Protein 2XCM (pdb70)

Organism: Hordeum vulgare (NCBI:txid4513)

CATH classification: 3.30.565.10

Nearest PDB structures (foldseek):
  2xcm-assembly2_F  TM=1.013E+00  e=5.645E-15  Arabidopsis thaliana
  2yrt-assembly1_A  TM=7.240E-01  e=7.867E-07  Homo sapiens
  4d5l-assembly1_f  TM=3.684E-01  e=8.548E+00  Oryctolagus cuniculus
  2xcm-assembly2_B  TM=1.004E+00  e=1.797E-41  Hordeum vulgare
  2jki-assembly3_C  TM=9.952E-01  e=3.901E-39  Hordeum vulgare

Structure (mmCIF, N/CA/C/O backbone):
data_2XCM
#
_entry.id   2XCM
#
_cell.length_a   88.890
_cell.length_b   88.890
_cell.length_c   117.820
_cell.angle_alpha   90.00
_cell.angle_beta   90.00
_cell.angle_gamma   120.00
#
_symmetry.space_group_name_H-M   'P 32'
#
loop_
_entity.id
_entity.type
_entity.pdbx_description
1 polymer 'CYTOSOLIC HEAT SHOCK PROTEIN 90'
2 polymer 'SGT1-LIKE PROTEIN'
3 polymer RAR1
4 non-polymer "ADENOSINE-5'-DIPHOSPHATE"
5 non-polymer 'MAGNESIUM ION'
6 non-polymer 'ZINC ION'
7 water water
#
loop_
_atom_site.group_PDB
_atom_site.id
_atom_site.type_symbol
_atom_site.label_atom_id
_atom_site.label_alt_id
_atom_site.label_comp_id
_atom_site.label_asym_id
_atom_site.label_entity_id
_atom_site.label_seq_id
_atom_site.pdbx_PDB_ins_code
_atom_site.Cartn_x
_atom_site.Cartn_y
_atom_site.Cartn_z
_atom_site.occupancy
_atom_site.B_iso_or_equiv
_atom_site.auth_seq_id
_atom_site.auth_comp_id
_atom_site.auth_asym_id
_atom_site.auth_atom_id
_atom_site.pdbx_PDB_model_num
ATOM 1 N N . HIS A 1 1 ? -22.029 -70.725 151.840 1.00 48.78 -2 HIS A N 1
ATOM 2 C CA . HIS A 1 1 ? -23.082 -70.522 152.840 1.00 52.24 -2 HIS A CA 1
ATOM 3 C C . HIS A 1 1 ? -22.585 -70.640 154.283 1.00 54.91 -2 HIS A C 1
ATOM 4 O O . HIS A 1 1 ? -22.386 -71.747 154.795 1.00 56.92 -2 HIS A O 1
ATOM 11 N N . HIS A 1 2 ? -22.394 -69.492 154.930 1.00 57.63 -1 HIS A N 1
ATOM 12 C CA . HIS A 1 2 ? -22.057 -69.439 156.351 1.00 61.16 -1 HIS A CA 1
ATOM 13 C C . HIS A 1 2 ? -23.329 -69.195 157.169 1.00 62.54 -1 HIS A C 1
ATOM 14 O O . HIS A 1 2 ? -23.784 -68.055 157.299 1.00 60.24 -1 HIS A O 1
ATOM 21 N N . ALA A 1 3 ? -23.903 -70.269 157.711 1.00 62.32 0 ALA A N 1
ATOM 22 C CA . ALA A 1 3 ? -25.204 -70.199 158.382 1.00 62.93 0 ALA A CA 1
ATOM 23 C C . ALA A 1 3 ? -25.133 -69.676 159.820 1.00 68.61 0 ALA A C 1
ATOM 24 O O . ALA A 1 3 ? -25.638 -70.322 160.747 1.00 74.02 0 ALA A O 1
ATOM 26 N N . ALA A 1 4 ? -24.517 -68.508 160.000 1.00 65.02 1 ALA A N 1
ATOM 27 C CA . ALA A 1 4 ? -24.462 -67.859 161.311 1.00 70.38 1 ALA A CA 1
ATOM 28 C C . ALA A 1 4 ? -23.897 -66.433 161.249 1.00 68.88 1 ALA A C 1
ATOM 29 O O . ALA A 1 4 ? -23.657 -65.806 162.284 1.00 71.15 1 ALA A O 1
ATOM 31 N N . ALA A 1 5 ? -23.692 -65.926 160.036 1.00 66.29 2 ALA A N 1
ATOM 32 C CA . ALA A 1 5 ? -23.068 -64.617 159.836 1.00 67.95 2 ALA A CA 1
ATOM 33 C C . ALA A 1 5 ? -23.961 -63.436 160.242 1.00 68.40 2 ALA A C 1
ATOM 34 O O . ALA A 1 5 ? -24.270 -62.568 159.425 1.00 68.65 2 ALA A O 1
ATOM 36 N N . THR A 1 6 ? -24.377 -63.406 161.504 1.00 71.41 3 THR A N 1
ATOM 37 C CA . THR A 1 6 ? -25.043 -62.226 162.052 1.00 70.74 3 THR A CA 1
ATOM 38 C C . THR A 1 6 ? -24.373 -61.802 163.355 1.00 66.46 3 THR A C 1
ATOM 39 O O . THR A 1 6 ? -24.804 -62.152 164.455 1.00 65.89 3 THR A O 1
ATOM 43 N N . GLU A 1 7 ? -23.298 -61.041 163.189 1.00 65.04 4 GLU A N 1
ATOM 44 C CA . GLU A 1 7 ? -22.417 -60.651 164.271 1.00 60.34 4 GLU A CA 1
ATOM 45 C C . GLU A 1 7 ? -22.684 -59.199 164.666 1.00 59.78 4 GLU A C 1
ATOM 46 O O . GLU A 1 7 ? -23.834 -58.774 164.863 1.00 56.19 4 GLU A O 1
ATOM 52 N N . THR A 1 8 ? -21.598 -58.449 164.789 1.00 52.41 5 THR A N 1
ATOM 53 C CA . THR A 1 8 ? -21.648 -57.007 164.869 1.00 40.12 5 THR A CA 1
ATOM 54 C C . THR A 1 8 ? -20.645 -56.518 163.843 1.00 39.39 5 THR A C 1
ATOM 55 O O . THR A 1 8 ? -19.489 -56.916 163.872 1.00 38.93 5 THR A O 1
ATOM 59 N N . GLU A 1 9 ? -21.082 -55.676 162.917 1.00 31.48 6 GLU A N 1
ATOM 60 C CA . GLU A 1 9 ? -20.170 -55.137 161.923 1.00 33.18 6 GLU A CA 1
ATOM 61 C C . GLU A 1 9 ? -19.696 -53.753 162.361 1.00 32.75 6 GLU A C 1
ATOM 62 O O . GLU A 1 9 ? -20.489 -52.954 162.854 1.00 32.57 6 GLU A O 1
ATOM 68 N N . THR A 1 10 ? -18.403 -53.483 162.195 1.00 30.00 7 THR A N 1
ATOM 69 C CA . THR A 1 10 ? -17.829 -52.175 162.504 1.00 28.82 7 THR A CA 1
ATOM 70 C C . THR A 1 10 ? -17.413 -51.490 161.203 1.00 31.19 7 THR A C 1
ATOM 71 O O . THR A 1 10 ? -16.816 -52.119 160.335 1.00 33.26 7 THR A O 1
ATOM 75 N N . PHE A 1 11 ? -17.729 -50.206 161.071 1.00 27.76 8 PHE A N 1
ATOM 76 C CA . PHE A 1 11 ? -17.409 -49.443 159.867 1.00 24.02 8 PHE A CA 1
ATOM 77 C C . PHE A 1 11 ? -16.661 -48.177 160.238 1.00 28.62 8 PHE A C 1
ATOM 78 O O . PHE A 1 11 ? -16.912 -47.583 161.288 1.00 31.12 8 PHE A O 1
ATOM 86 N N . ALA A 1 12 ? -15.741 -47.755 159.386 1.00 26.36 9 ALA A N 1
ATOM 87 C CA . ALA A 1 12 ? -15.127 -46.442 159.537 1.00 31.78 9 ALA A CA 1
ATOM 88 C C . ALA A 1 12 ? -15.993 -45.381 158.859 1.00 31.46 9 ALA A C 1
ATOM 89 O O . ALA A 1 12 ? -16.507 -45.612 157.770 1.00 28.91 9 ALA A O 1
ATOM 91 N N . PHE A 1 13 ? -16.154 -44.221 159.486 1.00 26.71 10 PHE A N 1
ATOM 92 C CA . PHE A 1 13 ? -16.783 -43.115 158.782 1.00 28.39 10 PHE A CA 1
ATOM 93 C C . PHE A 1 13 ? -15.876 -42.722 157.627 1.00 31.05 10 PHE A C 1
ATOM 94 O O . PHE A 1 13 ? -14.670 -42.941 157.690 1.00 31.36 10 PHE A O 1
ATOM 102 N N . GLN A 1 14 ? -16.459 -42.145 156.580 1.00 30.13 11 GLN A N 1
ATOM 103 C CA . GLN A 1 14 ? -15.692 -41.486 155.531 1.00 28.27 11 GLN A CA 1
ATOM 104 C C . GLN A 1 14 ? -14.943 -40.320 156.148 1.00 31.70 11 GLN A C 1
ATOM 105 O O . GLN A 1 14 ? -15.474 -39.640 157.028 1.00 28.93 11 GLN A O 1
ATOM 111 N N . ALA A 1 15 ? -13.722 -40.081 155.677 1.00 28.03 12 ALA A N 1
ATOM 112 C CA . ALA A 1 15 ? -12.917 -38.966 156.153 1.00 28.66 12 ALA A CA 1
ATOM 113 C C . ALA A 1 15 ? -13.729 -37.676 156.339 1.00 29.22 12 ALA A C 1
ATOM 114 O O . ALA A 1 15 ? -13.603 -37.005 157.364 1.00 28.61 12 ALA A O 1
ATOM 116 N N . GLU A 1 16 ? -14.548 -37.323 155.350 1.00 26.72 13 GLU A N 1
ATOM 117 C CA . GLU A 1 16 ? -15.223 -36.024 155.358 1.00 29.54 13 GLU A CA 1
ATOM 118 C C . GLU A 1 16 ? -16.275 -35.940 156.464 1.00 27.17 13 GLU A C 1
ATOM 119 O O . GLU A 1 16 ? -16.568 -34.871 156.992 1.00 24.27 13 GLU A O 1
ATOM 125 N N . ILE A 1 17 ? -16.792 -37.095 156.841 1.00 26.15 14 ILE A N 1
ATOM 126 C CA . ILE A 1 17 ? -17.758 -37.178 157.908 1.00 26.09 14 ILE A CA 1
ATOM 127 C C . ILE A 1 17 ? -17.052 -37.122 159.255 1.00 28.95 14 ILE A C 1
ATOM 128 O O . ILE A 1 17 ? -17.565 -36.498 160.197 1.00 24.03 14 ILE A O 1
ATOM 133 N N . ASN A 1 18 ? -15.871 -37.746 159.345 1.00 27.70 15 ASN A N 1
ATOM 134 C CA . ASN A 1 18 ? -15.022 -37.578 160.534 1.00 27.33 15 ASN A CA 1
ATOM 135 C C . ASN A 1 18 ? -14.688 -36.100 160.723 1.00 23.33 15 ASN A C 1
ATOM 136 O O . ASN A 1 18 ? -14.797 -35.569 161.824 1.00 23.45 15 ASN A O 1
ATOM 141 N N . GLN A 1 19 ? -14.314 -35.424 159.642 1.00 21.52 16 GLN A N 1
ATOM 142 C CA . GLN A 1 19 ? -14.069 -33.981 159.725 1.00 24.23 16 GLN A CA 1
ATOM 143 C C . GLN A 1 19 ? -15.326 -33.213 160.172 1.00 23.59 16 GLN A C 1
ATOM 144 O O . GLN A 1 19 ? -15.282 -32.421 161.117 1.00 24.39 16 GLN A O 1
ATOM 150 N N . LEU A 1 20 ? -16.442 -33.455 159.497 1.00 23.53 17 LEU A N 1
ATOM 151 C CA . LEU A 1 20 ? -17.707 -32.838 159.892 1.00 27.42 17 LEU A CA 1
ATOM 152 C C . LEU A 1 20 ? -17.983 -33.044 161.389 1.00 24.66 17 LEU A C 1
ATOM 153 O O . LEU A 1 20 ? -18.261 -32.095 162.115 1.00 24.53 17 LEU A O 1
ATOM 158 N N . LEU A 1 21 ? -17.930 -34.295 161.837 1.00 23.47 18 LEU A N 1
ATOM 159 C CA . LEU A 1 21 ? -18.129 -34.597 163.240 1.00 21.63 18 LEU A CA 1
ATOM 160 C C . LEU A 1 21 ? -17.197 -33.777 164.145 1.00 25.35 18 LEU A C 1
ATOM 161 O O . LEU A 1 21 ? -17.655 -33.183 165.110 1.00 25.15 18 LEU A O 1
ATOM 166 N N . SER A 1 22 ? -15.904 -33.734 163.829 1.00 22.06 19 SER A N 1
ATOM 167 C CA . SER A 1 22 ? -14.948 -33.006 164.664 1.00 26.03 19 SER A CA 1
ATOM 168 C C . SER A 1 22 ? -15.307 -31.524 164.723 1.00 27.30 19 SER A C 1
ATOM 169 O O . SER A 1 22 ? -15.222 -30.898 165.777 1.00 29.32 19 SER A O 1
ATOM 172 N N . LEU A 1 23 ? -15.733 -30.977 163.594 1.00 24.14 20 LEU A N 1
ATOM 173 C CA . LEU A 1 23 ? -16.126 -29.574 163.526 1.00 28.50 20 LEU A CA 1
ATOM 174 C C . LEU A 1 23 ? -17.332 -29.308 164.434 1.00 30.02 20 LEU A C 1
ATOM 175 O O . LEU A 1 23 ? -17.383 -28.323 165.170 1.00 29.72 20 LEU A O 1
ATOM 180 N N . ILE A 1 24 ? -18.298 -30.215 164.372 1.00 28.67 21 ILE A N 1
ATOM 181 C CA . ILE A 1 24 ? -19.515 -30.143 165.179 1.00 27.09 21 ILE A CA 1
ATOM 182 C C . ILE A 1 24 ? -19.221 -30.287 166.680 1.00 27.25 21 ILE A C 1
ATOM 183 O O . ILE A 1 24 ? -19.816 -29.611 167.515 1.00 27.82 21 ILE A O 1
ATOM 188 N N . ILE A 1 25 ? -18.289 -31.164 167.020 1.00 27.89 22 ILE A N 1
ATOM 189 C CA . ILE A 1 25 ? -18.049 -31.485 168.412 1.00 27.10 22 ILE A CA 1
ATOM 190 C C . ILE A 1 25 ? -17.052 -30.539 169.088 1.00 32.66 22 ILE A C 1
ATOM 191 O O . ILE A 1 25 ? -17.135 -30.319 170.292 1.00 33.16 22 ILE A O 1
ATOM 196 N N . ASN A 1 26 ? -16.136 -29.961 168.317 1.00 31.03 23 ASN A N 1
ATOM 197 C CA . ASN A 1 26 ? -15.045 -29.183 168.901 1.00 37.37 23 ASN A CA 1
ATOM 198 C C . ASN A 1 26 ? -15.132 -27.667 168.768 1.00 41.87 23 ASN A C 1
ATOM 199 O O . ASN A 1 26 ? -14.169 -26.963 169.086 1.00 43.18 23 ASN A O 1
ATOM 204 N N . THR A 1 27 ? -16.251 -27.151 168.282 1.00 38.95 24 THR A N 1
ATOM 205 C CA . THR A 1 27 ? -16.381 -25.701 168.192 1.00 44.22 24 THR A CA 1
ATOM 206 C C . THR A 1 27 ? -17.605 -25.237 168.976 1.00 45.08 24 THR A C 1
ATOM 207 O O . THR A 1 27 ? -18.529 -26.011 169.199 1.00 44.07 24 THR A O 1
ATOM 211 N N . PHE A 1 28 ? -17.594 -23.987 169.428 1.00 46.08 25 PHE A N 1
ATOM 212 C CA . PHE A 1 28 ? -18.708 -23.485 170.219 1.00 45.57 25 PHE A CA 1
ATOM 213 C C . PHE A 1 28 ? -19.820 -22.942 169.329 1.00 43.55 25 PHE A C 1
ATOM 214 O O . PHE A 1 28 ? -19.565 -22.197 168.383 1.00 47.52 25 PHE A O 1
ATOM 222 N N . TYR A 1 29 ? -21.052 -23.339 169.637 1.00 42.85 26 TYR A N 1
ATOM 223 C CA . TYR A 1 29 ? -22.238 -22.843 168.951 1.00 43.63 26 TYR A CA 1
ATOM 224 C C . TYR A 1 29 ? -23.234 -22.407 169.997 1.00 42.05 26 TYR A C 1
ATOM 225 O O . TYR A 1 29 ? -23.449 -23.111 170.977 1.00 42.35 26 TYR A O 1
ATOM 234 N N . SER A 1 30 ? -23.849 -21.250 169.792 1.00 44.14 27 SER A N 1
ATOM 235 C CA . SER A 1 30 ? -24.810 -20.733 170.760 1.00 44.47 27 SER A CA 1
ATOM 236 C C . SER A 1 30 ? -26.232 -21.251 170.510 1.00 45.26 27 SER A C 1
ATOM 237 O O . SER A 1 30 ? -27.109 -21.129 171.365 1.00 47.73 27 SER A O 1
ATOM 240 N N . ASN A 1 31 ? -26.461 -21.823 169.334 1.00 44.83 28 ASN A N 1
ATOM 241 C CA . ASN A 1 31 ? -27.769 -22.375 169.015 1.00 44.00 28 ASN A CA 1
ATOM 242 C C . ASN A 1 31 ? -27.748 -23.887 168.798 1.00 38.90 28 ASN A C 1
ATOM 243 O O . ASN A 1 31 ? -28.101 -24.371 167.728 1.00 35.95 28 ASN A O 1
ATOM 248 N N . LYS A 1 32 ? -27.338 -24.633 169.819 1.00 36.32 29 LYS A N 1
ATOM 249 C CA . LYS A 1 32 ? -27.255 -26.085 169.702 1.00 31.74 29 LYS A CA 1
ATOM 250 C C . LYS A 1 32 ? -28.644 -26.717 169.643 1.00 31.56 29 LYS A C 1
ATOM 251 O O . LYS A 1 32 ? -28.809 -27.820 169.131 1.00 27.55 29 LYS A O 1
ATOM 257 N N . GLU A 1 33 ? -29.637 -25.994 170.155 1.00 29.87 30 GLU A N 1
ATOM 258 C CA . GLU A 1 33 ? -31.014 -26.464 170.218 1.00 26.78 30 GLU A CA 1
ATOM 259 C C . GLU A 1 33 ? -31.604 -26.836 168.848 1.00 27.39 30 GLU A C 1
ATOM 260 O O . GLU A 1 33 ? -32.643 -27.497 168.785 1.00 26.25 30 GLU A O 1
ATOM 266 N N . ILE A 1 34 ? -30.974 -26.389 167.762 1.00 25.13 31 ILE A N 1
ATOM 267 C CA . ILE A 1 34 ? -31.465 -26.719 166.434 1.00 27.95 31 ILE A CA 1
ATOM 268 C C . ILE A 1 34 ? -31.411 -28.220 166.143 1.00 25.94 31 ILE A C 1
ATOM 269 O O . ILE A 1 34 ? -32.027 -28.667 165.192 1.00 25.86 31 ILE A O 1
ATOM 274 N N . PHE A 1 35 ? -30.675 -28.987 166.949 1.00 21.91 32 PHE A N 1
ATOM 275 C CA . PHE A 1 35 ? -30.616 -30.434 166.755 1.00 25.34 32 PHE A CA 1
ATOM 276 C C . PHE A 1 35 ? -32.020 -31.061 166.754 1.00 23.51 32 PHE A C 1
ATOM 277 O O . PHE A 1 35 ? -32.326 -31.917 165.930 1.00 24.93 32 PHE A O 1
ATOM 285 N N . LEU A 1 36 ? -32.871 -30.642 167.685 1.00 24.27 33 LEU A N 1
ATOM 286 C CA . LEU A 1 36 ? -34.215 -31.204 167.767 1.00 23.65 33 LEU A CA 1
ATOM 287 C C . LEU A 1 36 ? -35.007 -30.983 166.475 1.00 21.08 33 LEU A C 1
ATOM 288 O O . LEU A 1 36 ? -35.687 -31.887 166.004 1.00 21.68 33 LEU A O 1
ATOM 293 N N . ARG A 1 37 ? -34.921 -29.786 165.908 1.00 22.11 34 ARG A N 1
ATOM 294 C CA . ARG A 1 37 ? -35.612 -29.506 164.648 1.00 24.53 34 ARG A CA 1
ATOM 295 C C . ARG A 1 37 ? -35.124 -30.450 163.535 1.00 25.12 34 ARG A C 1
ATOM 296 O O . ARG A 1 37 ? -35.925 -30.966 162.742 1.00 22.72 34 ARG A O 1
ATOM 304 N N . GLU A 1 38 ? -33.811 -30.667 163.476 1.00 23.00 35 GLU A N 1
ATOM 305 C CA . GLU A 1 38 ? -33.225 -31.548 162.456 1.00 24.88 35 GLU A CA 1
ATOM 306 C C . GLU A 1 38 ? -33.721 -32.987 162.559 1.00 22.13 35 GLU A C 1
ATOM 307 O O . GLU A 1 38 ? -33.937 -33.635 161.538 1.00 23.00 35 GLU A O 1
ATOM 313 N N . LEU A 1 39 ? -33.909 -33.478 163.782 1.00 20.76 36 LEU A N 1
ATOM 314 C CA . LEU A 1 39 ? -34.361 -34.861 163.973 1.00 26.32 36 LEU A CA 1
ATOM 315 C C . LEU A 1 39 ? -35.836 -35.016 163.671 1.00 22.13 36 LEU A C 1
ATOM 316 O O . LEU A 1 39 ? -36.258 -36.021 163.095 1.00 22.47 36 LEU A O 1
ATOM 321 N N . ILE A 1 40 ? -36.617 -34.025 164.079 1.00 22.99 37 ILE A N 1
ATOM 322 C CA . ILE A 1 40 ? -38.022 -33.972 163.706 1.00 21.64 37 ILE A CA 1
ATOM 323 C C . ILE A 1 40 ? -38.174 -33.891 162.176 1.00 17.54 37 ILE A C 1
ATOM 324 O O . ILE A 1 40 ? -39.030 -34.553 161.607 1.00 18.97 37 ILE A O 1
ATOM 329 N N . SER A 1 41 ? -37.332 -33.114 161.506 1.00 18.39 38 SER A N 1
ATOM 330 C CA . SER A 1 41 ? -37.421 -33.044 160.046 1.00 20.97 38 SER A CA 1
ATOM 331 C C . SER A 1 41 ? -37.185 -34.427 159.418 1.00 20.37 38 SER A C 1
ATOM 332 O O . SER A 1 41 ? -37.931 -34.850 158.533 1.00 17.38 38 SER A O 1
ATOM 335 N N . ASN A 1 42 ? -36.146 -35.117 159.881 1.00 20.04 39 ASN A N 1
ATOM 336 C CA . ASN A 1 42 ? -35.830 -36.445 159.364 1.00 20.62 39 ASN A CA 1
ATOM 337 C C . ASN A 1 42 ? -36.977 -37.426 159.608 1.00 18.03 39 ASN A C 1
ATOM 338 O O . ASN A 1 42 ? -37.293 -38.241 158.747 1.00 17.79 39 ASN A O 1
ATOM 343 N N . SER A 1 43 ? -37.614 -37.346 160.772 1.00 15.90 40 SER A N 1
ATOM 344 C CA . SER A 1 43 ? -38.778 -38.191 161.039 1.00 16.20 40 SER A CA 1
ATOM 345 C C . SER A 1 43 ? -39.914 -37.833 160.087 1.00 16.87 40 SER A C 1
ATOM 346 O O . SER A 1 43 ? -40.596 -38.697 159.568 1.00 15.95 40 SER A O 1
ATOM 349 N N . SER A 1 44 ? -40.130 -36.542 159.887 1.00 17.89 41 SER A N 1
ATOM 350 C CA . SER A 1 44 ? -41.205 -36.078 159.011 1.00 20.04 41 SER A CA 1
ATOM 351 C C . SER A 1 44 ? -40.983 -36.586 157.589 1.00 18.68 41 SER A C 1
ATOM 352 O O . SER A 1 44 ? -41.903 -37.028 156.909 1.00 19.37 41 SER A O 1
ATOM 355 N N . ASP A 1 45 ? -39.742 -36.508 157.143 1.00 18.51 42 ASP A N 1
ATOM 356 C CA . ASP A 1 45 ? -39.378 -37.009 155.829 1.00 19.93 42 ASP A CA 1
ATOM 357 C C . ASP A 1 45 ? -39.643 -38.510 155.710 1.00 17.92 42 ASP A C 1
ATOM 358 O O . ASP A 1 45 ? -40.162 -38.984 154.693 1.00 14.76 42 ASP A O 1
ATOM 363 N N . ALA A 1 46 ? -39.270 -39.257 156.744 1.00 15.32 43 ALA A N 1
ATOM 364 C CA . ALA A 1 46 ? -39.471 -40.700 156.729 1.00 16.98 43 ALA A CA 1
ATOM 365 C C . ALA A 1 46 ? -40.966 -41.077 156.780 1.00 18.49 43 ALA A C 1
ATOM 366 O O . ALA A 1 46 ? -41.392 -42.076 156.191 1.00 17.04 43 ALA A O 1
ATOM 368 N N . LEU A 1 47 ? -41.756 -40.300 157.507 1.00 16.99 44 LEU A N 1
ATOM 369 C CA . LEU A 1 47 ? -43.199 -40.532 157.529 1.00 18.02 44 LEU A CA 1
ATOM 370 C C . LEU A 1 47 ? -43.808 -40.232 156.145 1.00 20.37 44 LEU A C 1
ATOM 371 O O . LEU A 1 47 ? -44.648 -40.986 155.655 1.00 23.05 44 LEU A O 1
ATOM 376 N N . ASP A 1 48 ? -43.373 -39.148 155.509 1.00 17.37 45 ASP A N 1
ATOM 377 C CA . ASP A 1 48 ? -43.801 -38.847 154.147 1.00 18.59 45 ASP A CA 1
ATOM 378 C C . ASP A 1 48 ? -43.581 -40.041 153.206 1.00 21.25 45 ASP A C 1
ATOM 379 O O . ASP A 1 48 ? -44.460 -40.400 152.419 1.00 19.90 45 ASP A O 1
ATOM 384 N N . LYS A 1 49 ? -42.390 -40.625 153.261 1.00 17.67 46 LYS A N 1
ATOM 385 C CA . LYS A 1 49 ? -42.052 -41.733 152.363 1.00 20.98 46 LYS A CA 1
ATOM 386 C C . LYS A 1 49 ? -42.996 -42.931 152.479 1.00 22.19 46 LYS A C 1
ATOM 387 O O . LYS A 1 49 ? -43.512 -43.412 151.469 1.00 25.55 46 LYS A O 1
ATOM 393 N N . ILE A 1 50 ? -43.226 -43.411 153.701 1.00 19.67 47 ILE A N 1
ATOM 394 C CA . ILE A 1 50 ? -44.129 -44.548 153.883 1.00 23.62 47 ILE A CA 1
ATOM 395 C C . ILE A 1 50 ? -45.587 -44.162 153.551 1.00 24.96 47 ILE A C 1
ATOM 396 O O . ILE A 1 50 ? -46.349 -44.980 153.027 1.00 24.21 47 ILE A O 1
ATOM 401 N N . ARG A 1 51 ? -45.954 -42.909 153.822 1.00 22.24 48 ARG A N 1
ATOM 402 C CA . ARG A 1 51 ? -47.268 -42.401 153.443 1.00 22.82 48 ARG A CA 1
ATOM 403 C C . ARG A 1 51 ? -47.450 -42.480 151.935 1.00 24.80 48 ARG A C 1
ATOM 404 O O . ARG A 1 51 ? -48.461 -42.991 151.440 1.00 24.54 48 ARG A O 1
ATOM 412 N N . PHE A 1 52 ? -46.456 -41.979 151.211 1.00 22.91 49 PHE A N 1
ATOM 413 C CA . PHE A 1 52 ? -46.498 -41.972 149.760 1.00 24.12 49 PHE A CA 1
ATOM 414 C C . PHE A 1 52 ? -46.600 -43.393 149.234 1.00 25.06 49 PHE A C 1
ATOM 415 O O . PHE A 1 52 ? -47.491 -43.713 148.458 1.00 27.46 49 PHE A O 1
ATOM 423 N N . GLU A 1 53 ? -45.687 -44.254 149.673 1.00 27.01 50 GLU A N 1
ATOM 424 C CA . GLU A 1 53 ? -45.751 -45.657 149.297 1.00 26.89 50 GLU A CA 1
ATOM 425 C C . GLU A 1 53 ? -47.150 -46.218 149.546 1.00 32.17 50 GLU A C 1
ATOM 426 O O . GLU A 1 53 ? -47.693 -46.923 148.699 1.00 36.04 50 GLU A O 1
ATOM 432 N N . SER A 1 54 ? -47.746 -45.892 150.688 1.00 26.72 51 SER A N 1
ATOM 433 C CA . SER A 1 54 ? -49.052 -46.472 151.022 1.00 33.16 51 SER A CA 1
ATOM 434 C C . SER A 1 54 ? -50.206 -46.051 150.092 1.00 35.19 51 SER A C 1
ATOM 435 O O . SER A 1 54 ? -51.219 -46.737 150.020 1.00 34.46 51 SER A O 1
ATOM 438 N N . LEU A 1 55 ? -50.050 -44.945 149.371 1.00 35.49 52 LEU A N 1
ATOM 439 C CA . LEU A 1 55 ? -51.082 -44.515 148.429 1.00 36.71 52 LEU A CA 1
ATOM 440 C C . LEU A 1 55 ? -51.370 -45.553 147.339 1.00 41.55 52 LEU A C 1
ATOM 441 O O . LEU A 1 55 ? -52.473 -45.603 146.802 1.00 44.62 52 LEU A O 1
ATOM 446 N N . THR A 1 56 ? -50.385 -46.380 147.011 1.00 41.72 53 THR A N 1
ATOM 447 C CA . THR A 1 56 ? -50.569 -47.370 145.957 1.00 43.67 53 THR A CA 1
ATOM 448 C C . THR A 1 56 ? -50.567 -48.799 146.504 1.00 46.46 53 THR A C 1
ATOM 449 O O . THR A 1 56 ? -50.680 -49.763 145.743 1.00 48.69 53 THR A O 1
ATOM 453 N N . ASP A 1 57 ? -50.440 -48.928 147.821 1.00 41.14 54 ASP A N 1
ATOM 454 C CA . ASP A 1 57 ? -50.417 -50.232 148.468 1.00 42.39 54 ASP A CA 1
ATOM 455 C C . ASP A 1 57 ? -50.734 -50.088 149.955 1.00 42.53 54 ASP A C 1
ATOM 456 O O . ASP A 1 57 ? -49.839 -49.858 150.764 1.00 42.57 54 ASP A O 1
ATOM 461 N N . LYS A 1 58 ? -52.004 -50.245 150.313 1.00 44.14 55 LYS A N 1
ATOM 462 C CA . LYS A 1 58 ? -52.458 -49.969 151.674 1.00 43.72 55 LYS A CA 1
ATOM 463 C C . LYS A 1 58 ? -51.824 -50.889 152.721 1.00 48.52 55 LYS A C 1
ATOM 464 O O . LYS A 1 58 ? -51.730 -50.525 153.904 1.00 47.55 55 LYS A O 1
ATOM 466 N N . SER A 1 59 ? -51.383 -52.069 152.284 1.00 44.23 56 SER A N 1
ATOM 467 C CA . SER A 1 59 ? -50.761 -53.043 153.180 1.00 44.17 56 SER A CA 1
ATOM 468 C C . SER A 1 59 ? -49.387 -52.580 153.686 1.00 40.91 56 SER A C 1
ATOM 469 O O . SER A 1 59 ? -48.811 -53.185 154.595 1.00 39.00 56 SER A O 1
ATOM 472 N N . LYS A 1 60 ? -48.872 -51.508 153.091 1.00 40.32 57 LYS A N 1
ATOM 473 C CA . LYS A 1 60 ? -47.586 -50.932 153.493 1.00 36.47 57 LYS A CA 1
ATOM 474 C C . LYS A 1 60 ? -47.572 -50.502 154.952 1.00 32.49 57 LYS A C 1
ATOM 475 O O . LYS A 1 60 ? -46.513 -50.452 155.567 1.00 34.70 57 LYS A O 1
ATOM 481 N N . LEU A 1 61 ? -48.740 -50.180 155.504 1.00 34.07 58 LEU A N 1
ATOM 482 C CA . LEU A 1 61 ? -48.839 -49.689 156.885 1.00 33.91 58 LEU A CA 1
ATOM 483 C C . LEU A 1 61 ? -49.086 -50.761 157.948 1.00 33.50 58 LEU A C 1
ATOM 484 O O . LEU A 1 61 ? -49.061 -50.472 159.153 1.00 33.43 58 LEU A O 1
ATOM 489 N N . ASP A 1 62 ? -49.298 -51.995 157.505 1.00 34.95 59 ASP A N 1
ATOM 490 C CA . ASP A 1 62 ? -49.731 -53.070 158.393 1.00 34.90 59 ASP A CA 1
ATOM 491 C C . ASP A 1 62 ? -48.983 -53.196 159.727 1.00 38.77 59 ASP A C 1
ATOM 492 O O . ASP A 1 62 ? -49.612 -53.374 160.767 1.00 39.42 59 ASP A O 1
ATOM 497 N N . ALA A 1 63 ? -47.656 -53.098 159.709 1.00 35.26 60 ALA A N 1
ATOM 498 C CA . ALA A 1 63 ? -46.875 -53.311 160.929 1.00 36.95 60 ALA A CA 1
ATOM 499 C C . ALA A 1 63 ? -47.020 -52.184 161.952 1.00 36.87 60 ALA A C 1
ATOM 500 O O . ALA A 1 63 ? -46.544 -52.309 163.085 1.00 40.73 60 ALA A O 1
ATOM 502 N N . GLN A 1 64 ? -47.676 -51.095 161.551 1.00 36.21 61 GLN A N 1
ATOM 503 C CA . GLN A 1 64 ? -47.881 -49.917 162.409 1.00 33.58 61 GLN A CA 1
ATOM 504 C C . GLN A 1 64 ? -48.810 -48.942 161.686 1.00 36.59 61 GLN A C 1
ATOM 505 O O . GLN A 1 64 ? -48.337 -48.090 160.928 1.00 35.53 61 GLN A O 1
ATOM 511 N N . PRO A 1 65 ? -50.128 -49.062 161.900 1.00 34.42 62 PRO A N 1
ATOM 512 C CA . PRO A 1 65 ? -51.058 -48.286 161.068 1.00 38.00 62 PRO A CA 1
ATOM 513 C C . PRO A 1 65 ? -51.015 -46.783 161.343 1.00 32.46 62 PRO A C 1
ATOM 514 O O . PRO A 1 65 ? -51.442 -45.995 160.502 1.00 38.24 62 PRO A O 1
ATOM 518 N N . GLU A 1 66 ? -50.487 -46.388 162.491 1.00 32.71 63 GLU A N 1
ATOM 519 C CA . GLU A 1 66 ? -50.462 -44.973 162.850 1.00 34.87 63 GLU A CA 1
ATOM 520 C C . GLU A 1 66 ? -49.157 -44.278 162.448 1.00 33.93 63 GLU A C 1
ATOM 521 O O . GLU A 1 66 ? -48.082 -44.853 162.604 1.00 31.07 63 GLU A O 1
ATOM 527 N N . LEU A 1 67 ? -49.277 -43.050 161.933 1.00 30.65 64 LEU A N 1
ATOM 528 C CA . LEU A 1 67 ? -48.152 -42.170 161.613 1.00 27.78 64 LEU A CA 1
ATOM 529 C C . LEU A 1 67 ? -47.920 -41.139 162.718 1.00 30.50 64 LEU A C 1
ATOM 530 O O . LEU A 1 67 ? -48.749 -40.235 162.900 1.00 28.14 64 LEU A O 1
ATOM 535 N N . PHE A 1 68 ? -46.794 -41.248 163.434 1.00 23.98 65 PHE A N 1
ATOM 536 C CA . PHE A 1 68 ? -46.555 -40.388 164.590 1.00 26.93 65 PHE A CA 1
ATOM 537 C C . PHE A 1 68 ? -45.095 -40.126 164.887 1.00 27.33 65 PHE A C 1
ATOM 538 O O . PHE A 1 68 ? -44.208 -40.776 164.344 1.00 22.47 65 PHE A O 1
ATOM 546 N N . ILE A 1 69 ? -44.874 -39.196 165.809 1.00 27.51 66 ILE A N 1
ATOM 547 C CA . ILE A 1 69 ? -43.557 -38.905 166.343 1.00 27.48 66 ILE A CA 1
ATOM 548 C C . ILE A 1 69 ? -43.689 -38.796 167.860 1.00 30.35 66 ILE A C 1
ATOM 549 O O . ILE A 1 69 ? -44.491 -38.001 168.355 1.00 28.86 66 ILE A O 1
ATOM 554 N N . HIS A 1 70 ? -42.912 -39.602 168.585 1.00 26.41 67 HIS A N 1
ATOM 555 C CA . HIS A 1 70 ? -42.902 -39.567 170.046 1.00 28.40 67 HIS A CA 1
ATOM 556 C C . HIS A 1 70 ? -41.558 -39.080 170.566 1.00 27.85 67 HIS A C 1
ATOM 557 O O . HIS A 1 70 ? -40.500 -39.493 170.082 1.00 25.11 67 HIS A O 1
ATOM 564 N N . ILE A 1 71 ? -41.604 -38.190 171.549 1.00 28.23 68 ILE A N 1
ATOM 565 C CA . ILE A 1 71 ? -40.402 -37.677 172.172 1.00 25.02 68 ILE A CA 1
ATOM 566 C C . ILE A 1 71 ? -40.452 -38.088 173.628 1.00 32.53 68 ILE A C 1
ATOM 567 O O . ILE A 1 71 ? -41.453 -37.859 174.303 1.00 32.06 68 ILE A O 1
ATOM 572 N N . ILE A 1 72 ? -39.384 -38.718 174.105 1.00 28.82 69 ILE A N 1
ATOM 573 C CA . ILE A 1 72 ? -39.361 -39.254 175.465 1.00 32.38 69 ILE A CA 1
ATOM 574 C C . ILE A 1 72 ? -38.063 -38.908 176.193 1.00 31.15 69 ILE A C 1
ATOM 575 O O . ILE A 1 72 ? -37.025 -39.514 175.935 1.00 30.68 69 ILE A O 1
ATOM 580 N N . PRO A 1 73 ? -38.112 -37.917 177.093 1.00 33.84 70 PRO A N 1
ATOM 581 C CA . PRO A 1 73 ? -36.947 -37.604 177.927 1.00 33.56 70 PRO A CA 1
ATOM 582 C C . PRO A 1 73 ? -36.898 -38.548 179.124 1.00 38.15 70 PRO A C 1
ATOM 583 O O . PRO A 1 73 ? -37.949 -38.961 179.621 1.00 40.61 70 PRO A O 1
ATOM 587 N N . ASP A 1 74 ? -35.696 -38.880 179.579 1.00 37.33 71 ASP A N 1
ATOM 588 C CA . ASP A 1 74 ? -35.524 -39.754 180.735 1.00 36.24 71 ASP A CA 1
ATOM 589 C C . ASP A 1 74 ? -34.380 -39.248 181.598 1.00 37.16 71 ASP A C 1
ATOM 590 O O . ASP A 1 74 ? -33.218 -39.337 181.211 1.00 34.37 71 ASP A O 1
ATOM 595 N N . LYS A 1 75 ? -34.717 -38.710 182.765 1.00 38.70 72 LYS A N 1
ATOM 596 C CA . LYS A 1 75 ? -33.718 -38.102 183.638 1.00 39.29 72 LYS A CA 1
ATOM 597 C C . LYS A 1 75 ? -32.851 -39.170 184.297 1.00 38.00 72 LYS A C 1
ATOM 598 O O . LYS A 1 75 ? -31.652 -38.964 184.517 1.00 42.59 72 LYS A O 1
ATOM 604 N N . ALA A 1 76 ? -33.456 -40.324 184.563 1.00 40.45 73 ALA A N 1
ATOM 605 C CA . ALA A 1 76 ? -32.739 -41.461 185.133 1.00 43.32 73 ALA A CA 1
ATOM 606 C C . ALA A 1 76 ? -31.524 -41.879 184.294 1.00 45.49 73 ALA A C 1
ATOM 607 O O . ALA A 1 76 ? -30.443 -42.107 184.838 1.00 45.67 73 ALA A O 1
ATOM 609 N N . THR A 1 77 ? -31.693 -41.984 182.978 1.00 41.42 74 THR A N 1
ATOM 610 C CA . THR A 1 77 ? -30.573 -42.378 182.114 1.00 40.22 74 THR A CA 1
ATOM 611 C C . THR A 1 77 ? -29.894 -41.202 181.420 1.00 37.04 74 THR A C 1
ATOM 612 O O . THR A 1 77 ? -28.909 -41.380 180.712 1.00 38.76 74 THR A O 1
ATOM 616 N N . SER A 1 78 ? -30.416 -40.000 181.621 1.00 35.57 75 SER A N 1
ATOM 617 C CA . SER A 1 78 ? -29.913 -38.845 180.888 1.00 37.42 75 SER A CA 1
ATOM 618 C C . SER A 1 78 ? -30.024 -39.013 179.352 1.00 32.15 75 SER A C 1
ATOM 619 O O . SER A 1 78 ? -29.105 -38.681 178.607 1.00 28.62 75 SER A O 1
ATOM 622 N N . THR A 1 79 ? -31.149 -39.529 178.882 1.00 30.55 76 THR A N 1
ATOM 623 C CA . THR A 1 79 ? -31.332 -39.692 177.443 1.00 32.25 76 THR A CA 1
ATOM 624 C C . THR A 1 79 ? -32.576 -38.979 176.933 1.00 33.23 76 THR A C 1
ATOM 625 O O . THR A 1 79 ? -33.596 -38.894 177.633 1.00 29.80 76 THR A O 1
ATOM 629 N N . LEU A 1 80 ? -32.470 -38.460 175.712 1.00 29.23 77 LEU A N 1
ATOM 630 C CA . LEU A 1 80 ? -33.606 -37.904 174.987 1.00 24.99 77 LEU A CA 1
ATOM 631 C C . LEU A 1 80 ? -33.871 -38.819 173.796 1.00 29.21 77 LEU A C 1
ATOM 632 O O . LEU A 1 80 ? -33.002 -38.999 172.938 1.00 28.48 77 LEU A O 1
ATOM 637 N N . THR A 1 81 ? -35.059 -39.402 173.744 1.00 27.97 78 THR A N 1
ATOM 638 C CA . THR A 1 81 ? -35.381 -40.359 172.706 1.00 25.99 78 THR A CA 1
ATOM 639 C C . THR A 1 81 ? -36.425 -39.779 171.751 1.00 28.84 78 THR A C 1
ATOM 640 O O . THR A 1 81 ? -37.364 -39.090 172.179 1.00 25.32 78 THR A O 1
ATOM 644 N N . ILE A 1 82 ? -36.245 -40.039 170.462 1.00 20.99 79 ILE A N 1
ATOM 645 C CA . ILE A 1 82 ? -37.221 -39.647 169.457 1.00 22.76 79 ILE A CA 1
ATOM 646 C C . ILE A 1 82 ? -37.591 -40.846 168.616 1.00 22.77 79 ILE A C 1
ATOM 647 O O . ILE A 1 82 ? -36.719 -41.499 168.033 1.00 23.05 79 ILE A O 1
ATOM 652 N N . VAL A 1 83 ? -38.889 -41.132 168.556 1.00 23.56 80 VAL A N 1
ATOM 653 C CA . VAL A 1 83 ? -39.398 -42.290 167.830 1.00 22.55 80 VAL A CA 1
ATOM 654 C C . VAL A 1 83 ? -40.403 -41.873 166.765 1.00 23.71 80 VAL A C 1
ATOM 655 O O . VAL A 1 83 ? -41.265 -41.038 167.013 1.00 25.27 80 VAL A O 1
ATOM 659 N N . ASP A 1 84 ? -40.298 -42.463 165.582 1.00 21.04 81 ASP A N 1
ATOM 660 C CA . ASP A 1 84 ? -41.263 -42.207 164.530 1.00 19.88 81 ASP A CA 1
ATOM 661 C C . ASP A 1 84 ? -41.694 -43.511 163.887 1.00 22.71 81 ASP A C 1
ATOM 662 O O . ASP A 1 84 ? -40.993 -44.524 163.986 1.00 22.52 81 ASP A O 1
ATOM 667 N N . SER A 1 85 ? -42.848 -43.492 163.229 1.00 21.29 82 SER A N 1
ATOM 668 C CA . SER A 1 85 ? -43.311 -44.670 162.499 1.00 22.70 82 SER A CA 1
ATOM 669 C C . SER A 1 85 ? -43.115 -44.468 160.992 1.00 21.95 82 SER A C 1
ATOM 670 O O . SER A 1 85 ? -43.941 -44.888 160.176 1.00 18.60 82 SER A O 1
ATOM 673 N N . GLY A 1 86 ? -42.012 -43.811 160.632 1.00 22.00 83 GLY A N 1
ATOM 674 C CA . GLY A 1 86 ? -41.688 -43.578 159.240 1.00 20.54 83 GLY A CA 1
ATOM 675 C C . GLY A 1 86 ? -41.289 -44.857 158.521 1.00 20.78 83 GLY A C 1
ATOM 676 O O . GLY A 1 86 ? -41.507 -45.958 159.031 1.00 19.52 83 GLY A O 1
ATOM 677 N N . ILE A 1 87 ? -40.698 -44.706 157.339 1.00 20.06 84 ILE A N 1
ATOM 678 C CA . ILE A 1 87 ? -40.375 -45.841 156.475 1.00 18.04 84 ILE A CA 1
ATOM 679 C C . ILE A 1 87 ? -39.273 -46.721 157.065 1.00 19.43 84 ILE A C 1
ATOM 680 O O . ILE A 1 87 ? -39.105 -47.882 156.679 1.00 19.54 84 ILE A O 1
ATOM 685 N N . GLY A 1 88 ? -38.518 -46.170 158.007 1.00 18.28 85 GLY A N 1
ATOM 686 C CA . GLY A 1 88 ? -37.446 -46.939 158.611 1.00 20.71 85 GLY A CA 1
ATOM 687 C C . GLY A 1 88 ? -36.315 -47.183 157.633 1.00 20.84 85 GLY A C 1
ATOM 688 O O . GLY A 1 88 ? -36.346 -46.717 156.497 1.00 18.82 85 GLY A O 1
ATOM 689 N N . MET A 1 89 ? -35.304 -47.912 158.074 1.00 21.33 86 MET A N 1
ATOM 690 C CA . MET A 1 89 ? -34.132 -48.131 157.241 1.00 21.49 86 MET A CA 1
ATOM 691 C C . MET A 1 89 ? -33.709 -49.572 157.246 1.00 22.07 86 MET A C 1
ATOM 692 O O . MET A 1 89 ? -33.658 -50.238 158.276 1.00 22.93 86 MET A O 1
ATOM 697 N N . THR A 1 90 ? -33.382 -50.018 156.054 1.00 20.82 87 THR A N 1
ATOM 698 C CA . THR A 1 90 ? -32.823 -51.314 155.798 1.00 23.39 87 THR A CA 1
ATOM 699 C C . THR A 1 90 ? -31.382 -51.337 156.401 1.00 26.77 87 THR A C 1
ATOM 700 O O . THR A 1 90 ? -30.787 -50.275 156.661 1.00 20.16 87 THR A O 1
ATOM 704 N N . LYS A 1 91 ? -30.825 -52.519 156.672 1.00 25.08 88 LYS A N 1
ATOM 705 C CA . LYS A 1 91 ? -29.429 -52.583 157.129 1.00 23.61 88 LYS A CA 1
ATOM 706 C C . LYS A 1 91 ? -28.508 -51.837 156.161 1.00 23.28 88 LYS A C 1
ATOM 707 O O . LYS A 1 91 ? -27.632 -51.068 156.578 1.00 21.09 88 LYS A O 1
ATOM 713 N N . SER A 1 92 ? -28.719 -52.066 154.866 1.00 21.56 89 SER A N 1
ATOM 714 C CA . SER A 1 92 ? -27.960 -51.370 153.823 1.00 22.53 89 SER A CA 1
ATOM 715 C C . SER A 1 92 ? -28.130 -49.858 153.912 1.00 20.53 89 SER A C 1
ATOM 716 O O . SER A 1 92 ? -27.177 -49.122 153.721 1.00 18.04 89 SER A O 1
ATOM 719 N N . ASP A 1 93 ? -29.352 -49.405 154.170 1.00 20.26 90 ASP A N 1
ATOM 720 C CA . ASP A 1 93 ? -29.636 -47.974 154.322 1.00 21.75 90 ASP A CA 1
ATOM 721 C C . ASP A 1 93 ? -28.762 -47.372 155.430 1.00 22.07 90 ASP A C 1
ATOM 722 O O . ASP A 1 93 ? -28.159 -46.302 155.257 1.00 20.60 90 ASP A O 1
ATOM 727 N N . LEU A 1 94 ? -28.676 -48.069 156.564 1.00 21.20 91 LEU A N 1
ATOM 728 C CA . LEU A 1 94 ? -27.879 -47.586 157.693 1.00 20.88 91 LEU A CA 1
ATOM 729 C C . LEU A 1 94 ? -26.424 -47.332 157.309 1.00 20.05 91 LEU A C 1
ATOM 730 O O . LEU A 1 94 ? -25.870 -46.246 157.547 1.00 18.13 91 LEU A O 1
ATOM 735 N N . VAL A 1 95 ? -25.814 -48.351 156.718 1.00 20.57 92 VAL A N 1
ATOM 736 C CA . VAL A 1 95 ? -24.419 -48.289 156.354 1.00 19.65 92 VAL A CA 1
ATOM 737 C C . VAL A 1 95 ? -24.208 -47.211 155.301 1.00 22.68 92 VAL A C 1
ATOM 738 O O . VAL A 1 95 ? -23.295 -46.396 155.413 1.00 20.58 92 VAL A O 1
ATOM 742 N N . ASN A 1 96 ? -25.065 -47.210 154.284 1.00 20.66 93 ASN A N 1
ATOM 743 C CA . ASN A 1 96 ? -24.951 -46.276 153.166 1.00 20.32 93 ASN A CA 1
ATOM 744 C C . ASN A 1 96 ? -25.237 -44.817 153.562 1.00 22.36 93 ASN A C 1
ATOM 745 O O . ASN A 1 96 ? -24.512 -43.901 153.171 1.00 24.00 93 ASN A O 1
ATOM 750 N N . ASN A 1 97 ? -26.307 -44.611 154.324 1.00 19.08 94 ASN A N 1
ATOM 751 C CA . ASN A 1 97 ? -26.810 -43.272 154.571 1.00 23.61 94 ASN A CA 1
ATOM 752 C C . ASN A 1 97 ? -26.219 -42.607 155.823 1.00 23.79 94 ASN A C 1
ATOM 753 O O . ASN A 1 97 ? -26.155 -41.375 155.894 1.00 26.89 94 ASN A O 1
ATOM 758 N N . LEU A 1 98 ? -25.792 -43.413 156.797 1.00 23.08 95 LEU A N 1
ATOM 759 C CA . LEU A 1 98 ? -25.284 -42.883 158.070 1.00 24.91 95 LEU A CA 1
ATOM 760 C C . LEU A 1 98 ? -23.809 -43.219 158.357 1.00 25.96 95 LEU A C 1
ATOM 761 O O . LEU A 1 98 ? -23.481 -43.720 159.441 1.00 24.28 95 LEU A O 1
ATOM 766 N N . GLY A 1 99 ? -22.920 -42.943 157.406 1.00 25.03 96 GLY A N 1
ATOM 767 C CA . GLY A 1 99 ? -21.503 -42.933 157.733 1.00 23.70 96 GLY A CA 1
ATOM 768 C C . GLY A 1 99 ? -20.522 -43.274 156.635 1.00 25.29 96 GLY A C 1
ATOM 769 O O . GLY A 1 99 ? -19.411 -42.757 156.570 1.00 29.79 96 GLY A O 1
ATOM 770 N N . THR A 1 100 ? -20.943 -44.158 155.753 1.00 27.42 97 THR A N 1
ATOM 771 C CA . THR A 1 100 ? -20.029 -44.793 154.827 1.00 27.98 97 THR A CA 1
ATOM 772 C C . THR A 1 100 ? -19.977 -44.107 153.452 1.00 28.80 97 THR A C 1
ATOM 773 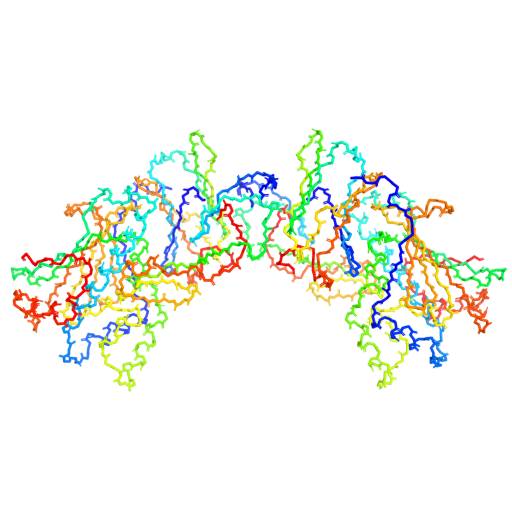O O . THR A 1 100 ? -19.066 -44.350 152.649 1.00 28.94 97 THR A O 1
ATOM 777 N N . ILE A 1 101 ? -20.935 -43.221 153.191 1.00 28.76 98 ILE A N 1
ATOM 778 C CA . ILE A 1 101 ? -20.893 -42.409 151.968 1.00 28.25 98 ILE A CA 1
ATOM 779 C C . ILE A 1 101 ? -20.928 -40.914 152.270 1.00 31.67 98 ILE A C 1
ATOM 780 O O . ILE A 1 101 ? -21.874 -40.416 152.883 1.00 27.04 98 ILE A O 1
ATOM 785 N N . ALA A 1 102 ? -19.889 -40.201 151.840 1.00 32.06 99 ALA A N 1
ATOM 786 C CA . ALA A 1 102 ? -19.873 -38.748 151.952 1.00 34.75 99 ALA A CA 1
ATOM 787 C C . ALA A 1 102 ? -20.737 -38.155 150.840 1.00 35.25 99 ALA A C 1
ATOM 788 O O . ALA A 1 102 ? -20.355 -38.185 149.679 1.00 34.62 99 ALA A O 1
ATOM 790 N N . ARG A 1 103 ? -21.905 -37.641 151.202 1.00 34.62 100 ARG A N 1
ATOM 791 C CA . ARG A 1 103 ? -22.776 -36.965 150.252 1.00 40.64 100 ARG A CA 1
ATOM 792 C C . ARG A 1 103 ? -22.146 -35.618 149.866 1.00 45.96 100 ARG A C 1
ATOM 793 O O . ARG A 1 103 ? -21.390 -35.039 150.647 1.00 42.24 100 ARG A O 1
ATOM 801 N N . SER A 1 104 ? -22.461 -35.128 148.667 1.00 45.20 101 SER A N 1
ATOM 802 C CA . SER A 1 104 ? -21.841 -33.911 148.114 1.00 46.14 101 SER A CA 1
ATOM 803 C C . SER A 1 104 ? -21.957 -32.651 148.989 1.00 46.11 101 SER A C 1
ATOM 804 O O . SER A 1 104 ? -21.061 -31.788 148.994 1.00 45.67 101 SER A O 1
ATOM 807 N N . GLY A 1 105 ? -23.065 -32.535 149.712 1.00 42.30 102 GLY A N 1
ATOM 808 C CA . GLY A 1 105 ? -23.275 -31.396 150.591 1.00 46.70 102 GLY A CA 1
ATOM 809 C C . GLY A 1 105 ? -22.332 -31.332 151.788 1.00 46.44 102 GLY A C 1
ATOM 810 O O . GLY A 1 105 ? -22.180 -30.275 152.400 1.00 45.48 102 GLY A O 1
ATOM 811 N N . THR A 1 106 ? -21.699 -32.456 152.123 1.00 42.56 103 THR A N 1
ATOM 812 C CA . THR A 1 106 ? -20.829 -32.531 153.298 1.00 40.76 103 THR A CA 1
ATOM 813 C C . THR A 1 106 ? -19.653 -31.568 153.205 1.00 42.13 103 THR A C 1
ATOM 814 O O . THR A 1 106 ? -19.485 -30.707 154.060 1.00 43.53 103 THR A O 1
ATOM 818 N N . LYS A 1 107 ? -18.846 -31.722 152.161 1.00 43.82 104 LYS A N 1
ATOM 819 C CA . LYS A 1 107 ? -17.692 -30.856 151.951 1.00 49.60 104 LYS A CA 1
ATOM 820 C C . LYS A 1 107 ? -18.130 -29.416 151.706 1.00 49.00 104 LYS A C 1
ATOM 821 O O . LYS A 1 107 ? -17.415 -28.473 152.043 1.00 49.83 104 LYS A O 1
ATOM 827 N N . GLU A 1 108 ? -19.289 -29.257 151.106 1.00 46.86 105 GLU A N 1
ATOM 828 C CA . GLU A 1 108 ? -19.873 -27.965 150.838 1.00 52.87 105 GLU A CA 1
ATOM 829 C C . GLU A 1 108 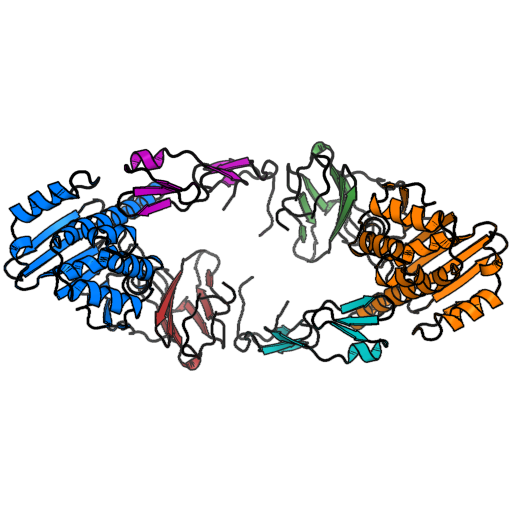? -20.307 -27.241 152.090 1.00 46.94 105 GLU A C 1
ATOM 830 O O . GLU A 1 108 ? -20.129 -26.066 152.189 1.00 47.28 105 GLU A O 1
ATOM 836 N N . PHE A 1 109 ? -20.881 -27.970 153.028 1.00 45.93 106 PHE A N 1
ATOM 837 C CA . PHE A 1 109 ? -21.320 -27.415 154.308 1.00 43.49 106 PHE A CA 1
ATOM 838 C C . PHE A 1 109 ? -20.142 -26.985 155.151 1.00 43.23 106 PHE A C 1
ATOM 839 O O . PHE A 1 109 ? -20.203 -25.969 155.840 1.00 46.61 106 PHE A O 1
ATOM 847 N N . MET A 1 110 ? -19.068 -27.763 155.098 1.00 40.75 107 MET A N 1
ATOM 848 C CA . MET A 1 110 ? -17.862 -27.422 155.845 1.00 48.24 107 MET A CA 1
ATOM 849 C C . MET A 1 110 ? -17.252 -26.125 155.330 1.00 49.65 107 MET A C 1
ATOM 850 O O . MET A 1 110 ? -16.845 -25.274 156.114 1.00 50.92 107 MET A O 1
ATOM 855 N N . GLU A 1 111 ? -17.213 -25.965 154.013 1.00 51.79 108 GLU A N 1
ATOM 856 C CA . GLU A 1 111 ? -16.698 -24.732 153.434 1.00 53.56 108 GLU A CA 1
ATOM 857 C C . GLU A 1 111 ? -17.601 -23.546 153.778 1.00 54.48 108 GLU A C 1
ATOM 858 O O . GLU A 1 111 ? -17.114 -22.478 154.150 1.00 55.57 108 GLU A O 1
ATOM 864 N N . ALA A 1 112 ? -18.914 -23.743 153.676 1.00 50.20 109 ALA A N 1
ATOM 865 C CA . ALA A 1 112 ? -19.875 -22.701 154.040 1.00 50.07 109 ALA A CA 1
ATOM 866 C C . ALA A 1 112 ? -19.715 -22.236 155.497 1.00 56.39 109 ALA A C 1
ATOM 867 O O . ALA A 1 112 ? -19.874 -21.053 155.799 1.00 56.73 109 ALA A O 1
ATOM 869 N N . LEU A 1 113 ? -19.401 -23.170 156.393 1.00 55.67 110 LEU A N 1
ATOM 870 C CA . LEU A 1 113 ? -19.187 -22.855 157.807 1.00 56.41 110 LEU A CA 1
ATOM 871 C C . LEU A 1 113 ? -17.920 -22.034 158.024 1.00 57.44 110 LEU A C 1
ATOM 872 O O . LEU A 1 113 ? -17.894 -21.109 158.846 1.00 55.39 110 LEU A O 1
ATOM 877 N N . ALA A 1 114 ? -16.869 -22.391 157.294 1.00 55.50 111 ALA A N 1
ATOM 878 C CA . ALA A 1 114 ? -15.589 -21.701 157.401 1.00 58.98 111 ALA A CA 1
ATOM 879 C C . ALA A 1 114 ? -15.678 -20.284 156.836 1.00 61.44 111 ALA A C 1
ATOM 880 O O . ALA A 1 114 ? -14.948 -19.391 157.269 1.00 59.37 111 ALA A O 1
ATOM 882 N N . ALA A 1 115 ? -16.575 -20.086 155.871 1.00 60.53 112 ALA A N 1
ATOM 883 C CA . ALA A 1 115 ? -16.784 -18.767 155.266 1.00 64.42 112 ALA A CA 1
ATOM 884 C C . ALA A 1 115 ? -17.676 -17.844 156.108 1.00 63.50 112 ALA A C 1
ATOM 885 O O . ALA A 1 115 ? -17.710 -16.634 155.880 1.00 67.94 112 ALA A O 1
ATOM 887 N N . GLY A 1 116 ? -18.401 -18.415 157.067 1.00 56.93 113 GLY A N 1
ATOM 888 C CA . GLY A 1 116 ? -19.204 -17.621 157.980 1.00 58.35 113 GLY A CA 1
ATOM 889 C C . GLY A 1 116 ? -20.642 -18.062 158.200 1.00 58.24 113 GLY A C 1
ATOM 890 O O . GLY A 1 116 ? -21.355 -17.455 158.998 1.00 57.20 113 GLY A O 1
ATOM 891 N N . ALA A 1 117 ? -21.076 -19.111 157.503 1.00 58.43 114 ALA A N 1
ATOM 892 C CA . ALA A 1 117 ? -22.460 -19.581 157.608 1.00 54.97 114 ALA A CA 1
ATOM 893 C C . ALA A 1 117 ? -22.760 -20.219 158.965 1.00 54.83 114 ALA A C 1
ATOM 894 O O . ALA A 1 117 ? -21.887 -20.834 159.580 1.00 55.11 114 ALA A O 1
ATOM 896 N N . ASP A 1 118 ? -24.005 -20.071 159.413 1.00 54.45 115 ASP A N 1
ATOM 897 C CA . ASP A 1 118 ? -24.448 -20.581 160.707 1.00 48.43 115 ASP A CA 1
ATOM 898 C C . ASP A 1 118 ? -24.755 -22.079 160.650 1.00 46.80 115 ASP A C 1
ATOM 899 O O . ASP A 1 118 ? -25.283 -22.580 159.657 1.00 46.07 115 ASP A O 1
ATOM 904 N N . VAL A 1 119 ? -24.426 -22.782 161.732 1.00 49.24 116 VAL A N 1
ATOM 905 C CA . VAL A 1 119 ? -24.600 -24.228 161.815 1.00 43.86 116 VAL A CA 1
ATOM 906 C C . VAL A 1 119 ? -26.052 -24.637 161.585 1.00 43.78 116 VAL A C 1
ATOM 907 O O . VAL A 1 119 ? -26.335 -25.786 161.254 1.00 40.37 116 VAL A O 1
ATOM 911 N N . SER A 1 120 ? -26.965 -23.689 161.760 1.00 42.54 117 SER A N 1
ATOM 912 C CA . SER A 1 120 ? -28.387 -23.936 161.550 1.00 42.84 117 SER A CA 1
ATOM 913 C C . SER A 1 120 ? -28.705 -24.389 160.123 1.00 41.94 117 SER A C 1
ATOM 914 O O . SER A 1 120 ? -29.755 -24.980 159.877 1.00 41.09 117 SER A O 1
ATOM 917 N N . MET A 1 121 ? -27.797 -24.105 159.192 1.00 40.85 118 MET A N 1
ATOM 918 C CA . MET A 1 121 ? -27.982 -24.460 157.781 1.00 46.07 118 MET A CA 1
ATOM 919 C C . MET A 1 121 ? -27.782 -25.952 157.504 1.00 42.77 118 MET A C 1
ATOM 920 O O . MET A 1 121 ? -27.998 -26.407 156.378 1.00 41.84 118 MET A O 1
ATOM 925 N N . ILE A 1 122 ? -27.346 -26.699 158.516 1.00 35.99 119 ILE A N 1
ATOM 926 C CA . ILE A 1 122 ? -26.912 -28.084 158.332 1.00 38.32 119 ILE A CA 1
ATOM 927 C C . ILE A 1 122 ? -27.938 -28.973 157.595 1.00 39.22 119 ILE A C 1
ATOM 928 O O . ILE A 1 122 ? -27.566 -29.804 156.752 1.00 37.06 119 ILE A O 1
ATOM 933 N N . GLY A 1 123 ? -29.223 -28.777 157.886 1.00 35.18 120 GLY A N 1
ATOM 934 C CA . GLY A 1 123 ? -30.276 -29.517 157.213 1.00 36.84 120 GLY A CA 1
ATOM 935 C C . GLY A 1 123 ? -30.289 -29.357 155.697 1.00 43.53 120 GLY A C 1
ATOM 936 O O . GLY A 1 123 ? -30.598 -30.299 154.960 1.00 42.23 120 GLY A O 1
ATOM 937 N N . GLN A 1 124 ? -29.939 -28.167 155.221 1.00 41.14 121 GLN A N 1
ATOM 938 C CA . GLN A 1 124 ? -29.997 -27.882 153.793 1.00 43.59 121 GLN A CA 1
ATOM 939 C C . GLN A 1 124 ? -28.867 -28.560 153.018 1.00 44.83 121 GLN A C 1
ATOM 940 O O . GLN A 1 124 ? -28.952 -28.721 151.797 1.00 41.93 121 GLN A O 1
ATOM 946 N N . PHE A 1 125 ? -27.807 -28.947 153.724 1.00 43.08 122 PHE A N 1
ATOM 947 C CA . PHE A 1 125 ? -26.630 -29.532 153.072 1.00 44.52 122 PHE A CA 1
ATOM 948 C C . PHE A 1 125 ? -26.611 -31.062 153.096 1.00 41.58 122 PHE A C 1
ATOM 949 O O . PHE A 1 125 ? -25.590 -31.682 152.782 1.00 45.19 122 PHE A O 1
ATOM 957 N N . GLY A 1 126 ? -27.737 -31.665 153.468 1.00 36.80 123 GLY A N 1
ATOM 958 C CA . GLY A 1 126 ? -27.875 -33.108 153.421 1.00 36.46 123 GLY A CA 1
ATOM 959 C C . GLY A 1 126 ? -27.139 -33.877 154.509 1.00 36.64 123 GLY A C 1
ATOM 960 O O . GLY A 1 126 ? -26.800 -35.046 154.311 1.00 37.65 123 GLY A O 1
ATOM 961 N N . VAL A 1 127 ? -26.911 -33.241 155.657 1.00 31.39 124 VAL A N 1
ATOM 962 C CA . VAL A 1 127 ? -26.169 -33.868 156.750 1.00 30.82 124 VAL A CA 1
ATOM 963 C C . VAL A 1 127 ? -26.762 -33.574 158.142 1.00 28.85 124 VAL A C 1
ATOM 964 O O . VAL A 1 127 ? -26.075 -33.710 159.165 1.00 26.88 124 VAL A O 1
ATOM 968 N N . GLY A 1 128 ? -28.031 -33.178 158.175 1.00 28.01 125 GLY A N 1
ATOM 969 C CA . GLY A 1 128 ? -28.685 -32.780 159.417 1.00 26.27 125 GLY A CA 1
ATOM 970 C C . GLY A 1 128 ? -28.587 -33.769 160.572 1.00 23.27 125 GLY A C 1
ATOM 971 O O . GLY A 1 128 ? -28.576 -33.372 161.737 1.00 22.26 125 GLY A O 1
ATOM 972 N N . PHE A 1 129 ? -28.512 -35.056 160.259 1.00 20.03 126 PHE A N 1
ATOM 973 C CA . PHE A 1 129 ? -28.483 -36.080 161.301 1.00 21.69 126 PHE A CA 1
ATOM 974 C C . PHE A 1 129 ? -27.341 -35.906 162.309 1.00 21.42 126 PHE A C 1
ATOM 975 O O . PHE A 1 129 ? -27.506 -36.193 163.487 1.00 21.69 126 PHE A O 1
ATOM 983 N N . TYR A 1 130 ? -26.187 -35.438 161.839 1.00 20.35 127 TYR A N 1
ATOM 984 C CA . TYR A 1 130 ? -24.989 -35.391 162.671 1.00 22.90 127 TYR A CA 1
ATOM 985 C C . TYR A 1 130 ? -25.037 -34.262 163.702 1.00 23.30 127 TYR A C 1
ATOM 986 O O . TYR A 1 130 ? -24.228 -34.208 164.625 1.00 22.86 127 TYR A O 1
ATOM 995 N N . SER A 1 131 ? -26.020 -33.385 163.546 1.00 22.30 128 SER A N 1
ATOM 996 C CA . SER A 1 131 ? -26.262 -32.305 164.491 1.00 22.26 128 SER A CA 1
ATOM 997 C C . SER A 1 131 ? -26.631 -32.867 165.861 1.00 23.48 128 SER A C 1
ATOM 998 O O . SER A 1 131 ? -26.516 -32.175 166.876 1.00 23.72 128 SER A O 1
ATOM 1001 N N . ALA A 1 132 ? -27.044 -34.129 165.903 1.00 20.24 129 ALA A N 1
ATOM 1002 C CA . ALA A 1 132 ? -27.298 -34.753 167.190 1.00 19.53 129 ALA A CA 1
ATOM 1003 C C . ALA A 1 132 ? -26.059 -34.679 168.080 1.00 23.69 129 ALA A C 1
ATOM 1004 O O . ALA A 1 132 ? -26.171 -34.656 169.305 1.00 22.49 129 ALA A O 1
ATOM 1006 N N . TYR A 1 133 ? -24.881 -34.646 167.467 1.00 21.34 130 TYR A N 1
ATOM 1007 C CA . TYR A 1 133 ? -23.644 -34.611 168.239 1.00 24.80 130 TYR A CA 1
ATOM 1008 C C . TYR A 1 133 ? -23.346 -33.234 168.813 1.00 24.79 130 TYR A C 1
ATOM 1009 O O . TYR A 1 133 ? -22.370 -33.061 169.525 1.00 25.39 130 TYR A O 1
ATOM 1018 N N . LEU A 1 134 ? -24.204 -32.265 168.506 1.00 24.89 131 LEU A N 1
ATOM 1019 C CA . LEU A 1 134 ? -24.164 -30.969 169.178 1.00 26.01 131 LEU A CA 1
ATOM 1020 C C . LEU A 1 134 ? -24.470 -31.145 170.661 1.00 24.14 131 LEU A C 1
ATOM 1021 O O . LEU A 1 134 ? -23.888 -30.479 171.497 1.00 23.86 131 LEU A O 1
ATOM 1026 N N . VAL A 1 135 ? -25.381 -32.052 170.984 1.00 23.23 132 VAL A N 1
ATOM 1027 C CA . VAL A 1 135 ? -25.798 -32.210 172.375 1.00 25.70 132 VAL A CA 1
ATOM 1028 C C . VAL A 1 135 ? -25.524 -33.606 172.952 1.00 28.17 132 VAL A C 1
ATOM 1029 O O . VAL A 1 135 ? -25.519 -33.791 174.170 1.00 27.96 132 VAL A O 1
ATOM 1033 N N . ALA A 1 136 ? -25.295 -34.593 172.092 1.00 22.48 133 ALA A N 1
ATOM 1034 C CA . ALA A 1 136 ? -25.098 -35.949 172.586 1.00 25.30 133 ALA A CA 1
ATOM 1035 C C . ALA A 1 136 ? -23.657 -36.411 172.416 1.00 29.17 133 ALA A C 1
ATOM 1036 O O . ALA A 1 136 ? -22.971 -35.997 171.477 1.00 28.12 133 ALA A O 1
ATOM 1038 N N . GLU A 1 137 ? -23.207 -37.267 173.329 1.00 30.10 134 GLU A N 1
ATOM 1039 C CA . GLU A 1 137 ? -21.856 -37.820 173.268 1.00 33.80 134 GLU A CA 1
ATOM 1040 C C . GLU A 1 137 ? -21.913 -39.191 172.600 1.00 28.41 134 GLU A C 1
ATOM 1041 O O . GLU A 1 137 ? -20.901 -39.712 172.119 1.00 28.34 134 GLU A O 1
ATOM 1047 N N . ARG A 1 138 ? -23.115 -39.749 172.577 1.00 24.46 135 ARG A N 1
ATOM 1048 C CA . ARG A 1 138 ? -23.364 -41.077 172.046 1.00 28.29 135 ARG A CA 1
ATOM 1049 C C . ARG A 1 138 ? -24.785 -41.142 171.482 1.00 27.41 135 ARG A C 1
ATOM 1050 O O . ARG A 1 138 ? -25.725 -40.612 172.083 1.00 24.38 135 ARG A O 1
ATOM 1058 N N . VAL A 1 139 ? -24.940 -41.778 170.323 1.00 27.46 136 VAL A N 1
ATOM 1059 C CA . VAL A 1 139 ? -26.252 -41.944 169.715 1.00 20.39 136 VAL A CA 1
ATOM 1060 C C . VAL A 1 139 ? -26.451 -43.410 169.324 1.00 25.34 136 VAL A C 1
ATOM 1061 O O . VAL A 1 139 ? -25.568 -44.038 168.717 1.00 22.06 136 VAL A O 1
ATOM 1065 N N . VAL A 1 140 ? -27.594 -43.970 169.697 1.00 23.76 137 VAL A N 1
ATOM 1066 C CA . VAL A 1 140 ? -27.970 -45.260 169.156 1.00 22.72 137 VAL A CA 1
ATOM 1067 C C . VAL A 1 140 ? -29.310 -45.175 168.444 1.00 23.28 137 VAL A C 1
ATOM 1068 O O . VAL A 1 140 ? -30.289 -44.594 168.948 1.00 22.64 137 VAL A O 1
ATOM 1072 N N . VAL A 1 141 ? -29.318 -45.731 167.242 1.00 22.45 138 VAL A N 1
ATOM 1073 C CA . VAL A 1 141 ? -30.451 -45.669 166.353 1.00 19.73 138 VAL A CA 1
ATOM 1074 C C . VAL A 1 141 ? -30.963 -47.092 166.179 1.00 21.71 138 VAL A C 1
ATOM 1075 O O . VAL A 1 141 ? -30.242 -47.945 165.683 1.00 23.34 138 VAL A O 1
ATOM 1079 N N . THR A 1 142 ? -32.194 -47.377 166.577 1.00 22.09 139 THR A N 1
ATOM 1080 C CA . THR A 1 142 ? -32.757 -48.655 166.170 1.00 21.97 139 THR A CA 1
ATOM 1081 C C . THR A 1 142 ? -33.820 -48.434 165.101 1.00 21.05 139 THR A C 1
ATOM 1082 O O . THR A 1 142 ? -34.531 -47.432 165.096 1.00 24.15 139 THR A O 1
ATOM 1086 N N . THR A 1 143 ? -33.897 -49.334 164.141 1.00 20.13 140 THR A N 1
ATOM 1087 C CA . THR A 1 143 ? -34.726 -49.035 162.995 1.00 18.98 140 THR A CA 1
ATOM 1088 C C . THR A 1 143 ? -35.310 -50.300 162.378 1.00 21.60 140 THR A C 1
ATOM 1089 O O . THR A 1 143 ? -34.706 -51.376 162.429 1.00 24.00 140 THR A O 1
ATOM 1093 N N . LYS A 1 144 ? -36.503 -50.171 161.824 1.00 20.30 141 LYS A N 1
ATOM 1094 C CA . LYS A 1 144 ? -37.183 -51.295 161.214 1.00 23.45 141 LYS A CA 1
ATOM 1095 C C . LYS A 1 144 ? -37.883 -50.857 159.941 1.00 23.32 141 LYS A C 1
ATOM 1096 O O . LYS A 1 144 ? -38.782 -50.016 159.977 1.00 21.02 141 LYS A O 1
ATOM 1102 N N . HIS A 1 145 ? -37.441 -51.440 158.827 1.00 23.49 142 HIS A N 1
ATOM 1103 C CA . HIS A 1 145 ? -37.994 -51.230 157.486 1.00 22.86 142 HIS A CA 1
ATOM 1104 C C . HIS A 1 145 ? -38.833 -52.462 157.105 1.00 23.30 142 HIS A C 1
ATOM 1105 O O . HIS A 1 145 ? -38.508 -53.577 157.501 1.00 23.68 142 HIS A O 1
ATOM 1112 N N . ASN A 1 146 ? -39.893 -52.278 156.322 1.00 21.90 143 ASN A N 1
ATOM 1113 C CA . ASN A 1 146 ? -40.727 -53.412 155.917 1.00 23.52 143 ASN A CA 1
ATOM 1114 C C . ASN A 1 146 ? -39.944 -54.564 155.301 1.00 28.23 143 ASN A C 1
ATOM 1115 O O . ASN A 1 146 ? -40.315 -55.726 155.474 1.00 28.53 143 ASN A O 1
ATOM 1120 N N . ASP A 1 147 ? -38.866 -54.242 154.583 1.00 28.01 144 ASP A N 1
ATOM 1121 C CA . ASP A 1 147 ? -38.120 -55.243 153.817 1.00 27.55 144 ASP A CA 1
ATOM 1122 C C . ASP A 1 147 ? -37.057 -56.003 154.611 1.00 28.01 144 ASP A C 1
ATOM 1123 O O . ASP A 1 147 ? -36.500 -56.986 154.120 1.00 28.67 144 ASP A O 1
ATOM 1128 N N . ASP A 1 148 ? -36.768 -55.569 155.832 1.00 25.88 145 ASP A N 1
ATOM 1129 C CA . ASP A 1 148 ? -35.601 -56.111 156.531 1.00 26.87 145 ASP A CA 1
ATOM 1130 C C . ASP A 1 148 ? -35.920 -56.384 157.989 1.00 27.60 145 ASP A C 1
ATOM 1131 O O . ASP A 1 148 ? -37.049 -56.165 158.440 1.00 27.99 145 ASP A O 1
ATOM 1136 N N . GLU A 1 149 ? -34.929 -56.867 158.730 1.00 26.58 146 GLU A N 1
ATOM 1137 C CA . GLU A 1 149 ? -35.113 -57.083 160.152 1.00 29.48 146 GLU A CA 1
ATOM 1138 C C . GLU A 1 149 ? -34.676 -55.833 160.888 1.00 28.08 146 GLU A C 1
ATOM 1139 O O . GLU A 1 149 ? -34.071 -54.927 160.311 1.00 25.13 146 GLU A O 1
ATOM 1145 N N . GLN A 1 150 ? -34.973 -55.792 162.174 1.00 27.22 147 GLN A N 1
ATOM 1146 C CA . GLN A 1 150 ? -34.601 -54.657 163.004 1.00 29.95 147 GLN A CA 1
ATOM 1147 C C . GLN A 1 150 ? -33.103 -54.628 163.305 1.00 28.12 147 GLN A C 1
ATOM 1148 O O . GLN A 1 150 ? -32.520 -55.624 163.723 1.00 28.22 147 GLN A O 1
ATOM 1154 N N . TYR A 1 151 ? -32.498 -53.467 163.083 1.00 26.38 148 TYR A N 1
ATOM 1155 C CA . TYR A 1 151 ? -31.080 -53.258 163.310 1.00 25.75 148 TYR A CA 1
ATOM 1156 C C . TYR A 1 151 ? -30.840 -52.040 164.186 1.00 25.78 148 TYR A C 1
ATOM 1157 O O . TYR A 1 151 ? -31.695 -51.151 164.275 1.00 22.96 148 TYR A O 1
ATOM 1166 N N . VAL A 1 152 ? -29.667 -52.022 164.820 1.00 25.68 149 VAL A N 1
ATOM 1167 C CA . VAL A 1 152 ? -29.233 -50.950 165.697 1.00 21.29 149 VAL A CA 1
ATOM 1168 C C . VAL A 1 152 ? -27.874 -50.434 165.235 1.00 25.14 149 VAL A C 1
ATOM 1169 O O . VAL A 1 152 ? -26.937 -51.212 165.057 1.00 24.69 149 VAL A O 1
ATOM 1173 N N . TRP A 1 153 ? -27.790 -49.119 165.032 1.00 22.79 150 TRP A N 1
ATOM 1174 C CA . TRP A 1 153 ? -26.566 -48.426 164.654 1.00 22.10 150 TRP A CA 1
ATOM 1175 C C . TRP A 1 153 ? -26.143 -47.656 165.887 1.00 21.79 150 TRP A C 1
ATOM 1176 O O . TRP A 1 153 ? -26.992 -47.118 166.594 1.00 20.68 150 TRP A O 1
ATOM 1187 N N . GLU A 1 154 ? -24.840 -47.577 166.137 1.00 19.91 151 GLU A N 1
ATOM 1188 C CA . GLU A 1 154 ? -24.349 -46.895 167.325 1.00 20.27 151 GLU A CA 1
ATOM 1189 C C . GLU A 1 154 ? -23.000 -46.259 167.076 1.00 23.25 151 GLU A C 1
ATOM 1190 O O . GLU A 1 154 ? -22.137 -46.840 166.405 1.00 20.72 151 GLU A O 1
ATOM 1196 N N . SER A 1 155 ? -22.813 -45.059 167.610 1.00 21.73 152 SER A N 1
ATOM 1197 C CA . SER A 1 155 ? -21.530 -44.383 167.489 1.00 21.51 152 SER A CA 1
ATOM 1198 C C . SER A 1 155 ? -21.304 -43.302 168.553 1.00 26.94 152 SER A C 1
ATOM 1199 O O . SER A 1 155 ? -22.245 -42.636 168.998 1.00 24.83 152 SER A O 1
ATOM 1202 N N . GLN A 1 156 ? -20.048 -43.154 168.959 1.00 25.70 153 GLN A N 1
ATOM 1203 C CA . GLN A 1 156 ? -19.647 -42.083 169.861 1.00 29.56 153 GLN A CA 1
ATOM 1204 C C . GLN A 1 156 ? -18.809 -41.080 169.095 1.00 30.46 153 GLN A C 1
ATOM 1205 O O . GLN A 1 156 ? -18.123 -40.238 169.682 1.00 30.42 153 GLN A O 1
ATOM 1211 N N . ALA A 1 157 ? -18.864 -41.186 167.771 1.00 26.32 154 ALA A N 1
ATOM 1212 C CA . ALA A 1 157 ? -18.176 -40.248 166.907 1.00 31.46 154 ALA A CA 1
ATOM 1213 C C . ALA A 1 157 ? -16.654 -40.275 167.117 1.00 32.93 154 ALA A C 1
ATOM 1214 O O . ALA A 1 157 ? -15.987 -39.234 167.122 1.00 33.86 154 ALA A O 1
ATOM 1216 N N . GLY A 1 158 ? -16.103 -41.473 167.268 1.00 29.96 155 GLY A N 1
ATOM 1217 C CA . GLY A 1 158 ? -14.669 -41.610 167.421 1.00 34.60 155 GLY A CA 1
ATOM 1218 C C . GLY A 1 158 ? -13.988 -42.193 166.192 1.00 30.86 155 GLY A C 1
ATOM 1219 O O . GLY A 1 158 ? -12.956 -42.858 166.306 1.00 30.88 155 GLY A O 1
ATOM 1220 N N . GLY A 1 159 ? -14.559 -41.945 165.015 1.00 27.40 156 GLY A N 1
ATOM 1221 C CA . GLY A 1 159 ? -14.029 -42.509 163.781 1.00 24.69 156 GLY A CA 1
ATOM 1222 C C . GLY A 1 159 ? -14.755 -43.745 163.257 1.00 27.08 156 GLY A C 1
ATOM 1223 O O . GLY A 1 159 ? -14.532 -44.166 162.116 1.00 31.07 156 GLY A O 1
ATOM 1224 N N . SER A 1 160 ? -15.624 -44.340 164.063 1.00 22.64 157 SER A N 1
ATOM 1225 C CA . SER A 1 160 ? -16.322 -45.546 163.621 1.00 27.80 157 SER A CA 1
ATOM 1226 C C . SER A 1 160 ? -17.754 -45.660 164.158 1.00 26.27 157 SER A C 1
ATOM 1227 O O . SER A 1 160 ? -18.141 -44.933 165.068 1.00 26.24 157 SER A O 1
ATOM 1230 N N . PHE A 1 161 ? -18.536 -46.561 163.565 1.00 24.95 158 PHE A N 1
ATOM 1231 C CA . PHE A 1 161 ? -19.852 -46.918 164.083 1.00 22.22 158 PHE A CA 1
ATOM 1232 C C . PHE A 1 161 ? -20.095 -48.412 163.898 1.00 24.62 158 PHE A C 1
ATOM 1233 O O . PHE A 1 161 ? -19.454 -49.044 163.054 1.00 24.35 158 PHE A O 1
ATOM 1241 N N . THR A 1 162 ? -21.026 -48.973 164.664 1.00 20.59 159 THR A N 1
ATOM 1242 C CA . THR A 1 162 ? -21.405 -50.369 164.461 1.00 23.31 159 THR A CA 1
ATOM 1243 C C . THR A 1 162 ? -22.849 -50.543 164.011 1.00 24.57 159 THR A C 1
ATOM 1244 O O . THR A 1 162 ? -23.694 -49.666 164.213 1.00 22.19 159 THR A O 1
ATOM 1248 N N . VAL A 1 163 ? -23.116 -51.688 163.394 1.00 24.01 160 VAL A N 1
ATOM 1249 C CA . VAL A 1 163 ? -24.462 -52.079 163.016 1.00 23.93 160 VAL A CA 1
ATOM 1250 C C . VAL A 1 163 ? -24.691 -53.512 163.475 1.00 28.13 160 VAL A C 1
ATOM 1251 O O . VAL A 1 163 ? -23.921 -54.403 163.141 1.00 32.75 160 VAL A O 1
ATOM 1255 N N . THR A 1 164 ? -25.761 -53.734 164.223 1.00 26.49 161 THR A N 1
ATOM 1256 C CA . THR A 1 164 ? -25.999 -55.013 164.872 1.00 28.83 161 THR A CA 1
ATOM 1257 C C . THR A 1 164 ? -27.449 -55.425 164.686 1.00 31.52 161 THR A C 1
ATOM 1258 O O . THR A 1 164 ? -28.354 -54.618 164.913 1.00 28.65 161 THR A O 1
ATOM 1262 N N . ARG A 1 165 ? -27.686 -56.667 164.272 1.00 32.44 162 ARG A N 1
ATOM 1263 C CA . ARG A 1 165 ? -29.056 -57.159 164.214 1.00 35.18 162 ARG A CA 1
ATOM 1264 C C . ARG A 1 165 ? -29.628 -57.120 165.613 1.00 37.56 162 ARG A C 1
ATOM 1265 O O . ARG A 1 165 ? -28.990 -57.572 166.555 1.00 39.17 162 ARG A O 1
ATOM 1273 N N . ASP A 1 166 ? -30.820 -56.556 165.757 1.00 37.38 163 ASP A N 1
ATOM 1274 C CA . ASP A 1 166 ? -31.384 -56.352 167.082 1.00 41.24 163 ASP A CA 1
ATOM 1275 C 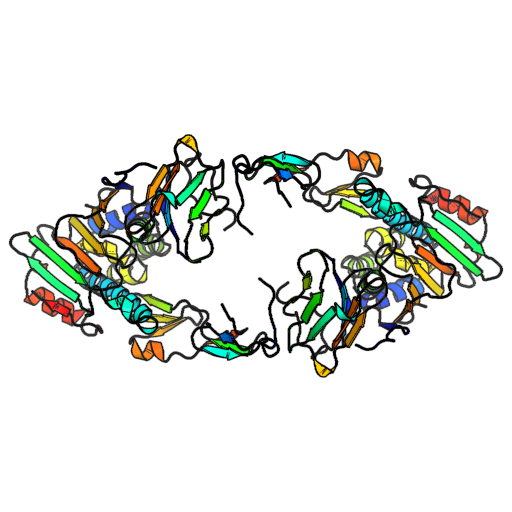C . ASP A 1 166 ? -32.470 -57.380 167.413 1.00 51.04 163 ASP A C 1
ATOM 1276 O O . ASP A 1 166 ? -33.665 -57.121 167.260 1.00 45.56 163 ASP A O 1
ATOM 1281 N N . THR A 1 167 ? -32.041 -58.549 167.873 1.00 55.04 164 THR A N 1
ATOM 1282 C CA . THR A 1 167 ? -32.970 -59.585 168.297 1.00 60.07 164 THR A CA 1
ATOM 1283 C C . THR A 1 167 ? -33.013 -59.646 169.817 1.00 64.74 164 THR A C 1
ATOM 1284 O O . THR A 1 167 ? -32.345 -60.491 170.420 1.00 68.92 164 THR A O 1
ATOM 1288 N N . SER A 1 168 ? -33.785 -58.747 170.428 1.00 58.45 165 SER A N 1
ATOM 1289 C CA . SER A 1 168 ? -33.967 -58.726 171.882 1.00 58.89 165 SER A CA 1
ATOM 1290 C C . SER A 1 168 ? -34.526 -57.385 172.349 1.00 61.69 165 SER A C 1
ATOM 1291 O O . SER A 1 168 ? -35.188 -57.298 173.393 1.00 55.51 165 SER A O 1
ATOM 1294 N N . GLY A 1 169 ? -34.247 -56.336 171.579 1.00 58.26 166 GLY A N 1
ATOM 1295 C CA . GLY A 1 169 ? -34.804 -55.026 171.861 1.00 52.32 166 GLY A CA 1
ATOM 1296 C C . GLY A 1 169 ? -36.322 -55.035 171.763 1.00 50.60 166 GLY A C 1
ATOM 1297 O O . GLY A 1 169 ? -36.929 -56.025 171.335 1.00 48.63 166 GLY A O 1
ATOM 1298 N N . GLU A 1 170 ? -36.927 -53.914 172.140 1.00 50.57 167 GLU A N 1
ATOM 1299 C CA . GLU A 1 170 ? -38.380 -53.764 172.194 1.00 52.50 167 GLU A CA 1
ATOM 1300 C C . GLU A 1 170 ? -39.140 -54.301 170.967 1.00 54.87 167 GLU A C 1
ATOM 1301 O O . GLU A 1 170 ? -40.107 -55.052 171.124 1.00 62.33 167 GLU A O 1
ATOM 1307 N N . GLN A 1 171 ? -38.710 -53.909 169.768 1.00 40.62 168 GLN A N 1
ATOM 1308 C CA . GLN A 1 171 ? -39.355 -54.301 168.494 1.00 44.79 168 GLN A CA 1
ATOM 1309 C C . GLN A 1 171 ? -40.341 -53.260 167.962 1.00 40.50 168 GLN A C 1
ATOM 1310 O O . GLN A 1 171 ? -41.533 -53.292 168.263 1.00 42.36 168 GLN A O 1
ATOM 1316 N N . LEU A 1 172 ? -39.812 -52.357 167.144 1.00 33.66 169 LEU A N 1
ATOM 1317 C CA . LEU A 1 172 ? -40.522 -51.182 166.642 1.00 31.72 169 LEU A CA 1
ATOM 1318 C C . LEU A 1 172 ? -41.778 -51.452 165.818 1.00 29.21 169 LEU A C 1
ATOM 1319 O O . LEU A 1 172 ? -42.726 -50.656 165.847 1.00 27.92 169 LEU A O 1
ATOM 1324 N N . GLY A 1 173 ? -41.781 -52.542 165.056 1.00 28.11 170 GLY A N 1
ATOM 1325 C CA . GLY A 1 173 ? -42.857 -52.776 164.102 1.00 28.35 170 GLY A CA 1
ATOM 1326 C C . GLY A 1 173 ? -42.577 -52.150 162.736 1.00 27.05 170 GLY A C 1
ATOM 1327 O O . GLY A 1 173 ? -42.573 -52.844 161.725 1.00 27.52 170 GLY A O 1
ATOM 1328 N N . ARG A 1 174 ? -42.363 -50.834 162.715 1.00 25.67 171 ARG A N 1
ATOM 1329 C CA . ARG A 1 174 ? -41.856 -50.117 161.541 1.00 23.55 171 ARG A CA 1
ATOM 1330 C C . ARG A 1 174 ? -41.455 -48.722 162.007 1.00 23.28 171 ARG A C 1
ATOM 1331 O O . ARG A 1 174 ? -42.184 -48.091 162.763 1.00 21.90 171 ARG A O 1
ATOM 1339 N N . GLY A 1 175 ? -40.295 -48.239 161.575 1.00 22.86 172 GLY A N 1
ATOM 1340 C CA . GLY A 1 175 ? -39.885 -46.888 161.911 1.00 23.33 172 GLY A CA 1
ATOM 1341 C C . GLY A 1 175 ? -38.497 -46.798 162.504 1.00 24.12 172 GLY A C 1
ATOM 1342 O O . GLY A 1 175 ? -37.684 -47.710 162.368 1.00 22.32 172 GLY A O 1
ATOM 1343 N N . THR A 1 176 ? -38.186 -45.674 163.131 1.00 22.78 173 THR A N 1
ATOM 1344 C CA . THR A 1 176 ? -36.879 -45.578 163.757 1.00 21.66 173 THR A CA 1
ATOM 1345 C C . THR A 1 176 ? -36.901 -44.829 165.083 1.00 23.42 173 THR A C 1
ATOM 1346 O O . THR A 1 176 ? -37.694 -43.909 165.299 1.00 22.28 173 THR A O 1
ATOM 1350 N N . LYS A 1 177 ? -36.032 -45.286 165.974 1.00 22.75 174 LYS A N 1
ATOM 1351 C CA . LYS A 1 177 ? -35.842 -44.700 167.276 1.00 21.95 174 LYS A CA 1
ATOM 1352 C C . LYS A 1 177 ? -34.409 -44.203 167.404 1.00 22.08 174 LYS A C 1
ATOM 1353 O O . LYS A 1 177 ? -33.462 -44.934 167.151 1.00 24.18 174 LYS A O 1
ATOM 1359 N N . MET A 1 178 ? -34.257 -42.946 167.783 1.00 20.44 175 MET A N 1
ATOM 1360 C CA . MET A 1 178 ? -32.950 -42.392 168.079 1.00 19.72 175 MET A CA 1
ATOM 1361 C C . MET A 1 178 ? -32.861 -42.065 169.571 1.00 22.81 175 MET A C 1
ATOM 1362 O O . MET A 1 178 ? -33.695 -41.336 170.110 1.00 20.75 175 MET A O 1
ATOM 1367 N N . VAL A 1 179 ? -31.855 -42.617 170.234 1.00 22.86 176 VAL A N 1
ATOM 1368 C CA . VAL A 1 179 ? -31.628 -42.326 171.638 1.00 21.66 176 VAL A CA 1
ATOM 1369 C C . VAL A 1 179 ? -30.369 -41.476 171.744 1.00 23.83 176 VAL A C 1
ATOM 1370 O O . VAL A 1 179 ? -29.285 -41.937 171.394 1.00 26.36 176 VAL A O 1
ATOM 1374 N N . LEU A 1 180 ? -30.509 -40.238 172.214 1.00 23.33 177 LEU A N 1
ATOM 1375 C CA . LEU A 1 180 ? -29.356 -39.367 172.403 1.00 21.31 177 LEU A CA 1
ATOM 1376 C C . LEU A 1 180 ? -28.890 -39.362 173.863 1.00 25.25 177 LEU A C 1
ATOM 1377 O O . LEU A 1 180 ? -29.656 -39.022 174.765 1.00 24.74 177 LEU A O 1
ATOM 1382 N N . TYR A 1 181 ? -27.631 -39.718 174.086 1.00 24.17 178 TYR A N 1
ATOM 1383 C CA . TYR A 1 181 ? -27.028 -39.643 175.423 1.00 28.84 178 TYR A CA 1
ATOM 1384 C C . TYR A 1 181 ? -26.406 -38.267 175.631 1.00 24.75 178 TYR A C 1
ATOM 1385 O O . TYR A 1 181 ? -25.332 -37.986 175.131 1.00 25.25 178 TYR A O 1
ATOM 1394 N N . LEU A 1 182 ? -27.111 -37.405 176.357 1.00 23.95 179 LEU A N 1
ATOM 1395 C CA . LEU A 1 182 ? -26.735 -36.005 176.442 1.00 24.65 179 LEU A CA 1
ATOM 1396 C C . LEU A 1 182 ? -25.446 -35.800 177.238 1.00 29.88 179 LEU A C 1
ATOM 1397 O O . LEU A 1 182 ? -25.195 -36.491 178.234 1.00 29.56 179 LEU A O 1
ATOM 1402 N N . LYS A 1 183 ? -24.623 -34.869 176.767 1.00 28.57 180 LYS A N 1
ATOM 1403 C CA . LYS A 1 183 ? -23.435 -34.427 177.488 1.00 32.36 180 LYS A CA 1
ATOM 1404 C C . LYS A 1 183 ? -23.816 -33.702 178.787 1.00 35.68 180 LYS A C 1
ATOM 1405 O O . LYS A 1 183 ? -24.938 -33.195 178.914 1.00 33.25 180 LYS A O 1
ATOM 1411 N N . ASP A 1 184 ? -22.876 -33.645 179.735 1.00 37.95 181 ASP A N 1
ATOM 1412 C CA . ASP A 1 184 ? -23.129 -33.117 181.086 1.00 37.57 181 ASP A CA 1
ATOM 1413 C C . ASP A 1 184 ? -23.789 -31.748 181.106 1.00 32.03 181 ASP A C 1
ATOM 1414 O O . ASP A 1 184 ? -24.699 -31.505 181.881 1.00 34.80 181 ASP A O 1
ATOM 1419 N N . ASP A 1 185 ? -23.327 -30.849 180.256 1.00 33.80 182 ASP A N 1
ATOM 1420 C CA . ASP A 1 185 ? -23.867 -29.496 180.243 1.00 33.75 182 ASP A CA 1
ATOM 1421 C C . ASP A 1 185 ? -25.068 -29.297 179.295 1.00 36.56 182 ASP A C 1
ATOM 1422 O O . ASP A 1 185 ? -25.348 -28.168 178.885 1.00 32.04 182 ASP A O 1
ATOM 1427 N N . GLN A 1 186 ? -25.777 -30.373 178.953 1.00 31.47 183 GLN A N 1
ATOM 1428 C CA . GLN A 1 186 ? -26.870 -30.265 177.981 1.00 34.45 183 GLN A CA 1
ATOM 1429 C C . GLN A 1 186 ? -28.165 -30.856 178.517 1.00 32.35 183 GLN A C 1
ATOM 1430 O O . GLN A 1 186 ? -29.086 -31.148 177.752 1.00 30.12 183 GLN A O 1
ATOM 1436 N N . MET A 1 187 ? -28.220 -31.021 179.833 1.00 30.91 184 MET A N 1
ATOM 1437 C CA . MET A 1 187 ? -29.361 -31.626 180.520 1.00 32.65 184 MET A CA 1
ATOM 1438 C C . MET A 1 187 ? -30.666 -30.833 180.391 1.00 29.53 184 MET A C 1
ATOM 1439 O O . MET A 1 187 ? -31.741 -31.339 180.712 1.00 29.05 184 MET A O 1
ATOM 1444 N N . GLU A 1 188 ? -30.574 -29.591 179.934 1.00 26.07 185 GLU A N 1
ATOM 1445 C CA . GLU A 1 188 ? -31.774 -28.785 179.768 1.00 33.38 185 GLU A CA 1
ATOM 1446 C C . GLU A 1 188 ? -32.793 -29.413 178.798 1.00 34.97 185 GLU A C 1
ATOM 1447 O O . GLU A 1 188 ? -33.980 -29.093 178.863 1.00 30.33 185 GLU A O 1
ATOM 1453 N N . TYR A 1 189 ? -32.341 -30.319 177.925 1.00 30.82 186 TYR A N 1
ATOM 1454 C CA . TYR A 1 189 ? -33.234 -30.897 176.907 1.00 30.00 186 TYR A CA 1
ATOM 1455 C C . TYR A 1 189 ? -34.049 -32.062 177.426 1.00 29.40 186 TYR A C 1
ATOM 1456 O O . TYR A 1 189 ? -34.725 -32.747 176.670 1.00 32.64 186 TYR A O 1
ATOM 1465 N N . LEU A 1 190 ? -33.995 -32.271 178.735 1.00 34.39 187 LEU A N 1
ATOM 1466 C CA . LEU A 1 190 ? -34.830 -33.275 179.385 1.00 33.12 187 LEU A CA 1
ATOM 1467 C C . LEU A 1 190 ? -36.071 -32.652 180.041 1.00 32.51 187 LEU A C 1
ATOM 1468 O O . LEU A 1 190 ? -36.980 -33.362 180.465 1.00 35.36 187 LEU A O 1
ATOM 1473 N N . GLU A 1 191 ? -36.105 -31.328 180.113 1.00 35.57 188 GLU A N 1
ATOM 1474 C CA . GLU A 1 191 ? -37.224 -30.618 180.731 1.00 38.32 188 GLU A CA 1
ATOM 1475 C C . GLU A 1 191 ? -38.414 -30.484 179.774 1.00 38.42 188 GLU A C 1
ATOM 1476 O O . GLU A 1 191 ? -38.245 -30.092 178.612 1.00 33.40 188 GLU A O 1
ATOM 1482 N N . GLU A 1 192 ? -39.602 -30.848 180.268 1.00 36.36 189 GLU A N 1
ATOM 1483 C CA . GLU A 1 192 ? -40.833 -30.860 179.474 1.00 41.59 189 GLU A CA 1
ATOM 1484 C C . GLU A 1 192 ? -41.074 -29.532 178.775 1.00 39.06 189 GLU A C 1
ATOM 1485 O O . GLU A 1 192 ? -41.475 -29.492 177.607 1.00 36.76 189 GLU A O 1
ATOM 1491 N N . ARG A 1 193 ? -40.834 -28.447 179.500 1.00 35.13 190 ARG A N 1
ATOM 1492 C CA . ARG A 1 193 ? -41.148 -27.126 178.993 1.00 37.37 190 ARG A CA 1
ATOM 1493 C C . ARG A 1 193 ? -40.166 -26.691 177.919 1.00 35.10 190 ARG A C 1
ATOM 1494 O O . ARG A 1 193 ? -40.547 -26.039 176.948 1.00 33.49 190 ARG A O 1
ATOM 1502 N N . ARG A 1 194 ? -38.904 -27.059 178.102 1.00 35.48 191 ARG A N 1
ATOM 1503 C CA . ARG A 1 194 ? -37.860 -26.734 177.140 1.00 32.68 191 ARG A CA 1
ATOM 1504 C C . ARG A 1 194 ? -38.190 -27.402 175.812 1.00 29.59 191 ARG A C 1
ATOM 1505 O O . ARG A 1 194 ? -38.094 -26.790 174.754 1.00 30.05 191 ARG A O 1
ATOM 1513 N N . ILE A 1 195 ? -38.612 -28.657 175.881 1.00 31.42 192 ILE A N 1
ATOM 1514 C CA . ILE A 1 195 ? -38.952 -29.413 174.686 1.00 31.85 192 ILE A CA 1
ATOM 1515 C C . ILE A 1 195 ? -40.182 -28.819 174.019 1.00 33.48 192 ILE A C 1
ATOM 1516 O O . ILE A 1 195 ? -40.207 -28.621 172.790 1.00 30.59 192 ILE A O 1
ATOM 1521 N N . LYS A 1 196 ? -41.197 -28.538 174.839 1.00 31.48 193 LYS A N 1
ATOM 1522 C CA . LYS A 1 196 ? -42.450 -27.964 174.355 1.00 32.36 193 LYS A CA 1
ATOM 1523 C C . LYS A 1 196 ? -42.213 -26.663 173.620 1.00 29.85 193 LYS A C 1
ATOM 1524 O O . LYS A 1 196 ? -42.658 -26.496 172.492 1.00 31.46 193 LYS A O 1
ATOM 1530 N N . ASP A 1 197 ? -41.501 -25.742 174.253 1.00 26.49 194 ASP A N 1
ATOM 1531 C CA . ASP A 1 197 ? -41.226 -24.471 173.607 1.00 31.80 194 ASP A CA 1
ATOM 1532 C C . ASP A 1 197 ? -40.432 -24.693 172.316 1.00 31.05 194 ASP A C 1
ATOM 1533 O O . ASP A 1 197 ? -40.629 -23.993 171.316 1.00 30.86 194 ASP A O 1
ATOM 1538 N N . LEU A 1 198 ? -39.531 -25.670 172.341 1.00 28.06 195 LEU A N 1
ATOM 1539 C CA . LEU A 1 198 ? -38.620 -25.892 171.217 1.00 29.57 195 LEU A CA 1
ATOM 1540 C C . LEU A 1 198 ? -39.382 -26.442 170.014 1.00 29.78 195 LEU A C 1
ATOM 1541 O O . LEU A 1 198 ? -39.203 -25.991 168.880 1.00 28.33 195 LEU A O 1
ATOM 1546 N N . VAL A 1 199 ? -40.248 -27.411 170.284 1.00 27.97 196 VAL A N 1
ATOM 1547 C CA . VAL A 1 199 ? -41.103 -27.979 169.266 1.00 28.86 196 VAL A CA 1
ATOM 1548 C C . VAL A 1 199 ? -41.963 -26.869 168.672 1.00 36.96 196 VAL A C 1
ATOM 1549 O O . VAL A 1 199 ? -42.160 -26.798 167.456 1.00 32.27 196 VAL A O 1
ATOM 1553 N N . LYS A 1 200 ? -42.452 -25.984 169.538 1.00 33.56 197 LYS A N 1
ATOM 1554 C CA . LYS A 1 200 ? -43.303 -24.887 169.102 1.00 33.31 197 LYS A CA 1
ATOM 1555 C C . LYS A 1 200 ? -42.495 -23.852 168.313 1.00 36.38 197 LYS A C 1
ATOM 1556 O O . LYS A 1 200 ? -42.975 -23.280 167.334 1.00 37.10 197 LYS A O 1
ATOM 1562 N N . LYS A 1 201 ? -41.269 -23.620 168.721 1.00 32.05 198 LYS A N 1
ATOM 1563 C CA . LYS A 1 201 ? -40.410 -22.670 168.063 1.00 35.96 198 LYS A CA 1
ATOM 1564 C C . LYS A 1 201 ? -39.990 -23.031 166.648 1.00 42.38 198 LYS A C 1
ATOM 1565 O O . LYS A 1 201 ? -40.073 -22.217 165.759 1.00 39.77 198 LYS A O 1
ATOM 1571 N N . HIS A 1 202 ? -39.538 -24.248 166.448 1.00 37.84 199 HIS A N 1
ATOM 1572 C CA . HIS A 1 202 ? -38.890 -24.631 165.191 1.00 38.65 199 HIS A CA 1
ATOM 1573 C C . HIS A 1 202 ? -39.700 -25.605 164.355 1.00 38.42 199 HIS A C 1
ATOM 1574 O O . HIS A 1 202 ? -39.450 -25.766 163.161 1.00 36.74 199 HIS A O 1
ATOM 1581 N N . SER A 1 203 ? -40.657 -26.269 164.983 1.00 38.76 200 SER A N 1
ATOM 1582 C CA . SER A 1 203 ? -41.483 -27.224 164.265 1.00 38.65 200 SER A CA 1
ATOM 1583 C C . SER A 1 203 ? -42.886 -26.674 164.081 1.00 45.26 200 SER A C 1
ATOM 1584 O O . SER A 1 203 ? -43.187 -26.027 163.058 1.00 56.28 200 SER A O 1
ATOM 1587 N N . GLU A 1 204 ? -43.741 -26.928 165.058 1.00 36.65 201 GLU A N 1
ATOM 1588 C CA . GLU A 1 204 ? -45.045 -26.268 165.142 1.00 40.72 201 GLU A CA 1
ATOM 1589 C C . GLU A 1 204 ? -46.028 -26.686 164.068 1.00 37.83 201 GLU A C 1
ATOM 1590 O O . GLU A 1 204 ? -47.128 -27.119 164.386 1.00 38.55 201 GLU A O 1
ATOM 1596 N N . PHE A 1 205 ? -45.652 -26.540 162.796 1.00 37.89 202 PHE A N 1
ATOM 1597 C CA . PHE A 1 205 ? -46.576 -26.879 161.722 1.00 41.03 202 PHE A CA 1
ATOM 1598 C C . PHE A 1 205 ? -46.191 -28.157 160.967 1.00 41.02 202 PHE A C 1
ATOM 1599 O O . PHE A 1 205 ? -46.258 -28.204 159.735 1.00 36.39 202 PHE A O 1
ATOM 1607 N N . ILE A 1 206 ? -45.794 -29.194 161.701 1.00 37.16 203 ILE A N 1
ATOM 1608 C CA . ILE A 1 206 ? -45.514 -30.462 161.045 1.00 30.99 203 ILE A CA 1
ATOM 1609 C C . ILE A 1 206 ? -46.803 -31.275 160.921 1.00 30.23 203 ILE A C 1
ATOM 1610 O O . ILE A 1 206 ? -47.737 -31.103 161.701 1.00 29.58 203 ILE A O 1
ATOM 1615 N N . SER A 1 207 ? -46.859 -32.142 159.918 1.00 25.38 204 SER A N 1
ATOM 1616 C CA . SER A 1 207 ? -48.132 -32.693 159.469 1.00 27.68 204 SER A CA 1
ATOM 1617 C C . SER A 1 207 ? -48.512 -33.984 160.172 1.00 28.97 204 SER A C 1
ATOM 1618 O O . SER A 1 207 ? -49.494 -34.630 159.800 1.00 28.40 204 SER A O 1
ATOM 1621 N N . TYR A 1 208 ? -47.722 -34.368 161.170 1.00 28.95 205 TYR A N 1
ATOM 1622 C CA . TYR A 1 208 ? -47.937 -35.609 161.907 1.00 25.15 205 TYR A CA 1
ATOM 1623 C C . TYR A 1 208 ? -47.961 -35.290 163.404 1.00 27.78 205 TYR A C 1
ATOM 1624 O O . TYR A 1 208 ? -47.248 -34.398 163.854 1.00 27.73 205 TYR A O 1
ATOM 1633 N N . PRO A 1 209 ? -48.783 -36.015 164.181 1.00 24.48 206 PRO A N 1
ATOM 1634 C CA . PRO A 1 209 ? -48.896 -35.666 165.606 1.00 27.05 206 PRO A CA 1
ATOM 1635 C C . PRO A 1 209 ? -47.606 -35.953 166.378 1.00 28.38 206 PRO A C 1
ATOM 1636 O O . PRO A 1 209 ? -47.048 -37.054 166.313 1.00 26.16 206 PRO A O 1
ATOM 1640 N N . ILE A 1 210 ? -47.128 -34.957 167.101 1.00 24.54 207 ILE A N 1
ATOM 1641 C CA . ILE A 1 210 ? -45.970 -35.148 167.961 1.00 29.03 207 ILE A CA 1
ATOM 1642 C C . ILE A 1 210 ? -46.455 -35.207 169.406 1.00 32.01 207 ILE A C 1
ATOM 1643 O O . ILE A 1 210 ? -47.114 -34.283 169.877 1.00 30.98 207 ILE A O 1
ATOM 1648 N N . SER A 1 211 ? -46.164 -36.293 170.111 1.00 31.36 208 SER A N 1
ATOM 1649 C CA . SER A 1 211 ? -46.507 -36.326 171.524 1.00 33.81 208 SER A CA 1
ATOM 1650 C C . SER A 1 211 ? -45.295 -36.548 172.448 1.00 37.62 208 SER A C 1
ATOM 1651 O O . SER A 1 211 ? -44.271 -37.103 172.034 1.00 33.52 208 SER A O 1
ATOM 1654 N N . LEU A 1 212 ? -45.423 -36.086 173.691 1.00 35.87 209 LEU A N 1
ATOM 1655 C CA . LEU A 1 212 ? -44.269 -35.852 174.562 1.00 42.81 209 LEU A CA 1
ATOM 1656 C C . LEU A 1 212 ? -43.985 -36.895 175.644 1.00 46.97 209 LEU A C 1
ATOM 1657 O O . LEU A 1 212 ? -42.830 -37.106 175.988 1.00 53.37 209 LEU A O 1
ATOM 1662 N N . TRP A 1 213 ? -44.998 -37.538 176.204 1.00 49.87 210 TRP A N 1
ATOM 1663 C CA . TRP A 1 213 ? -44.721 -38.612 177.173 1.00 57.66 210 TRP A CA 1
ATOM 1664 C C . TRP A 1 213 ? -43.807 -38.144 178.302 1.00 57.01 210 TRP A C 1
ATOM 1665 O O . TRP A 1 213 ? -42.591 -38.084 178.120 1.00 52.63 210 TRP A O 1
ATOM 1676 N N . HIS B 1 1 ? -50.374 -54.923 101.687 1.00 46.37 -2 HIS B N 1
ATOM 1677 C CA . HIS B 1 1 ? -49.531 -55.587 100.690 1.00 52.49 -2 HIS B CA 1
ATOM 1678 C C . HIS B 1 1 ? -49.900 -55.202 99.253 1.00 55.83 -2 HIS B C 1
ATOM 1679 O O . HIS B 1 1 ? -51.022 -55.445 98.799 1.00 58.14 -2 HIS B O 1
ATOM 1686 N N . HIS B 1 2 ? -48.943 -54.605 98.546 1.00 55.84 -1 HIS B N 1
ATOM 1687 C CA . HIS B 1 2 ? -49.093 -54.320 97.120 1.00 60.59 -1 HIS B CA 1
ATOM 1688 C C . HIS B 1 2 ? -48.133 -55.163 96.289 1.00 62.18 -1 HIS B C 1
ATOM 1689 O O . HIS B 1 2 ? -46.921 -54.931 96.307 1.00 57.43 -1 HIS B O 1
ATOM 1696 N N . ALA B 1 3 ? -48.673 -56.149 95.574 1.00 63.60 0 ALA B N 1
ATOM 1697 C CA . ALA B 1 3 ? -47.887 -56.882 94.593 1.00 62.45 0 ALA B CA 1
ATOM 1698 C C . ALA B 1 3 ? -47.598 -55.945 93.424 1.00 66.36 0 ALA B C 1
ATOM 1699 O O . ALA B 1 3 ? -48.462 -55.157 93.023 1.00 65.59 0 ALA B O 1
ATOM 1701 N N . ALA B 1 4 ? -46.375 -56.018 92.904 1.00 67.94 1 ALA B N 1
ATOM 1702 C CA . ALA B 1 4 ? -45.951 -55.220 91.750 1.00 70.79 1 ALA B CA 1
ATOM 1703 C C . ALA B 1 4 ? -45.470 -53.808 92.106 1.00 69.61 1 ALA B C 1
ATOM 1704 O O . ALA B 1 4 ? -45.358 -52.944 91.231 1.00 72.96 1 ALA B O 1
ATOM 1706 N N . ALA B 1 5 ? -45.189 -53.574 93.385 1.00 66.05 2 ALA B N 1
ATOM 1707 C CA . ALA B 1 5 ? -44.542 -52.333 93.799 1.00 68.30 2 ALA B CA 1
ATOM 1708 C C . ALA B 1 5 ? -43.064 -52.359 93.398 1.00 69.30 2 ALA B C 1
ATOM 1709 O O . ALA B 1 5 ? -42.179 -52.340 94.252 1.00 70.95 2 ALA B O 1
ATOM 1711 N N . THR B 1 6 ? -42.796 -52.417 92.096 1.00 71.15 3 THR B N 1
ATOM 1712 C CA . THR B 1 6 ? -41.415 -52.426 91.616 1.00 70.10 3 THR B CA 1
ATOM 1713 C C . THR B 1 6 ? -41.272 -51.841 90.196 1.00 67.04 3 THR B C 1
ATOM 1714 O O . THR B 1 6 ? -40.996 -52.547 89.221 1.00 66.75 3 THR B O 1
ATOM 1718 N N . GLU B 1 7 ? -41.462 -50.530 90.099 1.00 63.85 4 GLU B N 1
ATOM 1719 C CA . GLU B 1 7 ? -41.297 -49.821 88.838 1.00 58.55 4 GLU B CA 1
ATOM 1720 C C . GLU B 1 7 ? -39.874 -49.272 88.706 1.00 54.77 4 GLU B C 1
ATOM 1721 O O . GLU B 1 7 ? -38.886 -50.021 88.676 1.00 52.59 4 GLU B O 1
ATOM 1723 N N . THR B 1 8 ? -39.794 -47.952 88.615 1.00 47.27 5 THR B N 1
ATOM 1724 C CA . THR B 1 8 ? -38.536 -47.232 88.604 1.00 40.10 5 THR B CA 1
ATOM 1725 C C . THR B 1 8 ? -38.646 -46.183 89.688 1.00 40.33 5 THR B C 1
ATOM 1726 O O . THR B 1 8 ? -39.650 -45.487 89.762 1.00 41.39 5 THR B O 1
ATOM 1730 N N . GLU B 1 9 ? -37.634 -46.075 90.541 1.00 34.41 6 GLU B N 1
ATOM 1731 C CA . GLU B 1 9 ? -37.624 -45.034 91.556 1.00 34.00 6 GLU B CA 1
ATOM 1732 C C . GLU B 1 9 ? -36.668 -43.917 91.135 1.00 33.67 6 GLU B C 1
ATOM 1733 O O . GLU B 1 9 ? -35.565 -44.193 90.680 1.00 31.49 6 GLU B O 1
ATOM 1739 N N . THR B 1 10 ? -37.097 -42.665 91.279 1.00 32.26 7 THR B N 1
ATOM 1740 C CA . THR B 1 10 ? -36.257 -41.507 90.975 1.00 28.95 7 THR B CA 1
ATOM 1741 C C . THR B 1 10 ? -35.866 -40.793 92.269 1.00 30.98 7 THR B C 1
ATOM 1742 O O . THR B 1 10 ? -36.703 -40.548 93.135 1.00 34.40 7 THR B O 1
ATOM 1746 N N . PHE B 1 11 ? -34.591 -40.461 92.400 1.00 26.75 8 PHE B N 1
ATOM 1747 C CA . PHE B 1 11 ? -34.095 -39.801 93.597 1.00 26.11 8 PHE B CA 1
ATOM 1748 C C . PHE B 1 11 ? -33.377 -38.535 93.197 1.00 26.86 8 PHE B C 1
ATOM 1749 O O . PHE B 1 11 ? -32.727 -38.485 92.161 1.00 28.95 8 PHE B O 1
ATOM 1757 N N . ALA B 1 12 ? -33.485 -37.508 94.019 1.00 26.58 9 ALA B N 1
ATOM 1758 C CA . ALA B 1 12 ? -32.651 -36.335 93.861 1.00 27.17 9 ALA B CA 1
ATOM 1759 C C . ALA B 1 12 ? -31.315 -36.586 94.555 1.00 31.04 9 ALA B C 1
ATOM 1760 O O . ALA B 1 12 ? -31.266 -37.264 95.585 1.00 30.24 9 ALA B O 1
ATOM 1762 N N . PHE B 1 13 ? -30.235 -36.055 93.988 1.00 24.71 10 PHE B N 1
ATOM 1763 C CA . PHE B 1 13 ? -28.957 -36.049 94.677 1.00 27.70 10 PHE B CA 1
ATOM 1764 C C . PHE B 1 13 ? -29.039 -35.053 95.820 1.00 29.78 10 PHE B C 1
ATOM 1765 O O . PHE B 1 13 ? -29.780 -34.079 95.740 1.00 30.22 10 PHE B O 1
ATOM 1773 N N . GLN B 1 14 ? -28.263 -35.285 96.871 1.00 27.31 11 GLN B N 1
ATOM 1774 C CA . GLN B 1 14 ? -28.100 -34.296 97.919 1.00 24.62 11 GLN B CA 1
ATOM 1775 C C . GLN B 1 14 ? -27.462 -33.047 97.335 1.00 30.37 11 GLN B C 1
ATOM 1776 O O . GLN B 1 14 ? -26.598 -33.125 96.452 1.00 29.07 11 GLN B O 1
ATOM 1782 N N . ALA B 1 15 ? -27.883 -31.899 97.848 1.00 28.13 12 ALA B N 1
ATOM 1783 C CA . ALA B 1 15 ? -27.314 -30.610 97.488 1.00 28.15 12 ALA B CA 1
ATOM 1784 C C . ALA B 1 15 ? -25.802 -30.672 97.261 1.00 28.28 12 ALA B C 1
ATOM 1785 O O . ALA B 1 15 ? -25.302 -30.170 96.247 1.00 28.99 12 ALA B O 1
ATOM 1787 N N . GLU B 1 16 ? -25.076 -31.274 98.205 1.00 24.59 13 GLU B N 1
ATOM 1788 C CA . GLU B 1 16 ? -23.616 -31.224 98.169 1.00 29.98 13 GLU B CA 1
ATOM 1789 C C . GLU B 1 16 ? -23.037 -32.087 97.050 1.00 26.99 13 GLU B C 1
ATOM 1790 O O . GLU B 1 16 ? -21.950 -31.818 96.544 1.00 23.86 13 GLU B O 1
ATOM 1796 N N . ILE B 1 17 ? -23.792 -33.097 96.644 1.00 25.82 14 ILE B N 1
ATOM 1797 C CA . ILE B 1 17 ? -23.346 -33.964 95.577 1.00 25.55 14 ILE B CA 1
ATOM 1798 C C . ILE B 1 17 ? -23.618 -33.323 94.226 1.00 26.33 14 ILE B C 1
ATOM 1799 O O . ILE B 1 17 ? -22.789 -33.444 93.315 1.00 22.52 14 ILE B O 1
ATOM 1804 N N . ASN B 1 18 ? -24.748 -32.615 94.101 1.00 26.74 15 ASN B N 1
ATOM 1805 C CA . ASN B 1 18 ? -24.992 -31.815 92.890 1.00 26.04 15 ASN B CA 1
ATOM 1806 C C . ASN B 1 18 ? -23.858 -30.808 92.748 1.00 23.21 15 ASN B C 1
ATOM 1807 O O . ASN B 1 18 ? -23.307 -30.629 91.666 1.00 23.85 15 ASN B O 1
ATOM 1812 N N . GLN B 1 19 ? -23.483 -30.169 93.848 1.00 21.07 16 GLN B N 1
ATOM 1813 C CA . GLN B 1 19 ? -22.383 -29.211 93.786 1.00 23.50 16 GLN B CA 1
ATOM 1814 C C . GLN B 1 19 ? -21.082 -29.876 93.324 1.00 23.70 16 GLN B C 1
ATOM 1815 O O . GLN B 1 19 ? -20.430 -29.403 92.393 1.00 24.43 16 GLN B O 1
ATOM 1821 N N . LEU B 1 20 ? -20.716 -30.975 93.976 1.00 24.64 17 LEU B N 1
ATOM 1822 C CA . LEU B 1 20 ? -19.530 -31.739 93.596 1.00 27.24 17 LEU B CA 1
ATOM 1823 C C . LEU B 1 20 ? -19.539 -32.069 92.110 1.00 25.38 17 LEU B C 1
ATOM 1824 O O . LEU B 1 20 ? -18.562 -31.844 91.399 1.00 25.54 17 LEU B O 1
ATOM 1829 N N . LEU B 1 21 ? -20.652 -32.635 91.660 1.00 23.38 18 LEU B N 1
ATOM 1830 C CA . LEU B 1 21 ? -20.826 -32.986 90.270 1.00 22.72 18 LEU B CA 1
ATOM 1831 C C . LEU B 1 21 ? -20.613 -31.771 89.366 1.00 25.41 18 LEU B C 1
ATOM 1832 O O . LEU B 1 21 ? -19.930 -31.863 88.356 1.00 24.72 18 LEU B O 1
ATOM 1837 N N . SER B 1 22 ? -21.191 -30.631 89.723 1.00 22.58 19 SER B N 1
ATOM 1838 C CA . SER B 1 22 ? -21.081 -29.464 88.853 1.00 26.38 19 SER B CA 1
ATOM 1839 C C . SER B 1 22 ? -19.624 -29.023 88.762 1.00 26.36 19 SER B C 1
ATOM 1840 O O . SER B 1 22 ? -19.146 -28.655 87.692 1.00 27.78 19 SER B O 1
ATOM 1843 N N . LEU B 1 23 ? -18.920 -29.101 89.886 1.00 24.39 20 LEU B N 1
ATOM 1844 C CA . LEU B 1 23 ? -17.507 -28.746 89.940 1.00 28.69 20 LEU B CA 1
ATOM 1845 C C . LEU B 1 23 ? -16.728 -29.663 89.005 1.00 30.17 20 LEU B C 1
ATOM 1846 O O . LEU B 1 23 ? -15.874 -29.228 88.241 1.00 28.69 20 LEU B O 1
ATOM 1851 N N . ILE B 1 24 ? -17.057 -30.946 89.066 1.00 27.84 21 ILE B N 1
ATOM 1852 C CA . ILE B 1 24 ? -16.387 -31.954 88.265 1.00 28.15 21 ILE B CA 1
ATOM 1853 C C . ILE B 1 24 ? -16.676 -31.786 86.770 1.00 28.52 21 ILE B C 1
ATOM 1854 O O . ILE B 1 24 ? -15.809 -32.025 85.937 1.00 23.83 21 ILE B O 1
ATOM 1859 N N . ILE B 1 25 ? -17.897 -31.385 86.430 1.00 29.19 22 ILE B N 1
ATOM 1860 C CA . ILE B 1 25 ? -18.300 -31.336 85.034 1.00 26.61 22 ILE B CA 1
ATOM 1861 C C . ILE B 1 25 ? -17.842 -30.048 84.360 1.00 31.78 22 ILE B C 1
ATOM 1862 O O . ILE B 1 25 ? -17.494 -30.061 83.185 1.00 33.92 22 ILE B O 1
ATOM 1867 N N . ASN B 1 26 ? -17.854 -28.941 85.100 1.00 32.46 23 ASN B N 1
ATOM 1868 C CA . ASN B 1 26 ? -17.706 -27.619 84.497 1.00 34.34 23 ASN B CA 1
ATOM 1869 C C . ASN B 1 26 ? -16.364 -26.929 84.690 1.00 40.28 23 ASN B C 1
ATOM 1870 O O . ASN B 1 26 ? -16.230 -25.754 84.346 1.00 42.00 23 ASN B O 1
ATOM 1875 N N . THR B 1 27 ? -15.375 -27.610 85.257 1.00 39.52 24 THR B N 1
ATOM 1876 C CA . THR B 1 27 ? -14.057 -26.990 85.330 1.00 39.89 24 THR B CA 1
ATOM 1877 C C . THR B 1 27 ? -13.027 -27.816 84.561 1.00 43.26 24 THR B C 1
ATOM 1878 O O . THR B 1 27 ? -13.209 -29.018 84.374 1.00 42.60 24 THR B O 1
ATOM 1882 N N . PHE B 1 28 ? -11.970 -27.168 84.076 1.00 41.84 25 PHE B N 1
ATOM 1883 C CA . PHE B 1 28 ? -10.996 -27.875 83.258 1.00 40.44 25 PHE B CA 1
ATOM 1884 C C . PHE B 1 28 ? -9.970 -28.593 84.117 1.00 40.93 25 PHE B C 1
ATOM 1885 O O . PHE B 1 28 ? -9.406 -28.018 85.048 1.00 42.95 25 PHE B O 1
ATOM 1893 N N . TYR B 1 29 ? -9.751 -29.864 83.802 1.00 39.10 26 TYR B N 1
ATOM 1894 C CA . TYR B 1 29 ? -8.731 -30.664 84.459 1.00 39.95 26 TYR B CA 1
ATOM 1895 C C . TYR B 1 29 ? -7.904 -31.314 83.369 1.00 40.67 26 TYR B C 1
ATOM 1896 O O . TYR B 1 29 ? -8.458 -31.892 82.435 1.00 40.00 26 TYR B O 1
ATOM 1905 N N . SER B 1 30 ? -6.583 -31.204 83.469 1.00 39.81 27 SER B N 1
ATOM 1906 C CA . SER B 1 30 ? -5.694 -31.812 82.480 1.00 40.85 27 SER B CA 1
ATOM 1907 C C . SER B 1 30 ? -5.437 -33.270 82.853 1.00 43.95 27 SER B C 1
ATOM 1908 O O . SER B 1 30 ? -4.687 -33.986 82.194 1.00 44.06 27 SER B O 1
ATOM 1911 N N . ASN B 1 31 ? -6.115 -33.699 83.907 1.00 43.55 28 ASN B N 1
ATOM 1912 C CA . ASN B 1 31 ? -5.751 -34.881 84.651 1.00 42.92 28 ASN B CA 1
ATOM 1913 C C . ASN B 1 31 ? -6.907 -35.879 84.701 1.00 42.69 28 ASN B C 1
ATOM 1914 O O . ASN B 1 31 ? -7.089 -36.560 85.710 1.00 39.36 28 ASN B O 1
ATOM 1919 N N . LYS B 1 32 ? -7.691 -35.958 83.626 1.00 34.35 29 LYS B N 1
ATOM 1920 C CA . LYS B 1 32 ? -8.964 -36.679 83.665 1.00 31.82 29 LYS B CA 1
ATOM 1921 C C . LYS B 1 32 ? -8.813 -38.195 83.740 1.00 30.47 29 LYS B C 1
ATOM 1922 O O . LYS B 1 32 ? -9.727 -38.897 84.174 1.00 27.57 29 LYS B O 1
ATOM 1928 N N . GLU B 1 33 ? -7.653 -38.684 83.321 1.00 28.69 30 GLU B N 1
ATOM 1929 C CA . GLU B 1 33 ? -7.359 -40.107 83.265 1.00 27.82 30 GLU B CA 1
ATOM 1930 C C . GLU B 1 33 ? -7.420 -40.822 84.633 1.00 27.94 30 GLU B C 1
ATOM 1931 O O . GLU B 1 33 ? -7.495 -42.053 84.682 1.00 26.56 30 GLU B O 1
ATOM 1937 N N . ILE B 1 34 ? -7.370 -40.069 85.732 1.00 24.10 31 ILE B N 1
ATOM 1938 C CA . ILE B 1 34 ? -7.431 -40.677 87.053 1.00 26.42 31 ILE B CA 1
ATOM 1939 C C . ILE B 1 34 ? -8.767 -41.368 87.338 1.00 25.84 31 ILE B C 1
ATOM 1940 O O . ILE B 1 34 ? -8.869 -42.109 88.314 1.00 26.14 31 ILE B O 1
ATOM 1945 N N . PHE B 1 35 ? -9.790 -41.110 86.519 1.00 21.50 32 PHE B N 1
ATOM 1946 C CA . PHE B 1 35 ? -11.082 -41.761 86.722 1.00 24.75 32 PHE B CA 1
ATOM 1947 C C . PHE B 1 35 ? -10.921 -43.286 86.719 1.00 23.64 32 PHE B C 1
ATOM 1948 O O . PHE B 1 35 ? -11.533 -43.987 87.524 1.00 22.83 32 PHE B O 1
ATOM 1956 N N . LEU B 1 36 ? -10.100 -43.794 85.805 1.00 23.18 33 LEU B N 1
ATOM 1957 C CA . LEU B 1 36 ? -9.897 -45.232 85.699 1.00 23.24 33 LEU B CA 1
ATOM 1958 C C . LEU B 1 36 ? -9.352 -45.799 87.009 1.00 20.01 33 LEU B C 1
ATOM 1959 O O . LEU B 1 36 ? -9.854 -46.803 87.506 1.00 19.84 33 LEU B O 1
ATOM 1964 N N . ARG B 1 37 ? -8.334 -45.151 87.567 1.00 19.31 34 ARG B N 1
ATOM 1965 C CA . ARG B 1 37 ? -7.747 -45.605 88.839 1.00 22.56 34 ARG B CA 1
ATOM 1966 C C . ARG B 1 37 ? -8.806 -45.678 89.953 1.00 25.69 34 ARG B C 1
ATOM 1967 O O . ARG B 1 37 ? -8.868 -46.656 90.719 1.00 22.17 34 ARG B O 1
ATOM 1975 N N . GLU B 1 38 ? -9.635 -44.638 90.036 1.00 21.39 35 GLU B N 1
ATOM 1976 C CA . GLU B 1 38 ? -10.681 -44.561 91.058 1.00 23.92 35 GLU B CA 1
ATOM 1977 C C . GLU B 1 38 ? -11.689 -45.700 90.971 1.00 21.27 35 GLU B C 1
ATOM 1978 O O . GLU B 1 38 ? -12.155 -46.192 92.002 1.00 20.96 35 GLU B O 1
ATOM 1984 N N . LEU B 1 39 ? -12.017 -46.121 89.748 1.00 20.14 36 LEU B N 1
ATOM 1985 C CA . LEU B 1 39 ? -12.991 -47.201 89.545 1.00 25.17 36 LEU B CA 1
ATOM 1986 C C . LEU B 1 39 ? -12.399 -48.571 89.812 1.00 20.35 36 LEU B C 1
ATOM 1987 O O . LEU B 1 39 ? -13.071 -49.450 90.353 1.00 23.75 36 LEU B O 1
ATOM 1992 N N . ILE B 1 40 ? -11.150 -48.759 89.408 1.00 21.54 37 ILE B N 1
ATOM 1993 C CA . ILE B 1 40 ? -10.436 -49.993 89.725 1.00 21.12 37 ILE B CA 1
ATOM 1994 C C . ILE B 1 40 ? -10.268 -50.087 91.250 1.00 18.73 37 ILE B C 1
ATOM 1995 O O . ILE B 1 40 ? -10.418 -51.150 91.851 1.00 19.76 37 ILE B O 1
ATOM 2000 N N . SER B 1 41 ? -9.985 -48.956 91.870 1.00 16.16 38 SER B N 1
ATOM 2001 C CA . SER B 1 41 ? -9.856 -48.919 93.312 1.00 20.83 38 SER B CA 1
ATOM 2002 C C . SER B 1 41 ? -11.184 -49.353 93.990 1.00 21.81 38 SER B C 1
ATOM 2003 O O . SER B 1 41 ? -11.181 -50.161 94.924 1.00 18.18 38 SER B O 1
ATOM 2006 N N . ASN B 1 42 ? -12.316 -48.868 93.477 1.00 20.94 39 ASN B N 1
ATOM 2007 C CA . ASN B 1 42 ? -13.615 -49.258 94.031 1.00 20.05 39 ASN B CA 1
ATOM 2008 C C . ASN B 1 42 ? -13.894 -50.747 93.817 1.00 19.68 39 ASN B C 1
ATOM 2009 O O . ASN B 1 42 ? -14.429 -51.407 94.705 1.00 20.17 39 ASN B O 1
ATOM 2014 N N . SER B 1 43 ? -13.516 -51.288 92.660 1.00 17.14 40 SER B N 1
ATOM 2015 C CA . SER B 1 43 ? -13.714 -52.712 92.417 1.00 17.03 40 SER B CA 1
ATOM 2016 C C . SER B 1 43 ? -12.865 -53.518 93.387 1.00 17.90 40 SER B C 1
ATOM 2017 O O . SER B 1 43 ? -13.318 -54.502 93.961 1.00 18.92 40 SER B O 1
ATOM 2020 N N . SER B 1 44 ? -11.616 -53.103 93.543 1.00 19.85 41 SER B N 1
ATOM 2021 C CA . SER B 1 44 ? -10.673 -53.777 94.438 1.00 21.16 41 SER B CA 1
ATOM 2022 C C . SER B 1 44 ? -11.197 -53.795 95.880 1.00 19.60 41 SER B C 1
ATOM 2023 O O . SER B 1 44 ? -11.141 -54.817 96.550 1.00 20.92 41 SER B O 1
ATOM 2026 N N . ASP B 1 45 ? -11.704 -52.663 96.349 1.00 19.38 42 ASP B N 1
ATOM 2027 C CA . ASP B 1 45 ? -12.323 -52.603 97.676 1.00 19.87 42 ASP B CA 1
ATOM 2028 C C . ASP B 1 45 ? -13.499 -53.573 97.762 1.00 19.16 42 ASP B C 1
ATOM 2029 O O . ASP B 1 45 ? -13.670 -54.275 98.766 1.00 15.26 42 ASP B O 1
ATOM 2034 N N . ALA B 1 46 ? -14.310 -53.612 96.704 1.00 16.85 43 ALA B N 1
ATOM 2035 C CA . ALA B 1 46 ? -15.481 -54.479 96.705 1.00 18.00 43 ALA B CA 1
ATOM 2036 C C . ALA B 1 46 ? -15.095 -55.963 96.701 1.00 19.16 43 ALA B C 1
ATOM 2037 O O . ALA B 1 46 ? -15.766 -56.783 97.326 1.00 17.15 43 ALA B O 1
ATOM 2039 N N . LEU B 1 47 ? -14.035 -56.301 95.977 1.00 17.64 44 LEU B N 1
ATOM 2040 C CA . LEU B 1 47 ? -13.523 -57.676 95.965 1.00 20.95 44 LEU B CA 1
ATOM 2041 C C . LEU B 1 47 ? -12.956 -58.069 97.342 1.00 20.78 44 LEU B C 1
ATOM 2042 O O . LEU B 1 47 ? -13.183 -59.182 97.806 1.00 25.83 44 LEU B O 1
ATOM 2047 N N . ASP B 1 48 ? -12.235 -57.156 97.989 1.00 18.81 45 ASP B N 1
ATOM 2048 C CA . ASP B 1 48 ? -11.764 -57.371 99.359 1.00 21.18 45 ASP B CA 1
ATOM 2049 C C . ASP B 1 48 ? -12.915 -57.772 100.287 1.00 21.68 45 ASP B C 1
ATOM 2050 O O . ASP B 1 48 ? -12.800 -58.717 101.071 1.00 19.81 45 ASP B O 1
ATOM 2055 N N . LYS B 1 49 ? -14.015 -57.027 100.221 1.00 18.32 46 LYS B N 1
ATOM 2056 C CA . LYS B 1 49 ? -15.147 -57.290 101.119 1.00 21.26 46 LYS B CA 1
ATOM 2057 C C . LYS B 1 49 ? -15.702 -58.706 100.980 1.00 22.28 46 LYS B C 1
ATOM 2058 O O . LYS B 1 49 ? -15.879 -59.400 101.982 1.00 24.83 46 LYS B O 1
ATOM 2064 N N . ILE B 1 50 ? -15.980 -59.137 99.749 1.00 19.93 47 ILE B N 1
ATOM 2065 C CA . ILE B 1 50 ? -16.516 -60.483 99.548 1.00 21.28 47 ILE B CA 1
ATOM 2066 C C . ILE B 1 50 ? -15.458 -61.545 99.884 1.00 23.87 47 ILE B C 1
ATOM 2067 O O . ILE B 1 50 ? -15.790 -62.611 100.400 1.00 23.45 47 ILE B O 1
ATOM 2072 N N . ARG B 1 51 ? -14.186 -61.242 99.620 1.00 22.65 48 ARG B N 1
ATOM 2073 C CA . ARG B 1 51 ? -13.098 -62.131 100.017 1.00 23.62 48 ARG B CA 1
ATOM 2074 C C . ARG B 1 51 ? -13.079 -62.325 101.530 1.00 26.04 48 ARG B C 1
ATOM 2075 O O . ARG B 1 51 ? -13.033 -63.457 102.022 1.00 25.77 48 ARG B O 1
ATOM 2083 N N . PHE B 1 52 ? -13.126 -61.218 102.263 1.00 23.57 49 PHE B N 1
ATOM 2084 C CA . PHE B 1 52 ? -13.101 -61.270 103.720 1.00 24.85 49 PHE B CA 1
ATOM 2085 C C . PHE B 1 52 ? -14.297 -62.070 104.222 1.00 25.71 49 PHE B C 1
ATOM 2086 O O . PHE B 1 52 ? -14.138 -63.033 104.963 1.00 26.91 49 PHE B O 1
ATOM 2094 N N . GLU B 1 53 ? -15.498 -61.697 103.790 1.00 25.38 50 GLU B N 1
ATOM 2095 C CA . GLU B 1 53 ? -16.680 -62.468 104.159 1.00 29.08 50 GLU B CA 1
ATOM 2096 C C . GLU B 1 53 ? -16.495 -63.961 103.870 1.00 31.24 50 GLU B C 1
ATOM 2097 O O . GLU B 1 53 ? -16.921 -64.806 104.654 1.00 35.21 50 GLU B O 1
ATOM 2103 N N . SER B 1 54 ? -15.851 -64.291 102.757 1.00 28.39 51 SER B N 1
ATOM 2104 C CA . SER B 1 54 ? -15.733 -65.697 102.365 1.00 32.03 51 SER B CA 1
ATOM 2105 C C . SER B 1 54 ? -14.853 -66.526 103.320 1.00 34.87 51 SER B C 1
ATOM 2106 O O . SER B 1 54 ? -15.010 -67.743 103.410 1.00 38.19 51 SER B O 1
ATOM 2109 N N . LEU B 1 55 ? -13.944 -65.871 104.035 1.00 32.38 52 LEU B N 1
ATOM 2110 C CA . LEU B 1 55 ? -13.066 -66.576 104.963 1.00 36.97 52 LEU B CA 1
ATOM 2111 C C . LEU B 1 55 ? -13.843 -67.318 106.050 1.00 39.75 52 LEU B C 1
ATOM 2112 O O . LEU B 1 55 ? -13.424 -68.379 106.501 1.00 42.83 52 LEU B O 1
ATOM 2117 N N . THR B 1 56 ? -14.971 -66.759 106.476 1.00 41.54 53 THR B N 1
ATOM 2118 C CA . THR B 1 56 ? -15.759 -67.385 107.528 1.00 40.21 53 THR B CA 1
ATOM 2119 C C . THR B 1 56 ? -16.993 -68.089 106.969 1.00 45.76 53 THR B C 1
ATOM 2120 O O . THR B 1 56 ? -17.809 -68.620 107.727 1.00 49.54 53 THR B O 1
ATOM 2124 N N . ASP B 1 57 ? -17.133 -68.089 105.646 1.00 42.24 54 ASP B N 1
ATOM 2125 C CA . ASP B 1 57 ? -18.279 -68.727 104.998 1.00 42.79 54 ASP B CA 1
ATOM 2126 C C . ASP B 1 57 ? -17.984 -69.053 103.534 1.00 45.34 54 ASP B C 1
ATOM 2127 O O . ASP B 1 57 ? -18.112 -68.201 102.653 1.00 42.01 54 ASP B O 1
ATOM 2132 N N . LYS B 1 58 ? -17.604 -70.301 103.287 1.00 46.61 55 LYS B N 1
ATOM 2133 C CA . LYS B 1 58 ? -17.207 -70.744 101.958 1.00 48.22 55 LYS B CA 1
ATOM 2134 C C . LYS B 1 58 ? -18.247 -70.430 100.880 1.00 49.27 55 LYS B C 1
ATOM 2135 O O . LYS B 1 58 ? -17.892 -70.089 99.743 1.00 51.87 55 LYS B O 1
ATOM 2137 N N . SER B 1 59 ? -19.524 -70.535 101.239 1.00 46.65 56 SER B N 1
ATOM 2138 C CA . SER B 1 59 ? -20.608 -70.449 100.258 1.00 44.21 56 SER B CA 1
ATOM 2139 C C . SER B 1 59 ? -20.842 -69.039 99.710 1.00 39.52 56 SER B C 1
ATOM 2140 O O . SER B 1 59 ? -21.623 -68.854 98.771 1.00 37.35 56 SER B O 1
ATOM 2143 N N . LYS B 1 60 ? -20.172 -68.049 100.297 1.00 39.71 57 LYS B N 1
ATOM 2144 C CA . LYS B 1 60 ? -20.337 -66.652 99.881 1.00 36.49 57 LYS B CA 1
ATOM 2145 C C . LYS B 1 60 ? -19.975 -66.434 98.412 1.00 32.84 57 LYS B C 1
ATOM 2146 O O . LYS B 1 60 ? -20.463 -65.499 97.780 1.00 33.98 57 LYS B O 1
ATOM 2152 N N . LEU B 1 61 ? -19.126 -67.302 97.874 1.00 34.70 58 LEU B N 1
ATOM 2153 C CA . LEU B 1 61 ? -18.614 -67.148 96.511 1.00 35.25 58 LEU B CA 1
ATOM 2154 C C . LEU B 1 61 ? -19.402 -67.909 95.442 1.00 35.42 58 LEU B C 1
ATOM 2155 O O . LEU B 1 61 ? -19.136 -67.755 94.246 1.00 35.46 58 LEU B O 1
ATOM 2160 N N . ASP B 1 62 ? -20.379 -68.703 95.871 1.00 34.53 59 ASP B N 1
ATOM 2161 C CA . ASP B 1 62 ? -21.115 -69.590 94.969 1.00 35.49 59 ASP B CA 1
ATOM 2162 C C . ASP B 1 62 ? -21.557 -68.983 93.622 1.00 38.54 59 ASP B C 1
ATOM 2163 O O . ASP B 1 62 ? -21.288 -69.562 92.571 1.00 42.50 59 ASP B O 1
ATOM 2168 N N . ALA B 1 63 ? -22.217 -67.828 93.640 1.00 35.28 60 ALA B N 1
ATOM 2169 C CA . ALA B 1 63 ? -22.736 -67.232 92.405 1.00 34.41 60 ALA B CA 1
ATOM 2170 C C . ALA B 1 63 ? -21.649 -66.808 91.411 1.00 36.01 60 ALA B C 1
ATOM 2171 O O . ALA B 1 63 ? -21.946 -66.529 90.244 1.00 38.86 60 ALA B O 1
ATOM 2173 N N . GLN B 1 64 ? -20.401 -66.757 91.874 1.00 34.08 61 GLN B N 1
ATOM 2174 C CA . GLN B 1 64 ? -19.254 -66.366 91.046 1.00 34.27 61 GLN B CA 1
ATOM 2175 C C . GLN B 1 64 ? -17.966 -66.704 91.780 1.00 36.50 61 GLN B C 1
ATOM 2176 O O . GLN B 1 64 ? -17.429 -65.861 92.495 1.00 34.67 61 GLN B O 1
ATOM 2182 N N . PRO B 1 65 ? -17.464 -67.932 91.611 1.00 34.49 62 PRO B N 1
ATOM 2183 C CA . PRO B 1 65 ? -16.318 -68.389 92.410 1.00 36.82 62 PRO B CA 1
ATOM 2184 C C . PRO B 1 65 ? -15.024 -67.598 92.186 1.00 32.73 62 PRO B C 1
ATOM 2185 O O . PRO B 1 65 ? -14.178 -67.586 93.077 1.00 38.38 62 PRO B O 1
ATOM 2189 N N . GLU B 1 66 ? -14.880 -66.943 91.039 1.00 32.33 63 GLU B N 1
ATOM 2190 C CA . GLU B 1 66 ? -13.644 -66.226 90.713 1.00 33.45 63 GLU B CA 1
ATOM 2191 C C . GLU B 1 66 ? -13.689 -64.732 91.065 1.00 32.93 63 GLU B C 1
ATOM 2192 O O . GLU B 1 66 ? -14.724 -64.089 90.904 1.00 31.05 63 GLU B O 1
ATOM 2198 N N . LEU B 1 67 ? -12.552 -64.196 91.517 1.00 30.09 64 LEU B N 1
ATOM 2199 C CA . LEU B 1 67 ? -12.385 -62.777 91.853 1.00 25.75 64 LEU B CA 1
ATOM 2200 C C . LEU B 1 67 ? -11.622 -62.008 90.764 1.00 29.90 64 LEU B C 1
ATOM 2201 O O . LEU B 1 67 ? -10.414 -62.205 90.597 1.00 29.26 64 LEU B O 1
ATOM 2206 N N . PHE B 1 68 ? -12.311 -61.124 90.039 1.00 23.49 65 PHE B N 1
ATOM 2207 C CA . PHE B 1 68 ? -11.703 -60.482 88.875 1.00 27.76 65 PHE B CA 1
ATOM 2208 C C . PHE B 1 68 ? -12.195 -59.075 88.582 1.00 27.00 65 PHE B C 1
ATOM 2209 O O . PHE B 1 68 ? -13.195 -58.611 89.134 1.00 23.82 65 PHE B O 1
ATOM 2217 N N . ILE B 1 69 ? -11.479 -58.422 87.674 1.00 26.46 66 ILE B N 1
ATOM 2218 C CA . ILE B 1 69 ? -11.885 -57.154 87.106 1.00 25.77 66 ILE B CA 1
ATOM 2219 C C . ILE B 1 69 ? -11.729 -57.236 85.588 1.00 29.45 66 ILE B C 1
ATOM 2220 O O . ILE B 1 69 ? -10.635 -57.514 85.082 1.00 29.46 66 ILE B O 1
ATOM 2225 N N . HIS B 1 70 ? -12.828 -57.009 84.870 1.00 28.11 67 HIS B N 1
ATOM 2226 C CA . HIS B 1 70 ? -12.810 -56.966 83.413 1.00 28.16 67 HIS B CA 1
ATOM 2227 C C . HIS B 1 70 ? -13.030 -55.545 82.912 1.00 26.93 67 HIS B C 1
ATOM 2228 O O . HIS B 1 70 ? -13.904 -54.839 83.402 1.00 27.77 67 HIS B O 1
ATOM 2235 N N . ILE B 1 71 ? -12.222 -55.120 81.948 1.00 26.22 68 ILE B N 1
ATOM 2236 C CA . ILE B 1 71 ? -12.407 -53.836 81.293 1.00 24.77 68 ILE B CA 1
ATOM 2237 C C . ILE B 1 71 ? -12.779 -54.079 79.827 1.00 32.32 68 ILE B C 1
ATOM 2238 O O . ILE B 1 71 ? -12.110 -54.843 79.128 1.00 30.87 68 ILE B O 1
ATOM 2243 N N . ILE B 1 72 ? -13.853 -53.441 79.366 1.00 29.17 69 ILE B N 1
ATOM 2244 C CA . ILE B 1 72 ? -14.377 -53.706 78.025 1.00 32.02 69 ILE B CA 1
ATOM 2245 C C . ILE B 1 72 ? -14.748 -52.440 77.255 1.00 30.30 69 ILE B C 1
ATOM 2246 O O . ILE B 1 72 ? -15.835 -51.902 77.427 1.00 31.63 69 ILE B O 1
ATOM 2251 N N . PRO B 1 73 ? -13.843 -51.964 76.394 1.00 33.25 70 PRO B N 1
ATOM 2252 C CA . PRO B 1 73 ? -14.133 -50.808 75.533 1.00 35.34 70 PRO B CA 1
ATOM 2253 C C . PRO B 1 73 ? -14.946 -51.239 74.317 1.00 37.95 70 PRO B C 1
ATOM 2254 O O . PRO B 1 73 ? -14.702 -52.317 73.775 1.00 40.48 70 PRO B O 1
ATOM 2258 N N . ASP B 1 74 ? -15.893 -50.411 73.891 1.00 37.49 71 ASP B N 1
ATOM 2259 C CA . ASP B 1 74 ? -16.683 -50.705 72.703 1.00 37.68 71 ASP B CA 1
ATOM 2260 C C . ASP B 1 74 ? -16.803 -49.452 71.844 1.00 39.23 71 ASP B C 1
ATOM 2261 O O . ASP B 1 74 ? -17.507 -48.506 72.201 1.00 36.99 71 ASP B O 1
ATOM 2266 N N . LYS B 1 75 ? -16.095 -49.441 70.718 1.00 42.86 72 LYS B N 1
ATOM 2267 C CA . LYS B 1 75 ? -16.085 -48.277 69.833 1.00 41.49 72 LYS B CA 1
ATOM 2268 C C . LYS B 1 75 ? -17.438 -48.070 69.166 1.00 40.05 72 LYS B C 1
ATOM 2269 O O . LYS B 1 75 ? -17.845 -46.934 68.894 1.00 43.48 72 LYS B O 1
ATOM 2275 N N . ALA B 1 76 ? -18.146 -49.170 68.939 1.00 39.65 73 ALA B N 1
ATOM 2276 C CA . ALA B 1 76 ? -19.471 -49.109 68.342 1.00 42.40 73 ALA B CA 1
ATOM 2277 C C . ALA B 1 76 ? -20.418 -48.242 69.166 1.00 45.62 73 ALA B C 1
ATOM 2278 O O . ALA B 1 76 ? -21.234 -47.508 68.608 1.00 45.58 73 ALA B O 1
ATOM 2280 N N . THR B 1 77 ? -20.310 -48.322 70.489 1.00 40.01 74 THR B N 1
ATOM 2281 C CA . THR B 1 77 ? -21.233 -47.591 71.353 1.00 40.50 74 THR B CA 1
ATOM 2282 C C . THR B 1 77 ? -20.591 -46.403 72.064 1.00 35.96 74 THR B C 1
ATOM 2283 O O . THR B 1 77 ? -21.263 -45.679 72.790 1.00 36.92 74 THR B O 1
ATOM 2287 N N . SER B 1 78 ? -19.296 -46.196 71.846 1.00 35.83 75 SER B N 1
ATOM 2288 C CA . SER B 1 78 ? -18.574 -45.123 72.532 1.00 36.06 75 SER B CA 1
ATOM 2289 C C . SER B 1 78 ? -18.646 -45.305 74.059 1.00 33.55 75 SER B C 1
ATOM 2290 O O . SER B 1 78 ? -18.890 -44.365 74.820 1.00 28.95 75 SER B O 1
ATOM 2293 N N . THR B 1 79 ? -18.407 -46.532 74.487 1.00 31.60 76 THR B N 1
ATOM 2294 C CA . THR B 1 79 ? -18.733 -46.958 75.831 1.00 31.73 76 THR B CA 1
ATOM 2295 C C . THR B 1 79 ? -17.550 -47.743 76.444 1.00 32.41 76 THR B C 1
ATOM 2296 O O . THR B 1 79 ? -16.962 -48.620 75.798 1.00 31.39 76 THR B O 1
ATOM 2300 N N . LEU B 1 80 ? -17.179 -47.385 77.672 1.00 29.83 77 LEU B N 1
ATOM 2301 C CA . LEU B 1 80 ? -16.135 -48.083 78.422 1.00 27.13 77 LEU B CA 1
ATOM 2302 C C . LEU B 1 80 ? -16.754 -48.778 79.630 1.00 28.62 77 LEU B C 1
ATOM 2303 O O . LEU B 1 80 ? -17.256 -48.108 80.534 1.00 27.98 77 LEU B O 1
ATOM 2308 N N . THR B 1 81 ? -16.735 -50.103 79.685 1.00 25.95 78 THR B N 1
ATOM 2309 C CA . THR B 1 81 ? -17.289 -50.709 80.879 1.00 26.78 78 THR B CA 1
ATOM 2310 C C . THR B 1 81 ? -16.260 -51.434 81.731 1.00 30.21 78 THR B C 1
ATOM 2311 O O . THR B 1 81 ? -15.247 -51.936 81.232 1.00 27.01 78 THR B O 1
ATOM 2315 N N . ILE B 1 82 ? -16.536 -51.438 83.030 1.00 21.77 79 ILE B N 1
ATOM 2316 C CA . ILE B 1 82 ? -15.694 -52.074 84.019 1.00 21.64 79 ILE B CA 1
ATOM 2317 C C . ILE B 1 82 ? -16.580 -52.989 84.829 1.00 22.87 79 ILE B C 1
ATOM 2318 O O . ILE B 1 82 ? -17.608 -52.554 85.356 1.00 22.60 79 ILE B O 1
ATOM 2323 N N . VAL B 1 83 ? -16.180 -54.255 84.914 1.00 21.45 80 VAL B N 1
ATOM 2324 C CA . VAL B 1 83 ? -16.935 -55.274 85.628 1.00 21.65 80 VAL B CA 1
ATOM 2325 C C . VAL B 1 83 ? -16.072 -55.912 86.710 1.00 24.35 80 VAL B C 1
ATOM 2326 O O . VAL B 1 83 ? -14.907 -56.214 86.485 1.00 25.29 80 VAL B O 1
ATOM 2330 N N . ASP B 1 84 ? -16.641 -56.122 87.887 1.00 21.38 81 ASP B N 1
ATOM 2331 C CA . ASP B 1 84 ? -15.926 -56.821 88.933 1.00 20.75 81 ASP B CA 1
ATOM 2332 C C . ASP B 1 84 ? -16.850 -57.861 89.528 1.00 23.29 81 ASP B C 1
ATOM 2333 O O . ASP B 1 84 ? -18.064 -57.791 89.336 1.00 24.07 81 ASP B O 1
ATOM 2338 N N . SER B 1 85 ? -16.283 -58.829 90.238 1.00 21.08 82 SER B N 1
ATOM 2339 C CA . SER B 1 85 ? -17.094 -59.819 90.936 1.00 21.36 82 SER B CA 1
ATOM 2340 C C .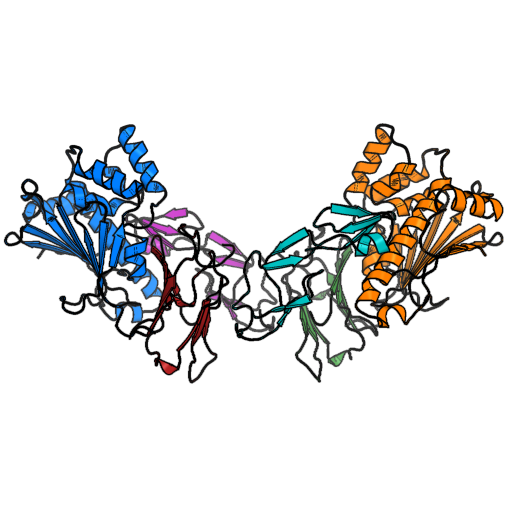 SER B 1 85 ? -17.009 -59.574 92.446 1.00 21.08 82 SER B C 1
ATOM 2341 O O . SER B 1 85 ? -16.972 -60.508 93.244 1.00 20.44 82 SER B O 1
ATOM 2344 N N . GLY B 1 86 ? -16.965 -58.295 92.817 1.00 21.38 83 GLY B N 1
ATOM 2345 C CA . GLY B 1 86 ? -16.907 -57.885 94.204 1.00 19.46 83 GLY B CA 1
ATOM 2346 C C . GLY B 1 86 ? -18.209 -58.158 94.934 1.00 19.70 83 GLY B C 1
ATOM 2347 O O . GLY B 1 86 ? -19.070 -58.876 94.428 1.00 17.66 83 GLY B O 1
ATOM 2348 N N . ILE B 1 87 ? -18.351 -57.579 96.124 1.00 19.91 84 ILE B N 1
ATOM 2349 C CA . ILE B 1 87 ? -19.496 -57.866 96.991 1.00 19.04 84 ILE B CA 1
ATOM 2350 C C . ILE B 1 87 ? -20.838 -57.413 96.410 1.00 19.06 84 ILE B C 1
ATOM 2351 O O . ILE B 1 87 ? -21.897 -57.895 96.814 1.00 18.57 84 ILE B O 1
ATOM 2356 N N . GLY B 1 88 ? -20.799 -56.480 95.464 1.00 20.53 85 GLY B N 1
ATOM 2357 C CA . GLY B 1 88 ? -22.034 -55.928 94.919 1.00 21.43 85 GLY B CA 1
ATOM 2358 C C . GLY B 1 88 ? -22.744 -55.028 95.918 1.00 20.25 85 GLY B C 1
ATOM 2359 O O . GLY B 1 88 ? -22.273 -54.844 97.041 1.00 19.45 85 GLY B O 1
ATOM 2360 N N . MET B 1 89 ? -23.866 -54.451 95.504 1.00 20.15 86 MET B N 1
ATOM 2361 C CA . MET B 1 89 ? -24.632 -53.542 96.359 1.00 21.60 86 MET B CA 1
ATOM 2362 C C . MET B 1 89 ? -26.089 -53.938 96.312 1.00 21.23 86 MET B C 1
ATOM 2363 O O . MET B 1 89 ? -26.613 -54.246 95.247 1.00 19.93 86 MET B O 1
ATOM 2368 N N . THR B 1 90 ? -26.748 -53.928 97.465 1.00 21.75 87 THR B N 1
ATOM 2369 C CA . THR B 1 90 ? -28.197 -54.076 97.501 1.00 23.00 87 THR B CA 1
ATOM 2370 C C . THR B 1 90 ? -28.846 -52.798 96.930 1.00 24.46 87 THR B C 1
ATOM 2371 O O . THR B 1 90 ? -28.171 -51.776 96.733 1.00 20.00 87 THR B O 1
ATOM 2375 N N . LYS B 1 91 ? -30.143 -52.855 96.645 1.00 24.10 88 LYS B N 1
ATOM 2376 C CA . LYS B 1 91 ? -30.870 -51.656 96.242 1.00 23.33 88 LYS B CA 1
ATOM 2377 C C . LYS B 1 91 ? -30.635 -50.530 97.247 1.00 23.21 88 LYS B C 1
ATOM 2378 O O . LYS B 1 91 ? -30.401 -49.367 96.873 1.00 22.42 88 LYS B O 1
ATOM 2384 N N . SER B 1 92 ? -30.703 -50.889 98.527 1.00 21.09 89 SER B N 1
ATOM 2385 C CA . SER B 1 92 ? -30.484 -49.948 99.624 1.00 21.74 89 SER B CA 1
ATOM 2386 C C . SER B 1 92 ? -29.099 -49.313 99.550 1.00 20.56 89 SER B C 1
ATOM 2387 O O . SER B 1 92 ? -28.947 -48.110 99.747 1.00 19.41 89 SER B O 1
ATOM 2390 N N . ASP B 1 93 ? -28.095 -50.141 99.278 1.00 20.55 90 ASP B N 1
ATOM 2391 C CA . ASP B 1 93 ? -26.716 -49.682 99.117 1.00 22.16 90 ASP B CA 1
ATOM 2392 C C . ASP B 1 93 ? -26.605 -48.632 98.016 1.00 22.88 90 ASP B C 1
ATOM 2393 O O . ASP B 1 93 ? -25.946 -47.607 98.200 1.00 23.65 90 ASP B O 1
ATOM 2398 N N . LEU B 1 94 ? -27.270 -48.871 96.884 1.00 21.25 91 LEU B N 1
ATOM 2399 C CA . LEU B 1 94 ? -27.242 -47.920 95.768 1.00 20.55 91 LEU B CA 1
ATOM 2400 C C . LEU B 1 94 ? -27.784 -46.550 96.155 1.00 18.81 91 LEU B C 1
ATOM 2401 O O . LEU B 1 94 ? -27.160 -45.521 95.886 1.00 18.29 91 LEU B O 1
ATOM 2406 N N . VAL B 1 95 ? -28.966 -46.542 96.760 1.00 20.27 92 VAL B N 1
ATOM 2407 C CA . VAL B 1 95 ? -29.606 -45.299 97.123 1.00 19.83 92 VAL B CA 1
ATOM 2408 C C . VAL B 1 95 ? -28.777 -44.582 98.182 1.00 21.30 92 VAL B C 1
ATOM 2409 O O . VAL B 1 95 ? -28.489 -43.399 98.048 1.00 20.99 92 VAL B O 1
ATOM 2413 N N . ASN B 1 96 ? -28.376 -45.313 99.216 1.00 20.77 93 ASN B N 1
ATOM 2414 C CA . ASN B 1 96 ? -27.591 -44.734 100.311 1.00 22.26 93 ASN B CA 1
ATOM 2415 C C . ASN B 1 96 ? -26.192 -44.264 99.890 1.00 21.49 93 ASN B C 1
ATOM 2416 O O . ASN B 1 96 ? -25.767 -43.173 100.260 1.00 22.35 93 ASN B O 1
ATOM 2421 N N . ASN B 1 97 ? -25.472 -45.099 99.140 1.00 17.97 94 ASN B N 1
ATOM 2422 C CA . ASN B 1 97 ? -24.068 -44.818 98.838 1.00 23.81 94 ASN B CA 1
ATOM 2423 C C . ASN B 1 97 ? -23.819 -43.987 97.564 1.00 24.10 94 ASN B C 1
ATOM 2424 O O . ASN B 1 97 ? -22.800 -43.310 97.459 1.00 25.89 94 ASN B O 1
ATOM 2429 N N . LEU B 1 98 ? -24.730 -44.046 96.596 1.00 23.84 95 LEU B N 1
ATOM 2430 C CA . LEU B 1 98 ? -24.521 -43.339 95.331 1.00 23.63 95 LEU B CA 1
ATOM 2431 C C . LEU B 1 98 ? -25.537 -42.212 95.089 1.00 23.95 95 LEU B C 1
ATOM 2432 O O . LEU B 1 98 ? -26.166 -42.153 94.037 1.00 22.03 95 LEU B O 1
ATOM 2437 N N . GLY B 1 99 ? -25.710 -41.320 96.057 1.00 24.48 96 GLY B N 1
ATOM 2438 C CA . GLY B 1 99 ? -26.377 -40.071 95.738 1.00 24.96 96 GLY B CA 1
ATOM 2439 C C . GLY B 1 99 ? -27.182 -39.400 96.817 1.00 24.50 96 GLY B C 1
ATOM 2440 O O . GLY B 1 99 ? -27.302 -38.180 96.864 1.00 28.67 96 GLY B O 1
ATOM 2441 N N . THR B 1 100 ? -27.741 -40.209 97.693 1.00 25.53 97 THR B N 1
ATOM 2442 C CA . THR B 1 100 ? -28.785 -39.757 98.591 1.00 27.49 97 THR B CA 1
ATOM 2443 C C . THR B 1 100 ? -28.256 -39.355 99.985 1.00 27.46 97 THR B C 1
ATOM 2444 O O . THR B 1 100 ? -28.961 -38.719 100.775 1.00 28.75 97 THR B O 1
ATOM 2448 N N . ILE B 1 101 ? -27.009 -39.718 100.282 1.00 25.66 98 ILE B N 1
ATOM 2449 C CA . ILE B 1 101 ? -26.367 -39.280 101.523 1.00 27.80 98 ILE B CA 1
ATOM 2450 C C . ILE B 1 101 ? -25.049 -38.576 101.229 1.00 32.21 98 ILE B C 1
ATOM 2451 O O . ILE B 1 101 ? -24.152 -39.155 100.616 1.00 29.35 98 ILE B O 1
ATOM 2456 N N . ALA B 1 102 ? -24.928 -37.322 101.653 1.00 34.18 99 ALA B N 1
ATOM 2457 C CA . ALA B 1 102 ? -23.661 -36.615 101.514 1.00 35.95 99 ALA B CA 1
ATOM 2458 C C . ALA B 1 102 ? -22.760 -36.986 102.683 1.00 34.40 99 ALA B C 1
ATOM 2459 O O . ALA B 1 102 ? -22.968 -36.509 103.790 1.00 36.09 99 ALA B O 1
ATOM 2461 N N . ARG B 1 103 ? -21.772 -37.842 102.453 1.00 35.37 100 ARG B N 1
ATOM 2462 C CA . ARG B 1 103 ? -20.833 -38.168 103.521 1.00 44.51 100 ARG B CA 1
ATOM 2463 C C . ARG B 1 103 ? -19.832 -37.033 103.720 1.00 46.56 100 ARG B C 1
ATOM 2464 O O . ARG B 1 103 ? -19.683 -36.177 102.848 1.00 44.27 100 ARG B O 1
ATOM 2472 N N . SER B 1 104 ? -19.156 -37.039 104.869 1.00 46.63 101 SER B N 1
ATOM 2473 C CA . SER B 1 104 ? -18.385 -35.882 105.363 1.00 47.73 101 SER B CA 1
ATOM 2474 C C . SER B 1 104 ? -17.262 -35.372 104.455 1.00 45.48 101 SER B C 1
ATOM 2475 O O . SER B 1 104 ? -16.962 -34.166 104.433 1.00 43.35 101 SER B O 1
ATOM 2478 N N . GLY B 1 105 ? -16.632 -36.286 103.725 1.00 44.85 102 GLY B N 1
ATOM 2479 C CA . GLY B 1 105 ? -15.586 -35.907 102.788 1.00 48.77 102 GLY B CA 1
ATOM 2480 C C . GLY B 1 105 ? -16.032 -34.966 101.671 1.00 46.50 102 GLY B C 1
ATOM 2481 O O . GLY B 1 105 ? -15.227 -34.205 101.142 1.00 47.75 102 GLY B O 1
ATOM 2482 N N . THR B 1 106 ? -17.313 -35.006 101.316 1.00 43.04 103 THR B N 1
ATOM 2483 C CA . THR B 1 106 ? -17.800 -34.266 100.153 1.00 41.76 103 THR B CA 1
ATOM 2484 C C . THR B 1 106 ? -17.528 -32.767 100.242 1.00 44.08 103 THR B C 1
ATOM 2485 O O . THR B 1 106 ? -16.879 -32.197 99.367 1.00 42.71 103 THR B O 1
ATOM 2489 N N . LYS B 1 107 ? -18.027 -32.138 101.301 1.00 45.81 104 LYS B N 1
ATOM 2490 C CA . LYS B 1 107 ? -17.834 -30.707 101.504 1.00 47.61 104 LYS B CA 1
ATOM 2491 C C . LYS B 1 107 ? -16.370 -30.383 101.778 1.00 49.76 104 LYS B C 1
ATOM 2492 O O . LYS B 1 107 ? -15.904 -29.281 101.489 1.00 49.09 104 LYS B O 1
ATOM 2498 N N . GLU B 1 108 ? -15.637 -31.316 102.351 1.00 49.98 105 GLU B N 1
ATOM 2499 C CA . GLU B 1 108 ? -14.225 -31.135 102.600 1.00 51.18 105 GLU B CA 1
ATOM 2500 C C . GLU B 1 108 ? -13.409 -31.170 101.334 1.00 46.61 105 GLU B C 1
ATOM 2501 O O . GLU B 1 108 ? -12.452 -30.476 101.195 1.00 46.94 105 GLU B O 1
ATOM 2507 N N . PHE B 1 109 ? -13.807 -32.006 100.414 1.00 45.85 106 PHE B N 1
ATOM 2508 C CA . PHE B 1 109 ? -13.082 -32.132 99.153 1.00 44.41 106 PHE B CA 1
ATOM 2509 C C . PHE B 1 109 ? -13.286 -30.921 98.263 1.00 44.35 106 PHE B C 1
ATOM 2510 O O . PHE B 1 109 ? -12.369 -30.486 97.565 1.00 46.85 106 PHE B O 1
ATOM 2518 N N . MET B 1 110 ? -14.491 -30.375 98.281 1.00 42.64 107 MET B N 1
ATOM 2519 C CA . MET B 1 110 ? -14.765 -29.201 97.466 1.00 49.40 107 MET B CA 1
ATOM 2520 C C . MET B 1 110 ? -13.969 -28.010 97.981 1.00 51.09 107 MET B C 1
ATOM 2521 O O . MET B 1 110 ? -13.424 -27.228 97.201 1.00 53.18 107 MET B O 1
ATOM 2526 N N . GLU B 1 111 ? -13.887 -27.891 99.299 1.00 51.07 108 GLU B N 1
ATOM 2527 C CA . GLU B 1 111 ? -13.079 -26.849 99.913 1.00 52.69 108 GLU B CA 1
ATOM 2528 C C . GLU B 1 111 ? -11.591 -27.061 99.604 1.00 54.84 108 GLU B C 1
ATOM 2529 O O . GLU B 1 111 ? -10.917 -26.138 99.146 1.00 54.94 108 GLU B O 1
ATOM 2535 N N . ALA B 1 112 ? -11.086 -28.273 99.838 1.00 51.90 109 ALA B N 1
ATOM 2536 C CA . ALA B 1 112 ? -9.718 -28.613 99.446 1.00 49.46 109 ALA B CA 1
ATOM 2537 C C . ALA B 1 112 ? -9.437 -28.196 97.994 1.00 55.65 109 ALA B C 1
ATOM 2538 O O . ALA B 1 112 ? -8.384 -27.635 97.697 1.00 56.56 109 ALA B O 1
ATOM 2540 N N . LEU B 1 113 ? -10.384 -28.465 97.094 1.00 55.13 110 LEU B N 1
ATOM 2541 C CA . LEU B 1 113 ? -10.249 -28.056 95.692 1.00 57.22 110 LEU B CA 1
ATOM 2542 C C . LEU B 1 113 ? -10.188 -26.539 95.530 1.00 58.07 110 LEU B C 1
ATOM 2543 O O . LEU B 1 113 ? -9.418 -26.020 94.716 1.00 56.99 110 LEU B O 1
ATOM 2548 N N . ALA B 1 114 ? -11.016 -25.839 96.298 1.00 56.65 111 ALA B N 1
ATOM 2549 C CA . ALA B 1 114 ? -11.091 -24.383 96.228 1.00 59.77 111 ALA B CA 1
ATOM 2550 C C . ALA B 1 114 ? -9.786 -23.730 96.676 1.00 60.85 111 ALA B C 1
ATOM 2551 O O . ALA B 1 114 ? -9.417 -22.665 96.184 1.00 60.47 111 ALA B O 1
ATOM 2553 N N . ALA B 1 115 ? -9.088 -24.378 97.604 1.00 59.37 112 ALA B N 1
ATOM 2554 C CA . ALA B 1 115 ? -7.841 -23.839 98.146 1.00 61.56 112 ALA B CA 1
ATOM 2555 C C . ALA B 1 115 ? -6.587 -24.321 97.407 1.00 60.50 112 ALA B C 1
ATOM 2556 O O . ALA B 1 115 ? -5.470 -24.078 97.859 1.00 62.50 112 ALA B O 1
ATOM 2558 N N . GLY B 1 116 ? -6.769 -25.010 96.284 1.00 55.76 113 GLY B N 1
ATOM 2559 C CA . GLY B 1 116 ? -5.640 -25.383 95.448 1.00 58.51 113 GLY B CA 1
ATOM 2560 C C . GLY B 1 116 ? -5.388 -26.861 95.184 1.00 58.47 113 GLY B C 1
ATOM 2561 O O . GLY B 1 116 ? -4.663 -27.200 94.252 1.00 56.94 113 GLY B O 1
ATOM 2562 N N . ALA B 1 117 ? -5.969 -27.744 95.992 1.00 59.47 114 ALA B N 1
ATOM 2563 C CA . ALA B 1 117 ? -5.694 -29.177 95.866 1.00 55.34 114 ALA B CA 1
ATOM 2564 C C . ALA B 1 117 ? -6.071 -29.732 94.492 1.00 53.56 114 ALA B C 1
ATOM 2565 O O . ALA B 1 117 ? -6.875 -29.143 93.766 1.00 56.55 114 ALA B O 1
ATOM 2567 N N . ASP B 1 118 ? -5.481 -30.874 94.151 1.00 52.78 115 ASP B N 1
ATOM 2568 C CA . ASP B 1 118 ? -5.666 -31.486 92.843 1.00 48.95 115 ASP B CA 1
ATOM 2569 C C . ASP B 1 118 ? -6.786 -32.520 92.842 1.00 49.21 115 ASP B C 1
ATOM 2570 O O . ASP B 1 118 ? -7.020 -33.211 93.841 1.00 46.07 115 ASP B O 1
ATOM 2575 N N . VAL B 1 119 ? -7.458 -32.633 91.701 1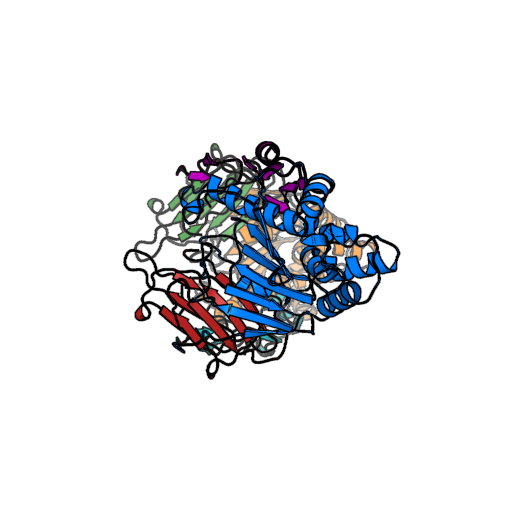.00 47.89 116 VAL B N 1
ATOM 2576 C CA . VAL B 1 119 ? -8.587 -33.537 91.557 1.00 44.70 116 VAL B CA 1
ATOM 2577 C C . VAL B 1 119 ? -8.205 -35.013 91.756 1.00 43.19 116 VAL B C 1
ATOM 2578 O O . VAL B 1 119 ? -9.075 -35.846 91.979 1.00 41.80 116 VAL B O 1
ATOM 2582 N N . SER B 1 120 ? -6.913 -35.331 91.684 1.00 41.80 117 SER B N 1
ATOM 2583 C CA . SER B 1 120 ? -6.428 -36.672 92.036 1.00 42.77 117 SER B CA 1
ATOM 2584 C C . SER B 1 120 ? -6.724 -37.060 93.487 1.00 39.61 117 SER B C 1
ATOM 2585 O O . SER B 1 120 ? -6.794 -38.241 93.813 1.00 39.33 117 SER B O 1
ATOM 2588 N N . MET B 1 121 ? -6.865 -36.065 94.358 1.00 40.53 118 MET B N 1
ATOM 2589 C CA . MET B 1 121 ? -7.161 -36.309 95.771 1.00 44.08 118 MET B CA 1
ATOM 2590 C C . MET B 1 121 ? -8.541 -36.941 95.990 1.00 42.36 118 MET B C 1
ATOM 2591 O O . MET B 1 121 ? -8.838 -37.409 97.094 1.00 40.90 118 MET B O 1
ATOM 2596 N N . ILE B 1 122 ? -9.380 -36.936 94.953 1.00 37.84 119 ILE B N 1
ATOM 2597 C CA . ILE B 1 122 ? -10.805 -37.246 95.121 1.00 39.33 119 ILE B CA 1
ATOM 2598 C C . ILE B 1 122 ? -11.080 -38.560 95.869 1.00 37.08 119 ILE B C 1
ATOM 2599 O O . ILE B 1 122 ? -11.968 -38.613 96.726 1.00 37.89 119 ILE B O 1
ATOM 2604 N N . GLY B 1 123 ? -10.306 -39.601 95.567 1.00 35.57 120 GLY B N 1
ATOM 2605 C CA . GLY B 1 123 ? -10.447 -40.886 96.238 1.00 38.37 120 GLY B CA 1
ATOM 2606 C C . GLY B 1 123 ? -10.300 -40.861 97.757 1.00 44.60 120 GLY B C 1
ATOM 2607 O O . GLY B 1 123 ? -11.012 -41.575 98.471 1.00 44.03 120 GLY B O 1
ATOM 2608 N N . GLN B 1 124 ? -9.381 -40.038 98.257 1.00 45.12 121 GLN B N 1
ATOM 2609 C CA . GLN B 1 124 ? -9.132 -39.948 99.696 1.00 46.17 121 GLN B CA 1
ATOM 2610 C C . GLN B 1 124 ? -10.302 -39.330 100.466 1.00 46.98 121 GLN B C 1
ATOM 2611 O O . GLN B 1 124 ? -10.414 -39.498 101.685 1.00 48.46 121 GLN B O 1
ATOM 2617 N N . PHE B 1 125 ? -11.167 -38.607 99.756 1.00 43.90 122 PHE B N 1
ATOM 2618 C CA . PHE B 1 125 ? -12.277 -37.892 100.392 1.00 46.60 122 PHE B CA 1
ATOM 2619 C C . PHE B 1 125 ? -13.598 -38.668 100.335 1.00 45.29 122 PHE B C 1
ATOM 2620 O O . PHE B 1 125 ? -14.655 -38.140 100.689 1.00 46.46 122 PHE B O 1
ATOM 2628 N N . GLY B 1 126 ? -13.529 -39.919 99.889 1.00 40.29 123 GLY B N 1
ATOM 2629 C CA . GLY B 1 126 ? -14.689 -40.786 99.900 1.00 38.50 123 GLY B CA 1
ATOM 2630 C C . GLY B 1 126 ? -15.750 -40.457 98.864 1.00 36.50 123 GLY B C 1
ATOM 2631 O O . GLY B 1 126 ? -16.930 -40.725 99.086 1.00 37.09 123 GLY B O 1
ATOM 2632 N N . VAL B 1 127 ? -15.332 -39.881 97.739 1.00 34.75 124 VAL B N 1
ATOM 2633 C CA . VAL B 1 127 ? -16.249 -39.544 96.649 1.00 32.10 124 VAL B CA 1
ATOM 2634 C C . VAL B 1 127 ? -15.661 -39.904 95.274 1.00 31.64 124 VAL B C 1
ATOM 2635 O O . VAL B 1 127 ? -16.046 -39.327 94.236 1.00 26.45 124 VAL B O 1
ATOM 2639 N N . GLY B 1 128 ? -14.734 -40.861 95.277 1.00 28.34 125 GLY B N 1
ATOM 2640 C CA . GLY B 1 128 ? -14.040 -41.277 94.063 1.00 27.40 125 GLY B CA 1
ATOM 2641 C C . GLY B 1 128 ? -14.931 -41.666 92.893 1.00 22.56 125 GLY B C 1
ATOM 2642 O O . GLY B 1 128 ? -14.604 -41.407 91.742 1.00 21.19 125 GLY B O 1
ATOM 2643 N N . PHE B 1 129 ? -16.062 -42.291 93.191 1.00 19.77 126 PHE B N 1
ATOM 2644 C CA . PHE B 1 129 ? -16.981 -42.750 92.162 1.00 20.44 126 PHE B CA 1
ATOM 2645 C C . PHE B 1 129 ? -17.407 -41.660 91.171 1.00 22.07 126 PHE B C 1
ATOM 2646 O O . PHE B 1 129 ? -17.573 -41.924 89.985 1.00 19.55 126 PHE B O 1
ATOM 2654 N N . TYR B 1 130 ? -17.603 -40.442 91.666 1.00 21.40 127 TYR B N 1
ATOM 2655 C CA . TYR B 1 130 ? -18.126 -39.369 90.836 1.00 23.18 127 TYR B CA 1
ATOM 2656 C C . TYR B 1 130 ? -17.116 -38.873 89.786 1.00 25.10 127 TYR B C 1
ATOM 2657 O O . TYR B 1 130 ? -17.466 -38.124 88.871 1.00 22.38 127 TYR B O 1
ATOM 2666 N N . SER B 1 131 ? -15.872 -39.324 89.917 1.00 22.96 128 SER B N 1
ATOM 2667 C CA . SER B 1 131 ? -14.818 -38.961 88.982 1.00 22.42 128 SER B CA 1
ATOM 2668 C C . SER B 1 131 ? -15.121 -39.509 87.591 1.00 22.99 128 SER B C 1
ATOM 2669 O O . SER B 1 131 ? -14.547 -39.068 86.603 1.00 21.28 128 SER B O 1
ATOM 2672 N N . ALA B 1 132 ? -16.028 -40.474 87.514 1.00 22.29 129 ALA B N 1
ATOM 2673 C CA . ALA B 1 132 ? -16.418 -41.012 86.226 1.00 19.26 129 ALA B CA 1
ATOM 2674 C C . ALA B 1 132 ? -16.956 -39.903 85.321 1.00 24.05 129 ALA B C 1
ATOM 2675 O O . ALA B 1 132 ? -16.868 -39.994 84.087 1.00 21.30 129 ALA B O 1
ATOM 2677 N N . TYR B 1 133 ? -17.520 -38.866 85.936 1.00 21.60 130 TYR B N 1
ATOM 2678 C CA . TYR B 1 133 ? -18.140 -37.796 85.171 1.00 25.28 130 TYR B CA 1
ATOM 2679 C C . TYR B 1 133 ? -17.095 -36.838 84.613 1.00 27.22 130 TYR B C 1
ATOM 2680 O O . TYR B 1 133 ? -17.432 -35.891 83.912 1.00 24.14 130 TYR B O 1
ATOM 2689 N N . LEU B 1 134 ? -15.829 -37.093 84.936 1.00 24.69 131 LEU B N 1
ATOM 2690 C CA . LEU B 1 134 ? -14.730 -36.390 84.294 1.00 26.18 131 LEU B CA 1
ATOM 2691 C C . LEU B 1 134 ? -14.741 -36.710 82.809 1.00 28.35 131 LEU B C 1
ATOM 2692 O O . LEU B 1 134 ? -14.444 -35.847 81.990 1.00 25.38 131 LEU B O 1
ATOM 2697 N N . VAL B 1 135 ? -15.084 -37.951 82.471 1.00 24.46 132 VAL B N 1
ATOM 2698 C CA . VAL B 1 135 ? -15.000 -38.408 81.086 1.00 26.68 132 VAL B CA 1
ATOM 2699 C C . VAL B 1 135 ? -16.331 -38.918 80.533 1.00 30.37 132 VAL B C 1
ATOM 2700 O O . VAL B 1 135 ? -16.487 -39.074 79.314 1.00 29.98 132 VAL B O 1
ATOM 2704 N N . ALA B 1 136 ? -17.298 -39.166 81.412 1.00 22.69 133 ALA B N 1
ATOM 2705 C CA . ALA B 1 136 ? -18.594 -39.658 80.955 1.00 27.68 133 ALA B CA 1
ATOM 2706 C C . ALA B 1 136 ? -19.697 -38.626 81.142 1.00 29.11 133 ALA B C 1
ATOM 2707 O O . ALA B 1 136 ? -19.662 -37.819 82.076 1.00 26.64 133 ALA B O 1
ATOM 2709 N N . GLU B 1 137 ? -20.680 -38.659 80.250 1.00 31.37 134 GLU B N 1
ATOM 2710 C CA . GLU B 1 137 ? -21.836 -37.777 80.374 1.00 33.86 134 GLU B CA 1
ATOM 2711 C C . GLU B 1 137 ? -23.020 -38.568 80.912 1.00 29.32 134 GLU B C 1
ATOM 2712 O O . GLU B 1 137 ? -24.025 -37.995 81.340 1.00 30.58 134 GLU B O 1
ATOM 2718 N N . ARG B 1 138 ? -22.881 -39.888 80.888 1.00 25.24 135 ARG B N 1
ATOM 2719 C CA . ARG B 1 138 ? -23.895 -40.781 81.422 1.00 27.54 135 ARG B CA 1
ATOM 2720 C C . ARG B 1 138 ? -23.246 -42.045 81.970 1.00 24.95 135 ARG B C 1
ATOM 2721 O O . ARG B 1 138 ? -22.317 -42.590 81.367 1.00 24.78 135 ARG B O 1
ATOM 2729 N N . VAL B 1 139 ? -23.731 -42.508 83.116 1.00 25.37 136 VAL B N 1
ATOM 2730 C CA . VAL B 1 139 ? -23.181 -43.699 83.749 1.00 19.44 136 VAL B CA 1
ATOM 2731 C C . VAL B 1 139 ? -24.327 -44.620 84.165 1.00 22.75 136 VAL B C 1
ATOM 2732 O O . VAL B 1 139 ? -25.319 -44.184 84.771 1.00 21.37 136 VAL B O 1
ATOM 2736 N N . VAL B 1 140 ? -24.224 -45.891 83.809 1.00 23.77 137 VAL B N 1
ATOM 2737 C CA . VAL B 1 140 ? -25.182 -46.845 84.333 1.00 22.61 137 VAL B CA 1
ATOM 2738 C C . VAL B 1 140 ? -24.482 -47.991 85.046 1.00 21.97 137 VAL B C 1
ATOM 2739 O O . VAL B 1 140 ? -23.539 -48.592 84.524 1.00 22.63 137 VAL B O 1
ATOM 2743 N N . VAL B 1 141 ? -24.954 -48.269 86.255 1.00 21.10 138 VAL B N 1
ATOM 2744 C CA . VAL B 1 141 ? -24.348 -49.255 87.128 1.00 19.88 138 VAL B CA 1
ATOM 2745 C C . VAL B 1 141 ? -25.337 -50.390 87.326 1.00 22.31 138 VAL B C 1
ATOM 2746 O O . VAL B 1 141 ? -26.448 -50.173 87.799 1.00 24.69 138 VAL B O 1
ATOM 2750 N N . THR B 1 142 ? -24.962 -51.605 86.959 1.00 21.57 139 THR B N 1
ATOM 2751 C CA . THR B 1 142 ? -25.770 -52.736 87.376 1.00 20.80 139 THR B CA 1
ATOM 2752 C C . THR B 1 142 ? -24.999 -53.543 88.417 1.00 23.19 139 THR B C 1
ATOM 2753 O O . THR B 1 142 ? -23.773 -53.677 88.364 1.00 21.18 139 THR B O 1
ATOM 2757 N N . THR B 1 143 ? -25.713 -54.019 89.418 1.00 22.27 140 THR B N 1
ATOM 2758 C CA . THR B 1 143 ? -25.042 -54.596 90.551 1.00 19.15 140 THR B CA 1
ATOM 2759 C C . THR B 1 143 ? -25.873 -55.736 91.123 1.00 23.38 140 THR B C 1
ATOM 2760 O O . THR B 1 143 ? -27.101 -55.743 91.022 1.00 22.73 140 THR B O 1
ATOM 2764 N N . LYS B 1 144 ? -25.190 -56.718 91.690 1.00 22.64 141 LYS B N 1
ATOM 2765 C CA . LYS B 1 144 ? -25.850 -57.859 92.278 1.00 23.00 141 LYS B CA 1
ATOM 2766 C C . LYS B 1 144 ? -25.113 -58.256 93.536 1.00 22.43 141 LYS B C 1
ATOM 2767 O O . LYS B 1 144 ? -23.934 -58.604 93.486 1.00 20.92 141 LYS B O 1
ATOM 2773 N N . HIS B 1 145 ? -25.826 -58.179 94.655 1.00 21.88 142 HIS B N 1
ATOM 2774 C CA . HIS B 1 145 ? -25.340 -58.569 95.981 1.00 23.91 142 HIS B CA 1
ATOM 2775 C C . HIS B 1 145 ? -26.005 -59.892 96.362 1.00 22.58 142 HIS B C 1
ATOM 2776 O O . HIS B 1 145 ? -27.148 -60.148 95.981 1.00 23.19 142 HIS B O 1
ATOM 2783 N N . ASN B 1 146 ? -25.315 -60.723 97.133 1.00 22.09 143 ASN B N 1
ATOM 2784 C CA . ASN B 1 146 ? -25.900 -61.993 97.556 1.00 23.44 143 ASN B CA 1
ATOM 2785 C C . ASN B 1 146 ? -27.298 -61.894 98.169 1.00 27.81 143 ASN B C 1
ATOM 2786 O O . ASN B 1 146 ? -28.112 -62.788 97.970 1.00 28.20 143 ASN B O 1
ATOM 2791 N N . ASP B 1 147 ? -27.571 -60.813 98.901 1.00 26.64 144 ASP B N 1
ATOM 2792 C CA . ASP B 1 147 ? -28.815 -60.687 99.664 1.00 27.21 144 ASP B CA 1
ATOM 2793 C C . ASP B 1 147 ? -29.997 -60.147 98.862 1.00 28.34 144 ASP B C 1
ATOM 2794 O O . ASP B 1 147 ? -31.140 -60.189 99.331 1.00 28.10 144 ASP B O 1
ATOM 2799 N N . ASP B 1 148 ? -29.733 -59.631 97.666 1.00 25.86 145 ASP B N 1
ATOM 2800 C CA . ASP B 1 148 ? -30.766 -58.890 96.943 1.00 27.50 145 ASP B CA 1
ATOM 2801 C C . ASP B 1 148 ? -30.800 -59.334 95.498 1.00 27.46 145 ASP B C 1
ATOM 2802 O O . ASP B 1 148 ? -30.021 -60.198 95.092 1.00 28.78 145 ASP B O 1
ATOM 2807 N N . GLU B 1 149 ? -31.701 -58.745 94.718 1.00 27.81 146 GLU B N 1
ATOM 2808 C CA . GLU B 1 149 ? -31.772 -59.045 93.296 1.00 28.70 146 GLU B CA 1
ATOM 2809 C C . GLU B 1 149 ? -30.953 -58.018 92.534 1.00 26.70 146 GLU B C 1
ATOM 2810 O O . GLU B 1 149 ? -30.477 -57.028 93.096 1.00 25.46 146 GLU B O 1
ATOM 2816 N N . GLN B 1 150 ? -30.849 -58.212 91.231 1.00 25.30 147 GLN B N 1
ATOM 2817 C CA . GLN B 1 150 ? -30.064 -57.295 90.411 1.00 26.98 147 GLN B CA 1
ATOM 2818 C C . GLN B 1 150 ? -30.769 -55.968 90.150 1.00 27.25 147 GLN B C 1
ATOM 2819 O O . GLN B 1 150 ? -31.916 -55.935 89.707 1.00 25.86 147 GLN B O 1
ATOM 2825 N N . TYR B 1 151 ? -30.061 -54.875 90.416 1.00 25.53 148 TYR B N 1
ATOM 2826 C CA . TYR B 1 151 ? -30.584 -53.541 90.170 1.00 23.35 148 TYR B CA 1
ATOM 2827 C C . TYR B 1 151 ? -29.684 -52.720 89.260 1.00 26.02 148 TYR B C 1
ATOM 2828 O O . TYR B 1 151 ? -28.486 -53.000 89.128 1.00 25.69 148 TYR B O 1
ATOM 2837 N N . VAL B 1 152 ? -30.281 -51.709 88.637 1.00 25.25 149 VAL B N 1
ATOM 2838 C CA . VAL B 1 152 ? -29.573 -50.781 87.785 1.00 22.53 149 VAL B CA 1
ATOM 2839 C C . VAL B 1 152 ? -29.790 -49.352 88.273 1.00 27.27 149 VAL B C 1
ATOM 2840 O O . VAL B 1 152 ? -30.927 -48.915 88.473 1.00 27.13 149 VAL B O 1
ATOM 2844 N N . TRP B 1 153 ? -28.679 -48.649 88.488 1.00 21.00 150 TRP B N 1
ATOM 2845 C CA . TRP B 1 153 ? -28.661 -47.248 88.851 1.00 21.85 150 TRP B CA 1
ATOM 2846 C C . TRP B 1 153 ? -28.227 -46.500 87.607 1.00 21.55 150 TRP B C 1
ATOM 2847 O O . TRP B 1 153 ? -27.357 -46.973 86.876 1.00 21.04 150 TRP B O 1
ATOM 2858 N N . GLU B 1 154 ? -28.810 -45.329 87.370 1.00 20.13 151 GLU B N 1
ATOM 2859 C CA . GLU B 1 154 ? -28.461 -44.558 86.188 1.00 22.30 151 GLU B CA 1
ATOM 2860 C C . GLU B 1 154 ? -28.567 -43.064 86.430 1.00 22.49 151 GLU B C 1
ATOM 2861 O O . GLU B 1 154 ? -29.489 -42.598 87.105 1.00 20.86 151 GLU B O 1
ATOM 2867 N N . SER B 1 155 ? -27.632 -42.310 85.871 1.00 19.92 152 SER B N 1
ATOM 2868 C CA . SER B 1 155 ? -27.693 -40.858 85.956 1.00 20.94 152 SER B CA 1
ATOM 2869 C C . SER B 1 155 ? -26.867 -40.147 84.882 1.00 26.43 152 SER B C 1
ATOM 2870 O O . SER B 1 155 ? -25.845 -40.660 84.414 1.00 24.94 152 SER B O 1
ATOM 2873 N N . GLN B 1 156 ? -27.330 -38.960 84.506 1.00 25.17 153 GLN B N 1
ATOM 2874 C CA . GLN B 1 156 ? -26.598 -38.078 83.611 1.00 28.63 153 GLN B CA 1
ATOM 2875 C C . GLN B 1 156 ? -26.175 -36.835 84.384 1.00 30.93 153 GLN B C 1
ATOM 2876 O O . GLN B 1 156 ? -25.840 -35.797 83.802 1.00 28.39 153 GLN B O 1
ATOM 2882 N N . ALA B 1 157 ? -26.224 -36.939 85.708 1.00 27.23 154 ALA B N 1
ATOM 2883 C CA . ALA B 1 157 ? -25.781 -35.857 86.572 1.00 30.01 154 ALA B CA 1
ATOM 2884 C C . ALA B 1 157 ? -26.543 -34.549 86.339 1.00 33.66 154 ALA B C 1
ATOM 2885 O O . ALA B 1 157 ? -25.950 -33.468 86.341 1.00 32.59 154 ALA B O 1
ATOM 2887 N N . GLY B 1 158 ? -27.857 -34.644 86.157 1.00 32.17 155 GLY B N 1
ATOM 2888 C CA . GLY B 1 158 ? -28.682 -33.452 86.050 1.00 32.08 155 GLY B CA 1
ATOM 2889 C C . GLY B 1 158 ? -29.538 -33.208 87.291 1.00 33.89 155 GLY B C 1
ATOM 2890 O O . GLY B 1 158 ? -30.643 -32.667 87.200 1.00 31.23 155 GLY B O 1
ATOM 2891 N N . GLY B 1 159 ? -29.036 -33.611 88.455 1.00 29.19 156 GLY B N 1
ATOM 2892 C CA . GLY B 1 159 ? -29.774 -33.436 89.698 1.00 26.91 156 GLY B CA 1
ATOM 2893 C C . GLY B 1 159 ? -30.478 -34.679 90.234 1.00 27.08 156 GLY B C 1
ATOM 2894 O O . GLY B 1 159 ? -30.961 -34.680 91.370 1.00 29.42 156 GLY B O 1
ATOM 2895 N N . SER B 1 160 ? -30.558 -35.738 89.439 1.00 21.30 157 SER B N 1
ATOM 2896 C CA . SER B 1 160 ? -31.232 -36.941 89.916 1.00 25.43 157 SER B CA 1
ATOM 2897 C C . SER B 1 160 ? -30.684 -38.256 89.329 1.00 24.39 157 SER B C 1
ATOM 2898 O O . SER B 1 160 ? -29.937 -38.256 88.357 1.00 23.72 157 SER B O 1
ATOM 2901 N N . PHE B 1 161 ? -31.043 -39.373 89.950 1.00 22.82 158 PHE B N 1
ATOM 2902 C CA . PHE B 1 161 ? -30.701 -40.679 89.420 1.00 21.29 158 PHE B CA 1
ATOM 2903 C C . PHE B 1 161 ? -31.888 -41.607 89.586 1.00 22.79 158 PHE B C 1
ATOM 2904 O O . PHE B 1 161 ? -32.765 -41.343 90.404 1.00 21.98 158 PHE B O 1
ATOM 2912 N N . THR B 1 162 ? -31.917 -42.698 88.825 1.00 20.57 159 THR B N 1
ATOM 2913 C CA . THR B 1 162 ? -32.961 -43.700 89.016 1.00 23.14 159 THR B CA 1
ATOM 2914 C C . THR B 1 162 ? -32.386 -45.053 89.436 1.00 26.19 159 THR B C 1
ATOM 2915 O O . THR B 1 162 ? -31.201 -45.341 89.225 1.00 23.03 159 THR B O 1
ATOM 2919 N N . VAL B 1 163 ? -33.235 -45.864 90.056 1.00 25.83 160 VAL B N 1
ATOM 2920 C CA . VAL B 1 163 ? -32.876 -47.213 90.443 1.00 25.97 160 VAL B CA 1
ATOM 2921 C C . VAL B 1 163 ? -33.996 -48.138 90.002 1.00 28.15 160 VAL B C 1
ATOM 2922 O O . VAL B 1 163 ? -35.157 -47.917 90.326 1.00 32.76 160 VAL B O 1
ATOM 2926 N N . THR B 1 164 ? -33.644 -49.182 89.268 1.00 27.78 161 THR B N 1
ATOM 2927 C CA . THR B 1 164 ? -34.636 -50.011 88.607 1.00 29.27 161 THR B CA 1
ATOM 2928 C C . THR B 1 164 ? -34.290 -51.470 88.803 1.00 29.80 161 THR B C 1
ATOM 2929 O O . THR B 1 164 ? -33.150 -51.869 88.571 1.00 30.46 161 THR B O 1
ATOM 2933 N N . ARG B 1 165 ? -35.248 -52.277 89.239 1.00 29.38 162 ARG B N 1
ATOM 2934 C CA . ARG B 1 165 ? -35.000 -53.714 89.295 1.00 34.34 162 ARG B CA 1
ATOM 2935 C C . ARG B 1 165 ? -34.658 -54.209 87.892 1.00 36.21 162 ARG B C 1
ATOM 2936 O O . ARG B 1 165 ? -35.317 -53.837 86.924 1.00 35.30 162 ARG B O 1
ATOM 2944 N N . ASP B 1 166 ? -33.616 -55.027 87.780 1.00 38.44 163 ASP B N 1
ATOM 2945 C CA . ASP B 1 166 ? -33.151 -55.478 86.473 1.00 40.37 163 ASP B CA 1
ATOM 2946 C C . ASP B 1 166 ? -33.425 -56.965 86.220 1.00 49.04 163 ASP B C 1
ATOM 2947 O O . ASP B 1 166 ? -32.512 -57.793 86.238 1.00 47.38 163 ASP B O 1
ATOM 2952 N N . THR B 1 167 ? -34.692 -57.299 85.996 1.00 54.18 164 THR B N 1
ATOM 2953 C CA . THR B 1 167 ? -35.045 -58.608 85.463 1.00 60.66 164 THR B CA 1
ATOM 2954 C C . THR B 1 167 ? -35.163 -58.435 83.965 1.00 63.65 164 THR B C 1
ATOM 2955 O O . THR B 1 167 ? -36.166 -57.903 83.488 1.00 63.58 164 THR B O 1
ATOM 2959 N N . SER B 1 168 ? -34.143 -58.890 83.241 1.00 60.19 165 SER B N 1
ATOM 2960 C CA . SER B 1 168 ? -33.968 -58.582 81.825 1.00 58.61 165 SER B CA 1
ATOM 2961 C C . SER B 1 168 ? -32.501 -58.274 81.637 1.00 61.16 165 SER B C 1
ATOM 2962 O O . SER B 1 168 ? -31.890 -57.630 82.484 1.00 59.91 165 SER B O 1
ATOM 2965 N N . GLY B 1 169 ? -31.919 -58.717 80.534 1.00 64.05 166 GLY B N 1
ATOM 2966 C CA . GLY B 1 169 ? -30.510 -58.459 80.324 1.00 64.48 166 GLY B CA 1
ATOM 2967 C C . GLY B 1 169 ? -29.614 -59.263 81.255 1.00 53.89 166 GLY B C 1
ATOM 2968 O O . GLY B 1 169 ? -30.080 -59.893 82.214 1.00 47.03 166 GLY B O 1
ATOM 2969 N N . GLU B 1 170 ? -28.318 -59.202 80.966 1.00 50.09 167 GLU B N 1
ATOM 2970 C CA . GLU B 1 170 ? -27.322 -60.137 81.482 1.00 49.44 167 GLU B CA 1
ATOM 2971 C C . GLU B 1 170 ? -27.199 -60.167 83.008 1.00 42.69 167 GLU B C 1
ATOM 2972 O O . GLU B 1 170 ? -26.908 -59.154 83.640 1.00 38.08 167 GLU B O 1
ATOM 2978 N N . GLN B 1 171 ? -27.405 -61.348 83.581 1.00 37.46 168 GLN B N 1
ATOM 2979 C CA . GLN B 1 171 ? -27.307 -61.541 85.022 1.00 40.78 168 GLN B CA 1
ATOM 2980 C C . GLN B 1 171 ? -25.868 -61.725 85.492 1.00 35.84 168 GLN B C 1
ATOM 2981 O O . GLN B 1 171 ? -25.226 -62.729 85.193 1.00 39.56 168 GLN B O 1
ATOM 2987 N N . LEU B 1 172 ? -25.386 -60.739 86.238 1.00 30.64 169 LEU B N 1
ATOM 2988 C CA . LEU B 1 172 ? -24.025 -60.712 86.776 1.00 32.16 169 LEU B CA 1
ATOM 2989 C C . LEU B 1 172 ? -23.649 -61.912 87.649 1.00 29.43 169 LEU B C 1
ATOM 2990 O O . LEU B 1 172 ? -22.490 -62.340 87.653 1.00 31.43 169 LEU B O 1
ATOM 2995 N N . GLY B 1 173 ? -24.609 -62.439 88.406 1.00 26.37 170 GLY B N 1
ATOM 2996 C CA . GLY B 1 173 ? -24.309 -63.485 89.377 1.00 28.91 170 GLY B CA 1
ATOM 2997 C C . GLY B 1 173 ? -23.883 -62.924 90.734 1.00 28.14 170 GLY B C 1
ATOM 2998 O O . GLY B 1 173 ? -24.521 -63.176 91.749 1.00 24.51 170 GLY B O 1
ATOM 2999 N N . ARG B 1 174 ? -22.789 -62.168 90.738 1.00 27.90 171 ARG B N 1
ATOM 3000 C CA . ARG B 1 174 ? -22.402 -61.354 91.883 1.00 24.05 171 ARG B CA 1
ATOM 3001 C C . ARG B 1 174 ? -21.446 -60.275 91.376 1.00 24.96 171 ARG B C 1
ATOM 3002 O O . ARG B 1 174 ? -20.496 -60.561 90.656 1.00 24.74 171 ARG B O 1
ATOM 3010 N N . GLY B 1 175 ? -21.701 -59.025 91.728 1.00 24.82 172 GLY B N 1
ATOM 3011 C CA . GLY B 1 175 ? -20.743 -57.995 91.416 1.00 23.93 172 GLY B CA 1
ATOM 3012 C C . GLY B 1 175 ? -21.322 -56.708 90.904 1.00 22.77 172 GLY B C 1
ATOM 3013 O O . GLY B 1 175 ? -22.494 -56.402 91.098 1.00 22.68 172 GLY B O 1
ATOM 3014 N N . THR B 1 176 ? -20.475 -55.926 90.257 1.00 19.77 173 THR B N 1
ATOM 3015 C CA . THR B 1 176 ? -20.910 -54.630 89.798 1.00 20.25 173 THR B CA 1
ATOM 3016 C C . THR B 1 176 ? -20.346 -54.361 88.421 1.00 20.40 173 THR B C 1
ATOM 3017 O O . THR B 1 176 ? -19.175 -54.609 88.153 1.00 22.00 173 THR B O 1
ATOM 3021 N N . LYS B 1 177 ? -21.203 -53.859 87.547 1.00 21.04 174 LYS B N 1
ATOM 3022 C CA . LYS B 1 177 ? -20.797 -53.443 86.227 1.00 21.89 174 LYS B CA 1
ATOM 3023 C C . LYS B 1 177 ? -21.102 -51.959 86.060 1.00 23.67 174 LYS B C 1
ATOM 3024 O O . LYS B 1 177 ? -22.227 -51.526 86.305 1.00 22.66 174 LYS B O 1
ATOM 3030 N N . MET B 1 178 ? -20.102 -51.184 85.656 1.00 20.16 175 MET B N 1
ATOM 3031 C CA . MET B 1 178 ? -20.305 -49.769 85.360 1.00 20.88 175 MET B CA 1
ATOM 3032 C C . MET B 1 178 ? -20.035 -49.494 83.886 1.00 22.89 175 MET B C 1
ATOM 3033 O O . MET B 1 178 ? -18.960 -49.808 83.374 1.00 22.01 175 MET B O 1
ATOM 3038 N N . VAL B 1 179 ? -21.020 -48.911 83.212 1.00 24.42 176 VAL B N 1
ATOM 3039 C CA . VAL B 1 179 ? -20.874 -48.529 81.813 1.00 23.95 176 VAL B CA 1
ATOM 3040 C C . VAL B 1 179 ? -20.760 -47.014 81.726 1.00 24.02 176 VAL B C 1
ATOM 3041 O O . VAL B 1 179 ? -21.682 -46.298 82.132 1.00 25.75 176 VAL B O 1
ATOM 3045 N N . LEU B 1 180 ? -19.625 -46.528 81.225 1.00 23.13 177 LEU B N 1
ATOM 3046 C CA . LEU B 1 180 ? -19.438 -45.095 81.004 1.00 21.74 177 LEU B CA 1
ATOM 3047 C C . LEU B 1 180 ? -19.661 -44.701 79.541 1.00 25.92 177 LEU B C 1
ATOM 3048 O O . LEU B 1 180 ? -19.001 -45.209 78.625 1.00 25.82 177 LEU B O 1
ATOM 3053 N N . TYR B 1 181 ? -20.580 -43.770 79.343 1.00 24.67 178 TYR B N 1
ATOM 3054 C CA . TYR B 1 181 ? -20.853 -43.210 78.027 1.00 28.31 178 TYR B CA 1
ATOM 3055 C C . TYR B 1 181 ? -19.956 -42.001 77.796 1.00 23.56 178 TYR B C 1
ATOM 3056 O O . TYR B 1 181 ? -20.248 -40.909 78.242 1.00 25.82 178 TYR B O 1
ATOM 3065 N N . LEU B 1 182 ? -18.842 -42.216 77.110 1.00 23.07 179 LEU B N 1
ATOM 3066 C CA . LEU B 1 182 ? -17.818 -41.194 77.012 1.00 24.39 179 LEU B CA 1
ATOM 3067 C C . LEU B 1 182 ? -18.293 -39.943 76.281 1.00 29.18 179 LEU B C 1
ATOM 3068 O O . LEU B 1 182 ? -19.073 -40.027 75.328 1.00 29.50 179 LEU B O 1
ATOM 3073 N N . LYS B 1 183 ? -17.843 -38.784 76.759 1.00 30.26 180 LYS B N 1
ATOM 3074 C CA . LYS B 1 183 ? -18.033 -37.517 76.063 1.00 31.43 180 LYS B CA 1
ATOM 3075 C C . LYS B 1 183 ? -17.232 -37.477 74.756 1.00 36.22 180 LYS B C 1
ATOM 3076 O O . LYS B 1 183 ? -16.249 -38.210 74.596 1.00 32.11 180 LYS B O 1
ATOM 3082 N N . ASP B 1 184 ? -17.644 -36.598 73.839 1.00 39.60 181 ASP B N 1
ATOM 3083 C CA . ASP B 1 184 ? -17.089 -36.543 72.478 1.00 38.58 181 ASP B CA 1
ATOM 3084 C C . ASP B 1 184 ? -15.569 -36.439 72.407 1.00 34.26 181 ASP B C 1
ATOM 3085 O O . ASP B 1 184 ? -14.940 -37.103 71.588 1.00 36.09 181 ASP B O 1
ATOM 3090 N N . ASP B 1 185 ? -14.985 -35.606 73.257 1.00 36.08 182 ASP B N 1
ATOM 3091 C CA . ASP B 1 185 ? -13.537 -35.421 73.254 1.00 33.98 182 ASP B CA 1
ATOM 3092 C C . ASP B 1 185 ? -12.777 -36.361 74.205 1.00 36.25 182 ASP B C 1
ATOM 3093 O O . ASP B 1 185 ? -11.668 -36.040 74.629 1.00 32.47 182 ASP B O 1
ATOM 3098 N N . GLN B 1 186 ? -13.359 -37.512 74.537 1.00 32.88 183 GLN B N 1
ATOM 3099 C CA . GLN B 1 186 ? -12.724 -38.408 75.503 1.00 34.61 183 GLN B CA 1
ATOM 3100 C C . GLN B 1 186 ? -12.602 -39.817 74.965 1.00 31.87 183 GLN B C 1
ATOM 3101 O O . GLN B 1 186 ? -12.458 -40.756 75.743 1.00 30.18 183 GLN B O 1
ATOM 3107 N N . MET B 1 187 ? -12.662 -39.961 73.642 1.00 32.91 184 MET B N 1
ATOM 3108 C CA . MET B 1 187 ? -12.651 -41.283 73.012 1.00 32.72 184 MET B CA 1
ATOM 3109 C C . MET B 1 187 ? -11.301 -41.991 73.067 1.00 29.22 184 MET B C 1
ATOM 3110 O O . MET B 1 187 ? -11.203 -43.171 72.725 1.00 29.24 184 MET B O 1
ATOM 3115 N N . GLU B 1 188 ? -10.261 -41.286 73.498 1.00 28.64 185 GLU B N 1
ATOM 3116 C CA . GLU B 1 188 ? -8.972 -41.942 73.664 1.00 33.21 185 GLU B CA 1
ATOM 3117 C C . GLU B 1 188 ? -9.074 -43.157 74.609 1.00 33.81 185 GLU B C 1
ATOM 3118 O O . GLU B 1 188 ? -8.317 -44.121 74.465 1.00 28.74 185 GLU B O 1
ATOM 3124 N N . TYR B 1 189 ? -10.028 -43.124 75.547 1.00 29.81 186 TYR B N 1
ATOM 3125 C CA . TYR B 1 189 ? -10.134 -44.183 76.561 1.00 29.58 186 TYR B CA 1
ATOM 3126 C C . TYR B 1 189 ? -10.728 -45.482 76.062 1.00 27.17 186 TYR B C 1
ATOM 3127 O O . TYR B 1 189 ? -10.924 -46.414 76.832 1.00 30.92 186 TYR B O 1
ATOM 3136 N N . LEU B 1 190 ? -10.981 -45.554 74.763 1.00 31.07 187 LEU B N 1
ATOM 3137 C CA . LEU B 1 190 ? -11.454 -46.792 74.150 1.00 32.70 187 LEU B CA 1
ATOM 3138 C C . LEU B 1 190 ? -10.311 -47.563 73.476 1.00 31.82 187 LEU B C 1
ATOM 3139 O O . LEU B 1 190 ? -10.479 -48.704 73.047 1.00 34.80 187 LEU B O 1
ATOM 3144 N N . GLU B 1 191 ? -9.153 -46.929 73.388 1.00 32.19 188 GLU B N 1
ATOM 3145 C CA . GLU B 1 191 ? -7.997 -47.527 72.742 1.00 35.64 188 GLU B CA 1
ATOM 3146 C C . GLU B 1 191 ? -7.275 -48.479 73.692 1.00 35.62 188 GLU B C 1
ATOM 3147 O O . GLU B 1 191 ? -7.044 -48.155 74.860 1.00 32.21 188 GLU B O 1
ATOM 3153 N N . GLU B 1 192 ? -6.965 -49.665 73.172 1.00 38.25 189 GLU B N 1
ATOM 3154 C CA . GLU B 1 192 ? -6.308 -50.749 73.899 1.00 39.94 189 GLU B CA 1
ATOM 3155 C C . GLU B 1 192 ? -5.050 -50.308 74.637 1.00 39.14 189 GLU B C 1
ATOM 3156 O O . GLU B 1 192 ? -4.860 -50.638 75.810 1.00 37.92 189 GLU B O 1
ATOM 3162 N N . ARG B 1 193 ? -4.188 -49.577 73.935 1.00 35.23 190 ARG B N 1
ATOM 3163 C CA . ARG B 1 193 ? -2.887 -49.213 74.463 1.00 38.49 190 ARG B CA 1
ATOM 3164 C C . ARG B 1 193 ? -3.005 -48.141 75.527 1.00 35.32 190 ARG B C 1
ATOM 3165 O O . ARG B 1 193 ? -2.267 -48.162 76.513 1.00 36.08 190 ARG B O 1
ATOM 3173 N N . ARG B 1 194 ? -3.929 -47.205 75.319 1.00 35.22 191 ARG B N 1
ATOM 3174 C CA . ARG B 1 194 ? -4.225 -46.173 76.317 1.00 35.32 191 ARG B CA 1
ATOM 3175 C C . ARG B 1 194 ? -4.643 -46.814 77.642 1.00 31.30 191 ARG B C 1
ATOM 3176 O O . ARG B 1 194 ? -4.164 -46.432 78.705 1.00 28.62 191 ARG B O 1
ATOM 3184 N N . ILE B 1 195 ? -5.522 -47.810 77.571 1.00 30.92 192 ILE B N 1
ATOM 3185 C CA . ILE B 1 195 ? -6.004 -48.462 78.781 1.00 30.18 192 ILE B CA 1
ATOM 3186 C C . ILE B 1 195 ? -4.869 -49.201 79.476 1.00 33.21 192 ILE B C 1
ATOM 3187 O O . ILE B 1 195 ? -4.695 -49.097 80.709 1.00 31.87 192 ILE B O 1
ATOM 3192 N N . LYS B 1 196 ? -4.096 -49.936 78.674 1.00 33.04 193 LYS B N 1
ATOM 3193 C CA . LYS B 1 196 ? -2.976 -50.730 79.176 1.00 31.72 193 LYS B CA 1
ATOM 3194 C C . LYS B 1 196 ? -1.979 -49.862 79.908 1.00 30.18 193 LYS B C 1
ATOM 3195 O O . LYS B 1 196 ? -1.652 -50.121 81.063 1.00 31.97 193 LYS B O 1
ATOM 3201 N N . ASP B 1 197 ? -1.512 -48.817 79.244 1.00 27.56 194 ASP B N 1
ATOM 3202 C CA . ASP B 1 197 ? -0.602 -47.888 79.886 1.00 32.77 194 ASP B CA 1
ATOM 3203 C C . ASP B 1 197 ? -1.201 -47.345 81.190 1.00 30.03 194 ASP B C 1
ATOM 3204 O O . ASP B 1 197 ? -0.513 -47.234 82.209 1.00 31.52 194 ASP B O 1
ATOM 3209 N N . LEU B 1 198 ? -2.479 -46.988 81.149 1.00 26.92 195 LEU B N 1
ATOM 3210 C CA . LEU B 1 198 ? -3.118 -46.320 82.287 1.00 28.37 195 LEU B CA 1
ATOM 3211 C C . LEU B 1 198 ? -3.194 -47.288 83.465 1.00 28.82 195 LEU B C 1
ATOM 3212 O O . LEU B 1 198 ? -2.880 -46.935 84.600 1.00 29.68 195 LEU B O 1
ATOM 3217 N N . VAL B 1 199 ? -3.579 -48.526 83.181 1.00 26.26 196 VAL B N 1
ATOM 3218 C CA . VAL B 1 199 ? -3.553 -49.562 84.202 1.00 27.15 196 VAL B CA 1
ATOM 3219 C C . VAL B 1 199 ? -2.144 -49.748 84.770 1.00 33.57 196 VAL B C 1
ATOM 3220 O O . VAL B 1 199 ? -1.973 -49.821 85.982 1.00 32.28 196 VAL B O 1
ATOM 3224 N N . LYS B 1 200 ? -1.134 -49.805 83.904 1.00 34.27 197 LYS B N 1
ATOM 3225 C CA . LYS B 1 200 ? 0.238 -49.982 84.369 1.00 35.05 197 LYS B CA 1
ATOM 3226 C C . LYS B 1 200 ? 0.659 -48.749 85.182 1.00 36.95 197 LYS B C 1
ATOM 3227 O O . LYS B 1 200 ? 1.384 -48.854 86.171 1.00 38.05 197 LYS B O 1
ATOM 3233 N N . LYS B 1 201 ? 0.187 -47.586 84.794 1.00 32.84 198 LYS B N 1
ATOM 3234 C CA . LYS B 1 201 ? 0.553 -46.351 85.437 1.00 34.23 198 LYS B CA 1
ATOM 3235 C C . LYS B 1 201 ? 0.026 -46.187 86.860 1.00 39.57 198 LYS B C 1
ATOM 3236 O O . LYS B 1 201 ? 0.749 -45.813 87.752 1.00 37.17 198 LYS B O 1
ATOM 3242 N N . HIS B 1 202 ? -1.242 -46.468 87.057 1.00 35.80 199 HIS B N 1
ATOM 3243 C CA . HIS B 1 202 ? -1.899 -46.143 88.322 1.00 35.34 199 HIS B CA 1
ATOM 3244 C C . HIS B 1 202 ? -2.387 -47.359 89.094 1.00 35.35 199 HIS B C 1
ATOM 3245 O O . HIS B 1 202 ? -2.728 -47.250 90.266 1.00 37.01 199 HIS B O 1
ATOM 3252 N N . SER B 1 203 ? -2.448 -48.508 88.430 1.00 36.96 200 SER B N 1
ATOM 3253 C CA . SER B 1 203 ? -3.105 -49.689 88.991 1.00 34.16 200 SER B CA 1
ATOM 3254 C C . SER B 1 203 ? -2.276 -50.949 88.761 1.00 31.40 200 SER B C 1
ATOM 3255 O O . SER B 1 203 ? -2.803 -52.056 88.655 1.00 31.26 200 SER B O 1
ATOM 3258 N N . GLU B 1 204 ? -0.966 -50.761 88.697 1.00 32.54 201 GLU B N 1
ATOM 3259 C CA . GLU B 1 204 ? -0.040 -51.832 88.378 1.00 35.74 201 GLU B CA 1
ATOM 3260 C C . GLU B 1 204 ? -0.046 -52.944 89.405 1.00 35.35 201 GLU B C 1
ATOM 3261 O O . GLU B 1 204 ? 0.149 -54.108 89.062 1.00 33.37 201 GLU B O 1
ATOM 3267 N N . PHE B 1 205 ? -0.252 -52.594 90.672 1.00 32.62 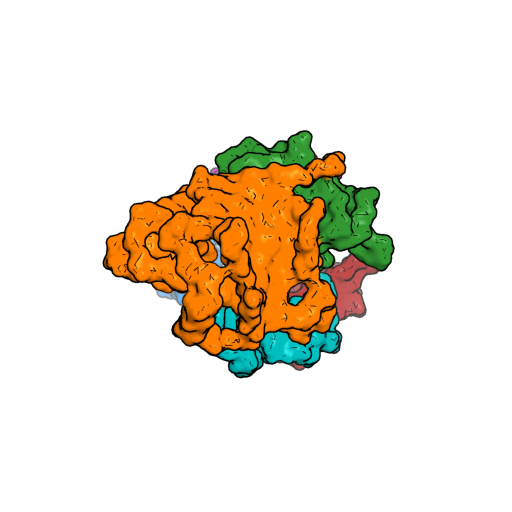202 PHE B N 1
ATOM 3268 C CA . PHE B 1 205 ? -0.083 -53.587 91.717 1.00 37.31 202 PHE B CA 1
ATOM 3269 C C . PHE B 1 205 ? -1.368 -53.980 92.446 1.00 37.82 202 PHE B C 1
ATOM 3270 O O . PHE B 1 205 ? -1.382 -54.093 93.673 1.00 35.24 202 PHE B O 1
ATOM 3278 N N . ILE B 1 206 ? -2.447 -54.220 91.708 1.00 34.68 203 ILE B N 1
ATOM 3279 C CA . ILE B 1 206 ? -3.652 -54.649 92.392 1.00 29.78 203 ILE B CA 1
ATOM 3280 C C . ILE B 1 206 ? -3.685 -56.176 92.535 1.00 29.07 203 ILE B C 1
ATOM 3281 O O . ILE B 1 206 ? -3.029 -56.892 91.788 1.00 29.03 203 ILE B O 1
ATOM 3286 N N . SER B 1 207 ? -4.417 -56.661 93.532 1.00 26.10 204 SER B N 1
ATOM 3287 C CA . SER B 1 207 ? -4.280 -58.044 93.980 1.00 28.07 204 SER B CA 1
ATOM 3288 C C . SER B 1 207 ? -5.220 -59.004 93.267 1.00 28.91 204 SER B C 1
ATOM 3289 O O . SER B 1 207 ? -5.303 -60.179 93.625 1.00 28.91 204 SER B O 1
ATOM 3292 N N . TYR B 1 208 ? -5.934 -58.499 92.267 1.00 28.13 205 TYR B N 1
ATOM 3293 C CA . TYR B 1 208 ? -6.887 -59.302 91.517 1.00 24.62 205 TYR B CA 1
ATOM 3294 C C . TYR B 1 208 ? -6.586 -59.165 90.030 1.00 26.79 205 TYR B C 1
ATOM 3295 O O . TYR B 1 208 ? -6.155 -58.105 89.589 1.00 26.55 205 TYR B O 1
ATOM 3304 N N . PRO B 1 209 ? -6.794 -60.244 89.257 1.00 24.39 206 PRO B N 1
ATOM 3305 C CA . PRO B 1 209 ? -6.479 -60.237 87.819 1.00 30.28 206 PRO B CA 1
ATOM 3306 C C . PRO B 1 209 ? -7.343 -59.229 87.062 1.00 29.85 206 PRO B C 1
ATOM 3307 O O . PRO B 1 209 ? -8.577 -59.328 87.081 1.00 28.35 206 PRO B O 1
ATOM 3311 N N . ILE B 1 210 ? -6.709 -58.257 86.425 1.00 25.82 207 ILE B N 1
ATOM 3312 C CA . ILE B 1 210 ? -7.431 -57.351 85.545 1.00 29.43 207 ILE B CA 1
ATOM 3313 C C . ILE B 1 210 ? -7.231 -57.802 84.100 1.00 34.76 207 ILE B C 1
ATOM 3314 O O . ILE B 1 210 ? -6.097 -57.871 83.616 1.00 31.89 207 ILE B O 1
ATOM 3319 N N . SER B 1 211 ? -8.316 -58.126 83.407 1.00 31.57 208 SER B N 1
ATOM 3320 C CA . SER B 1 211 ? -8.179 -58.452 82.001 1.00 31.65 208 SER B CA 1
ATOM 3321 C C . SER B 1 211 ? -8.963 -57.511 81.077 1.00 35.01 208 SER B C 1
ATOM 3322 O O . SER B 1 211 ? -10.015 -56.974 81.439 1.00 31.78 208 SER B O 1
ATOM 3325 N N . LEU B 1 212 ? -8.411 -57.305 79.887 1.00 31.94 209 LEU B N 1
ATOM 3326 C CA . LEU B 1 212 ? -8.929 -56.340 78.927 1.00 37.01 209 LEU B CA 1
ATOM 3327 C C . LEU B 1 212 ? -9.578 -57.050 77.741 1.00 40.49 209 LEU B C 1
ATOM 3328 O O . LEU B 1 212 ? -9.026 -58.016 77.221 1.00 40.79 209 LEU B O 1
ATOM 3333 N N . TRP B 1 213 ? -10.735 -56.567 77.300 1.00 42.91 210 TRP B N 1
ATOM 3334 C CA . TRP B 1 213 ? -11.396 -57.142 76.127 1.00 46.15 210 TRP B CA 1
ATOM 3335 C C . TRP B 1 213 ? -10.907 -56.516 74.834 1.00 50.03 210 TRP B C 1
ATOM 3336 O O . TRP B 1 213 ? -10.261 -57.189 74.030 1.00 59.76 210 TRP B O 1
ATOM 3347 N N . ALA C 2 1 ? -32.407 -60.788 114.787 1.00 44.40 150 ALA C N 1
ATOM 3348 C CA . ALA C 2 1 ? -31.039 -61.197 114.486 1.00 45.86 150 ALA C CA 1
ATOM 3349 C C . ALA C 2 1 ? -31.058 -62.289 113.421 1.00 43.95 150 ALA C C 1
ATOM 3350 O O . ALA C 2 1 ? -30.088 -62.482 112.691 1.00 45.51 150 ALA C O 1
ATOM 3352 N N . LYS C 2 2 ? -32.179 -62.992 113.321 1.00 41.74 151 LYS C N 1
ATOM 3353 C CA . LYS C 2 2 ? -32.328 -64.031 112.310 1.00 41.46 151 LYS C CA 1
ATOM 3354 C C . LYS C 2 2 ? -32.203 -63.471 110.883 1.00 44.75 151 LYS C C 1
ATOM 3355 O O . LYS C 2 2 ? -31.580 -64.089 110.015 1.00 43.80 151 LYS C O 1
ATOM 3361 N N . TYR C 2 3 ? -32.804 -62.306 110.643 1.00 41.45 152 TYR C N 1
ATOM 3362 C CA . TYR C 2 3 ? -32.641 -61.600 109.376 1.00 35.20 152 TYR C CA 1
ATOM 3363 C C . TYR C 2 3 ? -32.086 -60.221 109.668 1.00 33.36 152 TYR C C 1
ATOM 3364 O O . TYR C 2 3 ? -32.359 -59.655 110.722 1.00 31.16 152 TYR C O 1
ATOM 3373 N N . ARG C 2 4 ? -31.308 -59.670 108.746 1.00 30.30 153 ARG C N 1
ATOM 3374 C CA . ARG C 2 4 ? -30.857 -58.295 108.922 1.00 28.95 153 ARG C CA 1
ATOM 3375 C C . ARG C 2 4 ? -31.803 -57.354 108.181 1.00 25.20 153 ARG C C 1
ATOM 3376 O O . ARG C 2 4 ? -32.600 -57.790 107.352 1.00 23.89 153 ARG C O 1
ATOM 3384 N N . HIS C 2 5 ? -31.716 -56.068 108.483 1.00 24.72 154 HIS C N 1
ATOM 3385 C CA . HIS C 2 5 ? -32.555 -55.097 107.798 1.00 26.58 154 HIS C CA 1
ATOM 3386 C C . HIS C 2 5 ? -31.751 -53.842 107.462 1.00 27.17 154 HIS C C 1
ATOM 3387 O O . HIS C 2 5 ? -30.727 -53.575 108.084 1.00 29.96 154 HIS C O 1
ATOM 3394 N N . GLU C 2 6 ? -32.201 -53.105 106.453 1.00 24.48 155 GLU C N 1
ATOM 3395 C CA . GLU C 2 6 ? -31.562 -51.858 106.025 1.00 27.61 155 GLU C CA 1
ATOM 3396 C C . GLU C 2 6 ? -32.689 -50.876 105.776 1.00 24.08 155 GLU C C 1
ATOM 3397 O O . GLU C 2 6 ? -33.843 -51.289 105.682 1.00 23.37 155 GLU C O 1
ATOM 3403 N N . TYR C 2 7 ? -32.373 -49.587 105.689 1.00 21.06 156 TYR C N 1
ATOM 3404 C CA . TYR C 2 7 ? -33.336 -48.610 105.181 1.00 21.11 156 TYR C CA 1
ATOM 3405 C C . TYR C 2 7 ? -32.667 -47.558 104.298 1.00 20.50 156 TYR C C 1
ATOM 3406 O O . TYR C 2 7 ? -31.467 -47.311 104.417 1.00 18.31 156 TYR C O 1
ATOM 3415 N N . TYR C 2 8 ? -33.447 -46.971 103.392 1.00 18.50 157 TYR C N 1
ATOM 3416 C CA . TYR C 2 8 ? -33.085 -45.702 102.768 1.00 17.76 157 TYR C CA 1
ATOM 3417 C C . TYR C 2 8 ? -34.298 -44.778 102.867 1.00 19.77 157 TYR C C 1
ATOM 3418 O O . TYR C 2 8 ? -35.360 -45.212 103.299 1.00 16.73 157 TYR C O 1
ATOM 3427 N N . GLN C 2 9 ? -34.151 -43.510 102.481 1.00 19.23 158 GLN C N 1
ATOM 3428 C CA . GLN C 2 9 ? -35.284 -42.586 102.558 1.00 21.60 158 GLN C CA 1
ATOM 3429 C C . GLN C 2 9 ? -35.325 -41.563 101.433 1.00 24.19 158 GLN C C 1
ATOM 3430 O O . GLN C 2 9 ? -34.332 -41.317 100.748 1.00 19.14 158 GLN C O 1
ATOM 3436 N N . LYS C 2 10 ? -36.507 -40.980 101.274 1.00 27.23 159 LYS C N 1
ATOM 3437 C CA . LYS C 2 10 ? -36.772 -39.909 100.336 1.00 26.93 159 LYS C CA 1
ATOM 3438 C C . LYS C 2 10 ? -37.440 -38.803 101.141 1.00 27.13 159 LYS C C 1
ATOM 3439 O O . LYS C 2 10 ? -37.777 -39.011 102.304 1.00 24.79 159 LYS C O 1
ATOM 3445 N N . PRO C 2 11 ? -37.647 -37.627 100.530 1.00 29.51 160 PRO C N 1
ATOM 3446 C CA . PRO C 2 11 ? -38.232 -36.550 101.344 1.00 29.42 160 PRO C CA 1
ATOM 3447 C C . PRO C 2 11 ? -39.515 -36.972 102.075 1.00 26.91 160 PRO C C 1
ATOM 3448 O O . PRO C 2 11 ? -39.750 -36.511 103.192 1.00 25.19 160 PRO C O 1
ATOM 3452 N N . GLU C 2 12 ? -40.297 -37.867 101.475 1.00 25.11 161 GLU C N 1
ATOM 3453 C CA . GLU C 2 12 ? -41.630 -38.173 101.989 1.00 31.03 161 GLU C CA 1
ATOM 3454 C C . GLU C 2 12 ? -41.829 -39.637 102.420 1.00 32.19 161 GLU C C 1
ATOM 3455 O O . GLU C 2 12 ? -42.931 -40.045 102.806 1.00 28.50 161 GLU C O 1
ATOM 3461 N N . GLU C 2 13 ? -40.770 -40.434 102.372 1.00 29.27 162 GLU C N 1
ATOM 3462 C CA . GLU C 2 13 ? -40.922 -41.830 102.763 1.00 28.94 162 GLU C CA 1
ATOM 3463 C C . GLU C 2 13 ? -39.616 -42.506 103.180 1.00 26.65 162 GLU C C 1
ATOM 3464 O O . GLU C 2 13 ? -38.517 -42.106 102.765 1.00 23.18 162 GLU C O 1
ATOM 3470 N N . VAL C 2 14 ? -39.760 -43.492 104.059 1.00 22.13 163 VAL C N 1
ATOM 3471 C CA . VAL C 2 14 ? -38.647 -44.295 104.511 1.00 20.84 163 VAL C CA 1
ATOM 3472 C C . VAL C 2 14 ? -38.916 -45.699 104.022 1.00 22.63 163 VAL C C 1
ATOM 3473 O O . VAL C 2 14 ? -39.990 -46.254 104.280 1.00 20.29 163 VAL C O 1
ATOM 3477 N N . VAL C 2 15 ? -37.956 -46.263 103.298 1.00 20.35 164 VAL C N 1
ATOM 3478 C CA . VAL C 2 15 ? -38.081 -47.631 102.802 1.00 19.68 164 VAL C CA 1
ATOM 3479 C C . VAL C 2 15 ? -37.220 -48.583 103.635 1.00 21.69 164 VAL C C 1
ATOM 3480 O O . VAL C 2 15 ? -35.992 -48.490 103.645 1.00 20.53 164 VAL C O 1
ATOM 3484 N N . VAL C 2 16 ? -37.874 -49.487 104.347 1.00 20.70 165 VAL C N 1
ATOM 3485 C CA . VAL C 2 16 ? -37.189 -50.506 105.123 1.00 19.01 165 VAL C CA 1
ATOM 3486 C C . VAL C 2 16 ? -37.131 -51.828 104.353 1.00 23.02 165 VAL C C 1
ATOM 3487 O O . VAL C 2 16 ? -38.131 -52.267 103.797 1.00 21.52 165 VAL C O 1
ATOM 3491 N N . THR C 2 17 ? -35.953 -52.446 104.307 1.00 22.27 166 THR C N 1
ATOM 3492 C CA . THR C 2 17 ? -35.804 -53.771 103.716 1.00 21.34 166 THR C CA 1
ATOM 3493 C C . THR C 2 17 ? -35.396 -54.800 104.774 1.00 21.23 166 THR C C 1
ATOM 3494 O O . THR C 2 17 ? -34.434 -54.604 105.511 1.00 23.79 166 THR C O 1
ATOM 3498 N N . VAL C 2 18 ? -36.155 -55.884 104.861 1.00 21.03 167 VAL C N 1
ATOM 3499 C CA . VAL C 2 18 ? -35.795 -57.029 105.689 1.00 21.17 167 VAL C CA 1
ATOM 3500 C C . VAL C 2 18 ? -35.326 -58.165 104.777 1.00 23.02 167 VAL C C 1
ATOM 3501 O O . VAL C 2 18 ? -36.103 -58.655 103.953 1.00 24.34 167 VAL C O 1
ATOM 3505 N N . PHE C 2 19 ? -34.068 -58.575 104.913 1.00 23.69 168 PHE C N 1
ATOM 3506 C CA . PHE C 2 19 ? -33.479 -59.597 104.026 1.00 27.28 168 PHE C CA 1
ATOM 3507 C C . PHE C 2 19 ? -33.744 -61.026 104.497 1.00 31.80 168 PHE C C 1
ATOM 3508 O O . PHE C 2 19 ? -32.901 -61.661 105.135 1.00 30.75 168 PHE C O 1
ATOM 3516 N N . ALA C 2 20 ? -34.938 -61.506 104.172 1.00 31.19 169 ALA C N 1
ATOM 3517 C CA . ALA C 2 20 ? -35.427 -62.809 104.585 1.00 35.72 169 ALA C CA 1
ATOM 3518 C C . ALA C 2 20 ? -35.833 -63.538 103.310 1.00 37.88 169 ALA C C 1
ATOM 3519 O O . ALA C 2 20 ? -36.748 -63.103 102.610 1.00 37.51 169 ALA C O 1
ATOM 3521 N N . LYS C 2 21 ? -35.153 -64.643 103.019 1.00 34.92 170 LYS C N 1
ATOM 3522 C CA . LYS C 2 21 ? -35.176 -65.233 101.682 1.00 38.79 170 LYS C CA 1
ATOM 3523 C C . LYS C 2 21 ? -36.504 -65.818 101.171 1.00 41.08 170 LYS C C 1
ATOM 3524 O O . LYS C 2 21 ? -37.225 -65.163 100.433 1.00 48.82 170 LYS C O 1
ATOM 3530 N N . GLY C 2 22 ? -36.829 -67.052 101.520 1.00 39.47 171 GLY C N 1
ATOM 3531 C CA . GLY C 2 22 ? -37.948 -67.693 100.841 1.00 44.66 171 GLY C CA 1
ATOM 3532 C C . GLY C 2 22 ? -39.249 -67.718 101.622 1.00 47.84 171 GLY C C 1
ATOM 3533 O O . GLY C 2 22 ? -39.865 -68.779 101.771 1.00 47.28 171 GLY C O 1
ATOM 3534 N N . ILE C 2 23 ? -39.676 -66.559 102.120 1.00 44.12 172 ILE C N 1
ATOM 3535 C CA . ILE C 2 23 ? -40.827 -66.509 103.028 1.00 43.87 172 ILE C CA 1
ATOM 3536 C C . ILE C 2 23 ? -42.182 -66.352 102.319 1.00 40.91 172 ILE C C 1
ATOM 3537 O O . ILE C 2 23 ? -42.403 -65.399 101.570 1.00 40.06 172 ILE C O 1
ATOM 3542 N N . PRO C 2 24 ? -43.093 -67.311 102.554 1.00 43.69 173 PRO C N 1
ATOM 3543 C CA . PRO C 2 24 ? -44.457 -67.270 102.014 1.00 42.98 173 PRO C CA 1
ATOM 3544 C C . PRO C 2 24 ? -45.189 -66.076 102.606 1.00 41.08 173 PRO C C 1
ATOM 3545 O O . PRO C 2 24 ? -45.019 -65.804 103.792 1.00 42.35 173 PRO C O 1
ATOM 3549 N N . LYS C 2 25 ? -45.993 -65.388 101.804 1.00 37.08 174 LYS C N 1
ATOM 3550 C CA . LYS C 2 25 ? -46.607 -64.137 102.230 1.00 42.10 174 LYS C CA 1
ATOM 3551 C C . LYS C 2 25 ? -47.500 -64.283 103.469 1.00 45.43 174 LYS C C 1
ATOM 3552 O O . LYS C 2 25 ? -47.549 -63.385 104.313 1.00 42.19 174 LYS C O 1
ATOM 3558 N N . GLN C 2 26 ? -48.190 -65.414 103.589 1.00 43.13 175 GLN C N 1
ATOM 3559 C CA . GLN C 2 26 ? -49.073 -65.639 104.731 1.00 44.75 175 GLN C CA 1
ATOM 3560 C C . GLN C 2 26 ? -48.318 -65.698 106.056 1.00 42.23 175 GLN C C 1
ATOM 3561 O O . GLN C 2 26 ? -48.917 -65.522 107.109 1.00 41.37 175 GLN C O 1
ATOM 3567 N N . ASN C 2 27 ? -47.013 -65.945 106.009 1.00 37.94 176 ASN C N 1
ATOM 3568 C CA . ASN C 2 27 ? -46.218 -65.992 107.239 1.00 41.35 176 ASN C CA 1
ATOM 3569 C C . ASN C 2 27 ? -45.714 -64.615 107.677 1.00 37.73 176 ASN C C 1
ATOM 3570 O O . ASN C 2 27 ? -45.001 -64.490 108.676 1.00 33.62 176 ASN C O 1
ATOM 3575 N N . VAL C 2 28 ? -46.083 -63.592 106.914 1.00 36.33 177 VAL C N 1
ATOM 3576 C CA . VAL C 2 28 ? -45.632 -62.232 107.186 1.00 36.95 177 VAL C CA 1
ATOM 3577 C C . VAL C 2 28 ? -46.761 -61.381 107.751 1.00 31.48 177 VAL C C 1
ATOM 3578 O O . VAL C 2 28 ? -47.737 -61.089 107.066 1.00 34.42 177 VAL C O 1
ATOM 3582 N N . ASN C 2 29 ? -46.617 -60.972 109.000 1.00 30.74 178 ASN C N 1
ATOM 3583 C CA . ASN C 2 29 ? -47.594 -60.084 109.608 1.00 34.41 178 ASN C CA 1
ATOM 3584 C C . ASN C 2 29 ? -46.960 -58.737 109.936 1.00 28.77 178 ASN C C 1
ATOM 3585 O O . ASN C 2 29 ? -46.078 -58.641 110.783 1.00 28.11 178 ASN C O 1
ATOM 3590 N N . ILE C 2 30 ? -47.410 -57.701 109.245 1.00 29.36 179 ILE C N 1
ATOM 3591 C CA . ILE C 2 30 ? -46.826 -56.371 109.386 1.00 29.50 179 ILE C CA 1
ATOM 3592 C C . ILE C 2 30 ? -47.912 -55.367 109.714 1.00 30.63 179 ILE C C 1
ATOM 3593 O O . ILE C 2 30 ? -48.995 -55.399 109.130 1.00 29.65 179 ILE C O 1
ATOM 3598 N N . ASP C 2 31 ? -47.627 -54.481 110.655 1.00 27.70 180 ASP C N 1
ATOM 3599 C CA . ASP C 2 31 ? -48.609 -53.495 111.062 1.00 28.43 180 ASP C CA 1
ATOM 3600 C C . ASP C 2 31 ? -47.936 -52.169 111.352 1.00 28.07 180 ASP C C 1
ATOM 3601 O O . ASP C 2 31 ? -46.743 -52.123 111.664 1.00 26.06 180 ASP C O 1
ATOM 3606 N N . PHE C 2 32 ? -48.700 -51.089 111.246 1.00 25.41 181 PHE C N 1
ATOM 3607 C CA . PHE C 2 32 ? -48.144 -49.752 111.388 1.00 25.85 181 PHE C CA 1
ATOM 3608 C C . PHE C 2 32 ? -48.903 -48.944 112.431 1.00 29.73 181 PHE C C 1
ATOM 3609 O O . PHE C 2 32 ? -50.129 -48.964 112.463 1.00 25.14 181 PHE C O 1
ATOM 3617 N N . GLY C 2 33 ? -48.163 -48.232 113.275 1.00 26.77 182 GLY C N 1
ATOM 3618 C CA . GLY C 2 33 ? -48.752 -47.343 114.256 1.00 23.68 182 GLY C CA 1
ATOM 3619 C C . GLY C 2 33 ? -48.361 -45.906 113.968 1.00 27.05 182 GLY C C 1
ATOM 3620 O O . GLY C 2 33 ? -47.711 -45.617 112.949 1.00 26.34 182 GLY C O 1
ATOM 3621 N N . GLU C 2 34 ? -48.757 -44.999 114.852 1.00 24.17 183 GLU C N 1
ATOM 3622 C CA . GLU C 2 34 ? -48.424 -43.587 114.680 1.00 27.15 183 GLU C CA 1
ATOM 3623 C C . GLU C 2 34 ? -46.917 -43.361 114.572 1.00 25.12 183 GLU C C 1
ATOM 3624 O O . GLU C 2 34 ? -46.452 -42.527 113.781 1.00 24.96 183 GLU C O 1
ATOM 3630 N N . GLN C 2 35 ? -46.163 -44.113 115.367 1.00 21.76 184 GLN C N 1
ATOM 3631 C CA . GLN C 2 35 ? -44.731 -43.930 115.450 1.00 23.45 184 GLN C CA 1
ATOM 3632 C C . GLN C 2 35 ? -44.053 -45.259 115.768 1.00 21.14 184 GLN C C 1
ATOM 3633 O O . GLN C 2 35 ? -43.065 -45.309 116.511 1.00 23.07 184 GLN C O 1
ATOM 3639 N N . ILE C 2 36 ? -44.591 -46.333 115.203 1.00 21.73 185 ILE C N 1
ATOM 3640 C CA . ILE C 2 36 ? -44.032 -47.668 115.410 1.00 20.27 185 ILE C CA 1
ATOM 3641 C C . ILE C 2 36 ? -44.252 -48.563 114.192 1.00 22.46 185 ILE C C 1
ATOM 3642 O O . ILE C 2 36 ? -45.259 -48.433 113.471 1.00 20.68 185 ILE C O 1
ATOM 3647 N N . LEU C 2 37 ? -43.285 -49.450 113.955 1.00 23.16 186 LEU C N 1
ATOM 3648 C CA . LEU C 2 37 ? -43.374 -50.466 112.910 1.00 22.62 186 LEU C CA 1
ATOM 3649 C C . LEU C 2 37 ? -43.388 -51.815 113.590 1.00 24.41 186 LEU C C 1
ATOM 3650 O O . LEU C 2 37 ? -42.632 -52.040 114.545 1.00 25.23 186 LEU C O 1
ATOM 3655 N N . SER C 2 38 ? -44.258 -52.701 113.114 1.00 21.93 187 SER C N 1
ATOM 3656 C CA . SER C 2 38 ? -44.336 -54.056 113.623 1.00 25.15 187 SER C CA 1
ATOM 3657 C C . SER C 2 38 ? -44.159 -55.073 112.499 1.00 25.08 187 SER C C 1
ATOM 3658 O O . SER C 2 38 ? -44.926 -55.096 111.552 1.00 23.29 187 SER C O 1
ATOM 3661 N N . VAL C 2 39 ? -43.137 -55.908 112.619 1.00 27.89 188 VAL C N 1
ATOM 3662 C CA . VAL C 2 39 ? -42.872 -56.943 111.638 1.00 24.50 188 VAL C CA 1
ATOM 3663 C C . VAL C 2 39 ? -42.699 -58.251 112.371 1.00 25.07 188 VAL C C 1
ATOM 3664 O O . VAL C 2 39 ? -41.791 -58.394 113.177 1.00 25.63 188 VAL C O 1
ATOM 3668 N N . VAL C 2 40 ? -43.575 -59.210 112.090 1.00 31.09 189 VAL C N 1
ATOM 3669 C CA . VAL C 2 40 ? -43.478 -60.530 112.705 1.00 30.36 189 VAL C CA 1
ATOM 3670 C C . VAL C 2 40 ? -43.496 -61.605 111.625 1.00 31.14 189 VAL C C 1
ATOM 3671 O O . VAL C 2 40 ? -44.414 -61.667 110.809 1.00 31.54 189 VAL C O 1
ATOM 3675 N N . ILE C 2 41 ? -42.458 -62.432 111.601 1.00 33.63 190 ILE C N 1
ATOM 3676 C CA . ILE C 2 41 ? -42.340 -63.467 110.574 1.00 38.13 190 ILE C CA 1
ATOM 3677 C C . ILE C 2 41 ? -42.261 -64.843 111.214 1.00 38.66 190 ILE C C 1
ATOM 3678 O O . ILE C 2 41 ? -41.355 -65.112 111.998 1.00 36.83 190 ILE C O 1
ATOM 3683 N N . GLU C 2 42 ? -43.217 -65.708 110.882 1.00 44.88 191 GLU C N 1
ATOM 3684 C CA . GLU C 2 42 ? -43.260 -67.059 111.453 1.00 52.82 191 GLU C CA 1
ATOM 3685 C C . GLU C 2 42 ? -42.348 -68.027 110.714 1.00 56.43 191 GLU C C 1
ATOM 3686 O O . GLU C 2 42 ? -42.319 -68.061 109.484 1.00 59.70 191 GLU C O 1
ATOM 3692 N N . VAL C 2 43 ? -41.601 -68.817 111.472 1.00 63.30 192 VAL C N 1
ATOM 3693 C CA . VAL C 2 43 ? -40.759 -69.848 110.881 1.00 71.92 192 VAL C CA 1
ATOM 3694 C C . VAL C 2 43 ? -41.118 -71.193 111.506 1.00 71.50 192 VAL C C 1
ATOM 3695 O O . VAL C 2 43 ? -40.701 -71.487 112.628 1.00 70.44 192 VAL C O 1
ATOM 3699 N N . PRO C 2 44 ? -41.903 -72.007 110.779 1.00 72.39 193 PRO C N 1
ATOM 3700 C CA . PRO C 2 44 ? -42.450 -73.272 111.284 1.00 77.42 193 PRO C CA 1
ATOM 3701 C C . PRO C 2 44 ? -41.480 -74.040 112.185 1.00 76.74 193 PRO C C 1
ATOM 3702 O O . PRO C 2 44 ? -41.861 -74.440 113.287 1.00 72.99 193 PRO C O 1
ATOM 3706 N N . GLY C 2 45 ? -40.243 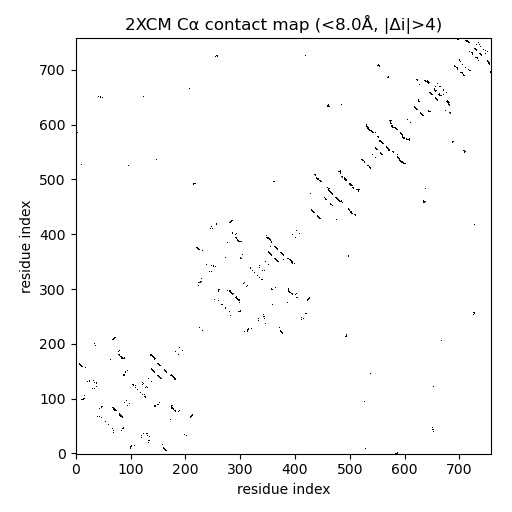-74.217 111.735 1.00 74.35 194 GLY C N 1
ATOM 3707 C CA . GLY C 2 45 ? -39.264 -74.967 112.500 1.00 76.12 194 GLY C CA 1
ATOM 3708 C C . GLY C 2 45 ? -38.737 -74.285 113.753 1.00 76.60 194 GLY C C 1
ATOM 3709 O O . GLY C 2 45 ? -38.222 -74.952 114.651 1.00 72.80 194 GLY C O 1
ATOM 3710 N N . GLU C 2 46 ? -38.862 -72.963 113.830 1.00 76.70 195 GLU C N 1
ATOM 3711 C CA . GLU C 2 46 ? -38.194 -72.211 114.894 1.00 75.36 195 GLU C CA 1
ATOM 3712 C C . GLU C 2 46 ? -39.027 -71.091 115.511 1.00 72.85 195 GLU C C 1
ATOM 3713 O O . GLU C 2 46 ? -40.230 -70.981 115.264 1.00 71.30 195 GLU C O 1
ATOM 3719 N N . ASP C 2 47 ? -38.364 -70.271 116.327 1.00 72.36 196 ASP C N 1
ATOM 3720 C CA . ASP C 2 47 ? -38.974 -69.089 116.934 1.00 66.10 196 ASP C CA 1
ATOM 3721 C C . ASP C 2 47 ? -39.246 -68.007 115.890 1.00 60.62 196 ASP C C 1
ATOM 3722 O O . ASP C 2 47 ? -38.532 -67.901 114.890 1.00 53.34 196 ASP C O 1
ATOM 3727 N N . ALA C 2 48 ? -40.276 -67.203 116.136 1.00 55.04 197 ALA C N 1
ATOM 3728 C CA . ALA C 2 48 ? -40.679 -66.165 115.194 1.00 51.64 197 ALA C CA 1
ATOM 3729 C C . ALA C 2 48 ? -39.775 -64.936 115.269 1.00 43.61 197 ALA C C 1
ATOM 3730 O O . ALA C 2 48 ? -39.455 -64.459 116.362 1.00 45.78 197 ALA C O 1
ATOM 3732 N N . TYR C 2 49 ? -39.359 -64.441 114.104 1.00 35.75 198 TYR C N 1
ATOM 3733 C CA . TYR C 2 49 ? -38.591 -63.200 114.002 1.00 32.69 198 TYR C CA 1
ATOM 3734 C C . TYR C 2 49 ? -39.520 -62.009 114.190 1.00 31.11 198 TYR C C 1
ATOM 3735 O O . TYR C 2 49 ? -40.630 -61.986 113.660 1.00 29.71 198 TYR C O 1
ATOM 3744 N N . TYR C 2 50 ? -39.066 -61.018 114.941 1.00 30.59 199 TYR C N 1
ATOM 3745 C CA . TYR C 2 50 ? -39.821 -59.781 115.060 1.00 31.91 199 TYR C CA 1
ATOM 3746 C C . TYR C 2 50 ? -38.923 -58.544 115.037 1.00 31.83 199 TYR C C 1
ATOM 3747 O O . TYR C 2 50 ? -37.815 -58.559 115.564 1.00 30.56 199 TYR C O 1
ATOM 3756 N N . LEU C 2 51 ? -39.409 -57.494 114.375 1.00 28.72 200 LEU C N 1
ATOM 3757 C CA . LEU C 2 51 ? -38.733 -56.207 114.308 1.00 26.13 200 LEU C CA 1
ATOM 3758 C C . LEU C 2 51 ? -39.817 -55.177 114.576 1.00 25.00 200 LEU C C 1
ATOM 3759 O O . LEU C 2 51 ? -40.721 -54.981 113.753 1.00 24.04 200 LEU C O 1
ATOM 3764 N N . GLN C 2 52 ? -39.741 -54.527 115.727 1.00 23.23 201 GLN C N 1
ATOM 3765 C CA . GLN C 2 52 ? -40.827 -53.656 116.167 1.00 24.46 201 GLN C CA 1
ATOM 3766 C C . GLN C 2 52 ? -40.311 -52.352 116.774 1.00 25.09 201 GLN C C 1
ATOM 3767 O O . GLN C 2 52 ? -40.636 -52.019 117.913 1.00 23.54 201 GLN C O 1
ATOM 3773 N N . PRO C 2 53 ? -39.512 -51.599 116.003 1.00 23.94 202 PRO C N 1
ATOM 3774 C CA . PRO C 2 53 ? -38.949 -50.367 116.559 1.00 22.37 202 PRO C CA 1
ATOM 3775 C C . PRO C 2 53 ? -39.974 -49.246 116.701 1.00 21.61 202 PRO C C 1
ATOM 3776 O O . PRO C 2 53 ? -40.854 -49.094 115.851 1.00 21.49 202 PRO C O 1
ATOM 3780 N N . ARG C 2 54 ? -39.860 -48.476 117.778 1.00 21.08 203 ARG C N 1
ATOM 3781 C CA . ARG C 2 54 ? -40.403 -47.128 117.788 1.00 22.26 203 ARG C CA 1
ATOM 3782 C C . ARG C 2 54 ? -39.613 -46.331 116.743 1.00 22.37 203 ARG C C 1
ATOM 3783 O O . ARG C 2 54 ? -38.397 -46.484 116.622 1.00 23.54 203 ARG C O 1
ATOM 3791 N N . LEU C 2 55 ? -40.286 -45.486 115.978 1.00 21.92 204 LEU C N 1
ATOM 3792 C CA . LEU C 2 55 ? -39.615 -44.854 114.844 1.00 21.25 204 LEU C CA 1
ATOM 3793 C C . LEU C 2 55 ? -39.091 -43.461 115.163 1.00 23.72 204 LEU C C 1
ATOM 3794 O O . LEU C 2 55 ? -39.612 -42.776 116.048 1.00 22.53 204 LEU C O 1
ATOM 3799 N N . PHE C 2 56 ? -38.065 -43.045 114.424 1.00 22.54 205 PHE C N 1
ATOM 3800 C CA . PHE C 2 56 ? -37.495 -41.719 114.585 1.00 23.78 205 PHE C CA 1
ATOM 3801 C C . PHE C 2 56 ? -38.534 -40.636 114.322 1.00 22.77 205 PHE C C 1
ATOM 3802 O O . PHE C 2 56 ? -38.566 -39.628 115.009 1.00 22.81 205 PHE C O 1
ATOM 3810 N N . GLY C 2 57 ? -39.359 -40.838 113.301 1.00 20.16 206 GLY C N 1
ATOM 3811 C CA . GLY C 2 57 ? -40.391 -39.868 112.969 1.00 23.75 206 GLY C CA 1
ATOM 3812 C C . GLY C 2 57 ? -41.782 -40.476 113.001 1.00 23.33 206 GLY C C 1
ATOM 3813 O O . GLY C 2 57 ? -41.926 -41.697 113.058 1.00 21.93 206 GLY C O 1
ATOM 3814 N N . LYS C 2 58 ? -42.806 -39.629 112.963 1.00 24.37 207 LYS C N 1
ATOM 3815 C CA . LYS C 2 58 ? -44.179 -40.107 112.836 1.00 23.84 207 LYS C CA 1
ATOM 3816 C C . LYS C 2 58 ? -44.502 -40.481 111.402 1.00 25.66 207 LYS C C 1
ATOM 3817 O O . LYS C 2 58 ? -43.978 -39.896 110.454 1.00 24.77 207 LYS C O 1
ATOM 3823 N N . ILE C 2 59 ? -45.388 -41.449 111.262 1.00 22.17 208 ILE C N 1
ATOM 3824 C CA . ILE C 2 59 ? -45.755 -41.971 109.964 1.00 25.06 208 ILE C CA 1
ATOM 3825 C C . ILE C 2 59 ? -47.275 -41.927 109.800 1.00 27.01 208 ILE C C 1
ATOM 3826 O O . ILE C 2 59 ? -47.996 -41.627 110.755 1.00 26.18 208 ILE C O 1
ATOM 3831 N N . ILE C 2 60 ? -47.742 -42.218 108.588 1.00 25.33 209 ILE C N 1
ATOM 3832 C CA . ILE C 2 60 ? -49.170 -42.267 108.283 1.00 25.66 209 ILE C CA 1
ATOM 3833 C C . ILE C 2 60 ? -49.576 -43.692 107.943 1.00 24.45 209 ILE C C 1
ATOM 3834 O O . ILE C 2 60 ? -49.453 -44.118 106.800 1.00 27.41 209 ILE C O 1
ATOM 3839 N N . PRO C 2 61 ? -50.065 -44.437 108.947 1.00 28.88 210 PRO C N 1
ATOM 3840 C CA . PRO C 2 61 ? -50.336 -45.874 108.820 1.00 29.82 210 PRO C CA 1
ATOM 3841 C C . PRO C 2 61 ? -51.165 -46.206 107.586 1.00 32.46 210 PRO C C 1
ATOM 3842 O O . PRO C 2 61 ? -50.838 -47.164 106.878 1.00 32.85 210 PRO C O 1
ATOM 3846 N N . ASP C 2 62 ? -52.206 -45.419 107.320 1.00 29.14 211 ASP C N 1
ATOM 3847 C CA . ASP C 2 62 ? -53.096 -45.690 106.190 1.00 32.02 211 ASP C CA 1
ATOM 3848 C C . ASP C 2 62 ? -52.387 -45.650 104.833 1.00 36.00 211 ASP C C 1
ATOM 3849 O O . ASP C 2 62 ? -52.884 -46.215 103.863 1.00 32.79 211 ASP C O 1
ATOM 3854 N N . LYS C 2 63 ? -51.246 -44.968 104.764 1.00 31.78 212 LYS C N 1
ATOM 3855 C CA . LYS C 2 63 ? -50.526 -44.818 103.500 1.00 29.66 212 LYS C CA 1
ATOM 3856 C C . LYS C 2 63 ? -49.280 -45.697 103.405 1.00 33.21 212 LYS C C 1
ATOM 3857 O O . LYS C 2 63 ? -48.609 -45.710 102.382 1.00 35.94 212 LYS C O 1
ATOM 3863 N N . CYS C 2 64 ? -48.973 -46.419 104.475 1.00 28.21 213 CYS C N 1
ATOM 3864 C CA . CYS C 2 64 ? -47.851 -47.341 104.480 1.00 29.09 213 CYS C CA 1
ATOM 3865 C C . CYS C 2 64 ? -48.205 -48.604 103.697 1.00 28.60 213 CYS C C 1
ATOM 3866 O O . CYS C 2 64 ? -49.367 -48.980 103.603 1.00 28.71 213 CYS C O 1
ATOM 3869 N N . LYS C 2 65 ? -47.203 -49.240 103.109 1.00 29.38 214 LYS C N 1
ATOM 3870 C CA . LYS C 2 65 ? -47.414 -50.518 102.449 1.00 33.04 214 LYS C CA 1
ATOM 3871 C C . LYS C 2 65 ? -46.181 -51.417 102.522 1.00 30.87 214 LYS C C 1
ATOM 3872 O O . LYS C 2 65 ? -45.122 -51.002 102.992 1.00 27.93 214 LYS C O 1
ATOM 3878 N N . TYR C 2 66 ? -46.331 -52.655 102.072 1.00 31.40 215 TYR C N 1
ATOM 3879 C CA . TYR C 2 66 ? -45.194 -53.552 101.942 1.00 30.98 215 TYR C CA 1
ATOM 3880 C C . TYR C 2 66 ? -45.420 -54.555 100.817 1.00 34.73 215 TYR C C 1
ATOM 3881 O O . TYR C 2 66 ? -46.549 -54.732 100.349 1.00 34.99 215 TYR C O 1
ATOM 3890 N N . GLU C 2 67 ? -44.339 -55.186 100.365 1.00 32.45 216 GLU C N 1
ATOM 3891 C CA . GLU C 2 67 ? -44.430 -56.277 99.400 1.00 35.12 216 GLU C CA 1
ATOM 3892 C C . GLU C 2 67 ? -43.482 -57.406 99.803 1.00 33.81 216 GLU C C 1
ATOM 3893 O O . GLU C 2 67 ? -42.324 -57.163 100.145 1.00 30.48 216 GLU C O 1
ATOM 3899 N N . VAL C 2 68 ? -43.984 -58.635 99.793 1.00 31.79 217 VAL C N 1
ATOM 3900 C CA . VAL C 2 68 ? -43.157 -59.794 100.097 1.00 34.03 217 VAL C CA 1
ATOM 3901 C C . VAL C 2 68 ? -42.595 -60.342 98.795 1.00 37.09 217 VAL C C 1
ATOM 3902 O O . VAL C 2 68 ? -43.340 -60.835 97.954 1.00 36.18 217 VAL C O 1
ATOM 3906 N N . LEU C 2 69 ? -41.284 -60.231 98.621 1.00 34.55 218 LEU C N 1
ATOM 3907 C CA . LEU C 2 69 ? -40.665 -60.643 97.373 1.00 36.63 218 LEU C CA 1
ATOM 3908 C C . LEU C 2 69 ? -39.941 -61.954 97.576 1.00 37.78 218 LEU C C 1
ATOM 3909 O O . LEU C 2 69 ? -39.869 -62.471 98.689 1.00 36.59 218 LEU C O 1
ATOM 3914 N N . SER C 2 70 ? -39.400 -62.485 96.489 1.00 43.94 219 SER C N 1
ATOM 3915 C CA . SER C 2 70 ? -38.754 -63.787 96.507 1.00 43.89 219 SER C CA 1
ATOM 3916 C C . SER C 2 70 ? -37.538 -63.783 97.428 1.00 42.16 219 SER C C 1
ATOM 3917 O O . SER C 2 70 ? -37.200 -64.794 98.047 1.00 40.44 219 SER C O 1
ATOM 3920 N N . THR C 2 71 ? -36.902 -62.625 97.528 1.00 40.84 220 THR C N 1
ATOM 3921 C CA . THR C 2 71 ? -35.592 -62.505 98.151 1.00 38.48 220 THR C CA 1
ATOM 3922 C C . THR C 2 71 ? -35.591 -61.667 99.435 1.00 36.45 220 THR C C 1
ATOM 3923 O O . THR C 2 71 ? -34.657 -61.748 100.243 1.00 36.22 220 THR C O 1
ATOM 3927 N N . LYS C 2 72 ? -36.634 -60.859 99.618 1.00 34.11 221 LYS C N 1
ATOM 3928 C CA . LYS C 2 72 ? -36.678 -59.887 100.708 1.00 31.21 221 LYS C CA 1
ATOM 3929 C C . LYS C 2 72 ? -38.109 -59.387 100.969 1.00 30.31 221 LYS C C 1
ATOM 3930 O O . LYS C 2 72 ? -39.042 -59.740 100.239 1.00 29.33 221 LYS C O 1
ATOM 3936 N N . ILE C 2 73 ? -38.271 -58.566 102.009 1.00 24.25 222 ILE C N 1
ATOM 3937 C CA . ILE C 2 73 ? -39.518 -57.843 102.221 1.00 24.14 222 ILE C CA 1
ATOM 3938 C C . ILE C 2 73 ? -39.235 -56.339 102.219 1.00 25.20 222 ILE C C 1
ATOM 3939 O O . ILE C 2 73 ? -38.394 -55.855 102.969 1.00 23.03 222 ILE C O 1
ATOM 3944 N N . GLU C 2 74 ? -39.919 -55.611 101.344 1.00 23.45 223 GLU C N 1
ATOM 3945 C CA . GLU C 2 74 ? -39.759 -54.166 101.267 1.00 26.28 223 GLU C CA 1
ATOM 3946 C C . GLU C 2 74 ? -40.955 -53.448 101.900 1.00 25.87 223 GLU C C 1
ATOM 3947 O O . GLU C 2 74 ? -42.099 -53.733 101.576 1.00 23.15 223 GLU C O 1
ATOM 3953 N N . ILE C 2 75 ? -40.683 -52.524 102.811 1.00 25.27 224 ILE C N 1
ATOM 3954 C CA . ILE C 2 75 ? -41.739 -51.819 103.511 1.00 22.60 224 ILE C CA 1
ATOM 3955 C C . ILE C 2 75 ? -41.572 -50.327 103.281 1.00 26.01 224 ILE C C 1
ATOM 3956 O O . ILE C 2 75 ? -40.476 -49.796 103.437 1.00 26.71 224 ILE C O 1
ATOM 3961 N N . CYS C 2 76 ? -42.647 -49.665 102.865 1.00 25.45 225 CYS C N 1
ATOM 3962 C CA . CYS C 2 76 ? -42.626 -48.228 102.598 1.00 25.57 225 CYS C CA 1
ATOM 3963 C C . CYS C 2 76 ? -43.426 -47.494 103.661 1.00 25.87 225 CYS C C 1
ATOM 3964 O O . CYS C 2 76 ? -44.641 -47.677 103.776 1.00 25.00 225 CYS C O 1
ATOM 3967 N N . LEU C 2 77 ? -42.734 -46.672 104.439 1.00 22.66 226 LEU C N 1
ATOM 3968 C CA . LEU C 2 77 ? -43.361 -45.883 105.482 1.00 23.33 226 LEU C CA 1
ATOM 3969 C C . LEU C 2 77 ? -43.604 -44.457 104.987 1.00 24.10 226 LEU C C 1
ATOM 3970 O O . LEU C 2 77 ? -42.675 -43.764 104.571 1.00 23.95 226 LEU C O 1
ATOM 3975 N N . ALA C 2 78 ? -44.855 -44.020 105.026 1.00 25.49 227 ALA C N 1
ATOM 3976 C CA . ALA C 2 78 ? -45.175 -42.646 104.637 1.00 27.07 227 ALA C CA 1
ATOM 3977 C C . ALA C 2 78 ? -44.896 -41.702 105.796 1.00 23.62 227 ALA C C 1
ATOM 3978 O O . ALA C 2 78 ? -45.535 -41.794 106.838 1.00 25.16 227 ALA C O 1
ATOM 3980 N N . LYS C 2 79 ? -43.925 -40.808 105.625 1.00 20.86 228 LYS C N 1
ATOM 3981 C CA . LYS C 2 79 ? -43.595 -39.844 106.669 1.00 24.57 228 LYS C CA 1
ATOM 3982 C C . LYS C 2 79 ? -44.780 -38.903 106.938 1.00 27.04 228 LYS C C 1
ATOM 3983 O O . LYS C 2 79 ? -45.456 -38.461 106.007 1.00 23.67 228 LYS C O 1
ATOM 3989 N N . ALA C 2 80 ? -45.018 -38.592 108.208 1.00 26.66 229 ALA C N 1
ATOM 3990 C CA . ALA C 2 80 ? -46.056 -37.634 108.574 1.00 29.44 229 ALA C CA 1
ATOM 3991 C C . ALA C 2 80 ? -45.558 -36.212 108.350 1.00 30.84 229 ALA C C 1
ATOM 3992 O O . ALA C 2 80 ? -46.348 -35.296 108.139 1.00 32.09 229 ALA C O 1
ATOM 3994 N N . ASP C 2 81 ? -44.238 -36.039 108.393 1.00 29.36 230 ASP C N 1
ATOM 3995 C CA . ASP C 2 81 ? -43.624 -34.728 108.245 1.00 28.89 230 ASP C CA 1
ATOM 3996 C C . ASP C 2 81 ? -42.449 -34.796 107.272 1.00 30.86 230 ASP C C 1
ATOM 3997 O O . ASP C 2 81 ? -41.751 -35.807 107.196 1.00 28.21 230 ASP C O 1
ATOM 4002 N N . ILE C 2 82 ? -42.223 -33.715 106.544 1.00 26.89 231 ILE C N 1
ATOM 4003 C CA . ILE C 2 82 ? -41.148 -33.670 105.567 1.00 26.67 231 ILE C CA 1
ATOM 4004 C C . ILE C 2 82 ? -39.816 -33.315 106.225 1.00 29.82 231 ILE C C 1
ATOM 4005 O O . ILE C 2 82 ? -39.411 -32.153 106.271 1.00 32.55 231 ILE C O 1
ATOM 4010 N N . ILE C 2 83 ? -39.143 -34.334 106.751 1.00 26.23 232 ILE C N 1
ATOM 4011 C CA . ILE C 2 83 ? -37.841 -34.158 107.369 1.00 27.55 232 ILE C CA 1
ATOM 4012 C C . ILE C 2 83 ? -36.986 -35.405 107.166 1.00 27.91 232 ILE C C 1
ATOM 4013 O O . ILE C 2 83 ? -37.507 -36.515 107.017 1.00 23.20 232 ILE C O 1
ATOM 4018 N N . THR C 2 84 ? -35.673 -35.211 107.181 1.00 24.66 233 THR C N 1
ATOM 4019 C CA . THR C 2 84 ? -34.720 -36.305 107.102 1.00 27.05 233 THR C CA 1
ATOM 4020 C C . THR C 2 84 ? -34.570 -36.945 108.474 1.00 27.96 233 THR C C 1
ATOM 4021 O O . THR C 2 84 ? -34.215 -36.278 109.435 1.00 27.19 233 THR C O 1
ATOM 4025 N N . TRP C 2 85 ? -34.837 -38.238 108.556 1.00 24.30 234 TRP C N 1
ATOM 4026 C CA . TRP C 2 85 ? -34.641 -38.982 109.785 1.00 23.71 234 TRP C CA 1
ATOM 4027 C C . TRP C 2 85 ? -33.158 -39.269 109.920 1.00 24.75 234 TRP C C 1
ATOM 4028 O O . TRP C 2 85 ? -32.527 -39.675 108.956 1.00 24.87 234 TRP C O 1
ATOM 4039 N N . ALA C 2 86 ? -32.607 -39.055 111.111 1.00 25.35 235 ALA C N 1
ATOM 4040 C CA . ALA C 2 86 ? -31.203 -39.329 111.371 1.00 27.79 235 ALA C CA 1
ATOM 4041 C C . ALA C 2 86 ? -30.985 -40.823 111.626 1.00 29.28 235 ALA C C 1
ATOM 4042 O O . ALA C 2 86 ? -29.856 -41.306 111.611 1.00 27.89 235 ALA C O 1
ATOM 4044 N N . SER C 2 87 ? -32.073 -41.551 111.863 1.00 25.53 236 SER C N 1
ATOM 4045 C CA . SER C 2 87 ? -32.014 -43.010 111.970 1.00 26.20 236 SER C CA 1
ATOM 4046 C C . SER C 2 87 ? -33.416 -43.598 111.788 1.00 24.33 236 SER C C 1
ATOM 4047 O O . SER C 2 87 ? -34.384 -42.859 111.656 1.00 25.33 236 SER C O 1
ATOM 4050 N N . LEU C 2 88 ? -33.522 -44.921 111.786 1.00 20.24 237 LEU C N 1
ATOM 4051 C CA . LEU C 2 88 ? -34.823 -45.584 111.668 1.00 25.34 237 LEU C CA 1
ATOM 4052 C C . LEU C 2 88 ? -35.558 -45.551 113.001 1.00 23.90 237 LEU C C 1
ATOM 4053 O O . LEU C 2 88 ? -36.726 -45.168 113.082 1.00 22.71 237 LEU C O 1
ATOM 4058 N N . GLU C 2 89 ? -34.850 -45.967 114.042 1.00 22.92 238 GLU C N 1
ATOM 4059 C CA . GLU C 2 89 ? -35.422 -46.144 115.367 1.00 24.11 238 GLU C CA 1
ATOM 4060 C C . GLU C 2 89 ? -35.282 -44.879 116.215 1.00 26.91 238 GLU C C 1
ATOM 4061 O O . GLU C 2 89 ? -34.275 -44.169 116.144 1.00 27.39 238 GLU C O 1
ATOM 4067 N N . HIS C 2 90 ? -36.283 -44.594 117.011 1.00 21.30 239 HIS C N 1
ATOM 4068 C CA . HIS C 2 90 ? -36.261 -43.501 117.921 1.00 27.13 239 HIS C CA 1
ATOM 4069 C C . HIS C 2 90 ? -35.133 -43.607 118.951 1.00 30.60 239 HIS C C 1
ATOM 4070 O O . HIS C 2 90 ? -34.857 -44.623 119.465 1.00 30.00 239 HIS C O 1
ATOM 4077 N N . GLY C 2 91 ? -34.463 -42.510 119.198 1.00 34.18 240 GLY C N 1
ATOM 4078 C CA . GLY C 2 91 ? -33.385 -42.477 120.137 1.00 40.28 240 GLY C CA 1
ATOM 4079 C C . GLY C 2 91 ? -32.127 -43.214 119.757 1.00 47.27 240 GLY C C 1
ATOM 4080 O O . GLY C 2 91 ? -31.527 -43.826 120.596 1.00 52.68 240 GLY C O 1
ATOM 4081 N N . LYS C 2 92 ? -31.738 -43.169 118.498 1.00 46.35 241 LYS C N 1
ATOM 4082 C CA . LYS C 2 92 ? -30.566 -43.883 118.033 1.00 45.85 241 LYS C CA 1
ATOM 4083 C C . LYS C 2 92 ? -29.720 -43.174 116.970 1.00 59.22 241 LYS C C 1
ATOM 4084 O O . LYS C 2 92 ? -29.819 -41.973 116.749 1.00 60.21 241 LYS C O 1
ATOM 4090 N N . ALA D 2 1 ? -36.328 -58.365 138.792 1.00 43.23 150 ALA D N 1
ATOM 4091 C CA . ALA D 2 1 ? -37.508 -57.512 138.850 1.00 46.02 150 ALA D CA 1
ATOM 4092 C C . ALA D 2 1 ? -38.470 -58.098 139.867 1.00 46.34 150 ALA D C 1
ATOM 4093 O O . ALA D 2 1 ? -39.282 -57.390 140.459 1.00 47.97 150 ALA D O 1
ATOM 4095 N N . LYS D 2 2 ? -38.365 -59.404 140.072 1.00 43.16 151 LYS D N 1
ATOM 4096 C CA . LYS D 2 2 ? -39.148 -60.081 141.089 1.00 38.93 151 LYS D CA 1
ATOM 4097 C C . LYS D 2 2 ? -38.764 -59.601 142.494 1.00 43.31 151 LYS D C 1
ATOM 4098 O O . LYS D 2 2 ? -39.631 -59.255 143.306 1.00 42.88 151 LYS D O 1
ATOM 4104 N N . TYR D 2 3 ? -37.466 -59.600 142.786 1.00 37.71 152 TYR D N 1
ATOM 4105 C CA . TYR D 2 3 ? -36.970 -59.056 144.045 1.00 33.40 152 TYR D CA 1
ATOM 4106 C C . TYR D 2 3 ? -36.003 -57.914 143.762 1.00 33.02 152 TYR D C 1
ATOM 4107 O O . TYR D 2 3 ? -35.250 -57.957 142.790 1.00 33.40 152 TYR D O 1
ATOM 4116 N N . ARG D 2 4 ? -36.019 -56.888 144.601 1.00 30.87 153 ARG D N 1
ATOM 4117 C CA . ARG D 2 4 ? -35.046 -55.813 144.454 1.00 28.02 153 ARG D CA 1
ATOM 4118 C C . ARG D 2 4 ? -33.781 -56.162 145.241 1.00 24.60 153 ARG D C 1
ATOM 4119 O O . ARG D 2 4 ? -33.794 -57.057 146.081 1.00 24.95 153 ARG D O 1
ATOM 4127 N N . HIS D 2 5 ? -32.688 -55.464 144.959 1.00 25.65 154 HIS D N 1
ATOM 4128 C CA . HIS D 2 5 ? -31.444 -55.709 145.675 1.00 25.74 154 HIS D CA 1
ATOM 4129 C C . HIS D 2 5 ? -30.769 -54.378 146.000 1.00 27.25 154 HIS D C 1
ATOM 4130 O O . HIS D 2 5 ? -31.086 -53.357 145.391 1.00 29.09 154 HIS D O 1
ATOM 4137 N N . GLU D 2 6 ? -29.861 -54.401 146.970 1.00 24.35 155 GLU D N 1
ATOM 4138 C CA . GLU D 2 6 ? -29.127 -53.227 147.447 1.00 25.92 155 GLU D CA 1
ATOM 4139 C C . GLU D 2 6 ? -27.720 -53.727 147.721 1.00 24.91 155 GLU D C 1
ATOM 4140 O O . GLU D 2 6 ? -27.513 -54.931 147.832 1.00 26.26 155 GLU D O 1
ATOM 4146 N N . TYR D 2 7 ? -26.752 -52.820 147.817 1.00 23.05 156 TYR D N 1
ATOM 4147 C CA . TYR D 2 7 ? -25.422 -53.181 148.304 1.00 22.97 156 TYR D CA 1
ATOM 4148 C C . TYR D 2 7 ? -24.840 -52.063 149.154 1.00 20.41 156 TYR D C 1
ATOM 4149 O O . TYR D 2 7 ? -25.200 -50.901 148.987 1.00 18.42 156 TYR D O 1
ATOM 4158 N N . TYR D 2 8 ? -23.954 -52.430 150.075 1.00 17.98 157 TYR D N 1
ATOM 4159 C CA . TYR D 2 8 ? -23.033 -51.476 150.695 1.00 17.53 157 TYR D CA 1
ATOM 4160 C C . TYR D 2 8 ? -21.625 -52.068 150.610 1.00 20.53 157 TYR D C 1
ATOM 4161 O O . TYR D 2 8 ? -21.465 -53.207 150.177 1.00 16.62 157 TYR D O 1
ATOM 4170 N N . GLN D 2 9 ? -20.604 -51.313 151.016 1.00 20.04 158 GLN D N 1
ATOM 4171 C CA . GLN D 2 9 ? -19.242 -51.851 150.962 1.00 20.58 158 GLN D CA 1
ATOM 4172 C C . GLN D 2 9 ? -18.349 -51.388 152.092 1.00 24.47 158 GLN D C 1
ATOM 4173 O O . GLN D 2 9 ? -18.617 -50.385 152.745 1.00 23.47 158 GLN D O 1
ATOM 4179 N N . LYS D 2 10 ? -17.287 -52.159 152.290 1.00 23.40 159 LYS D N 1
ATOM 4180 C CA . LYS D 2 10 ? -16.198 -51.847 153.187 1.00 25.59 159 LYS D CA 1
ATOM 4181 C C . LYS D 2 10 ? -14.929 -51.839 152.341 1.00 26.14 159 LYS D C 1
ATOM 4182 O O . LYS D 2 10 ? -14.971 -52.167 151.150 1.00 23.85 159 LYS D O 1
ATOM 4188 N N . PRO D 2 11 ? -13.789 -51.473 152.944 1.00 27.95 160 PRO D N 1
ATOM 4189 C CA . PRO D 2 11 ? -12.580 -51.384 152.108 1.00 28.40 160 PRO D CA 1
ATOM 4190 C C . PRO D 2 11 ? -12.253 -52.694 151.372 1.00 26.96 160 PRO D C 1
ATOM 4191 O O . PRO D 2 11 ? -11.725 -52.645 150.261 1.00 25.02 160 PRO D O 1
ATOM 4195 N N . GLU D 2 12 ? -12.602 -53.828 151.973 1.00 22.97 161 GLU D N 1
ATOM 4196 C CA . GLU D 2 12 ? -12.206 -55.133 151.468 1.00 27.70 161 GLU D CA 1
ATOM 4197 C C . GLU D 2 12 ? -13.386 -56.041 151.060 1.00 28.19 161 GLU D C 1
ATOM 4198 O O . GLU D 2 12 ? -13.207 -57.225 150.783 1.00 28.70 161 GLU D O 1
ATOM 4204 N N . GLU D 2 13 ? -14.595 -55.504 151.010 1.00 27.00 162 GLU D N 1
ATOM 4205 C CA . GLU D 2 13 ? -15.726 -56.369 150.693 1.00 27.59 162 GLU D CA 1
ATOM 4206 C C . GLU D 2 13 ? -16.981 -55.616 150.258 1.00 24.10 162 GLU D C 1
ATOM 4207 O O . GLU D 2 13 ? -17.217 -54.474 150.669 1.00 23.81 162 GLU D O 1
ATOM 4213 N N . VAL D 2 14 ? -17.752 -56.247 149.379 1.00 22.28 163 VAL D N 1
ATOM 4214 C CA . VAL D 2 14 ? -19.017 -55.689 148.940 1.00 19.97 163 VAL D CA 1
ATOM 4215 C C . VAL D 2 14 ? -20.131 -56.594 149.425 1.00 22.25 163 VAL D C 1
ATOM 4216 O O . VAL D 2 14 ? -20.091 -57.809 149.220 1.00 20.88 163 VAL D O 1
ATOM 4220 N N . VAL D 2 15 ? -21.118 -56.006 150.087 1.00 18.80 164 VAL D N 1
ATOM 4221 C CA . VAL D 2 15 ? -22.225 -56.789 150.608 1.00 18.04 164 VAL D CA 1
ATOM 4222 C C . VAL D 2 15 ? -23.486 -56.524 149.782 1.00 21.06 164 VAL D C 1
ATOM 4223 O O . VAL D 2 15 ? -23.993 -55.404 149.729 1.00 20.76 164 VAL D O 1
ATOM 4227 N N . VAL D 2 16 ? -23.972 -57.554 149.109 1.00 22.34 165 VAL D N 1
ATOM 4228 C CA . VAL D 2 16 ? -25.187 -57.443 148.318 1.00 20.90 165 VAL D CA 1
ATOM 4229 C C . VAL D 2 16 ? -26.362 -58.073 149.064 1.00 22.83 165 VAL D C 1
ATOM 4230 O O . VAL D 2 16 ? -26.236 -59.176 149.586 1.00 21.77 165 VAL D O 1
ATOM 4234 N N . THR D 2 17 ? -27.494 -57.374 149.122 1.00 20.83 166 THR D N 1
ATOM 4235 C CA . THR D 2 17 ? -28.703 -57.932 149.724 1.00 20.27 166 THR D CA 1
ATOM 4236 C C . THR D 2 17 ? -29.849 -58.082 148.714 1.00 20.45 166 THR D C 1
ATOM 4237 O O . THR D 2 17 ? -30.251 -57.124 148.073 1.00 23.32 166 THR D O 1
ATOM 4241 N N . VAL D 2 18 ? -30.363 -59.294 148.579 1.00 19.04 167 VAL D N 1
ATOM 4242 C CA . VAL D 2 18 ? -31.557 -59.552 147.782 1.00 22.05 167 VAL D CA 1
ATOM 4243 C C . VAL D 2 18 ? -32.763 -59.706 148.722 1.00 24.53 167 VAL D C 1
ATOM 4244 O O . VAL D 2 18 ? -32.788 -60.614 149.565 1.00 23.63 167 VAL D O 1
ATOM 4248 N N . PHE D 2 19 ? -33.746 -58.816 148.593 1.00 23.84 168 PHE D N 1
ATOM 4249 C CA . PHE D 2 19 ? -34.914 -58.823 149.493 1.00 25.68 168 PHE D CA 1
ATOM 4250 C C . PHE D 2 19 ? -36.022 -59.767 149.014 1.00 30.21 168 PHE D C 1
ATOM 4251 O O . PHE D 2 19 ? -36.934 -59.383 148.275 1.00 29.78 168 PHE D O 1
ATOM 4259 N N . ALA D 2 20 ? -35.910 -61.012 149.454 1.00 31.57 169 ALA D N 1
ATOM 4260 C CA . ALA D 2 20 ? -36.812 -62.078 149.074 1.00 35.50 169 ALA D CA 1
ATOM 4261 C C . ALA D 2 20 ? -37.166 -62.826 150.359 1.00 37.09 169 ALA D C 1
ATOM 4262 O O . ALA D 2 20 ? -36.285 -63.377 151.022 1.00 38.09 169 ALA D O 1
ATOM 4264 N N . LYS D 2 21 ? -38.448 -62.834 150.714 1.00 37.44 170 LYS D N 1
ATOM 4265 C CA . LYS D 2 21 ? -38.870 -63.227 152.066 1.00 44.22 170 LYS D CA 1
ATOM 4266 C C . LYS D 2 21 ? -38.938 -64.728 152.421 1.00 42.53 170 LYS D C 1
ATOM 4267 O O . LYS D 2 21 ? -38.247 -65.191 153.326 1.00 44.21 170 LYS D O 1
ATOM 4273 N N . GLY D 2 22 ? -39.778 -65.501 151.759 1.00 44.18 171 GLY D N 1
ATOM 4274 C CA . GLY D 2 22 ? -40.030 -66.831 152.300 1.00 51.20 171 GLY D CA 1
ATOM 4275 C C . GLY D 2 22 ? -39.259 -67.970 151.658 1.00 49.51 171 GLY D C 1
ATOM 4276 O O . GLY D 2 22 ? -39.810 -69.067 151.483 1.00 47.00 171 GLY D O 1
ATOM 4277 N N . ILE D 2 23 ? -37.991 -67.725 151.322 1.00 45.19 172 ILE D N 1
ATOM 4278 C CA . ILE D 2 23 ? -37.265 -68.624 150.418 1.00 45.31 172 ILE D CA 1
ATOM 4279 C C . ILE D 2 23 ? -36.457 -69.745 151.089 1.00 42.24 172 ILE D C 1
ATOM 4280 O O . ILE D 2 23 ? -35.537 -69.493 151.870 1.00 38.78 172 ILE D O 1
ATOM 4285 N N . PRO D 2 24 ? -36.817 -70.999 150.770 1.00 45.32 173 PRO D N 1
ATOM 4286 C CA . PRO D 2 24 ? -36.130 -72.211 151.222 1.00 44.07 173 PRO D CA 1
ATOM 4287 C C . PRO D 2 24 ? -34.688 -72.206 150.750 1.00 41.00 173 PRO D C 1
ATOM 4288 O O . PRO D 2 24 ? -34.436 -71.983 149.571 1.00 40.27 173 PRO D O 1
ATOM 4292 N N . LYS D 2 25 ? -33.764 -72.461 151.666 1.00 39.06 174 LYS D N 1
ATOM 4293 C CA . LYS D 2 25 ? -32.342 -72.504 151.355 1.00 44.16 174 LYS D CA 1
ATOM 4294 C C . LYS D 2 25 ? -32.015 -73.267 150.059 1.00 45.86 174 LYS D C 1
ATOM 4295 O O . LYS D 2 25 ? -31.208 -72.805 149.245 1.00 42.23 174 LYS D O 1
ATOM 4301 N N . GLN D 2 26 ? -32.650 -74.418 149.855 1.00 42.77 175 GLN D N 1
ATOM 4302 C CA . GLN D 2 26 ? -32.342 -75.236 148.686 1.00 43.00 175 GLN D CA 1
ATOM 4303 C C . GLN D 2 26 ? -32.765 -74.603 147.358 1.00 42.18 175 GLN D C 1
ATOM 4304 O O . GLN D 2 26 ? -32.269 -75.002 146.303 1.00 42.76 175 GLN D O 1
ATOM 4310 N N . ASN D 2 27 ? -33.671 -73.629 147.393 1.00 38.63 176 ASN D N 1
ATOM 4311 C CA . ASN D 2 27 ? -34.096 -72.970 146.152 1.00 40.37 176 ASN D CA 1
ATOM 4312 C C . ASN D 2 27 ? -33.139 -71.847 145.729 1.00 39.26 176 ASN D C 1
ATOM 4313 O O . ASN D 2 27 ? -33.366 -71.149 144.736 1.00 35.02 176 ASN D O 1
ATOM 4318 N N . VAL D 2 28 ? -32.068 -71.692 146.496 1.00 36.34 177 VAL D N 1
ATOM 4319 C CA . VAL D 2 28 ? -31.100 -70.631 146.269 1.00 36.61 177 VAL D CA 1
ATOM 4320 C C . VAL D 2 28 ? -29.806 -71.200 145.706 1.00 32.28 177 VAL D C 1
ATOM 4321 O O . VAL D 2 28 ? -29.095 -71.941 146.380 1.00 33.66 177 VAL D O 1
ATOM 4325 N N . ASN D 2 29 ? -29.504 -70.851 144.464 1.00 31.16 178 ASN D N 1
ATOM 4326 C CA . ASN D 2 29 ? -28.246 -71.261 143.853 1.00 34.98 178 ASN D CA 1
ATOM 4327 C C . ASN D 2 29 ? -27.353 -70.061 143.569 1.00 28.21 178 ASN D C 1
ATOM 4328 O O . ASN D 2 29 ? -27.653 -69.246 142.701 1.00 27.55 178 ASN D O 1
ATOM 4333 N N . ILE D 2 30 ? -26.260 -69.949 144.306 1.00 28.86 179 ILE D N 1
ATOM 4334 C CA . ILE D 2 30 ? -25.387 -68.790 144.164 1.00 29.47 179 ILE D CA 1
ATOM 4335 C C . ILE D 2 30 ? -23.982 -69.214 143.779 1.00 29.35 179 ILE D C 1
ATOM 4336 O O . ILE D 2 30 ? -23.473 -70.210 144.281 1.00 29.11 179 ILE D O 1
ATOM 4341 N N . ASP D 2 31 ? -23.356 -68.459 142.885 1.00 25.38 180 ASP D N 1
ATOM 4342 C CA . ASP D 2 31 ? -22.036 -68.830 142.388 1.00 27.25 180 ASP D CA 1
ATOM 4343 C C . ASP D 2 31 ? -21.191 -67.606 142.046 1.00 25.61 180 ASP D C 1
ATOM 4344 O O . ASP D 2 31 ? -21.711 -66.591 141.596 1.00 24.86 180 ASP D O 1
ATOM 4349 N N . PHE D 2 32 ? -19.884 -67.716 142.250 1.00 26.38 181 PHE D N 1
ATOM 4350 C CA . PHE D 2 32 ? -18.980 -66.582 142.112 1.00 25.06 181 PHE D CA 1
ATOM 4351 C C . PHE D 2 32 ? -17.893 -66.840 141.062 1.00 28.47 181 PHE D C 1
ATOM 4352 O O . PHE D 2 32 ? -17.258 -67.892 141.070 1.00 26.07 181 PHE D O 1
ATOM 4360 N N . GLY D 2 33 ? -17.678 -65.876 140.169 1.00 24.25 182 GLY D N 1
ATOM 4361 C CA . GLY D 2 33 ? -16.576 -65.944 139.228 1.00 22.74 182 GLY D CA 1
ATOM 4362 C C . GLY D 2 33 ? -15.551 -64.858 139.516 1.00 25.40 182 GLY D C 1
ATOM 4363 O O . GLY D 2 33 ? -15.677 -64.126 140.504 1.00 26.35 182 GLY D O 1
ATOM 4364 N N . GLU D 2 34 ? -14.552 -64.730 138.649 1.00 23.73 183 GLU D N 1
ATOM 4365 C CA . GLU D 2 34 ? -13.507 -63.717 138.832 1.00 28.06 183 GLU D CA 1
ATOM 4366 C C . GLU D 2 34 ? -14.076 -62.300 138.843 1.00 23.41 183 GLU D C 1
ATOM 4367 O O . GLU D 2 34 ? -13.571 -61.431 139.550 1.00 25.11 183 GLU D O 1
ATOM 4373 N N . GLN D 2 35 ? -15.120 -62.066 138.055 1.00 21.63 184 GLN D N 1
ATOM 4374 C CA . GLN D 2 35 ? -15.678 -60.727 137.948 1.00 25.51 184 GLN D CA 1
ATOM 4375 C C . GLN D 2 35 ? -17.168 -60.780 137.635 1.00 22.79 184 GLN D C 1
ATOM 4376 O O . GLN D 2 35 ? -17.690 -59.978 136.850 1.00 19.77 184 GLN D O 1
ATOM 4382 N N . ILE D 2 36 ? -17.848 -61.725 138.273 1.00 22.75 185 ILE D N 1
ATOM 4383 C CA . ILE D 2 36 ? -19.279 -61.905 138.068 1.00 21.78 185 ILE D CA 1
ATOM 4384 C C . ILE D 2 36 ? -19.905 -62.570 139.293 1.00 23.46 185 ILE D C 1
ATOM 4385 O O . ILE D 2 36 ? -19.262 -63.374 139.991 1.00 23.88 185 ILE D O 1
ATOM 4390 N N . LEU D 2 37 ? -21.150 -62.199 139.565 1.00 23.66 186 LEU D N 1
ATOM 4391 C CA . LEU D 2 37 ? -21.948 -62.803 140.620 1.00 21.99 186 LEU D CA 1
ATOM 4392 C C . LEU D 2 37 ? -23.115 -63.478 139.943 1.00 24.39 186 LEU D C 1
ATOM 4393 O O . LEU D 2 37 ? -23.675 -62.935 138.977 1.00 25.07 186 LEU D O 1
ATOM 4398 N N . SER D 2 38 ? -23.464 -64.669 140.424 1.00 22.42 187 SER D N 1
ATOM 4399 C CA . SER D 2 38 ? -24.583 -65.424 139.882 1.00 24.53 187 SER D CA 1
ATOM 4400 C C . SER D 2 38 ? -25.597 -65.764 140.959 1.00 22.46 187 SER D C 1
ATOM 4401 O O . SER D 2 38 ? -25.296 -66.468 141.899 1.00 24.97 187 SER D O 1
ATOM 4404 N N . VAL D 2 39 ? -26.807 -65.258 140.818 1.00 26.56 188 VAL D N 1
ATOM 4405 C CA . VAL D 2 39 ? -27.852 -65.560 141.780 1.00 25.75 188 VAL D CA 1
ATOM 4406 C C . VAL D 2 39 ? -29.071 -66.068 141.042 1.00 24.74 188 VAL D C 1
ATOM 4407 O O . VAL D 2 39 ? -29.663 -65.341 140.259 1.00 27.79 188 VAL D O 1
ATOM 4411 N N . VAL D 2 40 ? -29.446 -67.316 141.300 1.00 29.71 189 VAL D N 1
ATOM 4412 C CA . VAL D 2 40 ? -30.637 -67.901 140.687 1.00 28.93 189 VAL D CA 1
ATOM 4413 C C . VAL D 2 40 ? -31.555 -68.431 141.785 1.00 30.91 189 VAL D C 1
ATOM 4414 O O . VAL D 2 40 ? -31.125 -69.205 142.640 1.00 30.27 189 VAL D O 1
ATOM 4418 N N . ILE D 2 41 ? -32.807 -67.981 141.782 1.00 30.68 190 ILE D N 1
ATOM 4419 C CA . ILE D 2 41 ? -33.757 -68.363 142.830 1.00 37.97 190 ILE D CA 1
ATOM 4420 C C . ILE D 2 41 ? -35.008 -68.985 142.234 1.00 38.76 190 ILE D C 1
ATOM 4421 O O . ILE D 2 41 ? -35.708 -68.354 141.444 1.00 36.05 190 ILE D O 1
ATOM 4426 N N . GLU D 2 42 ? -35.284 -70.221 142.645 1.00 44.32 191 GLU D N 1
ATOM 4427 C CA . GLU D 2 42 ? -36.379 -71.020 142.094 1.00 51.63 191 GLU D CA 1
ATOM 4428 C C . GLU D 2 42 ? -37.724 -70.653 142.705 1.00 54.32 191 GLU D C 1
ATOM 4429 O O . GLU D 2 42 ? -37.870 -70.601 143.924 1.00 56.67 191 GLU D O 1
ATOM 4435 N N . VAL D 2 43 ? -38.715 -70.402 141.860 1.00 63.85 192 VAL D N 1
ATOM 4436 C CA . VAL D 2 43 ? -40.044 -70.076 142.368 1.00 72.58 192 VAL D CA 1
ATOM 4437 C C . VAL D 2 43 ? -41.097 -71.064 141.862 1.00 72.75 192 VAL D C 1
ATOM 4438 O O . VAL D 2 43 ? -41.423 -71.080 140.672 1.00 69.89 192 VAL D O 1
ATOM 4442 N N . PRO D 2 44 ? -41.641 -71.875 142.784 1.00 75.02 193 PRO D N 1
ATOM 4443 C CA . PRO D 2 44 ? -42.561 -72.994 142.537 1.00 79.43 193 PRO D CA 1
ATOM 4444 C C . PRO D 2 44 ? -43.524 -72.778 141.367 1.00 79.60 193 PRO D C 1
ATOM 4445 O O . PRO D 2 44 ? -43.541 -73.590 140.438 1.00 78.58 193 PRO D O 1
ATOM 4449 N N . GLY D 2 45 ? -44.305 -71.704 141.402 1.00 76.41 194 GLY D N 1
ATOM 4450 C CA . GLY D 2 45 ? -45.332 -71.504 140.396 1.00 78.78 194 GLY D CA 1
ATOM 4451 C C . GLY D 2 45 ? -44.968 -70.584 139.245 1.00 78.53 194 GLY D C 1
ATOM 4452 O O . GLY D 2 45 ? -45.797 -70.335 138.367 1.00 74.72 194 GLY D O 1
ATOM 4453 N N . GLU D 2 46 ? -43.737 -70.080 139.232 1.00 79.72 195 GLU D N 1
ATOM 4454 C CA . GLU D 2 46 ? -43.363 -69.051 138.261 1.00 76.15 195 GLU D CA 1
ATOM 4455 C C . GLU D 2 46 ? -41.972 -69.219 137.675 1.00 72.25 195 GLU D C 1
ATOM 4456 O O . GLU D 2 46 ? -41.275 -70.190 137.969 1.00 72.51 195 GLU D O 1
ATOM 4462 N N . ASP D 2 47 ? -41.586 -68.266 136.830 1.00 70.62 196 ASP D N 1
ATOM 4463 C CA . ASP D 2 47 ? -40.240 -68.226 136.268 1.00 64.55 196 ASP D CA 1
ATOM 4464 C C . ASP D 2 47 ? -39.212 -67.943 137.358 1.00 59.97 196 ASP D C 1
ATOM 4465 O O . ASP D 2 47 ? -39.506 -67.269 138.349 1.00 54.99 196 ASP D O 1
ATOM 4470 N N . ALA D 2 48 ? -38.006 -68.465 137.174 1.00 53.62 197 ALA D N 1
ATOM 4471 C CA . ALA D 2 48 ? -36.965 -68.306 138.178 1.00 52.13 197 ALA D CA 1
ATOM 4472 C C . ALA D 2 48 ? -36.370 -66.898 138.145 1.00 43.00 197 ALA D C 1
ATOM 4473 O O . ALA D 2 48 ? -36.167 -66.326 137.073 1.00 47.34 197 ALA D O 1
ATOM 4475 N N . TYR D 2 49 ? -36.121 -66.334 139.323 1.00 36.50 198 TYR D N 1
ATOM 4476 C CA . TYR D 2 49 ? -35.433 -65.050 139.431 1.00 34.21 198 TYR D CA 1
ATOM 4477 C C . TYR D 2 49 ? -33.935 -65.265 139.259 1.00 30.30 198 TYR D C 1
ATOM 4478 O O . TYR D 2 49 ? -33.381 -66.225 139.786 1.00 28.56 198 TYR D O 1
ATOM 4487 N N . TYR D 2 50 ? -33.286 -64.373 138.524 1.00 31.18 199 TYR D N 1
ATOM 4488 C CA . TYR D 2 50 ? -31.832 -64.404 138.418 1.00 32.51 199 TYR D CA 1
ATOM 4489 C C . TYR D 2 50 ? -31.231 -63.000 138.408 1.00 32.42 199 TYR D C 1
ATOM 4490 O O . TYR D 2 50 ? -31.795 -62.079 137.820 1.00 34.92 199 TYR D O 1
ATOM 4499 N N . LEU D 2 51 ? -30.094 -62.860 139.092 1.00 28.22 200 LEU D N 1
ATOM 4500 C CA . LEU D 2 51 ? -29.296 -61.641 139.119 1.00 26.44 200 LEU D CA 1
ATOM 4501 C C . LEU D 2 51 ? -27.866 -62.071 138.852 1.00 24.98 200 LEU D C 1
ATOM 4502 O O . LEU D 2 51 ? -27.231 -62.730 139.689 1.00 22.45 200 LEU D O 1
ATOM 4507 N N . GLN D 2 52 ? -27.355 -61.714 137.685 1.00 22.67 201 GLN D N 1
ATOM 4508 C CA . GLN D 2 52 ? -26.038 -62.192 137.275 1.00 26.22 201 GLN D CA 1
ATOM 4509 C C . GLN D 2 52 ? -25.200 -61.066 136.659 1.00 24.77 201 GLN D C 1
ATOM 4510 O O . GLN D 2 52 ? -24.781 -61.159 135.514 1.00 23.15 201 GLN D O 1
ATOM 4516 N N . PRO D 2 53 ? -24.939 -60.001 137.435 1.00 25.48 202 PRO D N 1
ATOM 4517 C CA . PRO D 2 53 ? -24.161 -58.886 136.887 1.00 24.78 202 PRO D CA 1
ATOM 4518 C C . PRO D 2 53 ? -22.673 -59.210 136.753 1.00 24.45 202 PRO D C 1
ATOM 4519 O O . PRO D 2 53 ? -22.114 -59.944 137.582 1.00 21.91 202 PRO D O 1
ATOM 4523 N N . ARG D 2 54 ? -22.055 -58.683 135.700 1.00 22.10 203 ARG D N 1
ATOM 4524 C CA . ARG D 2 54 ? -20.606 -58.538 135.665 1.00 23.53 203 ARG D CA 1
ATOM 4525 C C . ARG D 2 54 ? -20.301 -57.427 136.663 1.00 23.04 203 ARG D C 1
ATOM 4526 O O . ARG D 2 54 ? -21.014 -56.430 136.718 1.00 24.11 203 ARG D O 1
ATOM 4534 N N . LEU D 2 55 ? -19.252 -57.595 137.455 1.00 21.66 204 LEU D N 1
ATOM 4535 C CA . LEU D 2 55 ? -19.033 -56.722 138.604 1.00 20.47 204 LEU D CA 1
ATOM 4536 C C . LEU D 2 55 ? -18.064 -55.589 138.314 1.00 22.94 204 LEU D C 1
ATOM 4537 O O . LEU D 2 55 ? -17.185 -55.706 137.459 1.00 22.53 204 LEU D O 1
ATOM 4542 N N . PHE D 2 56 ? -18.219 -54.498 139.055 1.00 21.75 205 PHE D N 1
ATOM 4543 C CA . PHE D 2 56 ? -17.361 -53.339 138.876 1.00 23.68 205 PHE D CA 1
ATOM 4544 C C . PHE D 2 56 ? -15.901 -53.696 139.124 1.00 23.81 205 PHE D C 1
ATOM 4545 O O . PHE D 2 56 ? -15.020 -53.212 138.436 1.00 25.16 205 PHE D O 1
ATOM 4553 N N . GLY D 2 57 ? -15.649 -54.529 140.127 1.00 22.58 206 GLY D N 1
ATOM 4554 C CA . GLY D 2 57 ? -14.289 -54.923 140.451 1.00 24.41 206 GLY D CA 1
ATOM 4555 C C . GLY D 2 57 ? -14.136 -56.432 140.489 1.00 24.95 206 GLY D C 1
ATOM 4556 O O . GLY D 2 57 ? -15.126 -57.165 140.465 1.00 23.93 206 GLY D O 1
ATOM 4557 N N . LYS D 2 58 ? -12.893 -56.900 140.538 1.00 24.52 207 LYS D N 1
ATOM 4558 C CA . LYS D 2 58 ? -12.625 -58.326 140.655 1.00 26.19 207 LYS D CA 1
ATOM 4559 C C . LYS D 2 58 ? -12.780 -58.783 142.085 1.00 23.83 207 LYS D C 1
ATOM 4560 O O . LYS D 2 58 ? -12.530 -58.029 143.024 1.00 23.10 207 LYS D O 1
ATOM 4566 N N . ILE D 2 59 ? -13.176 -60.038 142.233 1.00 21.95 208 ILE D N 1
ATOM 4567 C CA . ILE D 2 59 ? -13.429 -60.620 143.540 1.00 25.57 208 ILE D CA 1
ATOM 4568 C C . ILE D 2 59 ? -12.633 -61.917 143.696 1.00 26.48 208 ILE D C 1
ATOM 4569 O O . ILE D 2 59 ? -12.034 -62.393 142.729 1.00 26.01 208 ILE D O 1
ATOM 4574 N N . ILE D 2 60 ? -12.621 -62.458 144.917 1.00 26.09 209 ILE D N 1
ATOM 4575 C CA . ILE D 2 60 ? -11.946 -63.716 145.246 1.00 24.85 209 ILE D CA 1
ATOM 4576 C C . ILE D 2 60 ? -13.007 -64.783 145.492 1.00 22.47 209 ILE D C 1
ATOM 4577 O O . ILE D 2 60 ? -13.521 -64.893 146.584 1.00 24.92 209 ILE D O 1
ATOM 4582 N N . PRO D 2 61 ? -13.350 -65.567 144.465 1.00 27.77 210 PRO D N 1
ATOM 4583 C CA . PRO D 2 61 ? -14.499 -66.472 144.595 1.00 28.59 210 PRO D CA 1
ATOM 4584 C C . PRO D 2 61 ? -14.415 -67.410 145.798 1.00 30.98 210 PRO D C 1
ATOM 4585 O O . PRO D 2 61 ? -15.442 -67.658 146.432 1.00 31.13 210 PRO D O 1
ATOM 4589 N N . ASP D 2 62 ? -13.222 -67.915 146.106 1.00 27.53 211 ASP D N 1
ATOM 4590 C CA . ASP D 2 62 ? -13.057 -68.868 147.202 1.00 29.50 211 ASP D CA 1
ATOM 4591 C C . ASP D 2 62 ? -13.373 -68.248 148.565 1.00 32.77 211 ASP D C 1
ATOM 4592 O O . ASP D 2 62 ? -13.667 -68.962 149.517 1.00 32.92 211 ASP D O 1
ATOM 4597 N N . LYS D 2 63 ? -13.316 -66.921 148.649 1.00 31.41 212 LYS D N 1
ATOM 4598 C CA . LYS D 2 63 ? -13.542 -66.214 149.910 1.00 30.75 212 LYS D CA 1
ATOM 4599 C C . LYS D 2 63 ? -14.921 -65.555 150.016 1.00 33.16 212 LYS D C 1
ATOM 4600 O O . LYS D 2 63 ? -15.256 -64.980 151.047 1.00 33.10 212 LYS D O 1
ATOM 4606 N N . CYS D 2 64 ? -15.707 -65.634 148.946 1.00 28.69 213 CYS D N 1
ATOM 4607 C CA . CYS D 2 64 ? -17.067 -65.108 148.944 1.00 27.45 213 CYS D CA 1
ATOM 4608 C C . CYS D 2 64 ? -18.015 -66.023 149.717 1.00 29.25 213 CYS D C 1
ATOM 4609 O O . CYS D 2 64 ? -17.843 -67.235 149.722 1.00 32.15 213 CYS D O 1
ATOM 4612 N N . LYS D 2 65 ? -19.006 -65.432 150.376 1.00 29.17 214 LYS D N 1
ATOM 4613 C CA . LYS D 2 65 ? -19.937 -66.170 151.220 1.00 31.32 214 LYS D CA 1
ATOM 4614 C C . LYS D 2 65 ? -21.366 -65.653 151.029 1.00 29.82 214 LYS D C 1
ATOM 4615 O O . LYS D 2 65 ? -21.556 -64.524 150.581 1.00 30.85 214 LYS D O 1
ATOM 4621 N N . TYR D 2 66 ? -22.367 -66.464 151.361 1.00 29.92 215 TYR D N 1
ATOM 4622 C CA . TYR D 2 66 ? -23.736 -65.950 151.496 1.00 29.88 215 TYR D CA 1
ATOM 4623 C C . TYR D 2 66 ? -24.490 -66.610 152.646 1.00 34.64 215 TYR D C 1
ATOM 4624 O O . TYR D 2 66 ? -24.024 -67.601 153.221 1.00 36.90 215 TYR D O 1
ATOM 4633 N N . GLU D 2 67 ? -25.643 -66.042 152.995 1.00 29.50 216 GLU D N 1
ATOM 4634 C CA . GLU D 2 67 ? -26.536 -66.652 153.978 1.00 34.74 216 GLU D CA 1
ATOM 4635 C C . GLU D 2 67 ? -28.003 -66.373 153.631 1.00 34.16 216 GLU D C 1
ATOM 4636 O O . GLU D 2 67 ? -28.377 -65.240 153.332 1.00 29.47 216 GLU D O 1
ATOM 4642 N N . VAL D 2 68 ? -28.825 -67.415 153.644 1.00 30.64 217 VAL D N 1
ATOM 4643 C CA . VAL D 2 68 ? -30.252 -67.257 153.406 1.00 33.68 217 VAL D CA 1
ATOM 4644 C C . VAL D 2 68 ? -30.973 -67.014 154.726 1.00 35.94 217 VAL D C 1
ATOM 4645 O O . VAL D 2 68 ? -31.023 -67.891 155.577 1.00 35.21 217 VAL D O 1
ATOM 4649 N N . LEU D 2 69 ? -31.502 -65.810 154.904 1.00 35.02 218 LEU D N 1
ATOM 4650 C CA . LEU D 2 69 ? -32.181 -65.466 156.145 1.00 35.90 218 LEU D CA 1
ATOM 4651 C C . LEU D 2 69 ? -33.685 -65.554 155.959 1.00 36.77 218 LEU D C 1
ATOM 4652 O O . LEU D 2 69 ? -34.172 -65.947 154.895 1.00 36.09 218 LEU D O 1
ATOM 4657 N N . SER D 2 70 ? -34.419 -65.186 157.001 1.00 43.81 219 SER D N 1
ATOM 4658 C CA . SER D 2 70 ? -35.870 -65.290 156.983 1.00 43.94 219 SER D CA 1
ATOM 4659 C C . SER D 2 70 ? -36.480 -64.260 156.043 1.00 42.37 219 SER D C 1
ATOM 4660 O O . SER D 2 70 ? -37.503 -64.506 155.406 1.00 40.01 219 SER D O 1
ATOM 4663 N N . THR D 2 71 ? -35.830 -63.111 155.951 1.00 39.73 220 THR D N 1
ATOM 4664 C CA . THR D 2 71 ? -36.381 -61.976 155.233 1.00 40.59 220 THR D CA 1
ATOM 4665 C C . THR D 2 71 ? -35.596 -61.591 153.970 1.00 38.06 220 THR D C 1
ATOM 4666 O O . THR D 2 71 ? -36.068 -60.790 153.155 1.00 36.80 220 THR D O 1
ATOM 4670 N N . LYS D 2 72 ? -34.406 -62.163 153.802 1.00 35.21 221 LYS D N 1
ATOM 4671 C CA . LYS D 2 72 ? -33.512 -61.742 152.727 1.00 30.90 221 LYS D CA 1
ATOM 4672 C C . LYS D 2 72 ? -32.347 -62.708 152.505 1.00 29.93 221 LYS D C 1
ATOM 4673 O O . LYS D 2 72 ? -32.137 -63.641 153.292 1.00 29.86 221 LYS D O 1
ATOM 4679 N N . ILE D 2 73 ? -31.584 -62.471 151.437 1.00 23.63 222 ILE D N 1
ATOM 4680 C CA . ILE D 2 73 ? -30.324 -63.180 151.235 1.00 23.83 222 ILE D CA 1
ATOM 4681 C C . ILE D 2 73 ? -29.194 -62.162 151.249 1.00 24.85 222 ILE D C 1
ATOM 4682 O O . ILE D 2 73 ? -29.233 -61.186 150.514 1.00 22.11 222 ILE D O 1
ATOM 4687 N N . GLU D 2 74 ? -28.215 -62.377 152.121 1.00 22.98 223 GLU D N 1
ATOM 4688 C CA . GLU D 2 74 ? -27.050 -61.512 152.200 1.00 23.73 223 GLU D CA 1
ATOM 4689 C C . GLU D 2 74 ? -25.821 -62.200 151.578 1.00 25.18 223 GLU D C 1
ATOM 4690 O O . GLU D 2 74 ? -25.501 -63.341 151.908 1.00 20.92 223 GLU D O 1
ATOM 4696 N N . ILE D 2 75 ? -25.141 -61.494 150.678 1.00 24.81 224 ILE D N 1
ATOM 4697 C CA . ILE D 2 75 ? -24.016 -62.047 149.943 1.00 21.90 224 ILE D CA 1
ATOM 4698 C C . ILE D 2 75 ? -22.770 -61.194 150.153 1.00 22.16 224 ILE D C 1
ATOM 4699 O O . ILE D 2 75 ? -22.788 -60.000 149.886 1.00 24.69 224 ILE D O 1
ATOM 4704 N N . CYS D 2 76 ? -21.695 -61.797 150.648 1.00 22.01 225 CYS D N 1
ATOM 4705 C CA . CYS D 2 76 ? -20.449 -61.065 150.898 1.00 24.64 225 CYS D CA 1
ATOM 4706 C C . CYS D 2 76 ? -19.423 -61.386 149.829 1.00 25.15 225 CYS D C 1
ATOM 4707 O O . CYS D 2 76 ? -18.951 -62.526 149.729 1.00 25.72 225 CYS D O 1
ATOM 4710 N N . LEU D 2 77 ? -19.076 -60.378 149.042 1.00 21.78 226 LEU D N 1
ATOM 4711 C CA . LEU D 2 77 ? -18.104 -60.520 147.974 1.00 21.68 226 LEU D CA 1
ATOM 4712 C C . LEU D 2 77 ? -16.752 -60.007 148.463 1.00 24.70 226 LEU D C 1
ATOM 4713 O O . LEU D 2 77 ? -16.633 -58.872 148.921 1.00 24.38 226 LEU D O 1
ATOM 4718 N N . ALA D 2 78 ? -15.732 -60.849 148.371 1.00 26.46 227 ALA D N 1
ATOM 4719 C CA . ALA D 2 78 ? -14.382 -60.457 148.766 1.00 25.78 227 ALA D CA 1
ATOM 4720 C C . ALA D 2 78 ? -13.689 -59.754 147.612 1.00 24.76 227 ALA D C 1
ATOM 4721 O O . ALA D 2 78 ? -13.473 -60.367 146.568 1.00 25.53 227 ALA D O 1
ATOM 4723 N N . LYS D 2 79 ? -13.358 -58.474 147.784 1.00 22.19 228 LYS D N 1
ATOM 4724 C CA . LYS D 2 79 ? -12.680 -57.706 146.732 1.00 24.15 228 LYS D CA 1
ATOM 4725 C C . LYS D 2 79 ? -11.265 -58.240 146.490 1.00 26.47 228 LYS D C 1
ATOM 4726 O O . LYS D 2 79 ? -10.563 -58.612 147.430 1.00 25.04 228 LYS D O 1
ATOM 4732 N N . ALA D 2 80 ? -10.836 -58.250 145.236 1.00 27.19 229 ALA D N 1
ATOM 4733 C CA . ALA D 2 80 ? -9.470 -58.657 144.927 1.00 31.08 229 ALA D CA 1
ATOM 4734 C C . ALA D 2 80 ? -8.518 -57.492 145.158 1.00 31.93 229 ALA D C 1
ATOM 4735 O O . ALA D 2 80 ? -7.333 -57.696 145.389 1.00 30.58 229 ALA D O 1
ATOM 4737 N N . ASP D 2 81 ? -9.044 -56.271 145.085 1.00 29.40 230 ASP D N 1
ATOM 4738 C CA . ASP D 2 81 ? -8.226 -55.069 145.228 1.00 28.45 230 ASP D CA 1
ATOM 4739 C C . ASP D 2 81 ? -8.886 -54.099 146.198 1.00 29.56 230 ASP D C 1
ATOM 4740 O O . ASP D 2 81 ? -10.105 -53.968 146.230 1.00 29.69 230 ASP D O 1
ATOM 4745 N N . ILE D 2 82 ? -8.079 -53.399 146.972 1.00 27.63 231 ILE D N 1
ATOM 4746 C CA . ILE D 2 82 ? -8.605 -52.462 147.946 1.00 27.04 231 ILE D CA 1
ATOM 4747 C C . ILE D 2 82 ? -8.961 -51.125 147.297 1.00 28.83 231 ILE D C 1
ATOM 4748 O O . ILE D 2 82 ? -8.170 -50.188 147.282 1.00 33.28 231 ILE D O 1
ATOM 4753 N N . ILE D 2 83 ? -10.164 -51.053 146.740 1.00 25.15 232 ILE D N 1
ATOM 4754 C CA . ILE D 2 83 ? -10.635 -49.831 146.107 1.00 29.69 232 ILE D CA 1
ATOM 4755 C C . ILE D 2 83 ? -12.139 -49.706 146.304 1.00 26.83 232 ILE D C 1
ATOM 4756 O O . ILE D 2 83 ? -12.834 -50.711 146.462 1.00 24.45 232 ILE D O 1
ATOM 4761 N N . THR D 2 84 ? -12.634 -48.473 146.278 1.00 24.99 233 THR D N 1
ATOM 4762 C CA . THR D 2 84 ? -14.069 -48.214 146.343 1.00 26.48 233 THR D CA 1
ATOM 4763 C C . THR D 2 84 ? -14.693 -48.396 144.966 1.00 26.65 233 THR D C 1
ATOM 4764 O O . THR D 2 84 ? -14.291 -47.748 144.013 1.00 25.82 233 THR D O 1
ATOM 4768 N N . TRP D 2 85 ? -15.682 -49.277 144.878 1.00 26.26 234 TRP D N 1
ATOM 4769 C CA . TRP D 2 85 ? -16.433 -49.490 143.654 1.00 22.55 234 TRP D CA 1
ATOM 4770 C C . TRP D 2 85 ? -17.436 -48.358 143.536 1.00 23.39 234 TRP D C 1
ATOM 4771 O O . TRP D 2 85 ? -18.096 -48.027 144.511 1.00 25.86 234 TRP D O 1
ATOM 4782 N N . ALA D 2 86 ? -17.550 -47.771 142.350 1.00 24.51 235 ALA D N 1
ATOM 4783 C CA . ALA D 2 86 ? -18.496 -46.692 142.102 1.00 26.61 235 ALA D CA 1
ATOM 4784 C C . ALA D 2 86 ? -19.909 -47.252 141.874 1.00 26.62 235 ALA D C 1
ATOM 4785 O O . ALA D 2 86 ? -20.903 -46.532 141.946 1.00 28.13 235 ALA D O 1
ATOM 4787 N N . SER D 2 87 ? -19.983 -48.542 141.582 1.00 23.34 236 SER D N 1
ATOM 4788 C CA . SER D 2 87 ? -21.260 -49.247 141.491 1.00 25.80 236 SER D CA 1
ATOM 4789 C C . SER D 2 87 ? -21.044 -50.759 141.687 1.00 25.39 236 SER D C 1
ATOM 4790 O O . SER D 2 87 ? -19.911 -51.229 141.790 1.00 20.81 236 SER D O 1
ATOM 4793 N N . LEU D 2 88 ? -22.137 -51.510 141.725 1.00 20.61 237 LEU D N 1
ATOM 4794 C CA . LEU D 2 88 ? -22.066 -52.956 141.843 1.00 24.92 237 LEU D CA 1
ATOM 4795 C C . LEU D 2 88 ? -21.648 -53.552 140.509 1.00 23.66 237 LEU D C 1
ATOM 4796 O O . LEU D 2 88 ? -20.753 -54.400 140.424 1.00 21.92 237 LEU D O 1
ATOM 4801 N N . GLU D 2 89 ? -22.330 -53.111 139.467 1.00 22.34 238 GLU D N 1
ATOM 4802 C CA . GLU D 2 89 ? -22.248 -53.750 138.163 1.00 25.13 238 GLU D CA 1
ATOM 4803 C C . GLU D 2 89 ? -21.235 -53.041 137.271 1.00 27.12 238 GLU D C 1
ATOM 4804 O O . GLU D 2 89 ? -21.072 -51.821 137.333 1.00 27.98 238 GLU D O 1
ATOM 4810 N N . HIS D 2 90 ? -20.528 -53.814 136.461 1.00 23.28 239 HIS D N 1
ATOM 4811 C CA . HIS D 2 90 ? -19.554 -53.234 135.558 1.00 29.37 239 HIS D CA 1
ATOM 4812 C C . HIS D 2 90 ? -20.186 -52.239 134.569 1.00 31.47 239 HIS D C 1
ATOM 4813 O O . HIS D 2 90 ? -21.222 -52.514 133.968 1.00 30.47 239 HIS D O 1
ATOM 4820 N N . GLY D 2 91 ? -19.546 -51.085 134.413 1.00 34.10 240 GLY D N 1
ATOM 4821 C CA . GLY D 2 91 ? -20.032 -50.059 133.510 1.00 37.69 240 GLY D CA 1
ATOM 4822 C C . GLY D 2 91 ? -21.357 -49.473 133.956 1.00 46.41 240 GLY D C 1
ATOM 4823 O O . GLY D 2 91 ? -22.413 -49.833 133.436 1.00 55.90 240 GLY D O 1
ATOM 4824 N N . LYS D 2 92 ? -21.256 -48.598 134.936 1.00 43.03 241 LYS D N 1
ATOM 4825 C CA . LYS D 2 92 ? -22.367 -47.980 135.620 1.00 46.97 241 LYS D CA 1
ATOM 4826 C C . LYS D 2 92 ? -21.899 -46.935 136.656 1.00 45.03 241 LYS D C 1
ATOM 4827 O O . LYS D 2 92 ? -20.734 -46.865 137.034 1.00 49.88 241 LYS D O 1
ATOM 4833 N N . ALA E 3 1 ? -36.843 -56.503 124.594 1.00 61.61 148 ALA E N 1
ATOM 4834 C CA . ALA E 3 1 ? -38.265 -56.757 124.825 1.00 61.35 148 ALA E CA 1
ATOM 4835 C C . ALA E 3 1 ? -38.741 -57.994 124.064 1.00 59.41 148 ALA E C 1
ATOM 4836 O O . ALA E 3 1 ? -38.210 -58.310 122.995 1.00 60.25 148 ALA E O 1
ATOM 4838 N N . ALA E 3 2 ? -39.706 -58.334 124.726 1.00 52.00 149 ALA E N 1
ATOM 4839 C CA . ALA E 3 2 ? -40.353 -59.444 124.020 1.00 50.41 149 ALA E CA 1
ATOM 4840 C C . ALA E 3 2 ? -41.363 -58.927 122.991 1.00 47.59 149 ALA E C 1
ATOM 4841 O O . ALA E 3 2 ? -41.705 -57.745 122.985 1.00 51.27 149 ALA E O 1
ATOM 4843 N N . VAL E 3 3 ? -41.840 -59.807 122.121 1.00 46.47 150 VAL E N 1
ATOM 4844 C CA . VAL E 3 3 ? -42.804 -59.409 121.100 1.00 44.93 150 VAL E CA 1
ATOM 4845 C C . VAL E 3 3 ? -44.018 -58.744 121.736 1.00 41.82 150 VAL E C 1
ATOM 4846 O O . VAL E 3 3 ? -44.444 -59.136 122.820 1.00 45.46 150 VAL E O 1
ATOM 4850 N N . ILE E 3 4 ? -44.571 -57.738 121.070 1.00 37.89 151 ILE E N 1
ATOM 4851 C CA . ILE E 3 4 ? -45.826 -57.147 121.523 1.00 40.22 151 ILE E CA 1
ATOM 4852 C C . ILE E 3 4 ? -46.888 -57.128 120.425 1.00 34.51 151 ILE E C 1
ATOM 4853 O O . ILE E 3 4 ? -46.600 -57.408 119.264 1.00 32.59 151 ILE E O 1
ATOM 4858 N N . ASP E 3 5 ? -48.120 -56.825 120.822 1.00 35.34 152 ASP E N 1
ATOM 4859 C CA . ASP E 3 5 ? -49.234 -56.656 119.898 1.00 36.35 152 ASP E CA 1
ATOM 4860 C C . ASP E 3 5 ? -49.681 -55.197 119.972 1.00 33.47 152 ASP E C 1
ATOM 4861 O O . ASP E 3 5 ? -50.293 -54.788 120.953 1.00 34.28 152 ASP E O 1
ATOM 4866 N N . ILE E 3 6 ? -49.368 -54.410 118.945 1.00 33.11 153 ILE E N 1
ATOM 4867 C CA . ILE E 3 6 ? -49.637 -52.969 118.987 1.00 33.18 153 ILE E CA 1
ATOM 4868 C C . ILE E 3 6 ? -51.126 -52.611 119.066 1.00 34.88 153 ILE E C 1
ATOM 4869 O O . ILE E 3 6 ? -51.483 -51.451 119.313 1.00 32.10 153 ILE E O 1
ATOM 4874 N N . ASN E 3 7 ? -51.980 -53.610 118.871 1.00 31.06 154 ASN E N 1
ATOM 4875 C CA . ASN E 3 7 ? -53.422 -53.428 119.001 1.00 38.29 154 ASN E CA 1
ATOM 4876 C C . ASN E 3 7 ? -53.961 -53.743 120.402 1.00 36.17 154 ASN E C 1
ATOM 4877 O O . ASN E 3 7 ? -55.142 -53.529 120.677 1.00 33.65 154 ASN E O 1
ATOM 4882 N N . GLN E 3 8 ? -53.094 -54.232 121.286 1.00 34.22 155 GLN E N 1
ATOM 4883 C CA . GLN E 3 8 ? -53.517 -54.653 122.616 1.00 33.28 155 GLN E CA 1
ATOM 4884 C C . GLN E 3 8 ? -53.517 -53.507 123.638 1.00 35.43 155 GLN E C 1
ATOM 4885 O O . GLN E 3 8 ? -52.498 -52.836 123.837 1.00 32.72 155 GLN E O 1
ATOM 4891 N N . PRO E 3 9 ? -54.667 -53.283 124.299 1.00 34.90 156 PRO E N 1
ATOM 4892 C CA . PRO E 3 9 ? -54.769 -52.242 125.333 1.00 30.16 156 PRO E CA 1
ATOM 4893 C C . PRO E 3 9 ? -53.836 -52.523 126.511 1.00 29.05 156 PRO E C 1
ATOM 4894 O O . PRO E 3 9 ? -53.702 -53.670 126.915 1.00 27.71 156 PRO E O 1
ATOM 4898 N N . GLN E 3 10 ? -53.183 -51.484 127.025 1.00 24.93 157 GLN E N 1
ATOM 4899 C CA . GLN E 3 10 ? -52.286 -51.608 128.173 1.00 27.25 157 GLN E CA 1
ATOM 4900 C C . GLN E 3 10 ? -52.604 -50.491 129.166 1.00 26.92 157 GLN E C 1
ATOM 4901 O O . GLN E 3 10 ? -53.218 -49.480 128.806 1.00 25.95 157 GLN E O 1
ATOM 4907 N N . VAL E 3 11 ? -52.172 -50.647 130.410 1.00 24.61 158 VAL E N 1
ATOM 4908 C CA . VAL E 3 11 ? -52.287 -49.547 131.364 1.00 28.11 158 VAL E CA 1
ATOM 4909 C C . VAL E 3 11 ? -50.933 -48.844 131.464 1.00 27.75 158 VAL E C 1
ATOM 4910 O O . VAL E 3 11 ? -49.912 -49.485 131.708 1.00 30.87 158 VAL E O 1
ATOM 4914 N N . CYS E 3 12 ? -50.920 -47.537 131.241 1.00 23.75 159 CYS E N 1
ATOM 4915 C CA . CYS E 3 12 ? -49.683 -46.779 131.358 1.00 24.52 159 CYS E CA 1
ATOM 4916 C C . CYS E 3 12 ? -49.322 -46.639 132.830 1.00 28.54 159 CYS E C 1
ATOM 4917 O O . CYS E 3 12 ? -50.166 -46.298 133.656 1.00 27.29 159 CYS E O 1
ATOM 4920 N N . LYS E 3 13 ? -48.062 -46.898 133.158 1.00 27.59 160 LYS E N 1
ATOM 4921 C CA . LYS E 3 13 ? -47.628 -46.874 134.542 1.00 28.04 160 LYS E CA 1
ATOM 4922 C C . LYS E 3 13 ? -46.835 -45.610 134.887 1.00 30.99 160 LYS E C 1
ATOM 4923 O O . LYS E 3 13 ? -46.288 -45.500 135.978 1.00 27.34 160 LYS E O 1
ATOM 4929 N N . ASN E 3 14 ? -46.769 -44.661 133.955 1.00 28.71 161 ASN E N 1
ATOM 4930 C CA . ASN E 3 14 ? -46.128 -43.378 134.236 1.00 23.97 161 ASN E CA 1
ATOM 4931 C C . ASN E 3 14 ? -46.918 -42.593 135.282 1.00 24.40 161 ASN E C 1
ATOM 4932 O O . ASN E 3 14 ? -48.146 -42.559 135.249 1.00 25.24 161 ASN E O 1
ATOM 4937 N N . LYS E 3 15 ? -46.205 -41.937 136.193 1.00 29.01 162 LYS E N 1
ATOM 4938 C CA . LYS E 3 15 ? -46.828 -41.208 137.288 1.00 25.00 162 LYS E CA 1
ATOM 4939 C C . LYS E 3 15 ? -47.700 -40.051 136.798 1.00 29.38 162 LYS E C 1
ATOM 4940 O O . LYS E 3 15 ? -47.225 -39.148 136.090 1.00 28.46 162 LYS E O 1
ATOM 4946 N N . GLY E 3 16 ? -48.976 -40.075 137.179 1.00 24.55 163 GLY E N 1
ATOM 4947 C CA . GLY E 3 16 ? -49.886 -39.010 136.808 1.00 24.95 163 GLY E CA 1
ATOM 4948 C C . GLY E 3 16 ? -50.659 -39.304 135.532 1.00 28.59 163 GLY E C 1
ATOM 4949 O O . GLY E 3 16 ? -51.469 -38.484 135.100 1.00 27.17 163 GLY E O 1
ATOM 4950 N N . CYS E 3 17 ? -50.417 -40.468 134.929 1.00 26.43 164 CYS E N 1
ATOM 4951 C CA . CYS E 3 17 ? -51.182 -40.897 133.754 1.00 28.46 164 CYS E CA 1
ATOM 4952 C C . CYS E 3 17 ? -52.154 -42.027 134.110 1.00 26.57 164 CYS E C 1
ATOM 4953 O O . CYS E 3 17 ? -53.340 -41.778 134.312 1.00 26.46 164 CYS E O 1
ATOM 4956 N N . GLY E 3 18 ? -51.652 -43.264 134.163 1.00 24.81 165 GLY E N 1
ATOM 4957 C CA . GLY E 3 18 ? -52.490 -44.422 134.434 1.00 21.35 165 GLY E CA 1
ATOM 4958 C C . GLY E 3 18 ? -53.565 -44.711 133.392 1.00 25.91 165 GLY E C 1
ATOM 4959 O O . GLY E 3 18 ? -54.480 -45.493 133.634 1.00 27.63 165 GLY E O 1
ATOM 4960 N N . GLN E 3 19 ? -53.466 -44.093 132.220 1.00 21.58 166 GLN E N 1
ATOM 4961 C CA . GLN E 3 19 ? -54.459 -44.326 131.174 1.00 24.88 166 GLN E CA 1
ATOM 4962 C C . GLN E 3 19 ? -54.266 -45.636 130.407 1.00 24.19 166 GLN E C 1
ATOM 4963 O O . GLN E 3 19 ? -53.162 -46.168 130.305 1.00 23.98 166 GLN E O 1
ATOM 4969 N N . THR E 3 20 ? -55.364 -46.146 129.869 1.00 24.54 167 THR E N 1
ATOM 4970 C CA . THR E 3 20 ? -55.322 -47.300 128.977 1.00 25.51 167 THR E CA 1
ATOM 4971 C C . THR E 3 20 ? -54.996 -46.823 127.576 1.00 25.02 167 THR E C 1
ATOM 4972 O O . THR E 3 20 ? -55.637 -45.907 127.075 1.00 27.11 167 THR E O 1
ATOM 4976 N N . PHE E 3 21 ? -53.998 -47.443 126.947 1.00 25.71 168 PHE E N 1
ATOM 4977 C CA . PHE E 3 21 ? -53.554 -47.035 125.616 1.00 25.16 168 PHE E CA 1
ATOM 4978 C C . PHE E 3 21 ? -53.155 -48.238 124.761 1.00 26.00 168 PHE E C 1
ATOM 4979 O O . PHE E 3 21 ? -52.861 -49.318 125.288 1.00 23.08 168 PHE E O 1
ATOM 4987 N N . LYS E 3 22 ? -53.086 -48.025 123.447 1.00 24.16 169 LYS E N 1
ATOM 4988 C CA . LYS E 3 22 ? -52.829 -49.132 122.528 1.00 28.52 169 LYS E CA 1
ATOM 4989 C C . LYS E 3 22 ? -51.409 -49.261 121.984 1.00 30.58 169 LYS E C 1
ATOM 4990 O O . LYS E 3 22 ? -50.956 -50.367 121.767 1.00 37.75 169 LYS E O 1
ATOM 4996 N N . GLU E 3 23 ? -50.695 -48.175 121.754 1.00 27.65 170 GLU E N 1
ATOM 4997 C CA . GLU E 3 23 ? -49.296 -48.367 121.328 1.00 35.36 170 GLU E CA 1
ATOM 4998 C C . GLU E 3 23 ? -49.233 -48.160 119.823 1.00 29.89 170 GLU E C 1
ATOM 4999 O O . GLU E 3 23 ? -48.379 -47.426 119.338 1.00 26.79 170 GLU E O 1
ATOM 5005 N N . ARG E 3 24 ? -50.172 -48.767 119.097 1.00 27.13 171 ARG E N 1
ATOM 5006 C CA . ARG E 3 24 ? -50.401 -48.385 117.714 1.00 31.34 171 ARG E CA 1
ATOM 5007 C C . ARG E 3 24 ? -50.702 -46.889 117.702 1.00 28.62 171 ARG E C 1
ATOM 5008 O O . ARG E 3 24 ? -50.460 -46.199 116.707 1.00 27.17 171 ARG E O 1
ATOM 5016 N N . ASP E 3 25 ? -51.226 -46.402 118.824 1.00 27.30 172 ASP E N 1
ATOM 5017 C CA . ASP E 3 25 ? -51.569 -44.991 119.005 1.00 26.38 172 ASP E CA 1
ATOM 5018 C C . ASP E 3 25 ? -50.531 -44.214 119.819 1.00 25.68 172 ASP E C 1
ATOM 5019 O O . ASP E 3 25 ? -50.656 -43.003 119.995 1.00 27.66 172 ASP E O 1
ATOM 5024 N N . ASN E 3 26 ? -49.511 -44.907 120.307 1.00 23.49 173 ASN E N 1
ATOM 5025 C CA . ASN E 3 26 ? -48.492 -44.293 121.146 1.00 24.13 173 ASN E CA 1
ATOM 5026 C C . ASN E 3 26 ? -47.544 -43.418 120.317 1.00 24.80 173 ASN E C 1
ATOM 5027 O O . ASN E 3 26 ? -47.392 -43.630 119.120 1.00 22.30 173 ASN E O 1
ATOM 5032 N N . HIS E 3 27 ? -46.934 -42.416 120.950 1.00 23.02 174 HIS E N 1
ATOM 5033 C CA . HIS E 3 27 ? -45.946 -41.574 120.273 1.00 21.71 174 HIS E CA 1
ATOM 5034 C C . HIS E 3 27 ? -45.191 -40.739 121.298 1.00 24.06 174 HIS E C 1
ATOM 5035 O O . HIS E 3 27 ? -45.511 -40.774 122.495 1.00 19.05 174 HIS E O 1
ATOM 5042 N N . GLU E 3 28 ? -44.199 -39.988 120.833 1.00 21.47 175 GLU E N 1
ATOM 5043 C CA . GLU E 3 28 ? -43.199 -39.409 121.729 1.00 23.59 175 GLU E CA 1
ATOM 5044 C C . GLU E 3 28 ? -43.715 -38.303 122.665 1.00 21.64 175 GLU E C 1
ATOM 5045 O O . GLU E 3 28 ? -43.074 -38.007 123.670 1.00 22.14 175 GLU E O 1
ATOM 5051 N N . THR E 3 29 ? -44.849 -37.684 122.338 1.00 19.33 176 THR E N 1
ATOM 5052 C CA . THR E 3 29 ? -45.458 -36.732 123.258 1.00 21.29 176 THR E CA 1
ATOM 5053 C C . THR E 3 29 ? -46.880 -37.126 123.676 1.00 20.94 176 THR E C 1
ATOM 5054 O O . THR E 3 29 ? -47.659 -36.270 124.065 1.00 20.52 176 THR E O 1
ATOM 5058 N N . ALA E 3 30 ? -47.211 -38.414 123.595 1.00 20.74 177 ALA E N 1
ATOM 5059 C CA . ALA E 3 30 ? -48.563 -38.894 123.937 1.00 21.96 177 ALA E CA 1
ATOM 5060 C C . ALA E 3 30 ? -48.949 -38.806 125.419 1.00 21.89 177 ALA E C 1
ATOM 5061 O O . ALA E 3 30 ? -50.118 -38.585 125.747 1.00 18.89 177 ALA E O 1
ATOM 5063 N N . CYS E 3 31 ? -47.972 -38.991 126.302 1.00 22.28 178 CYS E N 1
ATOM 5064 C CA . CYS E 3 31 ? -48.245 -39.206 127.719 1.00 21.02 178 CYS E CA 1
ATOM 5065 C C . CYS E 3 31 ? -47.802 -38.037 128.585 1.00 22.63 178 CYS E C 1
ATOM 5066 O O . CYS E 3 31 ? -46.621 -37.704 128.622 1.00 23.69 178 CYS E O 1
ATOM 5069 N N . SER E 3 32 ? -48.732 -37.412 129.297 1.00 22.17 179 SER E N 1
ATOM 5070 C CA . SER E 3 32 ? -48.319 -36.386 130.249 1.00 24.93 179 SER E CA 1
ATOM 5071 C C . SER E 3 32 ? -48.205 -36.961 131.647 1.00 24.02 179 SER E C 1
ATOM 5072 O O . SER E 3 32 ? -49.159 -37.541 132.174 1.00 24.83 179 SER E O 1
ATOM 5075 N N . HIS E 3 33 ? -47.019 -36.805 132.229 1.00 21.59 180 HIS E N 1
ATOM 5076 C CA . HIS E 3 33 ? -46.658 -37.506 133.446 1.00 21.80 180 HIS E CA 1
ATOM 5077 C C . HIS E 3 33 ? -45.475 -36.814 134.116 1.00 21.16 180 HIS E C 1
ATOM 5078 O O . HIS E 3 33 ? -44.798 -35.993 133.489 1.00 23.50 180 HIS E O 1
ATOM 5085 N N . HIS E 3 34 ? -45.246 -37.133 135.393 1.00 23.90 181 HIS E N 1
ATOM 5086 C CA . HIS E 3 34 ? -44.005 -36.770 136.101 1.00 24.16 181 HIS E CA 1
ATOM 5087 C C . HIS E 3 34 ? -43.025 -37.929 135.917 1.00 21.98 181 HIS E C 1
ATOM 5088 O O . HIS E 3 34 ? -43.303 -39.032 136.393 1.00 22.21 181 HIS E O 1
ATOM 5095 N N . PRO E 3 35 ? -41.872 -37.694 135.256 1.00 20.92 182 PRO E N 1
ATOM 5096 C CA . PRO E 3 35 ? -40.880 -38.781 135.211 1.00 21.69 182 PRO E CA 1
ATOM 5097 C C . PRO E 3 35 ? -40.392 -39.168 136.600 1.00 21.02 182 PRO E C 1
ATOM 5098 O O . PRO E 3 35 ? -39.960 -40.314 136.789 1.00 20.39 182 PRO E O 1
ATOM 5102 N N . GLY E 3 36 ? -40.464 -38.239 137.557 1.00 21.99 183 GLY E N 1
ATOM 5103 C CA . GLY E 3 36 ? -40.099 -38.531 138.942 1.00 18.80 183 GLY E CA 1
ATOM 5104 C C . GLY E 3 36 ? -38.595 -38.496 139.129 1.00 21.61 183 GLY E C 1
ATOM 5105 O O . GLY E 3 36 ? -37.879 -38.079 138.224 1.00 22.59 183 GLY E O 1
ATOM 5106 N N . PRO E 3 37 ? -38.100 -38.918 140.300 1.00 23.59 184 PRO E N 1
ATOM 5107 C CA . PRO E 3 37 ? -38.837 -39.426 141.463 1.00 21.40 184 PRO E CA 1
ATOM 5108 C C . PRO E 3 37 ? -39.484 -38.313 142.289 1.00 20.25 184 PRO E C 1
ATOM 5109 O O . PRO E 3 37 ? -39.113 -37.150 142.170 1.00 20.27 184 PRO E O 1
ATOM 5113 N N . ALA E 3 38 ? -40.462 -38.689 143.101 1.00 20.80 185 ALA E N 1
ATOM 5114 C CA . ALA E 3 38 ? -40.942 -37.856 144.190 1.00 26.33 185 ALA E CA 1
ATOM 5115 C C . ALA E 3 38 ? -39.794 -37.630 145.166 1.00 23.27 185 ALA E C 1
ATOM 5116 O O . ALA E 3 38 ? -38.937 -38.490 145.335 1.00 27.56 185 ALA E O 1
ATOM 5118 N N . VAL E 3 39 ? -39.802 -36.478 145.819 1.00 21.88 186 VAL E N 1
ATOM 5119 C CA . VAL E 3 39 ? -38.754 -36.084 146.753 1.00 21.68 186 VAL E CA 1
ATOM 5120 C C . VAL E 3 39 ? -39.414 -35.610 148.044 1.00 22.14 186 VAL E C 1
ATOM 5121 O O . VAL E 3 39 ? -40.299 -34.760 148.014 1.00 22.51 186 VAL E O 1
ATOM 5125 N N . PHE E 3 40 ? -38.991 -36.167 149.171 1.00 20.60 187 PHE E N 1
ATOM 5126 C CA . PHE E 3 40 ? -39.490 -35.759 150.473 1.00 19.16 187 PHE E CA 1
ATOM 5127 C C . PHE E 3 40 ? -38.287 -35.442 151.331 1.00 19.73 187 PHE E C 1
ATOM 5128 O O . PHE E 3 40 ? -37.602 -36.337 151.819 1.00 20.03 187 PHE E O 1
ATOM 5136 N N . HIS E 3 41 ? -38.024 -34.159 151.508 1.00 18.47 188 HIS E N 1
ATOM 5137 C CA . HIS E 3 41 ? -36.743 -33.741 152.051 1.00 24.18 188 HIS E CA 1
ATOM 5138 C C . HIS E 3 41 ? -36.830 -32.421 152.797 1.00 23.25 188 HIS E C 1
ATOM 5139 O O . HIS E 3 41 ? -37.351 -31.432 152.274 1.00 21.42 188 HIS E O 1
ATOM 5146 N N . ASP E 3 42 ? -36.319 -32.431 154.024 1.00 23.15 189 ASP E N 1
ATOM 5147 C CA . ASP E 3 42 ? -36.293 -31.243 154.862 1.00 25.02 189 ASP E CA 1
ATOM 5148 C C . ASP E 3 42 ? -37.680 -30.617 154.972 1.00 25.07 189 ASP E C 1
ATOM 5149 O O . ASP E 3 42 ? -37.819 -29.405 154.897 1.00 24.76 189 ASP E O 1
ATOM 5154 N N . ARG E 3 43 ? -38.698 -31.461 155.135 1.00 23.44 190 ARG E N 1
ATOM 5155 C CA . ARG E 3 43 ? -40.084 -31.025 155.289 1.00 25.39 190 ARG E CA 1
ATOM 5156 C C . ARG E 3 43 ? -40.747 -30.505 154.009 1.00 27.23 190 ARG E C 1
ATOM 5157 O O . ARG E 3 43 ? -41.867 -29.993 154.050 1.00 28.29 190 ARG E O 1
ATOM 5165 N N . LEU E 3 44 ? -40.067 -30.629 152.878 1.00 25.30 191 LEU E N 1
ATOM 5166 C CA . LEU E 3 44 ? -40.678 -30.251 151.604 1.00 22.36 191 LEU E CA 1
ATOM 5167 C C . LEU E 3 44 ? -41.087 -31.506 150.819 1.00 23.63 191 LEU E C 1
ATOM 5168 O O . LEU E 3 44 ? -40.387 -32.535 150.852 1.00 21.39 191 LEU E O 1
ATOM 5173 N N . ARG E 3 45 ? -42.234 -31.423 150.143 1.00 23.81 192 ARG E N 1
ATOM 5174 C CA . ARG E 3 45 ? -42.723 -32.487 149.270 1.00 21.11 192 ARG E CA 1
ATOM 5175 C C . ARG E 3 45 ? -42.726 -32.011 147.820 1.00 26.35 192 ARG E C 1
ATOM 5176 O O . ARG E 3 45 ? -43.190 -30.909 147.519 1.00 24.17 192 ARG E O 1
ATOM 5184 N N . GLY E 3 46 ? -42.202 -32.829 146.915 1.00 21.09 193 GLY E N 1
ATOM 5185 C CA . GLY E 3 46 ? -42.094 -32.381 145.545 1.00 22.75 193 GLY E CA 1
ATOM 5186 C C . GLY E 3 46 ? -41.657 -33.429 144.548 1.00 22.42 193 GLY E C 1
ATOM 5187 O O . GLY E 3 46 ? -41.604 -34.611 144.859 1.00 23.29 193 GLY E O 1
ATOM 5188 N N . TRP E 3 47 ? -41.321 -32.963 143.350 1.00 23.19 194 TRP E N 1
ATOM 5189 C CA . TRP E 3 47 ? -40.993 -33.812 142.216 1.00 21.28 194 TRP E CA 1
ATOM 5190 C C . TRP E 3 47 ? -39.651 -33.343 141.664 1.00 24.46 194 TRP E C 1
ATOM 5191 O O . TRP E 3 47 ? -39.471 -32.155 141.373 1.00 22.17 194 TRP E O 1
ATOM 5202 N N . LYS E 3 48 ? -38.708 -34.268 141.530 1.00 22.72 195 LYS E N 1
ATOM 5203 C CA . LYS E 3 48 ? -37.382 -33.918 141.041 1.00 23.88 195 LYS E CA 1
ATOM 5204 C C . LYS E 3 48 ? -37.371 -33.577 139.543 1.00 25.01 195 LYS E C 1
ATOM 5205 O O . LYS E 3 48 ? -36.550 -32.791 139.095 1.00 23.73 195 LYS E O 1
ATOM 5211 N N . CYS E 3 49 ? -38.298 -34.157 138.782 1.00 23.86 196 CYS E N 1
ATOM 5212 C CA . CYS E 3 49 ? -38.364 -33.931 137.342 1.00 24.91 196 CYS E CA 1
ATOM 5213 C C . CYS E 3 49 ? -38.588 -32.458 137.000 1.00 27.10 196 CYS E C 1
ATOM 5214 O O . CYS E 3 49 ? -37.854 -31.886 136.202 1.00 25.86 196 CYS E O 1
ATOM 5217 N N . CYS E 3 50 ? -39.592 -31.838 137.613 1.00 25.29 197 CYS E N 1
ATOM 5218 C CA . CYS E 3 50 ? -39.872 -30.422 137.360 1.00 23.81 197 CYS E CA 1
ATOM 5219 C C . CYS E 3 50 ? -39.320 -29.491 138.450 1.00 25.83 197 CYS E C 1
ATOM 5220 O O . CYS E 3 50 ? -39.434 -28.267 138.356 1.00 23.68 197 CYS E O 1
ATOM 5223 N N . ASP E 3 51 ? -38.743 -30.079 139.491 1.00 24.57 198 ASP E N 1
ATOM 5224 C CA . ASP E 3 51 ? -38.133 -29.317 140.569 1.00 24.23 198 ASP E CA 1
ATOM 5225 C C . ASP E 3 51 ? -39.138 -28.393 141.237 1.00 25.35 198 ASP E C 1
ATOM 5226 O O . ASP E 3 51 ? -38.817 -27.249 141.520 1.00 24.01 198 ASP E O 1
ATOM 5231 N N . VAL E 3 52 ? -40.360 -28.864 141.456 1.00 24.21 199 VAL E N 1
ATOM 5232 C CA . VAL E 3 52 ? -41.306 -28.080 142.236 1.00 26.98 199 VAL E CA 1
ATOM 5233 C C . VAL E 3 52 ? -41.495 -28.755 143.595 1.00 28.00 199 VAL E C 1
ATOM 5234 O O . VAL E 3 52 ? -41.751 -29.961 143.663 1.00 25.79 199 VAL E O 1
ATOM 5238 N N . HIS E 3 53 ? -41.356 -27.965 144.662 1.00 24.42 200 HIS E N 1
ATOM 5239 C CA . HIS E 3 53 ? -41.376 -28.467 146.037 1.00 27.14 200 HIS E CA 1
ATOM 5240 C C . HIS E 3 53 ? -42.241 -27.537 146.864 1.00 29.72 200 HIS E C 1
ATOM 5241 O O . HIS E 3 53 ? -42.108 -26.318 146.742 1.00 30.86 200 HIS E O 1
ATOM 5248 N N . VAL E 3 54 ? -43.102 -28.095 147.715 1.00 25.91 201 VAL E N 1
ATOM 5249 C CA . VAL E 3 54 ? -44.343 -27.394 148.029 1.00 26.29 201 VAL E CA 1
ATOM 5250 C C . VAL E 3 54 ? -44.696 -27.024 149.472 1.00 40.56 201 VAL E C 1
ATOM 5251 O O . VAL E 3 54 ? -45.187 -25.907 149.695 1.00 52.42 201 VAL E O 1
ATOM 5255 N N . LYS E 3 55 ? -44.486 -27.926 150.431 1.00 33.96 202 LYS E N 1
ATOM 5256 C CA . LYS E 3 55 ? -44.786 -27.633 151.857 1.00 35.44 202 LYS E CA 1
ATOM 5257 C C . LYS E 3 55 ? -45.831 -28.536 152.499 1.00 30.11 202 LYS E C 1
ATOM 5258 O O . LYS E 3 55 ? -45.604 -29.067 153.579 1.00 32.21 202 LYS E O 1
ATOM 5264 N N . GLU E 3 56 ? -46.984 -28.683 151.859 1.00 28.55 203 GLU E N 1
ATOM 5265 C CA . GLU E 3 56 ? -48.013 -29.589 152.368 1.00 27.55 203 GLU E CA 1
ATOM 5266 C C . GLU E 3 56 ? -48.107 -30.840 151.515 1.00 28.00 203 GLU E C 1
ATOM 5267 O O . GLU E 3 56 ? -47.962 -30.777 150.299 1.00 27.93 203 GLU E O 1
ATOM 5273 N N . PHE E 3 57 ? -48.349 -31.983 152.143 1.00 28.22 204 PHE E N 1
ATOM 5274 C CA . PHE E 3 57 ? -48.399 -33.227 151.391 1.00 28.07 204 PHE E CA 1
ATOM 5275 C C . PHE E 3 57 ? -49.506 -33.183 150.349 1.00 30.19 204 PHE E C 1
ATOM 5276 O O . PHE E 3 57 ? -49.318 -33.602 149.208 1.00 30.80 204 PHE E O 1
ATOM 5284 N N . ASP E 3 58 ? -50.665 -32.689 150.759 1.00 29.87 205 ASP E N 1
ATOM 5285 C CA . ASP E 3 58 ? -51.839 -32.679 149.898 1.00 35.00 205 ASP E CA 1
ATOM 5286 C C . ASP E 3 58 ? -51.643 -31.771 148.697 1.00 34.24 205 ASP E C 1
ATOM 5287 O O . ASP E 3 58 ? -52.085 -32.084 147.591 1.00 37.09 205 ASP E O 1
ATOM 5292 N N . GLU E 3 59 ? -50.971 -30.651 148.936 1.00 31.85 206 GLU E N 1
ATOM 5293 C CA . GLU E 3 59 ? -50.539 -29.739 147.892 1.00 30.48 206 GLU E CA 1
ATOM 5294 C C . GLU E 3 59 ? -49.601 -30.451 146.911 1.00 31.19 206 GLU E C 1
ATOM 5295 O O . GLU E 3 59 ? -49.713 -30.286 145.691 1.00 28.92 206 GLU E O 1
ATOM 5301 N N . PHE E 3 60 ? -48.666 -31.231 147.448 1.00 24.17 207 PHE E N 1
ATOM 5302 C CA . PHE E 3 60 ? -47.745 -31.983 146.618 1.00 25.44 207 PHE E CA 1
ATOM 5303 C C . PHE E 3 60 ? -48.524 -32.885 145.651 1.00 25.87 207 PHE E C 1
ATOM 5304 O O . PHE E 3 60 ? -48.178 -33.002 144.478 1.00 23.25 207 PHE E O 1
ATOM 5312 N N . MET E 3 61 ? -49.591 -33.499 146.153 1.00 26.41 208 MET E N 1
ATOM 5313 C CA . MET E 3 61 ? -50.441 -34.363 145.334 1.00 30.48 208 MET E CA 1
ATOM 5314 C C . MET E 3 61 ? -51.099 -33.644 144.146 1.00 28.82 208 MET E C 1
ATOM 5315 O O . MET E 3 61 ? -51.583 -34.283 143.236 1.00 29.48 208 MET E O 1
ATOM 5320 N N . GLU E 3 62 ? -51.131 -32.320 144.156 1.00 30.92 209 GLU E N 1
ATOM 5321 C CA . GLU E 3 62 ? -51.818 -31.597 143.092 1.00 32.79 209 GLU E CA 1
ATOM 5322 C C . GLU E 3 62 ? -50.853 -31.031 142.069 1.00 30.47 209 GLU E C 1
ATOM 5323 O O . GLU E 3 62 ? -51.285 -30.377 141.118 1.00 28.27 209 GLU E O 1
ATOM 5329 N N . ILE E 3 63 ? -49.556 -31.228 142.270 1.00 25.43 210 ILE E N 1
ATOM 5330 C CA . ILE E 3 63 ? -48.614 -30.680 141.301 1.00 26.04 210 ILE E CA 1
ATOM 5331 C C . ILE E 3 63 ? -48.811 -31.411 139.984 1.00 23.67 210 ILE E C 1
ATOM 5332 O O . ILE E 3 63 ? -48.672 -32.623 139.923 1.00 25.45 210 ILE E O 1
ATOM 5337 N N . PRO E 3 64 ? -49.166 -30.667 138.930 1.00 26.19 211 PRO E N 1
ATOM 5338 C CA . PRO E 3 64 ? -49.528 -31.230 137.627 1.00 27.92 211 PRO E CA 1
ATOM 5339 C C . PRO E 3 64 ? -48.336 -31.865 136.924 1.00 25.74 211 PRO E C 1
ATOM 5340 O O . PRO E 3 64 ? -47.209 -31.378 137.045 1.00 23.24 211 PRO E O 1
ATOM 5344 N N . PRO E 3 65 ? -48.592 -32.954 136.191 1.00 26.99 212 PRO E N 1
ATOM 5345 C CA . PRO E 3 65 ? -47.627 -33.636 135.321 1.00 26.16 212 PRO E CA 1
ATOM 5346 C C . PRO E 3 65 ? -46.846 -32.606 134.536 1.00 26.40 212 PRO E C 1
ATOM 5347 O O . PRO E 3 65 ? -47.415 -31.613 134.092 1.00 25.79 212 PRO E O 1
ATOM 5351 N N . CYS E 3 66 ? -45.548 -32.819 134.391 1.00 24.22 213 CYS E N 1
ATOM 5352 C CA . CYS E 3 66 ? -44.687 -31.773 133.868 1.00 23.10 213 CYS E CA 1
ATOM 5353 C C . CYS E 3 66 ? -44.122 -32.121 132.501 1.00 23.86 213 CYS E C 1
ATOM 5354 O O . CYS E 3 66 ? -43.545 -31.268 131.846 1.00 26.29 213 CYS E O 1
ATOM 5357 N N . THR E 3 67 ? -44.263 -33.377 132.085 1.00 23.02 214 THR E N 1
ATOM 5358 C CA . THR E 3 67 ? -43.536 -33.868 130.912 1.00 24.52 214 THR E CA 1
ATOM 5359 C C . THR E 3 67 ? -44.437 -34.599 129.919 1.00 24.32 214 THR E C 1
ATOM 5360 O O . THR E 3 67 ? -45.340 -35.344 130.318 1.00 23.33 214 THR E O 1
ATOM 5364 N N . LYS E 3 68 ? -44.191 -34.389 128.627 1.00 22.71 215 LYS E N 1
ATOM 5365 C CA . LYS E 3 68 ? -44.850 -35.186 127.591 1.00 23.15 215 LYS E CA 1
ATOM 5366 C C . LYS E 3 68 ? -43.887 -36.204 126.992 1.00 23.05 215 LYS E C 1
ATOM 5367 O O . LYS E 3 68 ? -42.830 -35.838 126.477 1.00 25.16 215 LYS E O 1
ATOM 5373 N N . GLY E 3 69 ? -44.241 -37.483 127.075 1.00 20.48 216 GLY E N 1
ATOM 5374 C CA . GLY E 3 69 ? -43.389 -38.534 126.549 1.00 20.95 216 GLY E CA 1
ATOM 5375 C C . GLY E 3 69 ? -44.215 -39.670 125.973 1.00 23.72 216 GLY E C 1
ATOM 5376 O O . GLY E 3 69 ? -45.399 -39.479 125.629 1.00 21.67 216 GLY E O 1
ATOM 5377 N N . TRP E 3 70 ? -43.598 -40.849 125.882 1.00 20.05 217 TRP E N 1
ATOM 5378 C CA . TRP E 3 70 ? -44.288 -42.079 125.493 1.00 21.57 217 TRP E CA 1
ATOM 5379 C C . TRP E 3 70 ? -45.066 -42.665 126.666 1.00 22.62 217 TRP E C 1
ATOM 5380 O O . TRP E 3 70 ? -44.570 -42.697 127.777 1.00 20.60 217 TRP E O 1
ATOM 5391 N N . HIS E 3 71 ? -46.275 -43.160 126.426 1.00 24.70 218 HIS E N 1
ATOM 5392 C CA . HIS E 3 71 ? -46.907 -44.021 127.414 1.00 19.22 218 HIS E CA 1
ATOM 5393 C C . HIS E 3 71 ? -45.989 -45.219 127.599 1.00 24.05 218 HIS E C 1
ATOM 5394 O O . HIS E 3 71 ? -45.315 -45.637 126.659 1.00 23.65 218 HIS E O 1
ATOM 5401 N N . SER E 3 72 ? -45.973 -45.781 128.801 1.00 24.57 219 SER E N 1
ATOM 5402 C CA . SER E 3 72 ? -45.149 -46.945 129.074 1.00 28.83 219 SER E CA 1
ATOM 5403 C C . SER E 3 72 ? -45.917 -48.033 129.830 1.00 32.42 219 SER E C 1
ATOM 5404 O O . SER E 3 72 ? -46.365 -47.838 130.962 1.00 29.91 219 SER E O 1
ATOM 5407 N N . SER E 3 73 ? -46.044 -49.180 129.182 1.00 34.10 220 SER E N 1
ATOM 5408 C CA . SER E 3 73 ? -46.701 -50.345 129.747 1.00 40.26 220 SER E CA 1
ATOM 5409 C C . SER E 3 73 ? -45.889 -50.936 130.902 1.00 43.28 220 SER E C 1
ATOM 5410 O O . SER E 3 73 ? -46.273 -51.942 131.483 1.00 45.42 220 SER E O 1
ATOM 5413 N N . SER E 3 74 ? -44.763 -50.304 131.220 1.00 44.82 221 SER E N 1
ATOM 5414 C CA . SER E 3 74 ? -43.932 -50.705 132.357 1.00 49.84 221 SER E CA 1
ATOM 5415 C C . SER E 3 74 ? -42.856 -49.662 132.652 1.00 46.59 221 SER E C 1
ATOM 5416 O O . SER E 3 74 ? -43.119 -48.654 133.313 1.00 49.59 221 SER E O 1
ATOM 5419 N N . ALA F 3 1 ? -30.410 -60.114 128.466 1.00 56.54 148 ALA F N 1
ATOM 5420 C CA . ALA F 3 1 ? -29.658 -61.348 128.559 1.00 59.74 148 ALA F CA 1
ATOM 5421 C C . ALA F 3 1 ? -30.511 -62.387 129.202 1.00 58.03 148 ALA F C 1
ATOM 5422 O O . ALA F 3 1 ? -31.078 -62.135 130.244 1.00 56.01 148 ALA F O 1
ATOM 5424 N N . ALA F 3 2 ? -30.567 -63.572 128.614 1.00 53.64 149 ALA F N 1
ATOM 5425 C CA . ALA F 3 2 ? -31.210 -64.674 129.321 1.00 53.07 149 ALA F CA 1
ATOM 5426 C C . ALA F 3 2 ? -30.275 -65.280 130.362 1.00 47.74 149 ALA F C 1
ATOM 5427 O O . ALA F 3 2 ? -29.067 -65.040 130.340 1.00 47.60 149 ALA F O 1
ATOM 5429 N N . VAL F 3 3 ? -30.840 -66.067 131.271 1.00 46.52 150 VAL F N 1
ATOM 5430 C CA . VAL F 3 3 ? -30.056 -66.710 132.324 1.00 45.08 150 VAL F CA 1
ATOM 5431 C C . VAL F 3 3 ? -28.846 -67.439 131.757 1.00 42.77 150 VAL F C 1
ATOM 5432 O O . VAL F 3 3 ? -28.919 -68.008 130.665 1.00 42.38 150 VAL F O 1
ATOM 5436 N N . ILE F 3 4 ? -27.737 -67.433 132.497 1.00 38.61 151 ILE F N 1
ATOM 5437 C CA . ILE F 3 4 ? -26.555 -68.183 132.071 1.00 39.32 151 ILE F CA 1
ATOM 5438 C C . ILE F 3 4 ? -26.040 -69.163 133.118 1.00 34.50 151 ILE F C 1
ATOM 5439 O O . ILE F 3 4 ? -26.420 -69.104 134.286 1.00 34.09 151 ILE F O 1
ATOM 5444 N N . ASP F 3 5 ? -25.182 -70.075 132.666 1.00 34.05 152 ASP F N 1
ATOM 5445 C CA . ASP F 3 5 ? -24.451 -70.974 133.544 1.00 32.31 152 ASP F CA 1
ATOM 5446 C C . ASP F 3 5 ? -22.954 -70.642 133.446 1.00 32.04 152 ASP F C 1
ATOM 5447 O O . ASP F 3 5 ? -22.312 -70.920 132.430 1.00 31.46 152 ASP F O 1
ATOM 5452 N N . ILE F 3 6 ? -22.408 -70.043 134.501 1.00 31.97 153 ILE F N 1
ATOM 5453 C CA . ILE F 3 6 ? -21.049 -69.507 134.470 1.00 31.35 153 ILE F CA 1
ATOM 5454 C C . ILE F 3 6 ? -19.975 -70.593 134.433 1.00 32.82 153 ILE F C 1
ATOM 5455 O O . ILE F 3 6 ? -18.790 -70.301 134.228 1.00 30.08 153 ILE F O 1
ATOM 5460 N N . ASN F 3 7 ? -20.391 -71.838 134.634 1.00 32.00 154 ASN F N 1
ATOM 5461 C CA . ASN F 3 7 ? -19.500 -72.981 134.448 1.00 37.30 154 ASN F CA 1
ATOM 5462 C C . ASN F 3 7 ? -19.540 -73.596 133.038 1.00 35.17 154 ASN F C 1
ATOM 5463 O O . ASN F 3 7 ? -18.762 -74.500 132.736 1.00 35.60 154 ASN F O 1
ATOM 5468 N N . GLN F 3 8 ? -20.427 -73.100 132.179 1.00 31.67 155 GLN F N 1
ATOM 5469 C CA . GLN F 3 8 ? -20.597 -73.663 130.844 1.00 31.77 155 GLN F CA 1
ATOM 5470 C C . GLN F 3 8 ? -19.608 -73.118 129.808 1.00 34.42 155 GLN F C 1
ATOM 5471 O O . GLN F 3 8 ? -19.556 -71.902 129.565 1.00 30.49 155 GLN F O 1
ATOM 5477 N N . PRO F 3 9 ? -18.841 -74.023 129.169 1.00 33.97 156 PRO F N 1
ATOM 5478 C CA . PRO F 3 9 ? -17.880 -73.634 128.124 1.00 30.85 156 PRO F CA 1
ATOM 5479 C C . PRO F 3 9 ? -18.568 -72.947 126.939 1.00 30.16 156 PRO F C 1
ATOM 5480 O O . PRO F 3 9 ? -19.622 -73.388 126.500 1.00 32.71 156 PRO F O 1
ATOM 5484 N N . GLN F 3 10 ? -17.970 -71.868 126.445 1.00 27.72 157 GLN F N 1
ATOM 5485 C CA . GLN F 3 10 ? -18.512 -71.111 125.323 1.00 28.74 157 GLN F CA 1
ATOM 5486 C C . GLN F 3 10 ? -17.389 -70.786 124.331 1.00 27.07 157 GLN F C 1
ATOM 5487 O O . GLN F 3 10 ? -16.216 -70.738 124.698 1.00 26.92 157 GLN F O 1
ATOM 5493 N N . VAL F 3 11 ? -17.744 -70.541 123.079 1.00 28.13 158 VAL F N 1
ATOM 5494 C CA . VAL F 3 11 ? -16.756 -70.087 122.105 1.00 28.98 158 VAL F CA 1
ATOM 5495 C C . VAL F 3 11 ? -16.848 -68.569 121.983 1.00 28.96 158 VAL F C 1
ATOM 5496 O O . VAL F 3 11 ? -17.910 -68.030 121.670 1.00 32.29 158 VAL F O 1
ATOM 5500 N N . CYS F 3 12 ? -15.748 -67.879 122.262 1.00 24.60 159 CYS F N 1
ATOM 5501 C CA . CYS F 3 12 ? -15.718 -66.423 122.124 1.00 25.13 159 CYS F CA 1
ATOM 5502 C C . CYS F 3 12 ? -15.749 -66.048 120.644 1.00 28.22 159 CYS F C 1
ATOM 5503 O O . CYS F 3 12 ? -14.981 -66.597 119.849 1.00 27.06 159 CYS F O 1
ATOM 5506 N N . LYS F 3 13 ? -16.635 -65.119 120.281 1.00 26.27 160 LYS F N 1
ATOM 5507 C CA . LYS F 3 13 ? -16.802 -64.710 118.890 1.00 30.20 160 LYS F CA 1
ATOM 5508 C C . LYS F 3 13 ? -16.054 -63.412 118.570 1.00 32.83 160 LYS F C 1
ATOM 5509 O O . LYS F 3 13 ? -16.223 -62.859 117.488 1.00 25.81 160 LYS F O 1
ATOM 5515 N N . ASN F 3 14 ? -15.256 -62.914 119.514 1.00 27.93 161 ASN F N 1
ATOM 5516 C CA . ASN F 3 14 ? -14.444 -61.723 119.259 1.00 26.72 161 ASN F CA 1
ATOM 5517 C C . ASN F 3 14 ? -13.383 -62.013 118.195 1.00 25.38 161 ASN F C 1
ATOM 5518 O O . ASN F 3 14 ? -12.720 -63.057 118.232 1.00 25.19 161 ASN F O 1
ATOM 5523 N N . LYS F 3 15 ? -13.216 -61.083 117.257 1.00 26.53 162 LYS F N 1
ATOM 5524 C CA . LYS F 3 15 ? -12.267 -61.239 116.158 1.00 24.15 162 LYS F CA 1
ATOM 5525 C C . LYS F 3 15 ? -10.812 -61.354 116.640 1.00 29.39 162 LYS F C 1
ATOM 5526 O O . LYS F 3 15 ? -10.283 -60.449 117.305 1.00 29.45 162 LYS F O 1
ATOM 5532 N N . GLY F 3 16 ? -10.163 -62.465 116.299 1.00 24.71 163 GLY F N 1
ATOM 5533 C CA . GLY F 3 16 ? -8.778 -62.673 116.679 1.00 24.97 163 GLY F CA 1
ATOM 5534 C C . GLY F 3 16 ? -8.659 -63.500 117.948 1.00 29.56 163 GLY F C 1
ATOM 5535 O O . GLY F 3 16 ? -7.545 -63.747 118.433 1.00 28.40 163 GLY F O 1
ATOM 5536 N N . CYS F 3 17 ? -9.805 -63.933 118.480 1.00 26.33 164 CYS F N 1
ATOM 5537 C CA . CYS F 3 17 ? -9.833 -64.804 119.661 1.00 29.48 164 CYS F CA 1
ATOM 5538 C C . CYS F 3 17 ? -10.346 -66.207 119.333 1.00 26.67 164 CYS F C 1
ATOM 5539 O O . CYS F 3 17 ? -9.560 -67.122 119.153 1.00 27.46 164 CYS F O 1
ATOM 5542 N N . GLY F 3 18 ? -11.665 -66.371 119.290 1.00 27.70 165 GLY F N 1
ATOM 5543 C CA . GLY F 3 18 ? -12.264 -67.671 119.046 1.00 25.39 165 GLY F CA 1
ATOM 5544 C C . GLY F 3 18 ? -11.975 -68.714 120.116 1.00 26.02 165 GLY F C 1
ATOM 5545 O O . GLY F 3 18 ? -12.197 -69.895 119.894 1.00 25.89 165 GLY F O 1
ATOM 5546 N N . GLN F 3 19 ? -11.474 -68.301 121.278 1.00 23.29 166 GLN F N 1
ATOM 5547 C CA . GLN F 3 19 ? -11.161 -69.277 122.325 1.00 26.60 166 GLN F CA 1
ATOM 5548 C C . GLN F 3 19 ? -12.389 -69.791 123.085 1.00 25.25 166 GLN F C 1
ATOM 5549 O O . GLN F 3 19 ? -13.410 -69.111 123.200 1.00 25.95 166 GLN F O 1
ATOM 5555 N N . THR F 3 20 ? -12.277 -71.003 123.605 1.00 23.87 167 THR F N 1
ATOM 5556 C CA . THR F 3 20 ? -13.300 -71.547 124.492 1.00 25.43 167 THR F CA 1
ATOM 5557 C C . THR F 3 20 ? -13.040 -71.037 125.893 1.00 23.13 167 THR F C 1
ATOM 5558 O O . THR F 3 20 ? -11.906 -71.066 126.351 1.00 22.49 167 THR F O 1
ATOM 5562 N N . PHE F 3 21 ? -14.090 -70.574 126.570 1.00 26.12 168 PHE F N 1
ATOM 5563 C CA . PHE F 3 21 ? -13.955 -69.975 127.901 1.00 26.56 168 PHE F CA 1
ATOM 5564 C C . PHE F 3 21 ? -15.222 -70.208 128.725 1.00 25.61 168 PHE F C 1
ATOM 5565 O O . PHE F 3 21 ? -16.279 -70.518 128.166 1.00 24.42 168 PHE F O 1
ATOM 5573 N N . LYS F 3 22 ? -15.129 -70.026 130.044 1.00 26.94 169 LYS F N 1
ATOM 5574 C CA . LYS F 3 22 ? -16.269 -70.360 130.916 1.00 31.12 169 LYS F CA 1
ATOM 5575 C C . LYS F 3 22 ? -17.160 -69.190 131.361 1.00 32.23 169 LYS F C 1
ATOM 5576 O O . LYS F 3 22 ? -18.387 -69.294 131.304 1.00 39.70 169 LYS F O 1
ATOM 5582 N N . GLU F 3 23 ? -16.567 -68.087 131.780 1.00 26.69 170 GLU F N 1
ATOM 5583 C CA . GLU F 3 23 ? -17.383 -66.932 132.183 1.00 32.29 170 GLU F CA 1
ATOM 5584 C C . GLU F 3 23 ? -17.129 -66.713 133.653 1.00 26.20 170 GLU F C 1
ATOM 5585 O O . GLU F 3 23 ? -16.882 -65.595 134.065 1.00 24.70 170 GLU F O 1
ATOM 5591 N N . ARG F 3 24 ? -17.120 -67.792 134.435 1.00 24.82 171 ARG F N 1
ATOM 5592 C CA . ARG F 3 24 ? -16.630 -67.688 135.800 1.00 29.03 171 ARG F CA 1
ATOM 5593 C C . ARG F 3 24 ? -15.159 -67.275 135.752 1.00 26.44 171 ARG F C 1
ATOM 5594 O O . ARG F 3 24 ? -14.623 -66.754 136.724 1.00 26.88 171 ARG F O 1
ATOM 5602 N N . ASP F 3 25 ? -14.516 -67.496 134.608 1.00 25.34 172 ASP F N 1
ATOM 5603 C CA . ASP F 3 25 ? -13.110 -67.115 134.416 1.00 26.60 172 ASP F CA 1
ATOM 5604 C C . ASP F 3 25 ? -12.957 -65.813 133.603 1.00 25.70 172 ASP F C 1
ATOM 5605 O O . ASP F 3 25 ? -11.861 -65.258 133.477 1.00 23.47 172 ASP F O 1
ATOM 5610 N N . ASN F 3 26 ? -14.070 -65.335 133.068 1.00 22.23 173 ASN F N 1
ATOM 5611 C CA . ASN F 3 26 ? -14.096 -64.127 132.257 1.00 24.64 173 ASN F CA 1
ATOM 5612 C C . ASN F 3 26 ? -13.852 -62.874 133.116 1.00 23.59 173 ASN F C 1
ATOM 5613 O O . ASN F 3 26 ? -14.184 -62.857 134.296 1.00 23.69 173 ASN F O 1
ATOM 5618 N N . HIS F 3 27 ? -13.244 -61.848 132.523 1.00 22.39 174 HIS F N 1
ATOM 5619 C CA . HIS F 3 27 ? -13.016 -60.569 133.199 1.00 21.55 174 HIS F CA 1
ATOM 5620 C C . HIS F 3 27 ? -12.704 -59.493 132.173 1.00 22.46 174 HIS F C 1
ATOM 5621 O O . HIS F 3 27 ? -12.606 -59.790 130.976 1.00 19.24 174 HIS F O 1
ATOM 5628 N N . GLU F 3 28 ? -12.536 -58.256 132.638 1.00 20.89 175 GLU F N 1
ATOM 5629 C CA . GLU F 3 28 ? -12.551 -57.092 131.752 1.00 21.22 175 GLU F CA 1
ATOM 5630 C C . GLU F 3 28 ? -11.328 -56.998 130.845 1.00 20.44 175 GLU F C 1
ATOM 5631 O O . GLU F 3 28 ? -11.362 -56.301 129.844 1.00 21.03 175 GLU F O 1
ATOM 5637 N N . THR F 3 29 ? -10.240 -57.683 131.188 1.00 19.34 176 THR F N 1
ATOM 5638 C CA . THR F 3 29 ? -9.105 -57.724 130.272 1.00 21.41 176 THR F CA 1
ATOM 5639 C C . THR F 3 29 ? -8.734 -59.143 129.832 1.00 21.49 176 THR F C 1
ATOM 5640 O O . THR F 3 29 ? -7.603 -59.390 129.437 1.00 21.39 176 THR F O 1
ATOM 5644 N N . ALA F 3 30 ? -9.685 -60.071 129.891 1.00 21.39 177 ALA F N 1
ATOM 5645 C CA . ALA F 3 30 ? -9.396 -61.469 129.539 1.00 21.81 177 ALA F CA 1
ATOM 5646 C C . ALA F 3 30 ? -9.100 -61.737 128.054 1.00 23.52 177 ALA F C 1
ATOM 5647 O O . ALA F 3 30 ? -8.271 -62.593 127.719 1.00 20.50 177 ALA F O 1
ATOM 5649 N N . CYS F 3 31 ? -9.790 -61.025 127.173 1.00 21.25 178 CYS F N 1
ATOM 5650 C CA . CYS F 3 31 ? -9.824 -61.392 125.765 1.00 20.30 178 CYS F CA 1
ATOM 5651 C C . CYS F 3 31 ? -9.014 -60.412 124.914 1.00 20.87 178 CYS F C 1
ATOM 5652 O O . CYS F 3 31 ? -9.276 -59.217 124.924 1.00 23.22 178 CYS F O 1
ATOM 5655 N N . SER F 3 32 ? -8.031 -60.900 124.177 1.00 20.39 179 SER F N 1
ATOM 5656 C CA . SER F 3 32 ? -7.366 -60.017 123.226 1.00 26.18 179 SER F CA 1
ATOM 5657 C C . SER F 3 32 ? -7.934 -60.218 121.833 1.00 26.47 179 SER F C 1
ATOM 5658 O O . SER F 3 32 ? -7.979 -61.341 121.315 1.00 24.54 179 SER F O 1
ATOM 5661 N N . HIS F 3 33 ? -8.372 -59.111 121.240 1.00 22.71 180 HIS F N 1
ATOM 5662 C CA . HIS F 3 33 ? -9.147 -59.148 120.017 1.00 24.72 180 HIS F CA 1
ATOM 5663 C C . HIS F 3 33 ? -9.104 -57.784 119.316 1.00 23.00 180 HIS F C 1
ATOM 5664 O O . HIS F 3 33 ? -8.620 -56.796 119.881 1.00 24.73 180 HIS F O 1
ATOM 5671 N N . HIS F 3 34 ? -9.613 -57.748 118.088 1.00 23.63 181 HIS F N 1
ATOM 5672 C CA . HIS F 3 34 ? -9.882 -56.503 117.365 1.00 24.86 181 HIS F CA 1
ATOM 5673 C C . HIS F 3 34 ? -11.376 -56.231 117.543 1.00 23.03 181 HIS F C 1
ATOM 5674 O O . HIS F 3 34 ? -12.186 -57.019 117.055 1.00 23.37 181 HIS F O 1
ATOM 5681 N N . PRO F 3 35 ? -11.753 -55.122 118.221 1.00 20.45 182 PRO F N 1
ATOM 5682 C CA . PRO F 3 35 ? -13.179 -54.759 118.217 1.00 21.40 182 PRO F CA 1
ATOM 5683 C C . PRO F 3 35 ? -13.741 -54.550 116.811 1.00 23.44 182 PRO F C 1
ATOM 5684 O O . PRO F 3 35 ? -14.938 -54.785 116.611 1.00 23.84 182 PRO F O 1
ATOM 5688 N N . GLY F 3 36 ? -12.906 -54.145 115.851 1.00 24.63 183 GLY F N 1
ATOM 5689 C CA . GLY F 3 36 ? -13.365 -53.969 114.474 1.00 20.12 183 GLY F CA 1
ATOM 5690 C C . GLY F 3 36 ? -14.074 -52.639 114.316 1.00 22.35 183 GLY F C 1
ATOM 5691 O O . GLY F 3 36 ? -14.040 -51.812 115.228 1.00 24.41 183 GLY F O 1
ATOM 5692 N N . PRO F 3 37 ? -14.718 -52.416 113.165 1.00 23.78 184 PRO F N 1
ATOM 5693 C CA . PRO F 3 37 ? -14.817 -53.342 112.029 1.00 21.94 184 PRO F CA 1
ATOM 5694 C C . PRO F 3 37 ? -13.552 -53.336 111.179 1.00 20.35 184 PRO F C 1
ATOM 5695 O O . PRO F 3 37 ? -12.719 -52.435 111.305 1.00 21.83 184 PRO F O 1
ATOM 5699 N N . ALA F 3 38 ? -13.408 -54.361 110.347 1.00 19.49 185 ALA F N 1
ATOM 5700 C CA . ALA F 3 38 ? -12.414 -54.386 109.293 1.00 24.59 185 ALA F CA 1
ATOM 5701 C C . ALA F 3 38 ? -12.721 -53.255 108.324 1.00 23.72 185 ALA F C 1
ATOM 5702 O O . ALA F 3 38 ? -13.870 -52.885 108.143 1.00 25.45 185 ALA F O 1
ATOM 5704 N N . VAL F 3 39 ? -11.691 -52.724 107.686 1.00 21.86 186 VAL F N 1
ATOM 5705 C CA . VAL F 3 39 ? -11.860 -51.631 106.738 1.00 21.19 186 VAL F CA 1
ATOM 5706 C C . VAL F 3 39 ? -11.117 -51.949 105.430 1.00 21.86 186 VAL F C 1
ATOM 5707 O O . VAL F 3 39 ? -9.939 -52.295 105.440 1.00 22.97 186 VAL F O 1
ATOM 5711 N N . PHE F 3 40 ? -11.815 -51.828 104.313 1.00 18.90 187 PHE F N 1
ATOM 5712 C CA . PHE F 3 40 ? -11.247 -52.074 102.994 1.00 21.80 187 PHE F CA 1
ATOM 5713 C C . PHE F 3 40 ? -11.577 -50.864 102.139 1.00 21.07 187 PHE F C 1
ATOM 5714 O O . PHE F 3 40 ? -12.701 -50.700 101.677 1.00 20.62 187 PHE F O 1
ATOM 5722 N N . HIS F 3 41 ? -10.597 -49.999 101.945 1.00 20.12 188 HIS F N 1
ATOM 5723 C CA . HIS F 3 41 ? -10.877 -48.687 101.387 1.00 23.88 188 HIS F CA 1
ATOM 5724 C C . HIS F 3 41 ? -9.670 -48.096 100.661 1.00 26.09 188 HIS F C 1
ATOM 5725 O O . HIS F 3 41 ? -8.564 -48.036 101.223 1.00 22.23 188 HIS F O 1
ATOM 5732 N N . ASP F 3 42 ? -9.905 -47.646 99.429 1.00 22.97 189 ASP F N 1
ATOM 5733 C CA . ASP F 3 42 ? -8.854 -47.081 98.592 1.00 27.67 189 ASP F CA 1
ATOM 5734 C C . ASP F 3 42 ? -7.651 -47.999 98.499 1.00 24.92 189 ASP F C 1
ATOM 5735 O O . ASP F 3 42 ? -6.526 -47.534 98.583 1.00 24.35 189 ASP F O 1
ATOM 5740 N N . ARG F 3 43 ? -7.888 -49.295 98.350 1.00 23.18 190 ARG F N 1
ATOM 5741 C CA . ARG F 3 43 ? -6.802 -50.252 98.188 1.00 25.82 190 ARG F CA 1
ATOM 5742 C C . ARG F 3 43 ? -6.010 -50.529 99.463 1.00 26.47 190 ARG F C 1
ATOM 5743 O O . ARG F 3 43 ? -4.994 -51.217 99.418 1.00 29.93 190 ARG F O 1
ATOM 5751 N N . LEU F 3 44 ? -6.459 -49.996 100.590 1.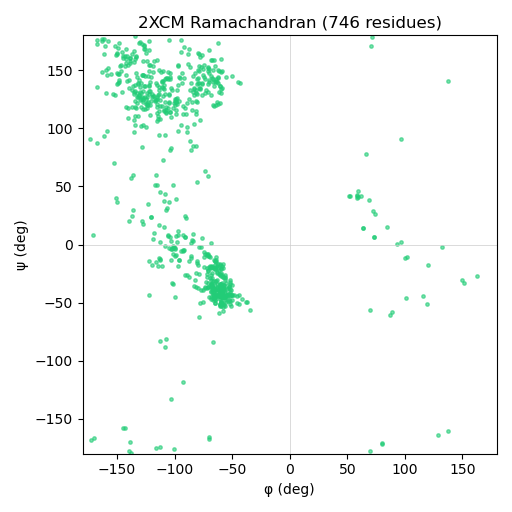00 24.27 191 LEU F N 1
ATOM 5752 C CA . LEU F 3 44 ? -5.835 -50.331 101.871 1.00 24.90 191 LEU F CA 1
ATOM 5753 C C . LEU F 3 44 ? -6.724 -51.306 102.651 1.00 22.84 191 LEU F C 1
ATOM 5754 O O . LEU F 3 44 ? -7.958 -51.234 102.584 1.00 20.18 191 LEU F O 1
ATOM 5759 N N . ARG F 3 45 ? -6.092 -52.225 103.375 1.00 21.59 192 ARG F N 1
ATOM 5760 C CA . ARG F 3 45 ? -6.800 -53.218 104.173 1.00 21.14 192 ARG F CA 1
ATOM 5761 C C . ARG F 3 45 ? -6.418 -53.049 105.639 1.00 25.01 192 ARG F C 1
ATOM 5762 O O . ARG F 3 45 ? -5.234 -52.973 105.966 1.00 23.21 192 ARG F O 1
ATOM 5770 N N . GLY F 3 46 ? -7.404 -52.967 106.525 1.00 20.81 193 GLY F N 1
ATOM 5771 C CA . GLY F 3 46 ? -7.078 -52.669 107.902 1.00 21.38 193 GLY F CA 1
ATOM 5772 C C . GLY F 3 46 ? -8.187 -52.801 108.930 1.00 21.28 193 GLY F C 1
ATOM 5773 O O . GLY F 3 46 ? -9.244 -53.377 108.678 1.00 21.41 193 GLY F O 1
ATOM 5774 N N . TRP F 3 47 ? -7.919 -52.246 110.105 1.00 20.21 194 TRP F N 1
ATOM 5775 C CA . TRP F 3 47 ? -8.816 -52.334 111.252 1.00 20.76 194 TRP F CA 1
ATOM 5776 C C . TRP F 3 47 ? -9.056 -50.938 111.813 1.00 21.73 194 TRP F C 1
ATOM 5777 O O . TRP F 3 47 ? -8.105 -50.215 112.145 1.00 19.18 194 TRP F O 1
ATOM 5788 N N . LYS F 3 48 ? -10.320 -50.555 111.920 1.00 21.35 195 LYS F N 1
ATOM 5789 C CA . LYS F 3 48 ? -10.653 -49.241 112.456 1.00 23.39 195 LYS F CA 1
ATOM 5790 C C . LYS F 3 48 ? -10.313 -49.106 113.948 1.00 25.75 195 LYS F C 1
ATOM 5791 O O . LYS F 3 48 ? -9.909 -48.036 114.393 1.00 25.32 195 LYS F O 1
ATOM 5797 N N . CYS F 3 49 ? -10.461 -50.194 114.705 1.00 22.35 196 CYS F N 1
ATOM 5798 C CA . CYS F 3 49 ? -10.222 -50.168 116.144 1.00 22.10 196 CYS F CA 1
ATOM 5799 C C . CYS F 3 49 ? -8.821 -49.662 116.491 1.00 24.76 196 CYS F C 1
ATOM 5800 O O . CYS F 3 49 ? -8.672 -48.778 117.325 1.00 25.64 196 CYS F O 1
ATOM 5803 N N . CYS F 3 50 ? -7.792 -50.205 115.847 1.00 24.80 197 CYS F N 1
ATOM 5804 C CA . CYS F 3 50 ? -6.422 -49.746 116.101 1.00 24.17 197 CYS F CA 1
ATOM 5805 C C . CYS F 3 50 ? -5.877 -48.804 115.014 1.00 24.51 197 CYS F C 1
ATOM 5806 O O . CYS F 3 50 ? -4.758 -48.290 115.127 1.00 23.61 197 CYS F O 1
ATOM 5809 N N . ASP F 3 51 ? -6.666 -48.586 113.966 1.00 23.14 198 ASP F N 1
ATOM 5810 C CA . ASP F 3 51 ? -6.285 -47.689 112.878 1.00 22.76 198 ASP F CA 1
ATOM 5811 C C . ASP F 3 51 ? -4.982 -48.107 112.217 1.00 26.17 198 ASP F C 1
ATOM 5812 O O . ASP F 3 51 ? -4.149 -47.267 111.893 1.00 24.48 198 ASP F O 1
ATOM 5817 N N . VAL F 3 52 ? -4.777 -49.397 112.023 1.00 25.62 199 VAL F N 1
ATOM 5818 C CA . VAL F 3 52 ? -3.650 -49.773 111.198 1.00 27.48 199 VAL F CA 1
ATOM 5819 C C . VAL F 3 52 ? -4.159 -50.348 109.884 1.00 27.95 199 VAL F C 1
ATOM 5820 O O . VAL F 3 52 ? -5.033 -51.218 109.867 1.00 25.63 199 VAL F O 1
ATOM 5824 N N . HIS F 3 53 ? -3.636 -49.800 108.788 1.00 26.42 200 HIS F N 1
ATOM 5825 C CA . HIS F 3 53 ? -4.091 -50.136 107.449 1.00 25.91 200 HIS F CA 1
ATOM 5826 C C . HIS F 3 53 ? -2.869 -50.419 106.630 1.00 26.58 200 HIS F C 1
ATOM 5827 O O . HIS F 3 53 ? -1.865 -49.724 106.755 1.00 28.69 200 HIS F O 1
ATOM 5834 N N . VAL F 3 54 ? -2.957 -51.447 105.798 1.00 24.78 201 VAL F N 1
ATOM 5835 C CA . VAL F 3 54 ? -1.790 -51.944 105.097 1.00 25.48 201 VAL F CA 1
ATOM 5836 C C . VAL F 3 54 ? -2.121 -52.214 103.635 1.00 27.87 201 VAL F C 1
ATOM 5837 O O . VAL F 3 54 ? -3.299 -52.240 103.255 1.00 22.17 201 VAL F O 1
ATOM 5841 N N . LYS F 3 55 ? -1.090 -52.405 102.817 1.00 25.46 202 LYS F N 1
ATOM 5842 C CA . LYS F 3 55 ? -1.271 -52.491 101.370 1.00 28.90 202 LYS F CA 1
ATOM 5843 C C . LYS F 3 55 ? -1.701 -53.868 100.877 1.00 27.02 202 LYS F C 1
ATOM 5844 O O . LYS F 3 55 ? -2.403 -53.971 99.872 1.00 30.86 202 LYS F O 1
ATOM 5846 N N . GLU F 3 56 ? -1.295 -54.927 101.562 1.00 26.10 203 GLU F N 1
ATOM 5847 C CA . GLU F 3 56 ? -1.597 -56.274 101.068 1.00 27.49 203 GLU F CA 1
ATOM 5848 C C . GLU F 3 56 ? -2.604 -57.011 101.933 1.00 28.57 203 GLU F C 1
ATOM 5849 O O . GLU F 3 56 ? -2.553 -56.929 103.157 1.00 29.06 203 GLU F O 1
ATOM 5855 N N . PHE F 3 57 ? -3.505 -57.754 101.299 1.00 29.27 204 PHE F N 1
ATOM 5856 C CA . PHE F 3 57 ? -4.531 -58.472 102.046 1.00 29.36 204 PHE F CA 1
ATOM 5857 C C . PHE F 3 57 ? -3.929 -59.409 103.091 1.00 31.58 204 PHE F C 1
ATOM 5858 O O . PHE F 3 57 ? -4.360 -59.431 104.243 1.00 33.21 204 PHE F O 1
ATOM 5866 N N . ASP F 3 58 ? -2.945 -60.195 102.682 1.00 30.76 205 ASP F N 1
ATOM 5867 C CA . ASP F 3 58 ? -2.369 -61.193 103.570 1.00 36.52 205 ASP F CA 1
ATOM 5868 C C . ASP F 3 58 ? -1.614 -60.556 104.740 1.00 36.52 205 ASP F C 1
ATOM 5869 O O . ASP F 3 58 ? -1.578 -61.111 105.840 1.00 35.48 205 ASP F O 1
ATOM 5874 N N . GLU F 3 59 ? -1.028 -59.388 104.495 1.00 32.63 206 GLU F N 1
ATOM 5875 C CA . GLU F 3 59 ? -0.453 -58.567 105.553 1.00 30.90 206 GLU F CA 1
ATOM 5876 C C . GLU F 3 59 ? -1.548 -58.164 106.547 1.00 30.45 206 GLU F C 1
ATOM 5877 O O . GLU F 3 59 ? -1.329 -58.174 107.765 1.00 26.68 206 GLU F O 1
ATOM 5883 N N . PHE F 3 60 ? -2.722 -57.813 106.019 1.00 24.26 207 PHE F N 1
ATOM 5884 C CA . PHE F 3 60 ? -3.856 -57.403 106.839 1.00 24.53 207 PHE F CA 1
ATOM 5885 C C . PHE F 3 60 ? -4.254 -58.512 107.820 1.00 27.55 207 PHE F C 1
ATOM 5886 O O . PHE F 3 60 ? -4.529 -58.254 108.996 1.00 23.70 207 PHE F O 1
ATOM 5894 N N . MET F 3 61 ? -4.267 -59.742 107.322 1.00 25.85 208 MET F N 1
ATOM 5895 C CA . MET F 3 61 ? -4.560 -60.909 108.143 1.00 31.43 208 MET F CA 1
ATOM 5896 C C . MET F 3 61 ? -3.598 -61.089 109.334 1.00 29.32 208 MET F C 1
ATOM 5897 O O . MET F 3 61 ? -3.907 -61.806 110.267 1.00 32.57 208 MET F O 1
ATOM 5902 N N . GLU F 3 62 ? -2.438 -60.448 109.300 1.00 29.20 209 GLU F N 1
ATOM 5903 C CA . GLU F 3 62 ? -1.449 -60.632 110.359 1.00 31.45 209 GLU F CA 1
ATOM 5904 C C . GLU F 3 62 ? -1.451 -59.505 111.375 1.00 30.25 209 GLU F C 1
ATOM 5905 O O . GLU F 3 62 ? -0.673 -59.540 112.328 1.00 30.84 209 GLU F O 1
ATOM 5911 N N . ILE F 3 63 ? -2.282 -58.492 111.179 1.00 25.72 210 ILE F N 1
ATOM 5912 C CA . ILE F 3 63 ? -2.294 -57.416 112.157 1.00 26.58 210 ILE F CA 1
ATOM 5913 C C . ILE F 3 63 ? -2.804 -57.965 113.492 1.00 25.52 210 ILE F C 1
ATOM 5914 O O . ILE F 3 63 ? -3.922 -58.458 113.585 1.00 27.47 210 ILE F O 1
ATOM 5919 N N . PRO F 3 64 ? -1.963 -57.890 114.529 1.00 28.06 211 PRO F N 1
ATOM 5920 C CA . PRO F 3 64 ? -2.253 -58.463 115.844 1.00 29.96 211 PRO F CA 1
ATOM 5921 C C . PRO F 3 64 ? -3.389 -57.725 116.530 1.00 26.63 211 PRO F C 1
ATOM 5922 O O . PRO F 3 64 ? -3.500 -56.506 116.399 1.00 24.51 211 PRO F O 1
ATOM 5926 N N . PRO F 3 65 ? -4.226 -58.474 117.252 1.00 24.31 212 PRO F N 1
ATOM 5927 C CA . PRO F 3 65 ? -5.307 -57.981 118.113 1.00 27.19 212 PRO F CA 1
ATOM 5928 C C . PRO F 3 65 ? -4.796 -56.825 118.951 1.00 27.14 212 PRO F C 1
ATOM 5929 O O . PRO F 3 65 ? -3.662 -56.860 119.416 1.00 26.47 212 PRO F O 1
ATOM 5933 N N . CYS F 3 66 ? -5.618 -55.801 119.118 1.00 27.16 213 CYS F N 1
ATOM 5934 C CA . CYS F 3 66 ? -5.158 -54.541 119.677 1.00 25.84 213 CYS F CA 1
ATOM 5935 C C . CYS F 3 66 ? -5.757 -54.260 121.053 1.00 25.89 213 CYS F C 1
ATOM 5936 O O . CYS F 3 66 ? -5.317 -53.354 121.752 1.00 26.04 213 CYS F O 1
ATOM 5939 N N . THR F 3 67 ? -6.778 -55.020 121.429 1.00 25.87 214 THR F N 1
ATOM 5940 C CA . THR F 3 67 ? -7.557 -54.670 122.609 1.00 25.25 214 THR F CA 1
ATOM 5941 C C . THR F 3 67 ? -7.731 -55.827 123.585 1.00 24.86 214 THR F C 1
ATOM 5942 O O . THR F 3 67 ? -7.971 -56.966 123.181 1.00 25.93 214 THR F O 1
ATOM 5946 N N . LYS F 3 68 ? -7.625 -55.528 124.877 1.00 25.95 215 LYS F N 1
ATOM 5947 C CA . LYS F 3 68 ? -7.997 -56.487 125.914 1.00 25.07 215 LYS F CA 1
ATOM 5948 C C . LYS F 3 68 ? -9.387 -56.148 126.454 1.00 23.22 215 LYS F C 1
ATOM 5949 O O . LYS F 3 68 ? -9.620 -55.034 126.909 1.00 22.93 215 LYS F O 1
ATOM 5955 N N . GLY F 3 69 ? -10.321 -57.091 126.367 1.00 20.12 216 GLY F N 1
ATOM 5956 C CA . GLY F 3 69 ? -11.668 -56.858 126.853 1.00 19.65 216 GLY F CA 1
ATOM 5957 C C . GLY F 3 69 ? -12.256 -58.109 127.485 1.00 22.71 216 GLY F C 1
ATOM 5958 O O . GLY F 3 69 ? -11.515 -59.013 127.904 1.00 20.00 216 GLY F O 1
ATOM 5959 N N . TRP F 3 70 ? -13.589 -58.160 127.543 1.00 21.54 217 TRP F N 1
ATOM 5960 C CA . TRP F 3 70 ? -14.324 -59.356 127.955 1.00 20.74 217 TRP F CA 1
ATOM 5961 C C . TRP F 3 70 ? -14.428 -60.330 126.787 1.00 22.43 217 TRP F C 1
ATOM 5962 O O . TRP F 3 70 ? -14.674 -59.917 125.665 1.00 20.21 217 TRP F O 1
ATOM 5973 N N . HIS F 3 71 ? -14.247 -61.625 127.039 1.00 24.94 218 HIS F N 1
ATOM 5974 C CA . HIS F 3 71 ? -14.697 -62.624 126.075 1.00 20.40 218 HIS F CA 1
ATOM 5975 C C . HIS F 3 71 ? -16.198 -62.432 125.890 1.00 25.09 218 HIS F C 1
ATOM 5976 O O . HIS F 3 71 ? -16.898 -62.044 126.829 1.00 22.77 218 HIS F O 1
ATOM 5983 N N . SER F 3 72 ? -16.694 -62.739 124.698 1.00 25.80 219 SER F N 1
ATOM 5984 C CA . SER F 3 72 ? -18.110 -62.576 124.393 1.00 29.03 219 SER F CA 1
ATOM 5985 C C . SER F 3 72 ? -18.677 -63.771 123.616 1.00 34.19 219 SER F C 1
ATOM 5986 O O . SER F 3 72 ? -18.256 -64.064 122.502 1.00 28.65 219 SER F O 1
ATOM 5989 N N . SER F 3 73 ? -19.653 -64.442 124.206 1.00 38.75 220 SER F N 1
ATOM 5990 C CA . SER F 3 73 ? -20.266 -65.595 123.568 1.00 40.57 220 SER F CA 1
ATOM 5991 C C . SER F 3 73 ? -21.173 -65.171 122.414 1.00 45.59 220 SER F C 1
ATOM 5992 O O . SER F 3 73 ? -21.659 -66.005 121.650 1.00 48.49 220 SER F O 1
ATOM 5995 N N . SER F 3 74 ? -21.394 -63.866 122.293 1.00 48.48 221 SER F N 1
ATOM 5996 C CA . SER F 3 74 ? -22.190 -63.311 121.204 1.00 51.25 221 SER F CA 1
ATOM 5997 C C . SER F 3 74 ? -21.547 -62.040 120.661 1.00 50.57 221 SER F C 1
ATOM 5998 O O . SER F 3 74 ? -20.463 -62.085 120.072 1.00 52.22 221 SER F O 1
#

Sequence (758 aa):
HHAAATETETFAFQAEINQLLSLIINTFYSNKEIFLRELISNSSDALDKIRFESLTDKSKLDAQPELFIHIIPDKATSTLTIVDSGIGMTKSDLVNNLGTIARSGTKEFMEALAAGADVSMIGQFGVGFYSAYLVAERVVVTTKHNDDEQYVWESQAGGSFTVTRDTSGEQLGRGTKMVLYLKDDQMEYLEERRIKDLVKKHSEFISYPISLWHHAAATETETFAFQAEINQLLSLIINTFYSNKEIFLRELISNSSDALDKIRFESLTDKSKLDAQPELFIHIIPDKATSTLTIVDSGIGMTKSDLVNNLGTIARSGTKEFMEALAAGADVSMIGQFGVGFYSAYLVAERVVVTTKHNDDEQYVWESQAGGSFTVTRDTSGEQLGRGTKMVLYLKDDQMEYLEERRIKDLVKKHSEFISYPISLWAKYRHEYYQKPEEVVVTVFAKGIPKQNVNIDFGEQILSVVIEVPGEDAYYLQPRLFGKIIPDKCKYEVLSTKIEICLAKADIITWASLEHGKAKYRHEYYQKPEEVVVTVFAKGIPKQNVNIDFGEQILSVVIEVPGEDAYYLQPRLFGKIIPDKCKYEVLSTKIEICLAKADIITWASLEHGKAAVIDINQPQVCKNKGCGQTFKERDNHETACSHHPGPAVFHDRLRGWKCCDVHVKEFDEFMEIPPCTKGWHSSSAAVIDINQPQVCKNKGCGQTFKERDNHETACSHHPGPAVFHDRLRGWKCCDVHVKEFDEFMEIPPCTKGWHSSS

GO terms:
  GO:0005515 protein binding (F, IPI)

Secondary structure (DSSP, 8-state):
--TT--SEEEEEPPHHHHHHHHHHHHS--S-TTHHHHHHHHHHHHHHHHHHHHHTT-GGGGTT-----EEEEEETTTTEEEEEE-S----HHHHHIIIIIS--HHHHHHHHHHHHT--GGGGGGGT-GGGGGGGTEEEEEEEEE-TTS--EEEEE-SSSEEEEEE-SSS---SSEEEEEEEE-GGGGGGGSHHHHHHHIIIIISS-SS-EE--/--TT--SEEEEEPPHHHHHHHHHHHHS--S-TTHHHHHHHHHHHHHHHHHHHHHHT-GGGGTT-----EEEEEETTTTEEEEEE-S----HHHHHIIIII---THHHHHHHHHHTT--GGGGGGGT-GGGGGGGTEEEEEEEEE-TTS--EEEEE-SSSEEEEEE--SS---SSEEEEEEEE-GGGGGGGSHHHHHHHHHHHSTT-SS-EEE-/--SEEEEEEETTEEEEEEE--S--GGGEEEEE-SSBEEEEE--TTSPPEEE-PBBSS-B-GGG-EEEE-SS-EEEEEEBSSS---S-SBTT-/--S-EEEEEETTEEEEEE---S--GGGEEEEE-SSBEEEEE--TTSPPEEE-PBBSS-B-GGG-EEEE-SS-EEEEEEBSSS---S-SBS--/-----TTS-EE--SBTT--EE-STT--TT-EEEB---EEEETTEEEETTTTEE-SSHHHHTT----EEE-----/-----TTS-EE--SBTT--EE-SSS--TT-EEEB---EEEETTEEEETTTTEEESSHHHHTT----EEE-----

InterPro domains:
  IPR001404 Heat shock protein Hsp90 family [MF_00505] (3-666)
  IPR001404 Heat shock protein Hsp90 family [NF003555] (7-665)
  IPR001404 Heat shock protein Hsp90 family [PF00183] (185-690)
  IPR001404 Heat shock protein Hsp90 family [PIRSF002583] (3-696)
  IPR001404 Heat shock protein Hsp90 family [PTHR11528] (4-688)
  IPR003594 Histidine kinase/HSP90-like ATPase domain [SM00387] (28-183)
  IPR019805 Heat shock protein Hsp90, conserved site [PS00298] (26-35)
  IPR020568 Ribosomal protein uS5 domain 2-type superfamily [SSF54211] (265-520)
  IPR020575 Heat shock protein Hsp90, N-terminal [PR00775] (6-26)
  IPR020575 Heat shock protein Hsp90, N-terminal [PR00775] (27-49)
  IPR020575 Heat shock protein Hsp90, N-terminal [PR00775] (76-93)
  IPR020575 Heat shock protein Hsp90, N-terminal [PR00775] (94-111)
  IPR020575 Heat shock protein Hsp90, N-terminal [PR00775] (119-141)
  IPR020575 Heat shock protein Hsp90, N-terminal [PR00775] (171-188)
  IPR020575 Heat shock protein Hsp90, N-terminal [PR00775] (189-207)
  IPR020575 Heat shock protein Hsp90, N-terminal [cd16927] (15-203)
  IPR036890 Histidine kinase/HSP90-like ATPase superfamily [G3DSA:3.30.565.10] (3-229)
  IPR036890 Histidine kinase/HSP90-like ATPase superfamily [SSF55874] (5-214)
  IPR037196 HSP90, C-terminal domain [G3DSA:1.20.120.790] (520-669)
  IPR037196 HSP90, C-terminal domain [SSF110942] (544-665)

Foldseek 3Di:
DPVPPFDKDKDFFDPLVLVVLCVLQPDDAPPLLLLVLLVVVVLLVQQVVLVVVCVVPVCSCVLPVAFEKEWEFDPPQQKIKIWTQGQWDALVCCCDLPGHDDDPLSVVVVVCVVVPDHPSCCSVSSHSNSSLSNFAQKKKKWTDHPVHAIWIWIDSSPRMIMIGRDDPPPGRSGTMMMMGRGDPVRSVCRDPVSVVVSCVVNPVPRDHYYYYD/DDPPPFFKDKDFFPPLVLVLLCCLQPDDDPPLLCLVLLVVVVLLVQQVVLVVVCVVPVCSCVLPVAWEKEWEFDPVQQKIKIWTQGQWAALVRCCDLPGPDDDPLRVVVVVCVVVPDHPSCCNVSSRSNSSLSNFAQKKKKWFDHPVHAIKIWIDSSPRMIMIHGDPDDDDPSGTMMMMGNGDPVRSVCRDPVSVVVSCCVNPVDRPHYYYYD/DQWDKDWDDDQFKIKIKTFDAAADPVQWDWFDDQFWTWTWGDDVVDDIDIDIARFQATFDRVPKDWDDDRGIIMIMTGGPDRDDRPDGHHPD/DVWDKDWDDDQFKIKIKTFDAAADPVQWDWFDDQFWTWTWGDDDPDDIDIDIARFQATFDRVPKDWDDDRGIIMIITTGPDRDDRPDGHHPD/DDDDDLQDWAFFPAAQFRDIDRNVPWDFQADFHQNFDWDCPPQWTEGPRVPDTDRDPVVRVPDGRDGGGTRDSD/DDDDDQQDWAQFPAAQFRDIHRNVPWDFQATFHQNFDWDQPPQWTEGPRVPDTHNDPVVRVPDGGDGGGTRDND

B-factor: mean 32.46, std 11.48, range [14.76, 85.25]

Solvent-accessible surface area: 36004 Å² total; per-residue (Å²): 76,81,71,85,35,45,111,72,23,73,6,69,8,81,65,54,4,52,84,0,4,56,54,3,63,116,52,171,28,105,36,44,25,4,1,3,45,8,4,0,4,57,5,1,11,15,0,0,88,1,57,48,62,18,91,128,59,86,67,63,38,108,55,43,90,117,33,34,0,34,0,57,24,54,144,100,78,40,9,0,16,3,20,8,0,0,29,2,31,0,16,2,33,0,0,26,68,14,0,20,68,35,101,97,12,1,100,96,0,25,98,25,28,96,94,66,33,72,1,32,66,0,8,120,40,40,7,8,11,8,0,0,1,1,0,1,94,69,0,17,0,13,0,41,20,43,40,4,36,7,7,26,0,53,5,122,21,76,25,48,2,39,4,46,72,22,109,112,30,148,100,28,28,2,0,9,42,23,20,0,58,11,51,146,107,11,61,70,10,7,79,84,191,66,2,119,78,4,28,135,133,51,12,91,168,30,48,12,94,47,50,30,172,84,96,79,88,48,48,88,75,31,76,6,72,9,77,66,50,3,54,87,0,5,58,56,3,64,117,52,165,31,106,42,47,23,2,1,4,48,10,4,0,7,52,6,1,10,18,0,0,88,0,56,44,61,19,93,131,58,92,63,64,38,105,55,44,87,118,35,32,0,41,0,49,30,52,140,97,74,40,11,1,16,5,20,9,0,0,27,4,31,0,16,2,31,0,0,26,60,14,0,20,74,36,94,94,12,0,104,94,0,25,92,27,24,94,96,66,39,70,1,35,67,0,6,126,41,40,6,8,12,8,0,0,2,0,0,0,102,66,0,17,0,14,0,42,19,40,41,4,36,6,6,25,0,54,5,122,26,78,25,47,2,41,4,45,68,27,111,81,60,130,108,24,25,3,0,12,42,23,20,0,61,11,46,144,111,11,62,70,10,7,81,118,177,65,4,111,82,3,27,130,130,49,4,80,172,31,48,13,91,47,47,54,168,139,88,27,101,73,35,66,1,30,38,93,88,37,0,0,0,4,0,19,1,113,68,25,64,125,144,31,10,102,16,40,21,0,66,1,7,0,9,0,26,0,92,26,127,78,104,131,32,16,86,24,28,9,87,0,67,9,61,3,60,30,141,125,15,74,36,14,24,24,100,12,1,0,17,0,24,0,15,14,44,84,144,84,110,6,85,17,11,69,60,62,165,141,95,29,104,72,33,63,1,27,42,89,86,36,0,0,0,3,0,17,2,132,76,26,59,114,147,35,10,92,18,36,20,0,68,0,6,0,6,0,30,0,100,20,129,80,107,134,40,14,86,25,32,10,82,0,63,8,61,2,59,30,134,138,7,62,36,19,25,26,97,14,1,0,19,0,33,0,15,18,45,81,143,85,110,6,79,17,11,73,69,60,162,132,78,74,78,80,4,69,88,81,52,80,1,123,28,85,62,25,46,113,96,16,89,29,62,70,1,45,62,70,32,0,54,20,7,75,14,72,19,39,16,88,46,47,70,7,0,19,131,46,40,106,55,73,39,136,84,6,99,81,2,102,138,24,95,58,55,48,144,13,32,20,33,33,117,138,81,77,75,81,3,68,87,84,53,71,1,115,28,87,62,26,46,113,94,18,87,22,64,73,2,44,61,70,31,0,52,20,8,77,12,75,19,38,16,81,41,51,83,7,0,19,130,47,39,103,58,71,28,57,86,6,98,88,2,100,133,23,96,57,56,48,139,12,35,19,34,43,122

Radius of gyration: 35.72 Å; Cα contacts (8 Å, |Δi|>4): 1557; chains: 6; bounding box: 56×58×117 Å